Protein AF-0000000066102284 (afdb_homodimer)

Solvent-accessible surface area (backbone atoms only — not comparable to full-atom values): 43229 Å² total; per-residue (Å²): 98,31,40,31,42,32,53,17,33,37,42,34,62,90,70,76,38,78,43,48,17,26,42,32,28,39,62,84,18,28,22,66,41,66,30,58,84,76,45,75,73,87,81,54,94,68,42,47,76,42,81,34,68,83,20,33,40,29,49,29,23,25,32,67,34,30,44,35,36,57,53,69,34,55,86,22,21,29,67,66,31,38,44,40,16,28,40,47,25,16,28,41,28,39,22,30,55,17,74,30,47,70,46,21,31,46,61,66,43,51,50,51,53,54,63,74,39,71,82,50,80,38,48,77,43,60,28,31,20,45,11,47,70,44,67,38,78,45,71,25,61,60,72,56,33,46,77,69,69,37,40,32,28,22,31,44,99,40,43,63,76,40,60,38,49,46,47,50,49,49,56,54,30,11,72,66,64,25,32,38,40,37,38,52,47,36,62,62,48,36,64,84,34,52,33,36,47,51,71,67,21,58,73,70,72,44,50,34,24,50,74,61,28,32,36,45,42,49,51,41,51,51,51,46,50,54,49,38,50,73,74,67,48,64,90,90,48,53,75,52,39,40,30,38,45,52,55,66,39,42,65,40,53,51,52,51,44,51,40,40,73,70,66,48,56,59,46,29,25,31,25,56,64,47,64,70,44,30,44,64,53,37,70,72,40,85,67,36,12,30,52,25,28,80,70,40,34,27,53,67,68,22,23,52,37,46,47,49,28,51,54,73,56,59,40,45,24,45,26,43,49,20,25,52,40,43,67,73,43,29,70,43,61,61,91,67,26,47,70,30,25,48,26,46,56,48,38,56,16,48,45,35,45,69,26,31,74,65,64,55,41,51,67,60,52,49,47,30,22,31,15,55,36,33,29,54,75,58,70,45,81,80,74,58,94,41,61,76,29,67,48,43,30,16,34,30,32,68,75,44,69,47,60,40,50,77,87,62,51,41,36,74,32,79,41,39,73,53,70,65,38,78,34,28,18,41,45,47,15,34,34,31,88,62,37,79,48,70,114,99,30,41,33,42,34,52,17,34,36,40,33,61,91,70,74,38,76,44,49,18,28,41,31,28,39,63,84,18,28,21,66,40,67,31,57,82,77,46,78,74,86,81,54,93,69,40,47,75,42,81,32,68,85,21,35,40,28,51,28,23,27,31,67,33,28,45,35,36,56,53,71,35,55,86,23,19,28,66,66,32,39,44,38,16,28,41,46,25,17,28,42,28,38,22,33,55,18,74,30,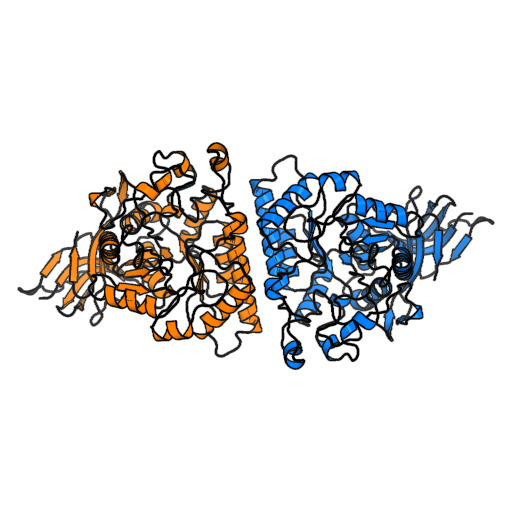47,70,47,23,31,47,61,66,45,50,49,51,54,55,62,75,38,72,83,50,79,40,48,77,43,58,28,32,21,45,11,47,72,45,67,39,77,46,72,24,60,59,73,58,33,45,77,69,70,37,41,32,28,21,30,45,98,42,43,64,76,41,60,39,51,45,48,50,49,47,55,55,30,11,70,65,65,25,33,38,38,38,38,51,48,37,62,62,47,36,66,84,34,55,34,35,48,50,72,65,22,58,75,71,71,45,50,33,23,51,72,63,28,31,37,46,41,48,51,41,50,52,50,47,50,54,49,38,51,73,72,65,45,70,84,93,49,53,75,53,37,40,31,38,45,52,55,67,40,43,65,39,52,50,52,51,44,50,39,40,74,71,66,48,54,59,47,29,24,30,25,55,63,46,63,72,42,31,44,65,55,38,70,72,41,86,67,36,12,30,52,25,27,81,70,40,32,27,52,67,69,22,24,52,38,47,48,49,28,49,54,72,55,58,41,45,23,44,25,44,50,20,26,52,40,45,67,73,44,30,68,42,60,61,91,68,25,46,70,32,27,47,26,46,57,49,39,56,16,47,46,35,44,69,27,32,72,66,64,55,41,52,66,59,53,49,48,29,22,30,15,55,35,34,30,54,74,58,70,44,81,80,74,58,93,41,63,75,30,68,47,45,31,15,35,29,32,67,77,44,69,49,60,42,49,77,88,62,51,42,35,74,33,80,40,38,74,51,70,66,38,77,35,28,18,41,46,45,16,34,35,31,88,61,38,80,47,70,114

Nearest PDB structures (foldseek):
  4yiw-assembly1_A  TM=9.646E-01  e=2.005E-50  Bacillus anthracis
  4bjh-assembly1_A  TM=9.615E-01  e=3.870E-49  Aquifex aeolicus
  2z00-assembly1_A  TM=9.545E-01  e=6.617E-48  Thermus thermophilus HB8
  3gri-assembly1_A  TM=9.452E-01  e=7.467E-48  Staphylococcus aureus subsp. aureus MW2
  2gwn-assembly1_A  TM=8.361E-01  e=7.025E-31  Porphyromonas gingivalis W83

Sequence (878 aa):
MSTLFLNARLLNPAENLDTVGSIKIGDDGLIEAVATGGESIPAKAEDNVIDLAGKVLAPGLFDMHCHFREPGQEYKETLETGSAAAVAGGFTGVALMPNTRPVIDSPLGVAYIRHHSAGLPIDLEVIGAMTVESRGEALAPYGKYASYSVKAVSDDGTAIQSSQIMRLAIEYAANFDLLLIQHAEDKHLTAGGIMNDGAVSAMLGLKGIPEVAEPIMIARDLQLIAWLKKHKLNGAVAEPRYHVAHISTAESVALVRKAKAAGLKVTCEVTPHHFTLTEHDLSSSIEKGNFIMKPPLASVENRDALIEGLRDGTIDAIATDHAPHAKHEKECPPDQAAFGIIGLETSLGLTITELVDKGVITLSQAIELLSTNPRRIMGLETILFRAGRKANLTIIDPDCEWIVSESDFGSKSRNTPFMGRKLKGRALGIYHNSKLIMRMSTLFLNARLLNPAENLDTVGSIKIGDDGLIEAVATGGESIPAKAEDNVIDLAGKVLAPGLFDMHCHFREPGQEYKETLETGSAAAVAGGFTGVALMPNTRPVIDSPLGVAYIRHHSAGLPIDLEVIGAMTVESRGEALAPYGKYASYSVKAVSDDGTAIQSSQIMRLAIEYAANFDLLLIQHAEDKHLTAGGIMNDGAVSAMLGLKGIPEVAEPIMIARDLQLIAWLKKHKLNGAVAEPRYHVAHISTAESVALVRKAKAAGLKVTCEVTPHHFTLTEHDLSSSIEKGNFIMKPPLASVENRDALIEGLRDGTIDAIATDHAPHAKHEKECPPDQAAFGIIGLETSLGLTITELVDKGVITLSQAIELLSTNPRRIMGLETILFRAGRKANLTIIDPDCEWIVSESDFGSKSRNTPFMGRKLKGRALGIYHNSKLIMR

Radius of gyration: 33.49 Å; Cα contacts (8 Å, |Δi|>4): 2237; chains: 2; bounding box: 56×114×76 Å

Secondary structure (DSSP, 8-state):
--EEEEEEEEEEGGGTEEEEEEEEE-TTSBEEEEEETT--PPPPTTSEEEE-TT-EEEEPEEEEEE---TTT-TTT--HHHHHHHHHHHTEEEEEE-S-SSS---SHHHHHHHHHHHTTSSSEEEEPBPSBGGG-SSSB--HHHHHHTT--EE--TTS----HHHHHHHHHHHHHTTPEEEE----HHHHTT--EESSHHHHHHTPPEE-TTHHHHHHHHHHHHHHHHHHHT--TTSPPPEEEETT---HHHHHHHHHHHHTT--EEEEE-HHHHH--HHHHHH-SSGGGG--SSPP--HHHHHHHHHHHHTT---EE---B----GGGTSS-GGGSPS-B--HHHHHHHHIIIIITTTSS-HHHHHIIIIIHHHHHHTPPPP---TTSBP-EEEEEEEEEEE--GGG--SS----TTTT-EEEEEEEEEEETTEEEE-/--EEEEEEEEEEGGGTEEEEEEEEE-TTSBEEEEEETT--PPPPTTSEEEE-TT-EEEEPEEEEEE---TTT-TTT--HHHHHHHHHHHTEEEEEE-S-SSS---SHHHHHHHHHHHTTSSSEEEEPBPSBGGG-SSSB--HHHHHHTT--EE--TTS----HHHHHHHHHHHHHTTPEEEE----HHHHTT--EESSHHHHHHTPPEE-TTHHHHHHHHHHHHHHHHHHHT--SSSPPPEEEETT---HHHHHHHHHHHHTT--EEEEE-HHHHH--HHHHHH-S-GGGG--SSPP--HHHHHHHHHHHHTT---EE---B----HHHHSS-GGGSPS-B--HHHHHHHHIIIIITTTSS-HHHHHIIIIIHHHHHHTPPPP---TTSBP-EEEEEEEEEEE--GGG--SS----TTTT-EEEEEEEEEEETTEEEE-

Structure (mmCIF, N/CA/C/O backbone):
data_AF-0000000066102284-model_v1
#
loop_
_entity.id
_entity.type
_entity.pdbx_description
1 polymer Dihydroorotase
#
loop_
_atom_site.group_PDB
_atom_site.id
_atom_site.type_symbol
_atom_site.label_atom_id
_atom_site.label_alt_id
_atom_site.label_comp_id
_atom_site.label_asym_id
_atom_site.label_entity_id
_atom_site.label_seq_id
_atom_site.pdbx_PDB_ins_code
_atom_site.Cartn_x
_atom_site.Cartn_y
_atom_site.Cartn_z
_atom_site.occupancy
_atom_site.B_iso_or_equiv
_atom_site.auth_seq_id
_atom_site.auth_comp_id
_atom_site.auth_asym_id
_atom_site.auth_atom_id
_atom_site.pdbx_PDB_model_num
ATOM 1 N N . MET A 1 1 ? 14.148 -49.219 -28.797 1 85.31 1 MET A N 1
ATOM 2 C CA . MET A 1 1 ? 12.945 -49 -29.594 1 85.31 1 MET A CA 1
ATOM 3 C C . MET A 1 1 ? 12.547 -47.531 -29.594 1 85.31 1 MET A C 1
ATOM 5 O O . MET A 1 1 ? 12.484 -46.875 -28.531 1 85.31 1 MET A O 1
ATOM 9 N N . SER A 1 2 ? 12.531 -46.969 -30.75 1 93.62 2 SER A N 1
ATOM 10 C CA . SER A 1 2 ? 12.203 -45.562 -30.906 1 93.62 2 SER A CA 1
ATOM 11 C C . SER A 1 2 ? 10.695 -45.344 -31 1 93.62 2 SER A C 1
ATOM 13 O O . SER A 1 2 ? 9.953 -46.281 -31.281 1 93.62 2 SER A O 1
ATOM 15 N N . THR A 1 3 ? 10.258 -44.188 -30.516 1 96.5 3 THR A N 1
ATOM 16 C CA . THR A 1 3 ? 8.867 -43.781 -30.656 1 96.5 3 THR A CA 1
ATOM 17 C C . THR A 1 3 ? 8.719 -42.781 -31.781 1 96.5 3 THR A C 1
ATOM 19 O O . THR A 1 3 ? 9.461 -41.781 -31.844 1 96.5 3 THR A O 1
ATOM 22 N N . LEU A 1 4 ? 7.848 -43.094 -32.688 1 96.5 4 LEU A N 1
ATOM 23 C CA . LEU A 1 4 ? 7.594 -42.219 -33.844 1 96.5 4 LEU A CA 1
ATOM 24 C C . LEU A 1 4 ? 6.164 -41.688 -33.812 1 96.5 4 LEU A C 1
ATOM 26 O O . LEU A 1 4 ? 5.211 -42.469 -33.969 1 96.5 4 LEU A O 1
ATOM 30 N N . PHE A 1 5 ? 5.988 -40.344 -33.5 1 96.19 5 PHE A N 1
ATOM 31 C CA . PHE A 1 5 ? 4.703 -39.656 -33.625 1 96.19 5 PHE A CA 1
ATOM 32 C C . PHE A 1 5 ? 4.5 -39.125 -35.031 1 96.19 5 PHE A C 1
ATOM 34 O O . PHE A 1 5 ? 5.262 -38.281 -35.5 1 96.19 5 PHE A O 1
ATOM 41 N N . LEU A 1 6 ? 3.422 -39.594 -35.656 1 94.06 6 LEU A N 1
ATOM 42 C CA . LEU A 1 6 ? 3.193 -39.188 -37.062 1 94.06 6 LEU A CA 1
ATOM 43 C C . LEU A 1 6 ? 1.988 -38.281 -37.188 1 94.06 6 LEU A C 1
ATOM 45 O O . LEU A 1 6 ? 1.017 -38.406 -36.438 1 94.06 6 LEU A O 1
ATOM 49 N N . ASN A 1 7 ? 2.047 -37.344 -38.156 1 93.56 7 ASN A N 1
ATOM 50 C CA . ASN A 1 7 ? 0.919 -36.531 -38.625 1 93.56 7 ASN A CA 1
ATOM 51 C C . ASN A 1 7 ? 0.309 -35.688 -37.5 1 93.56 7 ASN A C 1
ATOM 53 O O . ASN A 1 7 ? -0.913 -35.562 -37.438 1 93.56 7 ASN A O 1
ATOM 57 N N . ALA A 1 8 ? 1.115 -35.25 -36.594 1 95.56 8 ALA A N 1
ATOM 58 C CA . ALA A 1 8 ? 0.65 -34.406 -35.5 1 95.56 8 ALA A CA 1
ATOM 59 C C . ALA A 1 8 ? 0.671 -32.938 -35.906 1 95.56 8 ALA A C 1
ATOM 61 O O . ALA A 1 8 ? 1.418 -32.531 -36.812 1 95.56 8 ALA A O 1
ATOM 62 N N . ARG A 1 9 ? -0.209 -32.094 -35.312 1 97.12 9 ARG A N 1
ATOM 63 C CA . ARG A 1 9 ? 0.022 -30.656 -35.281 1 97.12 9 ARG A CA 1
ATOM 64 C C . ARG A 1 9 ? 1.112 -30.297 -34.281 1 97.12 9 ARG A C 1
ATOM 66 O O . ARG A 1 9 ? 0.882 -30.312 -33.094 1 97.12 9 ARG A O 1
ATOM 73 N N . LEU A 1 10 ? 2.289 -30.062 -34.812 1 97.25 10 LEU A N 1
ATOM 74 C CA . LEU A 1 10 ? 3.379 -29.609 -33.938 1 97.25 10 LEU A CA 1
ATOM 75 C C . LEU A 1 10 ? 3.184 -28.141 -33.562 1 97.25 10 LEU A C 1
ATOM 77 O O . LEU A 1 10 ? 3.256 -27.25 -34.438 1 97.25 10 LEU A O 1
ATOM 81 N N . LEU A 1 11 ? 2.889 -27.891 -32.344 1 98.19 11 LEU A N 1
ATOM 82 C CA . LEU A 1 11 ? 2.641 -26.531 -31.828 1 98.19 11 LEU A CA 1
ATOM 83 C C . LEU A 1 11 ? 3.627 -26.188 -30.719 1 98.19 11 LEU A C 1
ATOM 85 O O . LEU A 1 11 ? 3.527 -26.703 -29.594 1 98.19 11 LEU A O 1
ATOM 89 N N . ASN A 1 12 ? 4.625 -25.375 -31 1 98.31 12 ASN A N 1
ATOM 90 C CA . ASN A 1 12 ? 5.633 -24.906 -30.047 1 98.31 12 ASN A CA 1
ATOM 91 C C . ASN A 1 12 ? 5.867 -23.406 -30.156 1 98.31 12 ASN A C 1
ATOM 93 O O . ASN A 1 12 ? 6.691 -22.969 -30.969 1 98.31 12 ASN A O 1
ATOM 97 N N . PRO A 1 13 ? 5.203 -22.688 -29.266 1 98 13 PRO A N 1
ATOM 98 C CA . PRO A 1 13 ? 5.309 -21.234 -29.344 1 98 13 PRO A CA 1
ATOM 99 C C . PRO A 1 13 ? 6.746 -20.734 -29.219 1 98 13 PRO A C 1
ATOM 101 O O . PRO A 1 13 ? 7.105 -19.719 -29.812 1 98 13 PRO A O 1
ATOM 104 N N . ALA A 1 14 ? 7.574 -21.391 -28.453 1 97.31 14 ALA A N 1
ATOM 105 C CA . ALA A 1 14 ? 8.953 -20.953 -28.25 1 97.31 14 ALA A CA 1
ATOM 106 C C . ALA A 1 14 ? 9.727 -20.938 -29.562 1 97.31 14 ALA A C 1
ATOM 108 O O . ALA A 1 14 ? 10.727 -20.219 -29.688 1 97.31 14 ALA A O 1
ATOM 109 N N . GLU A 1 15 ? 9.258 -21.703 -30.531 1 97 15 GLU A N 1
ATOM 110 C CA . GLU A 1 15 ? 9.922 -21.797 -31.828 1 97 15 GLU A CA 1
ATOM 111 C C . GLU A 1 15 ? 9.055 -21.219 -32.938 1 97 15 GLU A C 1
ATOM 113 O O . GLU A 1 15 ? 9.352 -21.391 -34.125 1 97 15 GLU A O 1
ATOM 118 N N . ASN A 1 16 ? 7.984 -20.594 -32.594 1 96.38 16 ASN A N 1
ATOM 119 C CA . ASN A 1 16 ? 7.008 -20.125 -33.594 1 96.38 16 ASN A CA 1
ATOM 120 C C . ASN A 1 16 ? 6.621 -21.234 -34.562 1 96.38 16 ASN A C 1
ATOM 122 O O . ASN A 1 16 ? 6.57 -21.016 -35.781 1 96.38 16 ASN A O 1
ATOM 126 N N . LEU A 1 17 ? 6.453 -22.391 -34 1 96.38 17 LEU A N 1
ATOM 127 C CA . LEU A 1 17 ? 6.141 -23.578 -34.781 1 96.38 17 LEU A CA 1
ATOM 128 C C . LEU A 1 17 ? 4.66 -23.938 -34.656 1 96.38 17 LEU A C 1
ATOM 130 O O . LEU A 1 17 ? 4.152 -24.109 -33.562 1 96.38 17 LEU A O 1
ATOM 134 N N . ASP A 1 18 ? 3.924 -24 -35.75 1 96.81 18 ASP A N 1
ATOM 135 C CA . ASP A 1 18 ? 2.535 -24.438 -35.875 1 96.81 18 ASP A CA 1
ATOM 136 C C . ASP A 1 18 ? 2.268 -25.047 -37.25 1 96.81 18 ASP A C 1
ATOM 138 O O . ASP A 1 18 ? 1.865 -24.344 -38.188 1 96.81 18 ASP A O 1
ATOM 142 N N . THR A 1 19 ? 2.516 -26.344 -37.312 1 95.5 19 THR A N 1
ATOM 143 C CA . THR A 1 19 ? 2.396 -27.031 -38.594 1 95.5 19 THR A CA 1
ATOM 144 C C . THR A 1 19 ? 2.188 -28.531 -38.375 1 95.5 19 THR A C 1
ATOM 146 O O . THR A 1 19 ? 2.41 -29.047 -37.281 1 95.5 19 THR A O 1
ATOM 149 N N . VAL A 1 20 ? 1.698 -29.156 -39.438 1 95.5 20 VAL A N 1
ATOM 150 C CA . VAL A 1 20 ? 1.599 -30.609 -39.375 1 95.5 20 VAL A CA 1
ATOM 151 C C . VAL A 1 20 ? 2.988 -31.219 -39.531 1 95.5 20 VAL A C 1
ATOM 153 O O . VAL A 1 20 ? 3.803 -30.75 -40.344 1 95.5 20 VAL A O 1
ATOM 156 N N . GLY A 1 21 ? 3.248 -32.25 -38.688 1 95.31 21 GLY A N 1
ATOM 157 C CA . GLY A 1 21 ? 4.555 -32.875 -38.781 1 95.31 21 GLY A CA 1
ATOM 158 C C . GLY A 1 21 ? 4.668 -34.156 -37.938 1 95.31 21 GLY A C 1
ATOM 159 O O . GLY A 1 21 ? 3.652 -34.75 -37.562 1 95.31 21 GLY A O 1
ATOM 160 N N . SER A 1 22 ? 5.953 -34.594 -37.875 1 95.81 22 SER A N 1
ATOM 161 C CA . SER A 1 22 ? 6.258 -35.844 -37.156 1 95.81 22 SER A CA 1
ATOM 162 C C . SER A 1 22 ? 7.527 -35.688 -36.344 1 95.81 22 SER A C 1
ATOM 164 O O . SER A 1 22 ? 8.398 -34.875 -36.656 1 95.81 22 SER A O 1
ATOM 166 N N . ILE A 1 23 ? 7.547 -36.375 -35.281 1 97 23 ILE A N 1
ATOM 167 C CA . ILE A 1 23 ? 8.719 -36.406 -34.406 1 97 23 ILE A CA 1
ATOM 168 C C . ILE A 1 23 ? 9.117 -37.844 -34.094 1 97 23 ILE A C 1
ATOM 170 O O . ILE A 1 23 ? 8.266 -38.656 -33.719 1 97 23 ILE A O 1
ATOM 174 N N . LYS A 1 24 ? 10.344 -38.156 -34.281 1 97.19 24 LYS A N 1
ATOM 175 C CA . LYS A 1 24 ? 10.906 -39.438 -33.875 1 97.19 24 LYS A CA 1
ATOM 176 C C . LYS A 1 24 ? 11.797 -39.312 -32.656 1 97.19 24 LYS A C 1
ATOM 178 O O . LYS A 1 24 ? 12.695 -38.469 -32.625 1 97.19 24 LYS A O 1
ATOM 183 N N . ILE A 1 25 ? 11.523 -40.125 -31.656 1 97.88 25 ILE A N 1
ATOM 184 C CA . ILE A 1 25 ? 12.266 -40.062 -30.406 1 97.88 25 ILE A CA 1
ATOM 185 C C . ILE A 1 25 ? 13.008 -41.375 -30.188 1 97.88 25 ILE A C 1
ATOM 187 O O . ILE A 1 25 ? 12.406 -42.469 -30.25 1 97.88 25 ILE A O 1
ATOM 191 N N . GLY A 1 26 ? 14.25 -41.312 -29.875 1 96.31 26 GLY A N 1
ATOM 192 C CA . GLY A 1 26 ? 15.055 -42.469 -29.609 1 96.31 26 GLY A CA 1
ATOM 193 C C . GLY A 1 26 ? 14.789 -43.094 -28.234 1 96.31 26 GLY A C 1
ATOM 194 O O . GLY A 1 26 ? 14.109 -42.5 -27.406 1 96.31 26 GLY A O 1
ATOM 195 N N . ASP A 1 27 ? 15.352 -44.281 -28.016 1 93.38 27 ASP A N 1
ATOM 196 C CA . ASP A 1 27 ? 15.172 -45 -26.75 1 93.38 27 ASP A CA 1
ATOM 197 C C . ASP A 1 27 ? 15.82 -44.25 -25.594 1 93.38 27 ASP A C 1
ATOM 199 O O . ASP A 1 27 ? 15.453 -44.438 -24.438 1 93.38 27 ASP A O 1
ATOM 203 N N . ASP A 1 28 ? 16.688 -43.344 -25.891 1 94.81 28 ASP A N 1
ATOM 204 C CA . ASP A 1 28 ? 17.391 -42.562 -24.875 1 94.81 28 ASP A CA 1
ATOM 205 C C . ASP A 1 28 ? 16.594 -41.312 -24.516 1 94.81 28 ASP A C 1
ATOM 207 O O . ASP A 1 28 ? 17.016 -40.531 -23.641 1 94.81 28 ASP A O 1
ATOM 211 N N . GLY A 1 29 ? 15.469 -41.156 -25.203 1 96.56 29 GLY A N 1
ATOM 212 C CA . GLY A 1 29 ? 14.609 -40.031 -24.875 1 96.56 29 GLY A CA 1
ATOM 213 C C . GLY A 1 29 ? 14.953 -38.75 -25.641 1 96.56 29 GLY A C 1
ATOM 214 O O . GLY A 1 29 ? 14.305 -37.719 -25.469 1 96.56 29 GLY A O 1
ATOM 215 N N . LEU A 1 30 ? 15.906 -38.844 -26.531 1 97.81 30 LEU A N 1
ATOM 216 C CA . LEU A 1 30 ? 16.312 -37.688 -27.344 1 97.81 30 LEU A CA 1
ATOM 217 C C . LEU A 1 30 ? 15.547 -37.688 -28.672 1 97.81 30 LEU A C 1
ATOM 219 O O . LEU A 1 30 ? 15.297 -38.75 -29.25 1 97.81 30 LEU A O 1
ATOM 223 N N . ILE A 1 31 ? 15.195 -36.5 -29.062 1 97.94 31 ILE A N 1
ATOM 224 C CA . ILE A 1 31 ? 14.57 -36.344 -30.375 1 97.94 31 ILE A CA 1
ATOM 225 C C . ILE A 1 31 ? 15.586 -36.656 -31.469 1 97.94 31 ILE A C 1
ATOM 227 O O . ILE A 1 31 ? 16.656 -36.062 -31.531 1 97.94 31 ILE A O 1
ATOM 231 N N . GLU A 1 32 ? 15.242 -37.594 -32.312 1 97 32 GLU A N 1
ATOM 232 C CA . GLU A 1 32 ? 16.141 -38 -33.375 1 97 32 GLU A CA 1
ATOM 233 C C . GLU A 1 32 ? 15.875 -37.188 -34.656 1 97 32 GLU A C 1
ATOM 235 O O . GLU A 1 32 ? 16.812 -36.844 -35.375 1 97 32 GLU A O 1
ATOM 240 N N . ALA A 1 33 ? 14.625 -36.969 -34.875 1 95.62 33 ALA A N 1
ATOM 241 C CA . ALA A 1 33 ? 14.258 -36.25 -36.094 1 95.62 33 ALA A CA 1
ATOM 242 C C . ALA A 1 33 ? 12.906 -35.562 -35.938 1 95.62 33 ALA A C 1
ATOM 244 O O . ALA A 1 33 ? 12.031 -36.062 -35.219 1 95.62 33 ALA A O 1
ATOM 245 N N . VAL A 1 34 ? 12.797 -34.438 -36.531 1 96.75 34 VAL A N 1
ATOM 246 C CA . VAL A 1 34 ? 11.547 -33.688 -36.656 1 96.75 34 VAL A CA 1
ATOM 247 C C . VAL A 1 34 ? 11.273 -33.375 -38.125 1 96.75 34 VAL A C 1
ATOM 249 O O . VAL A 1 34 ? 12.156 -32.875 -38.844 1 96.75 34 VAL A O 1
ATOM 252 N N . ALA A 1 35 ? 10.188 -33.75 -38.594 1 95.31 35 ALA A N 1
ATOM 253 C CA . ALA A 1 35 ? 9.781 -33.438 -39.969 1 95.31 35 ALA A CA 1
ATOM 254 C C . ALA A 1 35 ? 8.555 -32.531 -39.969 1 95.31 35 ALA A C 1
ATOM 256 O O . ALA A 1 35 ? 7.625 -32.719 -39.188 1 95.31 35 ALA A O 1
ATOM 257 N N . THR A 1 36 ? 8.625 -31.484 -40.844 1 92.31 36 THR A N 1
ATOM 258 C CA . THR A 1 36 ? 7.516 -30.547 -40.969 1 92.31 36 THR A CA 1
ATOM 259 C C . THR A 1 36 ? 7 -30.469 -42.406 1 92.31 36 THR A C 1
ATOM 261 O O . THR A 1 36 ? 7.68 -30.906 -43.344 1 92.31 36 THR A O 1
ATOM 264 N N . GLY A 1 37 ? 5.867 -29.891 -42.688 1 79.75 37 GLY A N 1
ATOM 265 C CA . GLY A 1 37 ? 5.352 -29.547 -44 1 79.75 37 GLY A CA 1
ATOM 266 C C . GLY A 1 37 ? 5.102 -30.75 -44.875 1 79.75 37 GLY A C 1
ATOM 267 O O . GLY A 1 37 ? 5.316 -30.672 -46.094 1 79.75 37 GLY A O 1
ATOM 268 N N . GLY A 1 38 ? 4.699 -31.859 -44.344 1 71.88 38 GLY A N 1
ATOM 269 C CA . GLY A 1 38 ? 4.34 -33 -45.188 1 71.88 38 GLY A CA 1
ATOM 270 C C . GLY A 1 38 ? 5.461 -34 -45.344 1 71.88 38 GLY A C 1
ATOM 271 O O . GLY A 1 38 ? 5.273 -35.062 -45.969 1 71.88 38 GLY A O 1
ATOM 272 N N . GLU A 1 39 ? 6.555 -33.625 -44.969 1 79.56 39 GLU A N 1
ATOM 273 C CA . GLU A 1 39 ? 7.633 -34.625 -45 1 79.56 39 GLU A CA 1
ATOM 274 C C . GLU A 1 39 ? 7.387 -35.719 -43.969 1 79.56 39 GLU A C 1
ATOM 276 O O . GLU A 1 39 ? 6.805 -35.469 -42.906 1 79.56 39 GLU A O 1
ATOM 281 N N . SER A 1 40 ? 7.633 -36.938 -44.344 1 77.62 40 SER A N 1
ATOM 282 C CA . SER A 1 40 ? 7.43 -38.031 -43.406 1 77.62 40 SER A CA 1
ATOM 283 C C . SER A 1 40 ? 8.758 -38.625 -42.938 1 77.62 40 SER A C 1
ATOM 285 O O . SER A 1 40 ? 9.758 -38.562 -43.656 1 77.62 40 SER A O 1
ATOM 287 N N . ILE A 1 41 ? 8.766 -39 -41.781 1 88 41 ILE A N 1
ATOM 288 C CA . ILE A 1 41 ? 9.883 -39.75 -41.25 1 88 41 ILE A CA 1
ATOM 289 C C . ILE A 1 41 ? 9.641 -41.25 -41.469 1 88 41 ILE A C 1
ATOM 291 O O . ILE A 1 41 ? 8.633 -41.812 -41 1 88 41 ILE A O 1
ATOM 295 N N . PRO A 1 42 ? 10.539 -41.906 -42.219 1 88.12 42 PRO A N 1
ATOM 296 C CA . PRO A 1 42 ? 10.328 -43.344 -42.438 1 88.12 42 PRO A CA 1
ATOM 297 C C . PRO A 1 42 ? 10.359 -44.156 -41.156 1 88.12 42 PRO A C 1
ATOM 299 O O . PRO A 1 42 ? 11.25 -43.938 -40.312 1 88.12 42 PRO A O 1
ATOM 302 N N . ALA A 1 43 ? 9.352 -45.031 -41 1 89.31 43 ALA A N 1
ATOM 303 C CA . ALA A 1 43 ? 9.289 -45.906 -39.844 1 89.31 43 ALA A CA 1
ATOM 304 C C . ALA A 1 43 ? 10.172 -47.125 -40.031 1 89.31 43 ALA A C 1
ATOM 306 O O . ALA A 1 43 ? 10.25 -47.688 -41.156 1 89.31 43 ALA A O 1
ATOM 307 N N . LYS A 1 44 ? 10.867 -47.469 -39.094 1 90 44 LYS A N 1
ATOM 308 C CA . LYS A 1 44 ? 11.57 -48.75 -39.094 1 90 44 LYS A CA 1
ATOM 309 C C . LYS A 1 44 ? 10.742 -49.812 -38.406 1 90 44 LYS A C 1
ATOM 311 O O . LYS A 1 44 ? 9.812 -49.5 -37.656 1 90 44 LYS A O 1
ATOM 316 N N . ALA A 1 45 ? 11.016 -51.062 -38.656 1 89.06 45 ALA A N 1
ATOM 317 C CA . ALA A 1 45 ? 10.234 -52.188 -38.156 1 89.06 45 ALA A CA 1
ATOM 318 C C . ALA A 1 45 ? 10.188 -52.188 -36.625 1 89.06 45 ALA A C 1
ATOM 320 O O . ALA A 1 45 ? 9.172 -52.562 -36.031 1 89.06 45 ALA A O 1
ATOM 321 N N . GLU A 1 46 ? 11.156 -51.688 -35.969 1 91.75 46 GLU A N 1
ATOM 322 C CA . GLU A 1 46 ? 11.258 -51.75 -34.5 1 91.75 46 GLU A CA 1
ATOM 323 C C . GLU A 1 46 ? 10.672 -50.5 -33.844 1 91.75 46 GLU A C 1
ATOM 325 O O . GLU A 1 46 ? 10.578 -50.438 -32.625 1 91.75 46 GLU A O 1
ATOM 330 N N . ASP A 1 47 ? 10.258 -49.531 -34.625 1 92.5 47 ASP A N 1
ATOM 331 C CA . ASP A 1 47 ? 9.734 -48.281 -34.094 1 92.5 47 ASP A CA 1
ATOM 332 C C . ASP A 1 47 ? 8.328 -48.469 -33.531 1 92.5 47 ASP A C 1
ATOM 334 O O . ASP A 1 47 ? 7.527 -49.219 -34.094 1 92.5 47 ASP A O 1
ATOM 338 N N . ASN A 1 48 ? 8.07 -47.906 -32.375 1 94.94 48 ASN A N 1
ATOM 339 C CA . ASN A 1 48 ? 6.703 -47.719 -31.906 1 94.94 48 ASN A CA 1
ATOM 340 C C . ASN A 1 48 ? 6.027 -46.562 -32.625 1 94.94 48 ASN A C 1
ATOM 342 O O . ASN A 1 48 ? 6.258 -45.406 -32.281 1 94.94 48 ASN A O 1
ATOM 346 N N . VAL A 1 49 ? 5.188 -46.875 -33.562 1 94.69 49 VAL A N 1
ATOM 347 C CA . VAL A 1 49 ? 4.609 -45.844 -34.438 1 94.69 49 VAL A CA 1
ATOM 348 C C . VAL A 1 49 ? 3.225 -45.469 -33.906 1 94.69 49 VAL A C 1
ATOM 350 O O . VAL A 1 49 ? 2.346 -46.312 -33.781 1 94.69 49 VAL A O 1
ATOM 353 N N . ILE A 1 50 ? 3.045 -44.188 -33.625 1 94.69 50 ILE A N 1
ATOM 354 C CA . ILE A 1 50 ? 1.761 -43.656 -33.188 1 94.69 50 ILE A CA 1
ATOM 355 C C . ILE A 1 50 ? 1.289 -42.562 -34.156 1 94.69 50 ILE A C 1
ATOM 357 O O . ILE A 1 50 ? 1.929 -41.531 -34.281 1 94.69 50 ILE A O 1
ATOM 361 N N . ASP A 1 51 ? 0.167 -42.812 -34.781 1 93.88 51 ASP A N 1
ATOM 362 C CA . ASP A 1 51 ? -0.447 -41.812 -35.656 1 93.88 51 ASP A CA 1
ATOM 363 C C . ASP A 1 51 ? -1.332 -40.844 -34.875 1 93.88 51 ASP A C 1
ATOM 365 O O . ASP A 1 51 ? -2.363 -41.25 -34.312 1 93.88 51 ASP A O 1
ATOM 369 N N . LEU A 1 52 ? -0.923 -39.594 -34.875 1 93.69 52 LEU A N 1
ATOM 370 C CA . LEU A 1 52 ? -1.608 -38.594 -34.031 1 93.69 52 LEU A CA 1
ATOM 371 C C . LEU A 1 52 ? -2.506 -37.688 -34.906 1 93.69 52 LEU A C 1
ATOM 373 O O . LEU A 1 52 ? -2.898 -36.625 -34.469 1 93.69 52 LEU A O 1
ATOM 377 N N . ALA A 1 53 ? -2.82 -38.094 -36.031 1 87.81 53 ALA A N 1
ATOM 378 C CA . ALA A 1 53 ? -3.58 -37.281 -36.969 1 87.81 53 ALA A CA 1
ATOM 379 C C . ALA A 1 53 ? -4.656 -36.469 -36.219 1 87.81 53 ALA A C 1
ATOM 381 O O . ALA A 1 53 ? -5.426 -37.031 -35.438 1 87.81 53 ALA A O 1
ATOM 382 N N . GLY A 1 54 ? -4.594 -35.156 -36.344 1 86.25 54 GLY A N 1
ATOM 383 C CA . GLY A 1 54 ? -5.562 -34.219 -35.781 1 86.25 54 GLY A CA 1
ATOM 384 C C . GLY A 1 54 ? -5.242 -33.812 -34.344 1 86.25 54 GLY A C 1
ATOM 385 O O . GLY A 1 54 ? -5.871 -32.906 -33.812 1 86.25 54 GLY A O 1
ATOM 386 N N . LYS A 1 55 ? -4.316 -34.5 -33.781 1 96.88 55 LYS A N 1
ATOM 387 C CA . LYS A 1 55 ? -3.949 -34.156 -32.406 1 96.88 55 LYS A CA 1
ATOM 388 C C . LYS A 1 55 ? -2.746 -33.219 -32.344 1 96.88 55 LYS A C 1
ATOM 390 O O . LYS A 1 55 ? -2.021 -33.094 -33.344 1 96.88 55 LYS A O 1
ATOM 395 N N . VAL A 1 56 ? -2.607 -32.562 -31.266 1 98.31 56 VAL A N 1
ATOM 396 C CA . VAL A 1 56 ? -1.558 -31.578 -31.078 1 98.31 56 VAL A CA 1
ATOM 397 C C . VAL A 1 56 ? -0.416 -32.156 -30.266 1 98.31 56 VAL A C 1
ATOM 399 O O . VAL A 1 56 ? -0.651 -32.844 -29.266 1 98.31 56 VAL A O 1
ATOM 402 N N . LEU A 1 57 ? 0.792 -32.031 -30.703 1 98.25 57 LEU A N 1
ATOM 403 C CA . LEU A 1 57 ? 1.983 -32.219 -29.891 1 98.25 57 LEU A CA 1
ATOM 404 C C . LEU A 1 57 ? 2.521 -30.875 -29.406 1 98.25 57 LEU A C 1
ATOM 406 O O . LEU A 1 57 ? 2.953 -30.047 -30.219 1 98.25 57 LEU A O 1
ATOM 410 N N . ALA A 1 58 ? 2.455 -30.641 -28.156 1 98.75 58 ALA A N 1
ATOM 411 C CA . ALA A 1 58 ? 2.92 -29.422 -27.531 1 98.75 58 ALA A CA 1
ATOM 412 C C . ALA A 1 58 ? 4.102 -29.688 -26.594 1 98.75 58 ALA A C 1
ATOM 414 O O . ALA A 1 58 ? 4.336 -30.828 -26.203 1 98.75 58 ALA A O 1
ATOM 415 N N . PRO A 1 59 ? 4.949 -28.625 -26.359 1 98.81 59 PRO A N 1
ATOM 416 C CA . PRO A 1 59 ? 5.871 -28.828 -25.234 1 98.81 59 PRO A CA 1
ATOM 417 C C . PRO A 1 59 ? 5.156 -29.234 -23.938 1 98.81 59 PRO A C 1
ATOM 419 O O . PRO A 1 59 ? 4.035 -28.781 -23.688 1 98.81 59 PRO A O 1
ATOM 422 N N . GLY A 1 60 ? 5.82 -30.125 -23.172 1 98.88 60 GLY A N 1
ATOM 423 C CA . GLY A 1 60 ? 5.203 -30.547 -21.922 1 98.88 60 GLY A CA 1
ATOM 424 C C . GLY A 1 60 ? 4.656 -29.391 -21.109 1 98.88 60 GLY A C 1
ATOM 425 O O . GLY A 1 60 ? 5.34 -28.391 -20.906 1 98.88 60 GLY A O 1
ATOM 426 N N . LEU A 1 61 ? 3.359 -29.453 -20.656 1 98.88 61 LEU A N 1
ATOM 427 C CA . LEU A 1 61 ? 2.781 -28.406 -19.812 1 98.88 61 LEU A CA 1
ATOM 428 C C . LEU A 1 61 ? 3.504 -28.328 -18.484 1 98.88 61 LEU A C 1
ATOM 430 O O . LEU A 1 61 ? 4.09 -29.312 -18.031 1 98.88 61 LEU A O 1
ATOM 434 N N . PHE A 1 62 ? 3.584 -27.125 -17.922 1 98.88 62 PHE A N 1
ATOM 435 C CA . PHE A 1 62 ? 4.246 -26.906 -16.641 1 98.88 62 PHE A CA 1
ATOM 436 C C . PHE A 1 62 ? 3.398 -26.016 -15.742 1 98.88 62 PHE A C 1
ATOM 438 O O . PHE A 1 62 ? 3.029 -24.906 -16.141 1 98.88 62 PHE A O 1
ATOM 445 N N . ASP A 1 63 ? 3.012 -26.484 -14.586 1 98.94 63 ASP A N 1
ATOM 446 C CA . ASP A 1 63 ? 2.268 -25.703 -13.609 1 98.94 63 ASP A CA 1
ATOM 447 C C . ASP A 1 63 ? 3.193 -25.172 -12.523 1 98.94 63 ASP A C 1
ATOM 449 O O . ASP A 1 63 ? 3.725 -25.938 -11.719 1 98.94 63 ASP A O 1
ATOM 453 N N . MET A 1 64 ? 3.273 -23.859 -12.414 1 98.88 64 MET A N 1
ATOM 454 C CA . MET A 1 64 ? 4.254 -23.281 -11.5 1 98.88 64 MET A CA 1
ATOM 455 C C . MET A 1 64 ? 3.668 -23.109 -10.109 1 98.88 64 MET A C 1
ATOM 457 O O . MET A 1 64 ? 4.309 -22.547 -9.227 1 98.88 64 MET A O 1
ATOM 461 N N . HIS A 1 65 ? 2.465 -23.578 -9.836 1 98.88 65 HIS A N 1
ATOM 462 C CA . HIS A 1 65 ? 1.798 -23.359 -8.555 1 98.88 65 HIS A CA 1
ATOM 463 C C . HIS A 1 65 ? 0.927 -24.547 -8.18 1 98.88 65 HIS A C 1
ATOM 465 O O . HIS A 1 65 ? -0.257 -24.594 -8.523 1 98.88 65 HIS A O 1
ATOM 471 N N . CYS A 1 66 ? 1.484 -25.484 -7.355 1 98.81 66 CYS A N 1
ATOM 472 C CA . CYS A 1 66 ? 0.738 -26.656 -6.91 1 98.81 66 CYS A CA 1
ATOM 473 C C . CYS A 1 66 ? 1.035 -26.969 -5.445 1 98.81 66 CYS A C 1
ATOM 475 O O . CYS A 1 66 ? 2.035 -26.5 -4.898 1 98.81 66 CYS A O 1
ATOM 477 N N . HIS A 1 67 ? 0.165 -27.672 -4.793 1 98.69 67 HIS A N 1
ATOM 478 C CA . HIS A 1 67 ? 0.33 -28.25 -3.465 1 98.69 67 HIS A CA 1
ATOM 479 C C . HIS A 1 67 ? 0.13 -29.766 -3.492 1 98.69 67 HIS A C 1
ATOM 481 O O . HIS A 1 67 ? -0.959 -30.25 -3.814 1 98.69 67 HIS A O 1
ATOM 487 N N . PHE A 1 68 ? 1.152 -30.516 -3.15 1 98.5 68 PHE A N 1
ATOM 488 C CA . PHE A 1 68 ? 1.005 -31.969 -3.131 1 98.5 68 PHE A CA 1
ATOM 489 C C . PHE A 1 68 ? 0.917 -32.469 -1.7 1 98.5 68 PHE A C 1
ATOM 491 O O . PHE A 1 68 ? 0.792 -33.688 -1.478 1 98.5 68 PHE A O 1
ATOM 498 N N . ARG A 1 69 ? 0.99 -31.656 -0.685 1 98.19 69 ARG A N 1
ATOM 499 C CA . ARG A 1 69 ? 0.633 -31.875 0.713 1 98.19 69 ARG A CA 1
ATOM 500 C C . ARG A 1 69 ? 1.638 -32.812 1.398 1 98.19 69 ARG A C 1
ATOM 502 O O . ARG A 1 69 ? 1.527 -33.062 2.598 1 98.19 69 ARG A O 1
ATOM 509 N N . GLU A 1 70 ? 2.57 -33.344 0.625 1 98 70 GLU A N 1
ATOM 510 C CA . GLU A 1 70 ? 3.66 -34.156 1.159 1 98 70 GLU A CA 1
ATOM 511 C C . GLU A 1 70 ? 4.965 -33.375 1.2 1 98 70 GLU A C 1
ATOM 513 O O . GLU A 1 70 ? 5.371 -32.781 0.197 1 98 70 GLU A O 1
ATOM 518 N N . PRO A 1 71 ? 5.574 -33.344 2.379 1 97.5 71 PRO A N 1
ATOM 519 C CA . PRO A 1 71 ? 5.391 -34.219 3.551 1 97.5 71 PRO A CA 1
ATOM 520 C C . PRO A 1 71 ? 4.312 -33.688 4.5 1 97.5 71 PRO A C 1
ATOM 522 O O . PRO A 1 71 ? 4.016 -32.5 4.508 1 97.5 71 PRO A O 1
ATOM 525 N N . GLY A 1 72 ? 3.697 -34.531 5.352 1 97.81 72 GLY A N 1
ATOM 526 C CA . GLY A 1 72 ? 2.977 -34.188 6.566 1 97.81 72 GLY A CA 1
ATOM 527 C C . GLY A 1 72 ? 1.47 -34.25 6.41 1 97.81 72 GLY A C 1
ATOM 528 O O . GLY A 1 72 ? 0.74 -34.344 7.402 1 97.81 72 GLY A O 1
ATOM 529 N N . GLN A 1 73 ? 0.953 -34.219 5.203 1 97.94 73 GLN A N 1
ATOM 530 C CA . GLN A 1 73 ? -0.485 -34.281 4.969 1 97.94 73 GLN A CA 1
ATOM 531 C C . GLN A 1 73 ? -0.811 -35.312 3.879 1 97.94 73 GLN A C 1
ATOM 533 O O . GLN A 1 73 ? -1.581 -35 2.963 1 97.94 73 GLN A O 1
ATOM 538 N N . GLU A 1 74 ? -0.244 -36.406 3.969 1 97.88 74 GLU A N 1
ATOM 539 C CA . GLU A 1 74 ? -0.318 -37.438 2.941 1 97.88 74 GLU A CA 1
ATOM 540 C C . GLU A 1 74 ? -1.743 -37.969 2.791 1 97.88 74 GLU A C 1
ATOM 542 O O . GLU A 1 74 ? -2.09 -38.562 1.76 1 97.88 74 GLU A O 1
ATOM 547 N N . TYR A 1 75 ? -2.576 -37.75 3.816 1 97.75 75 TYR A N 1
ATOM 548 C CA . TYR A 1 75 ? -3.965 -38.188 3.721 1 97.75 75 TYR A CA 1
ATOM 549 C C . TYR A 1 75 ? -4.73 -37.344 2.699 1 97.75 75 TYR A C 1
ATOM 551 O O . TYR A 1 75 ? -5.762 -37.781 2.184 1 97.75 75 TYR A O 1
ATOM 559 N N . LYS A 1 76 ? -4.266 -36.188 2.408 1 98.38 76 LYS A N 1
ATOM 560 C CA . LYS A 1 76 ? -4.867 -35.312 1.406 1 98.38 76 LYS A CA 1
ATOM 561 C C . LYS A 1 76 ? -4.348 -35.625 0.009 1 98.38 76 LYS A C 1
ATOM 563 O O . LYS A 1 76 ? -5.113 -35.656 -0.955 1 98.38 76 LYS A O 1
ATOM 568 N N . GLU A 1 77 ? -3.053 -35.812 -0.11 1 98.38 77 GLU A N 1
ATOM 569 C CA . GLU A 1 77 ? -2.348 -36.062 -1.363 1 98.38 77 GLU A CA 1
ATOM 570 C C . GLU A 1 77 ? -0.903 -36.469 -1.109 1 98.38 77 GLU A C 1
ATOM 572 O O . GLU A 1 77 ? -0.334 -36.156 -0.062 1 98.38 77 GLU A O 1
ATOM 577 N N . THR A 1 78 ? -0.293 -37.281 -1.979 1 98.25 78 THR A N 1
ATOM 578 C CA . THR A 1 78 ? 1.115 -37.656 -1.944 1 98.25 78 THR A CA 1
ATOM 579 C C . THR A 1 78 ? 1.835 -37.188 -3.205 1 98.25 78 THR A C 1
ATOM 581 O O . THR A 1 78 ? 1.195 -36.75 -4.168 1 98.25 78 THR A O 1
ATOM 584 N N . LEU A 1 79 ? 3.178 -37.219 -3.15 1 98.56 79 LEU A N 1
ATOM 585 C CA . LEU A 1 79 ? 3.936 -36.875 -4.355 1 98.56 79 LEU A CA 1
ATOM 586 C C . LEU A 1 79 ? 3.533 -37.812 -5.508 1 98.56 79 LEU A C 1
ATOM 588 O O . LEU A 1 79 ? 3.471 -37.375 -6.66 1 98.56 79 LEU A O 1
ATOM 592 N N . GLU A 1 80 ? 3.223 -39 -5.184 1 98 80 GLU A N 1
ATOM 593 C CA . GLU A 1 80 ? 2.848 -40 -6.191 1 98 80 GLU A CA 1
ATOM 594 C C . GLU A 1 80 ? 1.488 -39.656 -6.805 1 98 80 GLU A C 1
ATOM 596 O O . GLU A 1 80 ? 1.355 -39.594 -8.023 1 98 80 GLU A O 1
ATOM 601 N N . THR A 1 81 ? 0.505 -39.5 -5.945 1 98.38 81 THR A N 1
ATOM 602 C CA . THR A 1 81 ? -0.837 -39.25 -6.465 1 98.38 81 THR A CA 1
ATOM 603 C C . THR A 1 81 ? -0.938 -37.875 -7.086 1 98.38 81 THR A C 1
ATOM 605 O O . THR A 1 81 ? -1.677 -37.656 -8.055 1 98.38 81 THR A O 1
ATOM 608 N N . GLY A 1 82 ? -0.216 -36.875 -6.527 1 98.62 82 GLY A N 1
ATOM 609 C CA . GLY A 1 82 ? -0.119 -35.594 -7.188 1 98.62 82 GLY A CA 1
ATOM 610 C C . GLY A 1 82 ? 0.491 -35.656 -8.57 1 98.62 82 GLY A C 1
ATOM 611 O O . GLY A 1 82 ? 0.031 -35 -9.5 1 98.62 82 GLY A O 1
ATOM 612 N N . SER A 1 83 ? 1.529 -36.469 -8.695 1 98.44 83 SER A N 1
ATOM 613 C CA . SER A 1 83 ? 2.152 -36.688 -9.992 1 98.44 83 SER A CA 1
ATOM 614 C C . SER A 1 83 ? 1.179 -37.344 -10.969 1 98.44 83 SER A C 1
ATOM 616 O O . SER A 1 83 ? 1.169 -37 -12.156 1 98.44 83 SER A O 1
ATOM 618 N N . ALA A 1 84 ? 0.41 -38.25 -10.484 1 98.12 84 ALA A N 1
ATOM 619 C CA . ALA A 1 84 ? -0.61 -38.906 -11.312 1 98.12 84 ALA A CA 1
ATOM 620 C C . ALA A 1 84 ? -1.622 -37.875 -11.812 1 98.12 84 ALA A C 1
ATOM 622 O O . ALA A 1 84 ? -2.066 -37.938 -12.961 1 98.12 84 ALA A O 1
ATOM 623 N N . ALA A 1 85 ? -2.053 -36.969 -10.898 1 98.69 85 ALA A N 1
ATOM 624 C CA . ALA A 1 85 ? -2.957 -35.875 -11.273 1 98.69 85 ALA A CA 1
ATOM 625 C C . ALA A 1 85 ? -2.35 -35.031 -12.375 1 98.69 85 ALA A C 1
ATOM 627 O O . ALA A 1 85 ? -3.039 -34.625 -13.32 1 98.69 85 ALA A O 1
ATOM 628 N N . ALA A 1 86 ? -1.05 -34.719 -12.211 1 98.81 86 ALA A N 1
ATOM 629 C CA . ALA A 1 86 ? -0.347 -33.906 -13.203 1 98.81 86 ALA A CA 1
ATOM 630 C C . ALA A 1 86 ? -0.333 -34.625 -14.562 1 98.81 86 ALA A C 1
ATOM 632 O O . ALA A 1 86 ? -0.668 -34 -15.578 1 98.81 86 ALA A O 1
ATOM 633 N N . VAL A 1 87 ? 0.006 -35.844 -14.586 1 98.38 87 VAL A N 1
ATOM 634 C CA . VAL A 1 87 ? 0.043 -36.625 -15.82 1 98.38 87 VAL A CA 1
ATOM 635 C C . VAL A 1 87 ? -1.335 -36.625 -16.484 1 98.38 87 VAL A C 1
ATOM 637 O O . VAL A 1 87 ? -1.453 -36.406 -17.688 1 98.38 87 VAL A O 1
ATOM 640 N N . ALA A 1 88 ? -2.328 -36.812 -15.664 1 98 88 ALA A N 1
ATOM 641 C CA . ALA A 1 88 ? -3.697 -36.844 -16.172 1 98 88 ALA A CA 1
ATOM 642 C C . ALA A 1 88 ? -4.07 -35.531 -16.812 1 98 88 ALA A C 1
ATOM 644 O O . ALA A 1 88 ? -4.871 -35.469 -17.75 1 98 88 ALA A O 1
ATOM 645 N N . GLY A 1 89 ? -3.529 -34.469 -16.312 1 98.38 89 GLY A N 1
ATOM 646 C CA . GLY A 1 89 ? -3.814 -33.156 -16.844 1 98.38 89 GLY A CA 1
ATOM 647 C C . GLY A 1 89 ? -2.896 -32.75 -17.984 1 98.38 89 GLY A C 1
ATOM 648 O O . GLY A 1 89 ? -3.047 -31.688 -18.562 1 98.38 89 GLY A O 1
ATOM 649 N N . GLY A 1 90 ? -1.911 -33.625 -18.328 1 98.62 90 GLY A N 1
ATOM 650 C CA . GLY A 1 90 ? -1.003 -33.344 -19.422 1 98.62 90 GLY A CA 1
ATOM 651 C C . GLY A 1 90 ? 0.259 -32.625 -19 1 98.62 90 GLY A C 1
ATOM 652 O O . GLY A 1 90 ? 1.011 -32.125 -19.844 1 98.62 90 GLY A O 1
ATOM 653 N N . PHE A 1 91 ? 0.474 -32.5 -17.719 1 98.88 91 PHE A N 1
ATOM 654 C CA . PHE A 1 91 ? 1.639 -31.797 -17.203 1 98.88 91 PHE A CA 1
ATOM 655 C C . PHE A 1 91 ? 2.84 -32.719 -17.094 1 98.88 91 PHE A C 1
ATOM 657 O O . PHE A 1 91 ? 2.713 -33.875 -16.625 1 98.88 91 PHE A O 1
ATOM 664 N N . THR A 1 92 ? 4.012 -32.281 -17.594 1 98.75 92 THR A N 1
ATOM 665 C CA . THR A 1 92 ? 5.254 -33.031 -17.469 1 98.75 92 THR A CA 1
ATOM 666 C C . THR A 1 92 ? 6.098 -32.5 -16.312 1 98.75 92 THR A C 1
ATOM 668 O O . THR A 1 92 ? 7.137 -33.062 -15.977 1 98.75 92 THR A O 1
ATOM 671 N N . GLY A 1 93 ? 5.648 -31.438 -15.664 1 98.56 93 GLY A N 1
ATOM 672 C CA . GLY A 1 93 ? 6.309 -30.875 -14.5 1 98.56 93 GLY A CA 1
ATOM 673 C C . GLY A 1 93 ? 5.426 -29.922 -13.719 1 98.56 93 GLY A C 1
ATOM 674 O O . GLY A 1 93 ? 4.496 -29.344 -14.273 1 98.56 93 GLY A O 1
ATOM 675 N N . VAL A 1 94 ? 5.676 -29.828 -12.453 1 98.81 94 VAL A N 1
ATOM 676 C CA . VAL A 1 94 ? 4.969 -28.891 -11.594 1 98.81 94 VAL A CA 1
ATOM 677 C C . VAL A 1 94 ? 5.93 -28.312 -10.562 1 98.81 94 VAL A C 1
ATOM 679 O O . VAL A 1 94 ? 6.984 -28.891 -10.289 1 98.81 94 VAL A O 1
ATOM 682 N N . ALA A 1 95 ? 5.617 -27.109 -10.07 1 98.81 95 ALA A N 1
ATOM 683 C CA . ALA A 1 95 ? 6.324 -26.531 -8.93 1 98.81 95 ALA A CA 1
ATOM 684 C C . ALA A 1 95 ? 5.48 -26.625 -7.664 1 98.81 95 ALA A C 1
ATOM 686 O O . ALA A 1 95 ? 4.27 -26.391 -7.695 1 98.81 95 ALA A O 1
ATOM 687 N N . LEU A 1 96 ? 6.117 -27 -6.57 1 98.62 96 LEU A N 1
ATOM 688 C CA . LEU A 1 96 ? 5.402 -27.25 -5.32 1 98.62 96 LEU A CA 1
ATOM 689 C C . LEU A 1 96 ? 5.648 -26.125 -4.32 1 98.62 96 LEU A C 1
ATOM 691 O O . LEU A 1 96 ? 6.801 -25.828 -4 1 98.62 96 LEU A O 1
ATOM 695 N N . MET A 1 97 ? 4.566 -25.547 -3.885 1 98.56 97 MET A N 1
ATOM 696 C CA . MET A 1 97 ? 4.641 -24.531 -2.848 1 98.56 97 MET A CA 1
ATOM 697 C C . MET A 1 97 ? 5.074 -25.141 -1.516 1 98.56 97 MET A C 1
ATOM 699 O O . MET A 1 97 ? 4.891 -26.328 -1.286 1 98.56 97 MET A O 1
ATOM 703 N N . PRO A 1 98 ? 5.539 -24.359 -0.642 1 98.31 98 PRO A N 1
ATOM 704 C CA . PRO A 1 98 ? 6.273 -24.875 0.513 1 98.31 98 PRO A CA 1
ATOM 705 C C . PRO A 1 98 ? 5.367 -25.156 1.713 1 98.31 98 PRO A C 1
ATOM 707 O O . PRO A 1 98 ? 5.844 -25.578 2.766 1 98.31 98 PRO A O 1
ATOM 710 N N . ASN A 1 99 ? 4.055 -24.906 1.604 1 96.81 99 ASN A N 1
ATOM 711 C CA . ASN A 1 99 ? 3.197 -24.891 2.785 1 96.81 99 ASN A CA 1
ATOM 712 C C . ASN A 1 99 ? 2.766 -26.312 3.176 1 96.81 99 ASN A C 1
ATOM 714 O O . ASN A 1 99 ? 1.582 -26.547 3.41 1 96.81 99 ASN A O 1
ATOM 718 N N . THR A 1 100 ? 3.691 -27.203 3.246 1 97.44 100 THR A N 1
ATOM 719 C CA . THR A 1 100 ? 3.518 -28.531 3.809 1 97.44 100 THR A CA 1
ATOM 720 C C . THR A 1 100 ? 3.705 -28.516 5.324 1 97.44 100 THR A C 1
ATOM 722 O O . THR A 1 100 ? 3.807 -27.438 5.926 1 97.44 100 THR A O 1
ATOM 725 N N . ARG A 1 101 ? 3.547 -29.734 5.875 1 95.81 101 ARG A N 1
ATOM 726 C CA . ARG A 1 101 ? 3.822 -29.922 7.297 1 95.81 101 ARG A CA 1
ATOM 727 C C . ARG A 1 101 ? 4.891 -30.984 7.516 1 95.81 101 ARG A C 1
ATOM 729 O O . ARG A 1 101 ? 4.602 -32.188 7.477 1 95.81 101 ARG A O 1
ATOM 736 N N . PRO A 1 102 ? 6.062 -30.625 7.879 1 97.5 102 PRO A N 1
ATOM 737 C CA . PRO A 1 102 ? 6.531 -29.266 8.133 1 97.5 102 PRO A CA 1
ATOM 738 C C . PRO A 1 102 ? 6.641 -28.438 6.859 1 97.5 102 PRO A C 1
ATOM 740 O O . PRO A 1 102 ? 6.68 -28.984 5.758 1 97.5 102 PRO A O 1
ATOM 743 N N . VAL A 1 103 ? 6.734 -27.047 7.039 1 98.12 103 VAL A N 1
ATOM 744 C CA . VAL A 1 103 ? 6.996 -26.094 5.965 1 98.12 103 VAL A CA 1
ATOM 745 C C . VAL A 1 103 ? 8.375 -26.359 5.363 1 98.12 103 VAL A C 1
ATOM 747 O O . VAL A 1 103 ? 9.32 -26.719 6.082 1 98.12 103 VAL A O 1
ATOM 750 N N . ILE A 1 104 ? 8.516 -26.219 4.012 1 98.31 104 ILE A N 1
ATOM 751 C CA . ILE A 1 104 ? 9.805 -26.359 3.354 1 98.31 104 ILE A CA 1
ATOM 752 C C . ILE A 1 104 ? 10.594 -25.062 3.479 1 98.31 104 ILE A C 1
ATOM 754 O O . ILE A 1 104 ? 10.742 -24.312 2.504 1 98.31 104 ILE A O 1
ATOM 758 N N . ASP A 1 105 ? 11.148 -24.781 4.699 1 98.06 105 ASP A N 1
ATOM 759 C CA . ASP A 1 105 ? 11.844 -23.531 4.969 1 98.06 105 ASP A CA 1
ATOM 760 C C . ASP A 1 105 ? 13.336 -23.75 5.172 1 98.06 105 ASP A C 1
ATOM 762 O O . ASP A 1 105 ? 14.023 -22.922 5.758 1 98.06 105 ASP A O 1
ATOM 766 N N . SER A 1 106 ? 13.797 -24.953 4.734 1 96.31 106 SER A N 1
ATOM 767 C CA . SER A 1 106 ? 15.211 -25.281 4.816 1 96.31 106 SER A CA 1
ATOM 768 C C . SER A 1 106 ? 15.602 -26.297 3.738 1 96.31 106 SER A C 1
ATOM 770 O O . SER A 1 106 ? 14.734 -26.906 3.117 1 96.31 106 SER A O 1
ATOM 772 N N . PRO A 1 107 ? 16.922 -26.453 3.555 1 95.31 107 PRO A N 1
ATOM 773 C CA . PRO A 1 107 ? 17.391 -27.438 2.578 1 95.31 107 PRO A CA 1
ATOM 774 C C . PRO A 1 107 ? 16.906 -28.859 2.895 1 95.31 107 PRO A C 1
ATOM 776 O O . PRO A 1 107 ? 16.797 -29.688 1.99 1 95.31 107 PRO A O 1
ATOM 779 N N . LEU A 1 108 ? 16.641 -29.078 4.145 1 96.06 108 LEU A N 1
ATOM 780 C CA . LEU A 1 108 ? 16.188 -30.406 4.535 1 96.06 108 LEU A CA 1
ATOM 781 C C . LEU A 1 108 ? 14.883 -30.766 3.83 1 96.06 108 LEU A C 1
ATOM 783 O O . LEU A 1 108 ? 14.727 -31.875 3.33 1 96.06 108 LEU A O 1
ATOM 787 N N . GLY A 1 109 ? 13.977 -29.875 3.826 1 96.88 109 GLY A N 1
ATOM 788 C CA . GLY A 1 109 ? 12.727 -30.094 3.131 1 96.88 109 GLY A CA 1
ATOM 789 C C . GLY A 1 109 ? 12.891 -30.234 1.629 1 96.88 109 GLY A C 1
ATOM 790 O O . GLY A 1 109 ? 12.211 -31.047 0.994 1 96.88 109 GLY A O 1
ATOM 791 N N . VAL A 1 110 ? 13.789 -29.469 1.093 1 97.69 110 VAL A N 1
ATOM 792 C CA . VAL A 1 110 ? 14.078 -29.5 -0.337 1 97.69 110 VAL A CA 1
ATOM 793 C C . VAL A 1 110 ? 14.625 -30.891 -0.711 1 97.69 110 VAL A C 1
ATOM 795 O O . VAL A 1 110 ? 14.156 -31.5 -1.671 1 97.69 110 VAL A O 1
ATOM 798 N N . ALA A 1 111 ? 15.531 -31.344 0.074 1 97.06 111 ALA A N 1
ATOM 799 C CA . ALA A 1 111 ? 16.156 -32.656 -0.162 1 97.06 111 ALA A CA 1
ATOM 800 C C . ALA A 1 111 ? 15.141 -33.781 -0.053 1 97.06 111 ALA A C 1
ATOM 802 O O . ALA A 1 111 ? 15.195 -34.75 -0.816 1 97.06 111 ALA A O 1
ATOM 803 N N . TYR A 1 112 ? 14.297 -33.656 0.898 1 97.19 112 TYR A N 1
ATOM 804 C CA . TYR A 1 112 ? 13.258 -34.656 1.091 1 97.19 112 TYR A CA 1
ATOM 805 C C . TYR A 1 112 ? 12.414 -34.812 -0.168 1 97.19 112 TYR A C 1
ATOM 807 O O . TYR A 1 112 ? 12.211 -35.938 -0.649 1 97.19 112 TYR A O 1
ATOM 815 N N . ILE A 1 113 ? 11.914 -33.75 -0.71 1 97.56 113 ILE A N 1
ATOM 816 C CA . ILE A 1 113 ? 11.039 -33.781 -1.877 1 97.56 113 ILE A CA 1
ATOM 817 C C . ILE A 1 113 ? 11.812 -34.312 -3.086 1 97.56 113 ILE A C 1
ATOM 819 O O . ILE A 1 113 ? 11.312 -35.156 -3.826 1 97.56 113 ILE A O 1
ATOM 823 N N . ARG A 1 114 ? 13.008 -33.875 -3.254 1 96 114 ARG A N 1
ATOM 824 C CA . ARG A 1 114 ? 13.812 -34.281 -4.398 1 96 114 ARG A CA 1
ATOM 825 C C . ARG A 1 114 ? 14.109 -35.781 -4.336 1 96 114 ARG A C 1
ATOM 827 O O . ARG A 1 114 ? 14.047 -36.469 -5.352 1 96 114 ARG A O 1
ATOM 834 N N . HIS A 1 115 ? 14.43 -36.188 -3.15 1 96 115 HIS A N 1
ATOM 835 C CA . HIS A 1 115 ? 14.734 -37.625 -2.961 1 96 115 HIS A CA 1
ATOM 836 C C . HIS A 1 115 ? 13.523 -38.469 -3.297 1 96 115 HIS A C 1
ATOM 838 O O . HIS A 1 115 ? 13.648 -39.469 -4.016 1 96 115 HIS A O 1
ATOM 844 N N . HIS A 1 116 ? 12.438 -38.125 -2.867 1 96.19 116 HIS A N 1
ATOM 845 C CA . HIS A 1 116 ? 11.242 -38.938 -2.99 1 96.19 116 HIS A CA 1
ATOM 846 C C . HIS A 1 116 ? 10.562 -38.75 -4.34 1 96.19 116 HIS A C 1
ATOM 848 O O . HIS A 1 116 ? 9.602 -39.438 -4.668 1 96.19 116 HIS A O 1
ATOM 854 N N . SER A 1 117 ? 11.07 -37.812 -5.121 1 94.69 117 SER A N 1
ATOM 855 C CA . SER A 1 117 ? 10.469 -37.531 -6.426 1 94.69 117 SER A CA 1
ATOM 856 C C . SER A 1 117 ? 11.25 -38.219 -7.539 1 94.69 117 SER A C 1
ATOM 858 O O . SER A 1 117 ? 10.82 -38.219 -8.695 1 94.69 117 SER A O 1
ATOM 860 N N . ALA A 1 118 ? 12.445 -38.781 -7.402 1 90.81 118 ALA A N 1
ATOM 861 C CA . ALA A 1 118 ? 13.359 -39.312 -8.398 1 90.81 118 ALA A CA 1
ATOM 862 C C . ALA A 1 118 ? 12.664 -40.344 -9.281 1 90.81 118 ALA A C 1
ATOM 864 O O . ALA A 1 118 ? 12.938 -40.438 -10.477 1 90.81 118 ALA A O 1
ATOM 865 N N . GLY A 1 119 ? 11.695 -41.031 -8.906 1 92.38 119 GLY A N 1
ATOM 866 C CA . GLY A 1 119 ? 11.078 -42.094 -9.68 1 92.38 119 GLY A CA 1
ATOM 867 C C . GLY A 1 119 ? 9.711 -41.719 -10.227 1 92.38 119 GLY A C 1
ATOM 868 O O . GLY A 1 119 ? 9.086 -42.5 -10.93 1 92.38 119 GLY A O 1
ATOM 869 N N . LEU A 1 120 ? 9.438 -40.531 -10.094 1 96.56 120 LEU A N 1
ATOM 870 C CA . LEU A 1 120 ? 8.117 -40.094 -10.539 1 96.56 120 LEU A CA 1
ATOM 871 C C . LEU A 1 120 ? 8.133 -39.719 -12.016 1 96.56 120 LEU A C 1
ATOM 873 O O . LEU A 1 120 ? 9.188 -39.375 -12.562 1 96.56 120 LEU A O 1
ATOM 877 N N . PRO A 1 121 ? 7.051 -39.812 -12.695 1 96.69 121 PRO A N 1
ATOM 878 C CA . PRO A 1 121 ? 6.992 -39.625 -14.148 1 96.69 121 PRO A CA 1
ATOM 879 C C . PRO A 1 121 ? 7.078 -38.156 -14.562 1 96.69 121 PRO A C 1
ATOM 881 O O . PRO A 1 121 ? 7.188 -37.844 -15.75 1 96.69 121 PRO A O 1
ATOM 884 N N . ILE A 1 122 ? 7 -37.25 -13.656 1 98.06 122 ILE A N 1
ATOM 885 C CA . ILE A 1 122 ? 7.086 -35.812 -13.977 1 98.06 122 ILE A CA 1
ATOM 886 C C . ILE A 1 122 ? 8.188 -35.156 -13.148 1 98.06 122 ILE A C 1
ATOM 888 O O . ILE A 1 122 ? 8.648 -35.75 -12.156 1 98.06 122 ILE A O 1
ATOM 892 N N . ASP A 1 123 ? 8.602 -33.938 -13.586 1 97.69 123 ASP A N 1
ATOM 893 C CA . ASP A 1 123 ? 9.57 -33.156 -12.82 1 97.69 123 ASP A CA 1
ATOM 894 C C . ASP A 1 123 ? 8.875 -32.375 -11.711 1 97.69 123 ASP A C 1
ATOM 896 O O . ASP A 1 123 ? 7.812 -31.797 -11.922 1 97.69 123 ASP A O 1
ATOM 900 N N . LEU A 1 124 ? 9.438 -32.469 -10.547 1 98.19 124 LEU A N 1
ATOM 901 C CA . LEU A 1 124 ? 8.953 -31.641 -9.438 1 98.19 124 LEU A CA 1
ATOM 902 C C . LEU A 1 124 ? 9.961 -30.562 -9.078 1 98.19 124 LEU A C 1
ATOM 904 O O . LEU A 1 124 ? 11.094 -30.859 -8.695 1 98.19 124 LEU A O 1
ATOM 908 N N . GLU A 1 125 ? 9.602 -29.297 -9.305 1 97.94 125 GLU A N 1
ATOM 909 C CA . GLU A 1 125 ? 10.375 -28.156 -8.812 1 97.94 125 GLU A CA 1
ATOM 910 C C . GLU A 1 125 ? 9.961 -27.781 -7.398 1 97.94 125 GLU A C 1
ATOM 912 O O . GLU A 1 125 ? 8.773 -27.781 -7.07 1 97.94 125 GLU A O 1
ATOM 917 N N . VAL A 1 126 ? 10.969 -27.5 -6.559 1 98.12 126 VAL A N 1
ATOM 918 C CA . VAL A 1 126 ? 10.672 -27.172 -5.164 1 98.12 126 VAL A CA 1
ATOM 919 C C . VAL A 1 126 ? 10.773 -25.656 -4.961 1 98.12 126 VAL A C 1
ATOM 921 O O . VAL A 1 126 ? 11.766 -25.031 -5.332 1 98.12 126 VAL A O 1
ATOM 924 N N . ILE A 1 127 ? 9.719 -25.062 -4.445 1 98.5 127 ILE A N 1
ATOM 925 C CA . ILE A 1 127 ? 9.719 -23.672 -4.012 1 98.5 127 ILE A CA 1
ATOM 926 C C . ILE A 1 127 ? 9.984 -23.594 -2.51 1 98.5 127 ILE A C 1
ATOM 928 O O . ILE A 1 127 ? 9.297 -24.25 -1.721 1 98.5 127 ILE A O 1
ATOM 932 N N . GLY A 1 128 ? 10.992 -22.891 -2.129 1 98.38 128 GLY A N 1
ATOM 933 C CA . GLY A 1 128 ? 11.289 -22.719 -0.715 1 98.38 128 GLY A CA 1
ATOM 934 C C . GLY A 1 128 ? 10.469 -21.625 -0.062 1 98.38 128 GLY A C 1
ATOM 935 O O . GLY A 1 128 ? 9.977 -20.719 -0.741 1 98.38 128 GLY A O 1
ATOM 936 N N . ALA A 1 129 ? 10.336 -21.719 1.271 1 98.62 129 ALA A N 1
ATOM 937 C CA . ALA A 1 129 ? 9.633 -20.672 1.999 1 98.62 129 ALA A CA 1
ATOM 938 C C . ALA A 1 129 ? 10.43 -19.375 1.994 1 98.62 129 ALA A C 1
ATOM 940 O O . ALA A 1 129 ? 11.656 -19.391 2.105 1 98.62 129 ALA A O 1
ATOM 941 N N . MET A 1 130 ? 9.711 -18.281 1.873 1 98.31 130 MET A N 1
ATOM 942 C CA . MET A 1 130 ? 10.352 -16.984 1.973 1 98.31 130 MET A CA 1
ATOM 943 C C . MET A 1 130 ? 10.859 -16.734 3.389 1 98.31 130 MET A C 1
ATOM 945 O O . MET A 1 130 ? 11.922 -16.125 3.576 1 98.31 130 MET A O 1
ATOM 949 N N . THR A 1 131 ? 10.07 -17.141 4.359 1 98.56 131 THR A N 1
ATOM 950 C CA . THR A 1 131 ? 10.406 -16.922 5.762 1 98.56 131 THR A CA 1
ATOM 951 C C . THR A 1 131 ? 10.352 -18.219 6.543 1 98.56 131 THR A C 1
ATOM 953 O O . THR A 1 131 ? 9.727 -19.188 6.102 1 98.56 131 THR A O 1
ATOM 956 N N . VAL A 1 132 ? 11.008 -18.281 7.691 1 98.31 132 VAL A N 1
ATOM 957 C CA . VAL A 1 132 ? 11.031 -19.453 8.555 1 98.31 132 VAL A CA 1
ATOM 958 C C . VAL A 1 132 ? 9.609 -19.828 8.953 1 98.31 132 VAL A C 1
ATOM 960 O O . VAL A 1 132 ? 8.875 -19 9.5 1 98.31 132 VAL A O 1
ATOM 963 N N . GLU A 1 133 ? 9.195 -21.047 8.57 1 97.75 133 GLU A N 1
ATOM 964 C CA . GLU A 1 133 ? 7.879 -21.609 8.883 1 97.75 133 GLU A CA 1
ATOM 965 C C . GLU A 1 133 ? 6.766 -20.797 8.227 1 97.75 133 GLU A C 1
ATOM 967 O O . GLU A 1 133 ? 5.602 -20.891 8.625 1 97.75 133 GLU A O 1
ATOM 972 N N . SER A 1 134 ? 7.141 -19.969 7.262 1 97.69 134 SER A N 1
ATOM 973 C CA . SER A 1 134 ? 6.203 -19.125 6.531 1 97.69 134 SER A CA 1
ATOM 974 C C . SER A 1 134 ? 5.434 -18.203 7.477 1 97.69 134 SER A C 1
ATOM 976 O O . SER A 1 134 ? 4.234 -17.984 7.293 1 97.69 134 SER A O 1
ATOM 978 N N . ARG A 1 135 ? 6.137 -17.688 8.508 1 97.06 135 ARG A N 1
ATOM 979 C CA . ARG A 1 135 ? 5.488 -16.875 9.531 1 97.06 135 ARG A CA 1
ATOM 980 C C . ARG A 1 135 ? 5.598 -15.383 9.195 1 97.06 135 ARG A C 1
ATOM 982 O O . ARG A 1 135 ? 4.941 -14.555 9.828 1 97.06 135 ARG A O 1
ATOM 989 N N . GLY A 1 136 ? 6.414 -15.047 8.211 1 97.44 136 GLY A N 1
ATOM 990 C CA . GLY A 1 136 ? 6.586 -13.656 7.816 1 97.44 136 GLY A CA 1
ATOM 991 C C . GLY A 1 136 ? 7.43 -12.859 8.789 1 97.44 136 GLY A C 1
ATOM 992 O O . GLY A 1 136 ? 7.352 -11.625 8.828 1 97.44 136 GLY A O 1
ATOM 993 N N . GLU A 1 137 ? 8.336 -13.469 9.625 1 97.25 137 GLU A N 1
ATOM 994 C CA . GLU A 1 137 ? 9.016 -12.781 10.719 1 97.25 137 GLU A CA 1
ATOM 995 C C . GLU A 1 137 ? 10.523 -12.766 10.516 1 97.25 137 GLU A C 1
ATOM 997 O O . GLU A 1 137 ? 11.211 -11.852 10.977 1 97.25 137 GLU A O 1
ATOM 1002 N N . ALA A 1 138 ? 11.008 -13.812 9.914 1 98 138 ALA A N 1
ATOM 1003 C CA . ALA A 1 138 ? 12.438 -13.938 9.625 1 98 138 ALA A CA 1
ATOM 1004 C C . ALA A 1 138 ? 12.664 -14.672 8.312 1 98 138 ALA A C 1
ATOM 1006 O O . ALA A 1 138 ? 11.961 -15.641 8 1 98 138 ALA A O 1
ATOM 1007 N N . LEU A 1 139 ? 13.656 -14.289 7.605 1 98.06 139 LEU A N 1
ATOM 1008 C CA . LEU A 1 139 ? 13.922 -14.867 6.289 1 98.06 139 LEU A CA 1
ATOM 1009 C C . LEU A 1 139 ? 14.406 -16.312 6.418 1 98.06 139 LEU A C 1
ATOM 1011 O O . LEU A 1 139 ? 15.133 -16.641 7.359 1 98.06 139 LEU A O 1
ATOM 1015 N N . ALA A 1 140 ? 13.961 -17.141 5.531 1 98.12 140 ALA A N 1
ATOM 1016 C CA . ALA A 1 140 ? 14.562 -18.469 5.352 1 98.12 140 ALA A CA 1
ATOM 1017 C C . ALA A 1 140 ? 15.969 -18.344 4.781 1 98.12 140 ALA A C 1
ATOM 1019 O O . ALA A 1 140 ? 16.422 -17.25 4.426 1 98.12 140 ALA A O 1
ATOM 1020 N N . PRO A 1 141 ? 16.75 -19.438 4.766 1 97.44 141 PRO A N 1
ATOM 1021 C CA . PRO A 1 141 ? 18.141 -19.359 4.312 1 97.44 141 PRO A CA 1
ATOM 1022 C C . PRO A 1 141 ? 18.266 -19.375 2.791 1 97.44 141 PRO A C 1
ATOM 1024 O O . PRO A 1 141 ? 18.594 -20.422 2.207 1 97.44 141 PRO A O 1
ATOM 1027 N N . TYR A 1 142 ? 18.203 -18.312 2.109 1 96.62 142 TYR A N 1
ATOM 1028 C CA . TYR A 1 142 ? 18.172 -18.172 0.657 1 96.62 142 TYR A CA 1
ATOM 1029 C C . TYR A 1 142 ? 19.469 -18.672 0.031 1 96.62 142 TYR A C 1
ATOM 1031 O O . TYR A 1 142 ? 19.453 -19.312 -1.03 1 96.62 142 TYR A O 1
ATOM 1039 N N . GLY A 1 143 ? 20.578 -18.328 0.677 1 95 143 GLY A N 1
ATOM 1040 C CA . GLY A 1 143 ? 21.844 -18.828 0.174 1 95 143 GLY A CA 1
ATOM 1041 C C . GLY A 1 143 ? 21.906 -20.328 0.063 1 95 143 GLY A C 1
ATOM 1042 O O . GLY A 1 143 ? 22.422 -20.875 -0.922 1 95 143 GLY A O 1
ATOM 1043 N N . LYS A 1 144 ? 21.391 -21 1.056 1 95.31 144 LYS A N 1
ATOM 1044 C CA . LYS A 1 144 ? 21.375 -22.453 1.054 1 95.31 144 LYS A CA 1
ATOM 1045 C C . LYS A 1 144 ? 20.422 -23 -0.004 1 95.31 144 LYS A C 1
ATOM 1047 O O . LYS A 1 144 ? 20.688 -24.031 -0.621 1 95.31 144 LYS A O 1
ATOM 1052 N N . TYR A 1 145 ? 19.297 -22.328 -0.191 1 94.81 145 TYR A N 1
ATOM 1053 C CA . TYR A 1 145 ? 18.359 -22.719 -1.24 1 94.81 145 TYR A CA 1
ATOM 1054 C C . TYR A 1 145 ? 19.062 -22.766 -2.598 1 94.81 145 TYR A C 1
ATOM 1056 O O . TYR A 1 145 ? 18.859 -23.703 -3.373 1 94.81 145 TYR A O 1
ATOM 1064 N N . ALA A 1 146 ? 19.75 -21.688 -2.799 1 87.75 146 ALA A N 1
ATOM 1065 C CA . ALA A 1 146 ? 20.422 -21.531 -4.09 1 87.75 146 ALA A CA 1
ATOM 1066 C C . ALA A 1 146 ? 21.391 -22.688 -4.34 1 87.75 146 ALA A C 1
ATOM 1068 O O . ALA A 1 146 ? 21.516 -23.172 -5.465 1 87.75 146 ALA A O 1
ATOM 1069 N N . SER A 1 147 ? 22.031 -23.172 -3.279 1 90.5 147 SER A N 1
ATOM 1070 C CA . SER A 1 147 ? 22.969 -24.281 -3.396 1 90.5 147 SER A CA 1
ATOM 1071 C C . SER A 1 147 ? 22.234 -25.594 -3.721 1 90.5 147 SER A C 1
ATOM 1073 O O . SER A 1 147 ? 22.844 -26.531 -4.238 1 90.5 147 SER A O 1
ATOM 1075 N N . TYR A 1 148 ? 21.016 -25.609 -3.467 1 93.12 148 TYR A N 1
ATOM 1076 C CA . TYR A 1 148 ? 20.172 -26.766 -3.764 1 93.12 148 TYR A CA 1
ATOM 1077 C C . TYR A 1 148 ? 19.391 -26.547 -5.047 1 93.12 148 TYR A C 1
ATOM 1079 O O . TYR A 1 148 ? 18.422 -27.281 -5.32 1 93.12 148 TYR A O 1
ATOM 1087 N N . SER A 1 149 ? 19.656 -25.547 -5.793 1 92.69 149 SER A N 1
ATOM 1088 C CA . SER A 1 149 ? 19.094 -25.219 -7.098 1 92.69 149 SER A CA 1
ATOM 1089 C C . SER A 1 149 ? 17.625 -24.844 -6.984 1 92.69 149 SER A C 1
ATOM 1091 O O . SER A 1 149 ? 16.828 -25.141 -7.891 1 92.69 149 SER A O 1
ATOM 1093 N N . VAL A 1 150 ? 17.297 -24.406 -5.809 1 96.56 150 VAL A N 1
ATOM 1094 C CA . VAL A 1 150 ? 15.984 -23.797 -5.664 1 96.56 150 VAL A CA 1
ATOM 1095 C C . VAL A 1 150 ? 15.938 -22.469 -6.422 1 96.56 150 VAL A C 1
ATOM 1097 O O . VAL A 1 150 ? 16.859 -21.656 -6.301 1 96.56 150 VAL A O 1
ATOM 1100 N N . LYS A 1 151 ? 14.867 -22.266 -7.188 1 96.19 151 LYS A N 1
ATOM 1101 C CA . LYS A 1 151 ? 14.844 -21.109 -8.086 1 96.19 151 LYS A CA 1
ATOM 1102 C C . LYS A 1 151 ? 13.828 -20.078 -7.629 1 96.19 151 LYS A C 1
ATOM 1104 O O . LYS A 1 151 ? 13.828 -18.938 -8.117 1 96.19 151 LYS A O 1
ATOM 1109 N N . ALA A 1 152 ? 13 -20.453 -6.676 1 98.31 152 ALA A N 1
ATOM 1110 C CA . ALA A 1 152 ? 11.93 -19.547 -6.258 1 98.31 152 ALA A CA 1
ATOM 1111 C C . ALA A 1 152 ? 11.609 -19.734 -4.777 1 98.31 152 ALA A C 1
ATOM 1113 O O . ALA A 1 152 ? 11.828 -20.812 -4.219 1 98.31 152 ALA A O 1
ATOM 1114 N N . VAL A 1 153 ? 11.117 -18.641 -4.16 1 98.44 153 VAL A N 1
ATOM 1115 C CA . VAL A 1 153 ? 10.672 -18.688 -2.77 1 98.44 153 VAL A CA 1
ATOM 1116 C C . VAL A 1 153 ? 9.273 -18.094 -2.652 1 98.44 153 VAL A C 1
ATOM 1118 O O . VAL A 1 153 ? 8.906 -17.188 -3.418 1 98.44 153 VAL A O 1
ATOM 1121 N N . SER A 1 154 ? 8.508 -18.609 -1.732 1 98.56 154 SER A N 1
ATOM 1122 C CA . SER A 1 154 ? 7.145 -18.156 -1.478 1 98.56 154 SER A CA 1
ATOM 1123 C C . SER A 1 154 ? 6.68 -18.562 -0.084 1 98.56 154 SER A C 1
ATOM 1125 O O . SER A 1 154 ? 7.066 -19.609 0.423 1 98.56 154 SER A O 1
ATOM 1127 N N . ASP A 1 155 ? 5.867 -17.656 0.559 1 97.62 155 ASP A N 1
ATOM 1128 C CA . ASP A 1 155 ? 5.176 -18.078 1.771 1 97.62 155 ASP A CA 1
ATOM 1129 C C . ASP A 1 155 ? 3.758 -18.562 1.457 1 97.62 155 ASP A C 1
ATOM 1131 O O . ASP A 1 155 ? 2.883 -18.531 2.324 1 97.62 155 ASP A O 1
ATOM 1135 N N . ASP A 1 156 ? 3.498 -18.844 0.304 1 89.44 156 ASP A N 1
ATOM 1136 C CA . ASP A 1 156 ? 2.156 -19.203 -0.142 1 89.44 156 ASP A CA 1
ATOM 1137 C C . ASP A 1 156 ? 1.333 -19.781 1.008 1 89.44 156 ASP A C 1
ATOM 1139 O O . ASP A 1 156 ? 1.883 -20.391 1.926 1 89.44 156 ASP A O 1
ATOM 1143 N N . GLY A 1 157 ? 0.051 -19.531 1.068 1 85 157 GLY A N 1
ATOM 1144 C CA . GLY A 1 157 ? -0.857 -19.766 2.178 1 85 157 GLY A CA 1
ATOM 1145 C C . GLY A 1 157 ? -0.973 -18.594 3.123 1 85 157 GLY A C 1
ATOM 1146 O O . GLY A 1 157 ? -1.939 -18.484 3.881 1 85 157 GLY A O 1
ATOM 1147 N N . THR A 1 158 ? 0.065 -17.812 3.074 1 90.31 158 THR A N 1
ATOM 1148 C CA . THR A 1 158 ? 0.074 -16.578 3.832 1 90.31 158 THR A CA 1
ATOM 1149 C C . THR A 1 158 ? 0.931 -15.523 3.135 1 90.31 158 THR A C 1
ATOM 1151 O O . THR A 1 158 ? 1.667 -15.836 2.195 1 90.31 158 THR A O 1
ATOM 1154 N N . ALA A 1 159 ? 0.794 -14.281 3.453 1 94.31 159 ALA A N 1
ATOM 1155 C CA . ALA A 1 159 ? 1.585 -13.18 2.916 1 94.31 159 ALA A CA 1
ATOM 1156 C C . ALA A 1 159 ? 2.42 -12.516 4.008 1 94.31 159 ALA A C 1
ATOM 1158 O O . ALA A 1 159 ? 1.984 -12.422 5.156 1 94.31 159 ALA A O 1
ATOM 1159 N N . ILE A 1 160 ? 3.623 -12.133 3.672 1 97.44 160 ILE A N 1
ATOM 1160 C CA . ILE A 1 160 ? 4.434 -11.336 4.59 1 97.44 160 ILE A CA 1
ATOM 1161 C C . ILE A 1 160 ? 3.76 -9.992 4.844 1 97.44 160 ILE A C 1
ATOM 1163 O O . ILE A 1 160 ? 3.566 -9.203 3.916 1 97.44 160 ILE A O 1
ATOM 1167 N N . GLN A 1 161 ? 3.416 -9.75 6.129 1 97.5 161 GLN A N 1
ATOM 1168 C CA . GLN A 1 161 ? 2.709 -8.523 6.469 1 97.5 161 GLN A CA 1
ATOM 1169 C C . GLN A 1 161 ? 3.684 -7.379 6.734 1 97.5 161 GLN A C 1
ATOM 1171 O O . GLN A 1 161 ? 3.434 -6.238 6.344 1 97.5 161 GLN A O 1
ATOM 1176 N N . SER A 1 162 ? 4.809 -7.641 7.309 1 97.69 162 SER A N 1
ATOM 1177 C CA . SER A 1 162 ? 5.789 -6.621 7.668 1 97.69 162 SER A CA 1
ATOM 1178 C C . SER A 1 162 ? 6.5 -6.078 6.434 1 97.69 162 SER A C 1
ATOM 1180 O O . SER A 1 162 ? 7.184 -6.824 5.727 1 97.69 162 SER A O 1
ATOM 1182 N N . SER A 1 163 ? 6.406 -4.801 6.246 1 98.38 163 SER A N 1
ATOM 1183 C CA . SER A 1 163 ? 7.086 -4.18 5.113 1 98.38 163 SER A CA 1
ATOM 1184 C C . SER A 1 163 ? 8.594 -4.332 5.223 1 98.38 163 SER A C 1
ATOM 1186 O O . SER A 1 163 ? 9.289 -4.457 4.211 1 98.38 163 SER A O 1
ATOM 1188 N N . GLN A 1 164 ? 9.078 -4.305 6.441 1 98.19 164 GLN A N 1
ATOM 1189 C CA . GLN A 1 164 ? 10.516 -4.449 6.645 1 98.19 164 GLN A CA 1
ATOM 1190 C C . GLN A 1 164 ? 10.992 -5.844 6.242 1 98.19 164 GLN A C 1
ATOM 1192 O O . GLN A 1 164 ? 12.023 -5.988 5.578 1 98.19 164 GLN A O 1
ATOM 1197 N N . ILE A 1 165 ? 10.242 -6.863 6.613 1 98.44 165 ILE A N 1
ATOM 1198 C CA . ILE A 1 165 ? 10.609 -8.234 6.266 1 98.44 165 ILE A CA 1
ATOM 1199 C C . ILE A 1 165 ? 10.5 -8.43 4.754 1 98.44 165 ILE A C 1
ATOM 1201 O O . ILE A 1 165 ? 11.367 -9.055 4.141 1 98.44 165 ILE A O 1
ATOM 1205 N N . MET A 1 166 ? 9.469 -7.875 4.16 1 98.56 166 MET A N 1
ATOM 1206 C CA . MET A 1 166 ? 9.312 -7.996 2.713 1 98.56 166 MET A CA 1
ATOM 1207 C C . MET A 1 166 ? 10.438 -7.277 1.983 1 98.56 166 MET A C 1
ATOM 1209 O O . MET A 1 166 ? 10.953 -7.77 0.977 1 98.56 166 MET A O 1
ATOM 1213 N N . ARG A 1 167 ? 10.797 -6.098 2.48 1 98.06 167 ARG A N 1
ATOM 1214 C CA . ARG A 1 167 ? 11.922 -5.367 1.909 1 98.06 167 ARG A CA 1
ATOM 1215 C C . ARG A 1 167 ? 13.18 -6.227 1.894 1 98.06 167 ARG A C 1
ATOM 1217 O O . ARG A 1 167 ? 13.867 -6.312 0.873 1 98.06 167 ARG A O 1
ATOM 1224 N N . LEU A 1 168 ? 13.469 -6.844 3.014 1 97.62 168 LEU A N 1
ATOM 1225 C CA . LEU A 1 168 ? 14.633 -7.711 3.125 1 97.62 168 LEU A CA 1
ATOM 1226 C C . LEU A 1 168 ? 14.516 -8.914 2.197 1 97.62 168 LEU A C 1
ATOM 1228 O O . LEU A 1 168 ? 15.492 -9.312 1.556 1 97.62 168 LEU A O 1
ATOM 1232 N N . ALA A 1 169 ? 13.328 -9.484 2.121 1 98.38 169 ALA A N 1
ATOM 1233 C CA . ALA A 1 169 ? 13.094 -10.633 1.244 1 98.38 169 ALA A CA 1
ATOM 1234 C C . ALA A 1 169 ? 13.398 -10.281 -0.209 1 98.38 169 ALA A C 1
ATOM 1236 O O . ALA A 1 169 ? 14.078 -11.031 -0.909 1 98.38 169 ALA A O 1
ATOM 1237 N N . ILE A 1 170 ? 12.914 -9.141 -0.666 1 97.94 170 ILE A N 1
ATOM 1238 C CA . ILE A 1 170 ? 13.117 -8.688 -2.039 1 97.94 170 ILE A CA 1
ATOM 1239 C C . ILE A 1 170 ? 14.609 -8.5 -2.301 1 97.94 170 ILE A C 1
ATOM 1241 O O . ILE A 1 170 ? 15.141 -9 -3.297 1 97.94 170 ILE A O 1
ATOM 1245 N N . GLU A 1 171 ? 15.25 -7.809 -1.399 1 95.75 171 GLU A N 1
ATOM 1246 C CA . GLU A 1 171 ? 16.672 -7.5 -1.56 1 95.75 171 GLU A CA 1
ATOM 1247 C C . GLU A 1 171 ? 17.516 -8.773 -1.581 1 95.75 171 GLU A C 1
ATOM 1249 O O . GLU A 1 171 ? 18.375 -8.945 -2.453 1 95.75 171 GLU A O 1
ATOM 1254 N N . TYR A 1 172 ? 17.281 -9.695 -0.636 1 95.31 172 TYR A N 1
ATOM 1255 C CA . TYR A 1 172 ? 18.094 -10.906 -0.52 1 95.31 172 TYR A CA 1
ATOM 1256 C C . TYR A 1 172 ? 17.781 -11.867 -1.659 1 95.31 172 TYR A C 1
ATOM 1258 O O . TYR A 1 172 ? 18.688 -12.555 -2.158 1 95.31 172 TYR A O 1
ATOM 1266 N N . ALA A 1 173 ? 16.531 -12 -2.029 1 96.31 173 ALA A N 1
ATOM 1267 C CA . ALA A 1 173 ? 16.172 -12.852 -3.164 1 96.31 173 ALA A CA 1
ATOM 1268 C C . ALA A 1 173 ? 16.906 -12.406 -4.426 1 96.31 173 ALA A C 1
ATOM 1270 O O . ALA A 1 173 ? 17.391 -13.242 -5.203 1 96.31 173 ALA A O 1
ATOM 1271 N N . ALA A 1 174 ? 16.984 -11.117 -4.621 1 95 174 ALA A N 1
ATOM 1272 C CA . ALA A 1 174 ? 17.672 -10.562 -5.785 1 95 174 ALA A CA 1
ATOM 1273 C C . ALA A 1 174 ? 19.141 -10.953 -5.781 1 95 174 ALA A C 1
ATOM 1275 O O . ALA A 1 174 ? 19.703 -11.258 -6.836 1 95 174 ALA A O 1
ATOM 1276 N N . ASN A 1 175 ? 19.766 -10.961 -4.621 1 92.88 175 ASN A N 1
ATOM 1277 C CA . ASN A 1 175 ? 21.188 -11.305 -4.48 1 92.88 175 ASN A CA 1
ATOM 1278 C C . ASN A 1 175 ? 21.469 -12.727 -4.945 1 92.88 175 ASN A C 1
ATOM 1280 O O . ASN A 1 175 ? 22.578 -13.039 -5.379 1 92.88 175 ASN A O 1
ATOM 1284 N N . PHE A 1 176 ? 20.516 -13.594 -4.918 1 93.38 176 PHE A N 1
ATOM 1285 C CA . PHE A 1 176 ? 20.703 -14.992 -5.281 1 93.38 176 PHE A CA 1
ATOM 1286 C C . PHE A 1 176 ? 19.906 -15.336 -6.535 1 93.38 176 PHE A C 1
ATOM 1288 O O . PHE A 1 176 ? 19.734 -16.516 -6.863 1 93.38 176 PHE A O 1
ATOM 1295 N N . ASP A 1 177 ? 19.281 -14.32 -7.121 1 93.81 177 ASP A N 1
ATOM 1296 C CA . ASP A 1 177 ? 18.5 -14.453 -8.344 1 93.81 177 ASP A CA 1
ATOM 1297 C C . ASP A 1 177 ? 17.344 -15.422 -8.148 1 93.81 177 ASP A C 1
ATOM 1299 O O . ASP A 1 177 ? 17.078 -16.281 -9.008 1 93.81 177 ASP A O 1
ATOM 1303 N N . LEU A 1 178 ? 16.766 -15.359 -7.012 1 96.94 178 LEU A N 1
ATOM 1304 C CA . LEU A 1 178 ? 15.57 -16.141 -6.711 1 96.94 178 LEU A CA 1
ATOM 1305 C C . LEU A 1 178 ? 14.312 -15.398 -7.137 1 96.94 178 LEU A C 1
ATOM 1307 O O . LEU A 1 178 ? 14.227 -14.18 -6.984 1 96.94 178 LEU A O 1
ATOM 1311 N N . LEU A 1 179 ? 13.375 -16.109 -7.684 1 98.19 179 LEU A N 1
ATOM 1312 C CA . LEU A 1 179 ? 12.055 -15.562 -7.973 1 98.19 179 LEU A CA 1
ATOM 1313 C C . LEU A 1 179 ? 11.211 -15.469 -6.703 1 98.19 179 LEU A C 1
ATOM 1315 O O . LEU A 1 179 ? 11.086 -16.453 -5.965 1 98.19 179 LEU A O 1
ATOM 1319 N N . LEU A 1 180 ? 10.672 -14.305 -6.445 1 98.25 180 LEU A N 1
ATOM 1320 C CA . LEU A 1 180 ? 9.727 -14.141 -5.348 1 98.25 180 LEU A CA 1
ATOM 1321 C C . LEU A 1 180 ? 8.289 -14.328 -5.836 1 98.25 180 LEU A C 1
ATOM 1323 O O . LEU A 1 180 ? 7.809 -13.555 -6.664 1 98.25 180 LEU A O 1
ATOM 1327 N N . ILE A 1 181 ? 7.641 -15.328 -5.336 1 98.69 181 ILE A N 1
ATOM 1328 C CA . ILE A 1 181 ? 6.238 -15.562 -5.672 1 98.69 181 ILE A CA 1
ATOM 1329 C C . ILE A 1 181 ? 5.352 -15.141 -4.504 1 98.69 181 ILE A C 1
ATOM 1331 O O . ILE A 1 181 ? 5.453 -15.695 -3.406 1 98.69 181 ILE A O 1
ATOM 1335 N N . GLN A 1 182 ? 4.492 -14.219 -4.758 1 98 182 GLN A N 1
ATOM 1336 C CA . GLN A 1 182 ? 3.721 -13.609 -3.68 1 98 182 GLN A CA 1
ATOM 1337 C C . GLN A 1 182 ? 2.25 -14.008 -3.768 1 98 182 GLN A C 1
ATOM 1339 O O . GLN A 1 182 ? 1.585 -13.734 -4.77 1 98 182 GLN A O 1
ATOM 1344 N N . HIS A 1 183 ? 1.791 -14.75 -2.756 1 97.88 183 HIS A N 1
ATOM 1345 C CA . HIS A 1 183 ? 0.367 -14.766 -2.439 1 97.88 183 HIS A CA 1
ATOM 1346 C C . HIS A 1 183 ? -0.061 -13.477 -1.747 1 97.88 183 HIS A C 1
ATOM 1348 O O . HIS A 1 183 ? 0.105 -13.336 -0.534 1 97.88 183 HIS A O 1
ATOM 1354 N N . ALA A 1 184 ? -0.595 -12.57 -2.498 1 98.06 184 ALA A N 1
ATOM 1355 C CA . ALA A 1 184 ? -0.854 -11.227 -1.996 1 98.06 184 ALA A CA 1
ATOM 1356 C C . ALA A 1 184 ? -2.186 -11.164 -1.253 1 98.06 184 ALA A C 1
ATOM 1358 O O . ALA A 1 184 ? -3.252 -11.227 -1.869 1 98.06 184 ALA A O 1
ATOM 1359 N N . GLU A 1 185 ? -2.104 -11 0.03 1 97.5 185 GLU A N 1
ATOM 1360 C CA . GLU A 1 185 ? -3.285 -10.977 0.887 1 97.5 185 GLU A CA 1
ATOM 1361 C C . GLU A 1 185 ? -3.029 -10.18 2.162 1 97.5 185 GLU A C 1
ATOM 1363 O O . GLU A 1 185 ? -2.18 -10.555 2.975 1 97.5 185 GLU A O 1
ATOM 1368 N N . ASP A 1 186 ? -3.73 -9.039 2.303 1 98.19 186 ASP A N 1
ATOM 1369 C CA . ASP A 1 186 ? -3.705 -8.32 3.576 1 98.19 186 ASP A CA 1
ATOM 1370 C C . ASP A 1 186 ? -4.504 -9.07 4.641 1 98.19 186 ASP A C 1
ATOM 1372 O O . ASP A 1 186 ? -5.734 -9.07 4.617 1 98.19 186 ASP A O 1
ATOM 1376 N N . LYS A 1 187 ? -3.869 -9.594 5.637 1 97.19 187 LYS A N 1
ATOM 1377 C CA . LYS A 1 187 ? -4.488 -10.508 6.594 1 97.19 187 LYS A CA 1
ATOM 1378 C C . LYS A 1 187 ? -5.449 -9.758 7.52 1 97.19 187 LYS A C 1
ATOM 1380 O O . LYS A 1 187 ? -6.367 -10.359 8.086 1 97.19 187 LYS A O 1
ATOM 1385 N N . HIS A 1 188 ? -5.234 -8.484 7.68 1 97 188 HIS A N 1
ATOM 1386 C CA . HIS A 1 188 ? -6.141 -7.699 8.516 1 97 188 HIS A CA 1
ATOM 1387 C C . HIS A 1 188 ? -7.512 -7.57 7.863 1 97 188 HIS A C 1
ATOM 1389 O O . HIS A 1 188 ? -8.531 -7.559 8.555 1 97 188 HIS A O 1
ATOM 1395 N N . LEU A 1 189 ? -7.531 -7.52 6.621 1 98 189 LEU A N 1
ATOM 1396 C CA . LEU A 1 189 ? -8.781 -7.32 5.891 1 98 189 LEU A CA 1
ATOM 1397 C C . LEU A 1 189 ? -9.492 -8.648 5.656 1 98 189 LEU A C 1
ATOM 1399 O O . LEU A 1 189 ? -10.719 -8.688 5.574 1 98 189 LEU A O 1
ATOM 1403 N N . THR A 1 190 ? -8.727 -9.758 5.551 1 97.69 190 THR A N 1
ATOM 1404 C CA . THR A 1 190 ? -9.312 -11.016 5.094 1 97.69 190 THR A CA 1
ATOM 1405 C C . THR A 1 190 ? -9.688 -11.898 6.277 1 97.69 190 THR A C 1
ATOM 1407 O O . THR A 1 190 ? -10.297 -12.953 6.105 1 97.69 190 THR A O 1
ATOM 1410 N N . ALA A 1 191 ? -9.297 -11.492 7.484 1 95.88 191 ALA A N 1
ATOM 1411 C CA . ALA A 1 191 ? -9.531 -12.305 8.68 1 95.88 191 ALA A CA 1
ATOM 1412 C C . ALA A 1 191 ? -10.992 -12.727 8.773 1 95.88 191 ALA A C 1
ATOM 1414 O O . ALA A 1 191 ? -11.891 -11.883 8.797 1 95.88 191 ALA A O 1
ATOM 1415 N N . GLY A 1 192 ? -11.188 -14.047 8.781 1 96.06 192 GLY A N 1
ATOM 1416 C CA . GLY A 1 192 ? -12.516 -14.609 8.969 1 96.06 192 GLY A CA 1
ATOM 1417 C C . GLY A 1 192 ? -13.328 -14.648 7.684 1 96.06 192 GLY A C 1
ATOM 1418 O O . GLY A 1 192 ? -14.438 -15.18 7.664 1 96.06 192 GLY A O 1
ATOM 1419 N N . GLY A 1 193 ? -12.805 -14.094 6.578 1 97.12 193 GLY A N 1
ATOM 1420 C CA . GLY A 1 193 ? -13.523 -14.055 5.32 1 97.12 193 GLY A CA 1
ATOM 1421 C C . GLY A 1 193 ? -13.516 -15.391 4.59 1 97.12 193 GLY A C 1
ATOM 1422 O O . GLY A 1 193 ? -12.523 -16.125 4.641 1 97.12 193 GLY A O 1
ATOM 1423 N N . ILE A 1 194 ? -14.625 -15.633 3.865 1 95.94 194 ILE A N 1
ATOM 1424 C CA . ILE A 1 194 ? -14.773 -16.953 3.273 1 95.94 194 ILE A CA 1
ATOM 1425 C C . ILE A 1 194 ? -14.977 -16.828 1.767 1 95.94 194 ILE A C 1
ATOM 1427 O O . ILE A 1 194 ? -14.711 -17.781 1.017 1 95.94 194 ILE A O 1
ATOM 1431 N N . MET A 1 195 ? -15.5 -15.711 1.35 1 97.69 195 MET A N 1
ATOM 1432 C CA . MET A 1 195 ? -15.812 -15.453 -0.055 1 97.69 195 MET A CA 1
ATOM 1433 C C . MET A 1 195 ? -15.68 -13.977 -0.386 1 97.69 195 MET A C 1
ATOM 1435 O O . MET A 1 195 ? -15.305 -13.172 0.473 1 97.69 195 MET A O 1
ATOM 1439 N N . ASN A 1 196 ? -15.891 -13.672 -1.603 1 97.81 196 ASN A N 1
ATOM 1440 C CA . ASN A 1 196 ? -15.805 -12.273 -2.02 1 97.81 196 ASN A CA 1
ATOM 1441 C C . ASN A 1 196 ? -16.766 -11.391 -1.237 1 97.81 196 ASN A C 1
ATOM 1443 O O . ASN A 1 196 ? -17.938 -11.758 -1.038 1 97.81 196 ASN A O 1
ATOM 1447 N N . ASP A 1 197 ? -16.297 -10.266 -0.77 1 97.38 197 ASP A N 1
ATOM 1448 C CA . ASP A 1 197 ? -17.141 -9.305 -0.077 1 97.38 197 ASP A CA 1
ATOM 1449 C C . ASP A 1 197 ? -18.062 -8.57 -1.058 1 97.38 197 ASP A C 1
ATOM 1451 O O . ASP A 1 197 ? -17.594 -7.969 -2.023 1 97.38 197 ASP A O 1
ATOM 1455 N N . GLY A 1 198 ? -19.328 -8.664 -0.793 1 93.81 198 GLY A N 1
ATOM 1456 C CA . GLY A 1 198 ? -20.312 -7.996 -1.637 1 93.8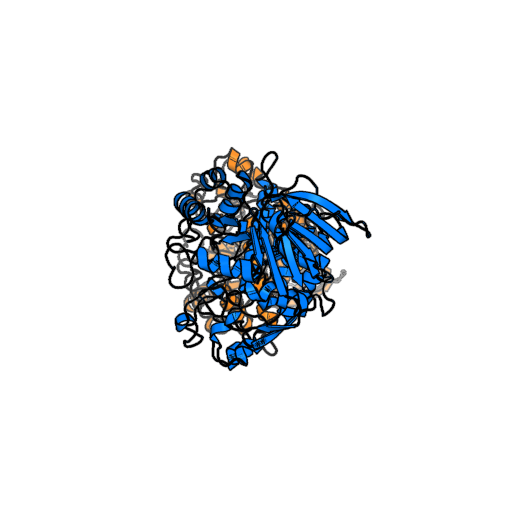1 198 GLY A CA 1
ATOM 1457 C C . GLY A 1 198 ? -21.734 -8.43 -1.363 1 93.81 198 GLY A C 1
ATOM 1458 O O . GLY A 1 198 ? -22.031 -8.922 -0.275 1 93.81 198 GLY A O 1
ATOM 1459 N N . ALA A 1 199 ? -22.594 -8.203 -2.352 1 93.44 199 ALA A N 1
ATOM 1460 C CA . ALA A 1 199 ? -24.016 -8.492 -2.203 1 93.44 199 ALA A CA 1
ATOM 1461 C C . ALA A 1 199 ? -24.266 -9.977 -1.976 1 93.44 199 ALA A C 1
ATOM 1463 O O . ALA A 1 199 ? -25.125 -10.359 -1.184 1 93.44 199 ALA A O 1
ATOM 1464 N N . VAL A 1 200 ? -23.469 -10.82 -2.609 1 95.94 200 VAL A N 1
ATOM 1465 C CA . VAL A 1 200 ? -23.688 -12.266 -2.541 1 95.94 200 VAL A CA 1
ATOM 1466 C C . VAL A 1 200 ? -23.328 -12.773 -1.146 1 95.94 200 VAL A C 1
ATOM 1468 O O . VAL A 1 200 ? -24.078 -13.555 -0.555 1 95.94 200 VAL A O 1
ATOM 1471 N N . SER A 1 201 ? -22.188 -12.375 -0.633 1 96.75 201 SER A N 1
ATOM 1472 C CA . SER A 1 201 ? -21.797 -12.797 0.712 1 96.75 201 SER A CA 1
ATOM 1473 C C . SER A 1 201 ? -22.812 -12.32 1.749 1 96.75 201 SER A C 1
ATOM 1475 O O . SER A 1 201 ? -23.141 -13.047 2.684 1 96.75 201 SER A O 1
ATOM 1477 N N . ALA A 1 202 ? -23.297 -11.102 1.595 1 94.5 202 ALA A N 1
ATOM 1478 C CA . ALA A 1 202 ? -24.312 -10.562 2.49 1 94.5 202 ALA A CA 1
ATOM 1479 C C . ALA A 1 202 ? -25.578 -11.422 2.461 1 94.5 202 ALA A C 1
ATOM 1481 O O . ALA A 1 202 ? -26.125 -11.758 3.51 1 94.5 202 ALA A O 1
ATOM 1482 N N . MET A 1 203 ? -26 -11.719 1.296 1 95.75 203 MET A N 1
ATOM 1483 C CA . MET A 1 203 ? -27.203 -12.523 1.104 1 95.75 203 MET A CA 1
ATOM 1484 C C . MET A 1 203 ? -27.047 -13.891 1.774 1 95.75 203 MET A C 1
ATOM 1486 O O . MET A 1 203 ? -28 -14.406 2.365 1 95.75 203 MET A O 1
ATOM 1490 N N . LEU A 1 204 ? -25.859 -14.461 1.758 1 95.31 204 LEU A N 1
ATOM 1491 C CA . LEU A 1 204 ? -25.609 -15.789 2.293 1 95.31 204 LEU A CA 1
ATOM 1492 C C . LEU A 1 204 ? -25.281 -15.727 3.781 1 95.31 204 LEU A C 1
ATOM 1494 O O . LEU A 1 204 ? -25.188 -16.766 4.445 1 95.31 204 LEU A O 1
ATOM 1498 N N . GLY A 1 205 ? -25.078 -14.508 4.277 1 95.44 205 GLY A N 1
ATOM 1499 C CA . GLY A 1 205 ? -24.703 -14.344 5.672 1 95.44 205 GLY A CA 1
ATOM 1500 C C . GLY A 1 205 ? -23.281 -14.805 5.965 1 95.44 205 GLY A C 1
ATOM 1501 O O . GLY A 1 205 ? -23 -15.273 7.07 1 95.44 205 GLY A O 1
ATOM 1502 N N . LEU A 1 206 ? -22.422 -14.82 4.984 1 96.62 206 LEU A N 1
ATOM 1503 C CA . LEU A 1 206 ? -21.016 -15.219 5.125 1 96.62 206 LEU A CA 1
ATOM 1504 C C . LEU A 1 206 ? -20.109 -14.008 5.129 1 96.62 206 LEU A C 1
ATOM 1506 O O . LEU A 1 206 ? -20.328 -13.047 4.391 1 96.62 206 LEU A O 1
ATOM 1510 N N . LYS A 1 207 ? -19.125 -14.055 5.953 1 97 207 LYS A N 1
ATOM 1511 C CA . LYS A 1 207 ? -18.156 -12.953 5.973 1 97 207 LYS A CA 1
ATOM 1512 C C . LYS A 1 207 ? -17.359 -12.898 4.68 1 97 207 LYS A C 1
ATOM 1514 O O . LYS A 1 207 ? -16.828 -13.922 4.234 1 97 207 LYS A O 1
ATOM 1519 N N . GLY A 1 208 ? -17.281 -11.711 4.098 1 97.44 208 GLY A N 1
ATOM 1520 C CA . GLY A 1 208 ? -16.594 -11.547 2.822 1 97.44 208 GLY A CA 1
ATOM 1521 C C . GLY A 1 208 ? -15.156 -11.086 2.967 1 97.44 208 GLY A C 1
ATOM 1522 O O . GLY A 1 208 ? -14.781 -10.523 3.998 1 97.44 208 GLY A O 1
ATOM 1523 N N . ILE A 1 209 ? -14.367 -11.352 1.977 1 98 209 ILE A N 1
ATOM 1524 C CA . ILE A 1 209 ? -13.016 -10.836 1.791 1 98 209 ILE A CA 1
ATOM 1525 C C . ILE A 1 209 ? -13.039 -9.664 0.816 1 98 209 ILE A C 1
ATOM 1527 O O . ILE A 1 209 ? -13.383 -9.828 -0.357 1 98 209 ILE A O 1
ATOM 1531 N N . PRO A 1 210 ? -12.75 -8.484 1.314 1 97.88 210 PRO A N 1
ATOM 1532 C CA . PRO A 1 210 ? -12.742 -7.355 0.383 1 97.88 210 PRO A CA 1
ATOM 1533 C C . PRO A 1 210 ? -11.68 -7.504 -0.71 1 97.88 210 PRO A C 1
ATOM 1535 O O . PRO A 1 210 ? -10.531 -7.848 -0.422 1 97.88 210 PRO A O 1
ATOM 1538 N N . GLU A 1 211 ? -12.062 -7.191 -1.953 1 98.12 211 GLU A N 1
ATOM 1539 C CA . GLU A 1 211 ? -11.164 -7.383 -3.088 1 98.12 211 GLU A CA 1
ATOM 1540 C C . GLU A 1 211 ? -9.922 -6.512 -2.957 1 98.12 211 GLU A C 1
ATOM 1542 O O . GLU A 1 211 ? -8.875 -6.828 -3.531 1 98.12 211 GLU A O 1
ATOM 1547 N N . VAL A 1 212 ? -9.969 -5.434 -2.154 1 98.5 212 VAL A N 1
ATOM 1548 C CA . VAL A 1 212 ? -8.875 -4.48 -2.02 1 98.5 212 VAL A CA 1
ATOM 1549 C C . VAL A 1 212 ? -7.734 -5.113 -1.229 1 98.5 212 VAL A C 1
ATOM 1551 O O . VAL A 1 212 ? -6.605 -4.621 -1.256 1 98.5 212 VAL A O 1
ATOM 1554 N N . ALA A 1 213 ? -7.992 -6.25 -0.57 1 98.56 213 ALA A N 1
ATOM 1555 C CA . ALA A 1 213 ? -6.996 -6.934 0.253 1 98.56 213 ALA A CA 1
ATOM 1556 C C . ALA A 1 213 ? -5.812 -7.398 -0.591 1 98.56 213 ALA A C 1
ATOM 1558 O O . ALA A 1 213 ? -4.703 -7.555 -0.08 1 98.56 213 ALA A O 1
ATOM 1559 N N . GLU A 1 214 ? -5.992 -7.613 -1.857 1 98.69 214 GLU A N 1
ATOM 1560 C CA . GLU A 1 214 ? -4.961 -8.117 -2.76 1 98.69 214 GLU A CA 1
ATOM 1561 C C . GLU A 1 214 ? -4.105 -6.977 -3.309 1 98.69 214 GLU A C 1
ATOM 1563 O O . GLU A 1 214 ? -2.891 -6.949 -3.102 1 98.69 214 GLU A O 1
ATOM 1568 N N . PRO A 1 215 ? -4.703 -5.98 -3.965 1 98.75 215 PRO A N 1
ATOM 1569 C CA . PRO A 1 215 ? -3.885 -4.941 -4.594 1 98.75 215 PRO A CA 1
ATOM 1570 C C . PRO A 1 215 ? -3.115 -4.102 -3.576 1 98.75 215 PRO A C 1
ATOM 1572 O O . PRO A 1 215 ? -2.055 -3.559 -3.896 1 98.75 215 PRO A O 1
ATOM 1575 N N . ILE A 1 216 ? -3.559 -3.971 -2.322 1 98.75 216 ILE A N 1
ATOM 1576 C CA . ILE A 1 216 ? -2.836 -3.221 -1.301 1 98.75 216 ILE A CA 1
ATOM 1577 C C . ILE A 1 216 ? -1.455 -3.836 -1.087 1 98.75 216 ILE A C 1
ATOM 1579 O O . ILE A 1 216 ? -0.455 -3.121 -1.002 1 98.75 216 ILE A O 1
ATOM 1583 N N . MET A 1 217 ? -1.407 -5.164 -1.055 1 98.69 217 MET A N 1
ATOM 1584 C CA . MET A 1 217 ? -0.142 -5.867 -0.855 1 98.69 217 MET A CA 1
ATOM 1585 C C . MET A 1 217 ? 0.753 -5.73 -2.082 1 98.69 217 MET A C 1
ATOM 1587 O O . MET A 1 217 ? 1.963 -5.531 -1.954 1 98.69 217 MET A O 1
ATOM 1591 N N . ILE A 1 218 ? 0.154 -5.844 -3.229 1 98.81 218 ILE A N 1
ATOM 1592 C CA . ILE A 1 218 ? 0.914 -5.75 -4.473 1 98.81 218 ILE A CA 1
ATOM 1593 C C . ILE A 1 218 ? 1.5 -4.348 -4.613 1 98.81 218 ILE A C 1
ATOM 1595 O O . ILE A 1 218 ? 2.674 -4.191 -4.961 1 98.81 218 ILE A O 1
ATOM 1599 N N . ALA A 1 219 ? 0.703 -3.334 -4.309 1 98.81 219 ALA A N 1
ATOM 1600 C CA . ALA A 1 219 ? 1.174 -1.953 -4.387 1 98.81 219 ALA A CA 1
ATOM 1601 C C . ALA A 1 219 ? 2.359 -1.726 -3.453 1 98.81 219 ALA A C 1
ATOM 1603 O O . ALA A 1 219 ? 3.354 -1.106 -3.842 1 98.81 219 ALA A O 1
ATOM 1604 N N . ARG A 1 220 ? 2.248 -2.184 -2.248 1 98.69 220 ARG A N 1
ATOM 1605 C CA . ARG A 1 220 ? 3.348 -2.086 -1.292 1 98.69 220 ARG A CA 1
ATOM 1606 C C . ARG A 1 220 ? 4.617 -2.721 -1.849 1 98.69 220 ARG A C 1
ATOM 1608 O O . ARG A 1 220 ? 5.688 -2.111 -1.818 1 98.69 220 ARG A O 1
ATOM 1615 N N . ASP A 1 221 ? 4.473 -3.939 -2.334 1 98.75 221 ASP A N 1
ATOM 1616 C CA . ASP A 1 221 ? 5.633 -4.68 -2.816 1 98.75 221 ASP A CA 1
ATOM 1617 C C . ASP A 1 221 ? 6.273 -3.979 -4.012 1 98.75 221 ASP A C 1
ATOM 1619 O O . ASP A 1 221 ? 7.5 -3.9 -4.105 1 98.75 221 ASP A O 1
ATOM 1623 N N . LEU A 1 222 ? 5.449 -3.51 -4.898 1 98.69 222 LEU A N 1
ATOM 1624 C CA . LEU A 1 222 ? 5.965 -2.826 -6.082 1 98.69 222 LEU A CA 1
ATOM 1625 C C . LEU A 1 222 ? 6.691 -1.542 -5.695 1 98.69 222 LEU A C 1
ATOM 1627 O O . LEU A 1 222 ? 7.707 -1.194 -6.301 1 98.69 222 LEU A O 1
ATOM 1631 N N . GLN A 1 223 ? 6.184 -0.795 -4.688 1 98.56 223 GLN A N 1
ATOM 1632 C CA . GLN A 1 223 ? 6.863 0.401 -4.203 1 98.56 223 GLN A CA 1
ATOM 1633 C C . GLN A 1 223 ? 8.211 0.052 -3.584 1 98.56 223 GLN A C 1
ATOM 1635 O O . GLN A 1 223 ? 9.203 0.766 -3.787 1 98.56 223 GLN A O 1
ATOM 1640 N N . LEU A 1 224 ? 8.25 -1.002 -2.842 1 98.5 224 LEU A N 1
ATOM 1641 C CA . LEU A 1 224 ? 9.5 -1.463 -2.258 1 98.5 224 LEU A CA 1
ATOM 1642 C C . LEU A 1 224 ? 10.516 -1.808 -3.348 1 98.5 224 LEU A C 1
ATOM 1644 O O . LEU A 1 224 ? 11.688 -1.435 -3.254 1 98.5 224 LEU A O 1
ATOM 1648 N N . ILE A 1 225 ? 10.07 -2.531 -4.371 1 98 225 ILE A N 1
ATOM 1649 C CA . ILE A 1 225 ? 10.945 -2.951 -5.461 1 98 225 ILE A CA 1
ATOM 1650 C C . ILE A 1 225 ? 11.5 -1.723 -6.18 1 98 225 ILE A C 1
ATOM 1652 O O . ILE A 1 225 ? 12.703 -1.633 -6.43 1 98 225 ILE A O 1
ATOM 1656 N N . ALA A 1 226 ? 10.617 -0.796 -6.5 1 96.38 226 ALA A N 1
ATOM 1657 C CA . ALA A 1 226 ? 11.047 0.423 -7.184 1 96.38 226 ALA A CA 1
ATOM 1658 C C . ALA A 1 226 ? 12.062 1.191 -6.348 1 96.38 226 ALA A C 1
ATOM 1660 O O . ALA A 1 226 ? 13.062 1.69 -6.879 1 96.38 226 ALA A O 1
ATOM 1661 N N . TRP A 1 227 ? 11.867 1.287 -5.039 1 96 227 TRP A N 1
ATOM 1662 C CA . TRP A 1 227 ? 12.766 2 -4.133 1 96 227 TRP A CA 1
ATOM 1663 C C . TRP A 1 227 ? 14.117 1.305 -4.051 1 96 227 TRP A C 1
ATOM 1665 O O . TRP A 1 227 ? 15.164 1.957 -4.117 1 96 227 TRP A O 1
ATOM 1675 N N . LEU A 1 228 ? 14.07 -0.004 -3.91 1 95.69 228 LEU A N 1
ATOM 1676 C CA . LEU A 1 228 ? 15.312 -0.771 -3.832 1 95.69 228 LEU A CA 1
ATOM 1677 C C . LEU A 1 228 ? 16.109 -0.634 -5.117 1 95.69 228 LEU A C 1
ATOM 1679 O O . LEU A 1 228 ? 17.344 -0.497 -5.074 1 95.69 228 LEU A O 1
ATOM 1683 N N . LYS A 1 229 ? 15.414 -0.708 -6.219 1 93.25 229 LYS A N 1
ATOM 1684 C CA . LYS A 1 229 ? 16.078 -0.561 -7.508 1 93.25 229 LYS A CA 1
ATOM 1685 C C . LYS A 1 229 ? 16.781 0.795 -7.613 1 93.25 229 LYS A C 1
ATOM 1687 O O . LYS A 1 229 ? 17.906 0.884 -8.109 1 93.25 229 LYS A O 1
ATOM 1692 N N . LYS A 1 230 ? 16.156 1.772 -7.102 1 90.44 230 LYS A N 1
ATOM 1693 C CA . LYS A 1 230 ? 16.672 3.139 -7.203 1 90.44 230 LYS A CA 1
ATOM 1694 C C . LYS A 1 230 ? 17.812 3.371 -6.223 1 90.44 230 LYS A C 1
ATOM 1696 O O . LYS A 1 230 ? 18.766 4.086 -6.535 1 90.44 230 LYS A O 1
ATOM 1701 N N . HIS A 1 231 ? 17.797 2.76 -5.055 1 88.81 231 HIS A N 1
ATOM 1702 C CA . HIS A 1 231 ? 18.656 3.23 -3.979 1 88.81 231 HIS A CA 1
ATOM 1703 C C . HIS A 1 231 ? 19.672 2.162 -3.58 1 88.81 231 HIS A C 1
ATOM 1705 O O . HIS A 1 231 ? 20.734 2.479 -3.025 1 88.81 231 HIS A O 1
ATOM 1711 N N . LYS A 1 232 ? 19.266 0.98 -3.742 1 81.75 232 LYS A N 1
ATOM 1712 C CA . LYS A 1 232 ? 20.078 -0.044 -3.098 1 81.75 232 LYS A CA 1
ATOM 1713 C C . LYS A 1 232 ? 20.656 -1.014 -4.125 1 81.75 232 LYS A C 1
ATOM 1715 O O . LYS A 1 232 ? 21.703 -1.64 -3.881 1 81.75 232 LYS A O 1
ATOM 1720 N N . LEU A 1 233 ? 19.891 -1.205 -5.113 1 72 233 LEU A N 1
ATOM 1721 C CA . LEU A 1 233 ? 20.281 -2.24 -6.059 1 72 233 LEU A CA 1
ATOM 1722 C C . LEU A 1 233 ? 21.016 -1.633 -7.25 1 72 233 LEU A C 1
ATOM 1724 O O . LEU A 1 233 ? 20.453 -0.81 -7.977 1 72 233 LEU A O 1
ATOM 1728 N N . ASN A 1 234 ? 22.219 -1.057 -7.027 1 65.25 234 ASN A N 1
ATOM 1729 C CA . ASN A 1 234 ? 23.047 -0.513 -8.094 1 65.25 234 ASN A CA 1
ATOM 1730 C C . ASN A 1 234 ? 24.141 -1.495 -8.5 1 65.25 234 ASN A C 1
ATOM 1732 O O . ASN A 1 234 ? 24.609 -2.297 -7.688 1 65.25 234 ASN A O 1
ATOM 1736 N N . GLY A 1 235 ? 24.328 -1.559 -9.891 1 57.66 235 GLY A N 1
ATOM 1737 C CA . GLY A 1 235 ? 25.5 -2.248 -10.406 1 57.66 235 GLY A CA 1
ATOM 1738 C C . GLY A 1 235 ? 25.234 -3.713 -10.711 1 57.66 235 GLY A C 1
ATOM 1739 O O . GLY A 1 235 ? 24.328 -4.047 -11.477 1 57.66 235 GLY A O 1
ATOM 1740 N N . ALA A 1 236 ? 25.891 -4.605 -9.688 1 65.44 236 ALA A N 1
ATOM 1741 C CA . ALA A 1 236 ? 26.234 -6.012 -9.891 1 65.44 236 ALA A CA 1
ATOM 1742 C C . ALA A 1 236 ? 25.094 -6.926 -9.445 1 65.44 236 ALA A C 1
ATOM 1744 O O . ALA A 1 236 ? 25.094 -8.117 -9.75 1 65.44 236 ALA A O 1
ATOM 1745 N N . VAL A 1 237 ? 23.969 -6.363 -8.781 1 76.94 237 VAL A N 1
ATOM 1746 C CA . VAL A 1 237 ? 22.922 -7.238 -8.273 1 76.94 237 VAL A CA 1
ATOM 1747 C C . VAL A 1 237 ? 21.781 -7.32 -9.281 1 76.94 237 VAL A C 1
ATOM 1749 O O . VAL A 1 237 ? 21.438 -6.324 -9.93 1 76.94 237 VAL A O 1
ATOM 1752 N N . ALA A 1 238 ? 21.281 -8.508 -9.359 1 84.12 238 ALA A N 1
ATOM 1753 C CA . ALA A 1 238 ? 20.172 -8.742 -10.273 1 84.12 238 ALA A CA 1
ATOM 1754 C C . ALA A 1 238 ? 18.938 -7.938 -9.852 1 84.12 238 ALA A C 1
ATOM 1756 O O . ALA A 1 238 ? 18.75 -7.648 -8.672 1 84.12 238 ALA A O 1
ATOM 1757 N N . GLU A 1 239 ? 18.188 -7.508 -10.812 1 91.94 239 GLU A N 1
ATOM 1758 C CA . GLU A 1 239 ? 16.891 -6.898 -10.539 1 91.94 239 GLU A CA 1
ATOM 1759 C C . GLU A 1 239 ? 15.945 -7.887 -9.867 1 91.94 239 GLU A C 1
ATOM 1761 O O . GLU A 1 239 ? 15.93 -9.07 -10.211 1 91.94 239 GLU A O 1
ATOM 1766 N N . PRO A 1 240 ? 15.258 -7.422 -8.922 1 95.88 240 PRO A N 1
ATOM 1767 C CA . PRO A 1 240 ? 14.305 -8.32 -8.266 1 95.88 240 PRO A CA 1
ATOM 1768 C C . PRO A 1 240 ? 13.273 -8.891 -9.242 1 95.88 240 PRO A C 1
ATOM 1770 O O . PRO A 1 240 ? 12.734 -8.164 -10.078 1 95.88 240 PRO A O 1
ATOM 1773 N N . ARG A 1 241 ? 13.07 -10.195 -9.18 1 97.94 241 ARG A N 1
ATOM 1774 C CA . ARG A 1 241 ? 12.008 -10.875 -9.922 1 97.94 241 ARG A CA 1
ATOM 1775 C C . ARG A 1 241 ? 10.805 -11.148 -9.031 1 97.94 241 ARG A C 1
ATOM 1777 O O . ARG A 1 241 ? 10.906 -11.883 -8.047 1 97.94 241 ARG A O 1
ATOM 1784 N N . TYR A 1 242 ? 9.766 -10.523 -9.367 1 98.69 242 TYR A N 1
ATOM 1785 C CA . TYR A 1 242 ? 8.555 -10.562 -8.562 1 98.69 242 TYR A CA 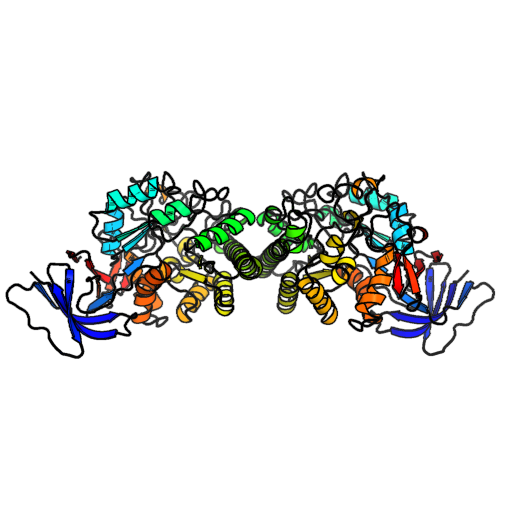1
ATOM 1786 C C . TYR A 1 242 ? 7.395 -11.172 -9.352 1 98.69 242 TYR A C 1
ATOM 1788 O O . TYR A 1 242 ? 7.125 -10.758 -10.484 1 98.69 242 TYR A O 1
ATOM 1796 N N . HIS A 1 243 ? 6.727 -12.156 -8.773 1 98.88 243 HIS A N 1
ATOM 1797 C CA . HIS A 1 243 ? 5.609 -12.836 -9.414 1 98.88 243 HIS A CA 1
ATOM 1798 C C . HIS A 1 243 ? 4.371 -12.82 -8.516 1 98.88 243 HIS A C 1
ATOM 1800 O O . HIS A 1 243 ? 4.426 -13.273 -7.371 1 98.88 243 HIS A O 1
ATOM 1806 N N . VAL A 1 244 ? 3.244 -12.281 -9.008 1 98.81 244 VAL A N 1
ATOM 1807 C CA . VAL A 1 244 ? 1.983 -12.297 -8.273 1 98.81 244 VAL A CA 1
ATOM 1808 C C . VAL A 1 244 ? 1.257 -13.617 -8.523 1 98.81 244 VAL A C 1
ATOM 1810 O O . VAL A 1 244 ? 0.851 -13.906 -9.656 1 98.81 244 VAL A O 1
ATOM 1813 N N . ALA A 1 245 ? 1.112 -14.367 -7.484 1 98.69 245 ALA A N 1
ATOM 1814 C CA . ALA A 1 245 ? 0.402 -15.641 -7.598 1 98.69 245 ALA A CA 1
ATOM 1815 C C . ALA A 1 245 ? -1.099 -15.414 -7.766 1 98.69 245 ALA A C 1
ATOM 1817 O O . ALA A 1 245 ? -1.669 -14.508 -7.152 1 98.69 245 ALA A O 1
ATOM 1818 N N . HIS A 1 246 ? -1.77 -16.203 -8.555 1 98.5 246 HIS A N 1
ATOM 1819 C CA . HIS A 1 246 ? -3.207 -16.344 -8.758 1 98.5 246 HIS A CA 1
ATOM 1820 C C . HIS A 1 246 ? -3.922 -15.016 -8.586 1 98.5 246 HIS A C 1
ATOM 1822 O O . HIS A 1 246 ? -4.836 -14.898 -7.766 1 98.5 246 HIS A O 1
ATOM 1828 N N . ILE A 1 247 ? -3.504 -14.086 -9.383 1 98.75 247 ILE A N 1
ATOM 1829 C CA . ILE A 1 247 ? -4.082 -12.742 -9.383 1 98.75 247 ILE A CA 1
ATOM 1830 C C . ILE A 1 247 ? -5.594 -12.836 -9.578 1 98.75 247 ILE A C 1
ATOM 1832 O O . ILE A 1 247 ? -6.082 -13.688 -10.328 1 98.75 247 ILE A O 1
ATOM 1836 N N . SER A 1 248 ? -6.402 -11.906 -8.922 1 98.69 248 SER A N 1
ATOM 1837 C CA . SER A 1 248 ? -7.832 -12.188 -8.93 1 98.69 248 SER A CA 1
ATOM 1838 C C . SER A 1 248 ? -8.648 -10.906 -9.031 1 98.69 248 SER A C 1
ATOM 1840 O O . SER A 1 248 ? -9.883 -10.945 -9.008 1 98.69 248 SER A O 1
ATOM 1842 N N . THR A 1 249 ? -8.047 -9.688 -9.125 1 98.62 249 THR A N 1
ATOM 1843 C CA . THR A 1 249 ? -8.828 -8.461 -9.133 1 98.62 249 THR A CA 1
ATOM 1844 C C . THR A 1 249 ? -8.406 -7.559 -10.289 1 98.62 249 THR A C 1
ATOM 1846 O O . THR A 1 249 ? -7.254 -7.598 -10.719 1 98.62 249 THR A O 1
ATOM 1849 N N . ALA A 1 250 ? -9.336 -6.754 -10.742 1 98.69 250 ALA A N 1
ATOM 1850 C CA . ALA A 1 250 ? -9.078 -5.777 -11.805 1 98.69 250 ALA A CA 1
ATOM 1851 C C . ALA A 1 250 ? -7.957 -4.824 -11.406 1 98.69 250 ALA A C 1
ATOM 1853 O O . ALA A 1 250 ? -7.082 -4.516 -12.219 1 98.69 250 ALA A O 1
ATOM 1854 N N . GLU A 1 251 ? -8 -4.367 -10.172 1 98.44 251 GLU A N 1
ATOM 1855 C CA . GLU A 1 251 ? -6.992 -3.426 -9.688 1 98.44 251 GLU A CA 1
ATOM 1856 C C . GLU A 1 251 ? -5.602 -4.059 -9.688 1 98.44 251 GLU A C 1
ATOM 1858 O O . GLU A 1 251 ? -4.613 -3.393 -10 1 98.44 251 GLU A O 1
ATOM 1863 N N . SER A 1 252 ? -5.516 -5.289 -9.297 1 98.88 252 SER A N 1
ATOM 1864 C CA . SER A 1 252 ? -4.234 -5.988 -9.312 1 98.88 252 SER A CA 1
ATOM 1865 C C . SER A 1 252 ? -3.678 -6.09 -10.727 1 98.88 252 SER A C 1
ATOM 1867 O O . SER A 1 252 ? -2.48 -5.895 -10.945 1 98.88 252 SER A O 1
ATOM 1869 N N . VAL A 1 253 ? -4.523 -6.426 -11.68 1 98.88 253 VAL A N 1
ATOM 1870 C CA . VAL A 1 253 ? -4.105 -6.504 -13.078 1 98.88 253 VAL A CA 1
ATOM 1871 C C . VAL A 1 253 ? -3.568 -5.148 -13.531 1 98.88 253 VAL A C 1
ATOM 1873 O O . VAL A 1 253 ? -2.529 -5.074 -14.195 1 98.88 253 VAL A O 1
ATOM 1876 N N . ALA A 1 254 ? -4.254 -4.098 -13.148 1 98.69 254 ALA A N 1
ATOM 1877 C CA . ALA A 1 254 ? -3.838 -2.744 -13.508 1 98.69 254 ALA A CA 1
ATOM 1878 C C . ALA A 1 254 ? -2.473 -2.412 -12.914 1 98.69 254 ALA A C 1
ATOM 1880 O O . ALA A 1 254 ? -1.636 -1.792 -13.57 1 98.69 254 ALA A O 1
ATOM 1881 N N . LEU A 1 255 ? -2.281 -2.758 -11.68 1 98.75 255 LEU A N 1
ATOM 1882 C CA . LEU A 1 255 ? -1.007 -2.512 -11.008 1 98.75 255 LEU A CA 1
ATOM 1883 C C . LEU A 1 255 ? 0.131 -3.23 -11.727 1 98.75 255 LEU A C 1
ATOM 1885 O O . LEU A 1 255 ? 1.198 -2.65 -11.945 1 98.75 255 LEU A O 1
ATOM 1889 N N . VAL A 1 256 ? -0.087 -4.492 -12.086 1 98.88 256 VAL A N 1
ATOM 1890 C CA . VAL A 1 256 ? 0.936 -5.277 -12.766 1 98.88 256 VAL A CA 1
ATOM 1891 C C . VAL A 1 256 ? 1.231 -4.664 -14.133 1 98.88 256 VAL A C 1
ATOM 1893 O O . VAL A 1 256 ? 2.393 -4.535 -14.523 1 98.88 256 VAL A O 1
ATOM 1896 N N . ARG A 1 257 ? 0.176 -4.309 -14.859 1 98.69 257 ARG A N 1
ATOM 1897 C CA . ARG A 1 257 ? 0.33 -3.66 -16.156 1 98.69 257 ARG A CA 1
ATOM 1898 C C . ARG A 1 257 ? 1.221 -2.426 -16.047 1 98.69 257 ARG A C 1
ATOM 1900 O O . ARG A 1 257 ? 2.141 -2.248 -16.859 1 98.69 257 ARG A O 1
ATOM 1907 N N . LYS A 1 258 ? 0.92 -1.623 -15.07 1 98 258 LYS A N 1
ATOM 1908 C CA . LYS A 1 258 ? 1.687 -0.4 -14.844 1 98 258 LYS A CA 1
ATOM 1909 C C . LYS A 1 258 ? 3.135 -0.718 -14.484 1 98 258 LYS A C 1
ATOM 1911 O O . LYS A 1 258 ? 4.055 -0.03 -14.93 1 98 258 LYS A O 1
ATOM 1916 N N . ALA A 1 259 ? 3.35 -1.66 -13.609 1 98.44 259 ALA A N 1
ATOM 1917 C CA . ALA A 1 259 ? 4.695 -2.051 -13.188 1 98.44 259 ALA A CA 1
ATOM 1918 C C . ALA A 1 259 ? 5.52 -2.527 -14.383 1 98.44 259 ALA A C 1
ATOM 1920 O O . ALA A 1 259 ? 6.695 -2.174 -14.516 1 98.44 259 ALA A O 1
ATOM 1921 N N . LYS A 1 260 ? 4.914 -3.336 -15.258 1 98.5 260 LYS A N 1
ATOM 1922 C CA . LYS A 1 260 ? 5.586 -3.805 -16.469 1 98.5 260 LYS A CA 1
ATOM 1923 C C . LYS A 1 260 ? 5.957 -2.637 -17.375 1 98.5 260 LYS A C 1
ATOM 1925 O O . LYS A 1 260 ? 7.062 -2.596 -17.922 1 98.5 260 LYS A O 1
ATOM 1930 N N . ALA A 1 261 ? 5.051 -1.741 -17.531 1 97.88 261 ALA A N 1
ATOM 1931 C CA . ALA A 1 261 ? 5.305 -0.562 -18.344 1 97.88 261 ALA A CA 1
ATOM 1932 C C . ALA A 1 261 ? 6.465 0.256 -17.797 1 97.88 261 ALA A C 1
ATOM 1934 O O . ALA A 1 261 ? 7.203 0.891 -18.547 1 97.88 261 ALA A O 1
ATOM 1935 N N . ALA A 1 262 ? 6.648 0.229 -16.516 1 96.38 262 ALA A N 1
ATOM 1936 C CA . ALA A 1 262 ? 7.715 0.973 -15.852 1 96.38 262 ALA A CA 1
ATOM 1937 C C . ALA A 1 262 ? 9.039 0.216 -15.922 1 96.38 262 ALA A C 1
ATOM 1939 O O . ALA A 1 262 ? 10.055 0.686 -15.414 1 96.38 262 ALA A O 1
ATOM 1940 N N . GLY A 1 263 ? 9.047 -0.961 -16.438 1 96.44 263 GLY A N 1
ATOM 1941 C CA . GLY A 1 263 ? 10.273 -1.706 -16.672 1 96.44 263 GLY A CA 1
ATOM 1942 C C . GLY A 1 263 ? 10.641 -2.631 -15.531 1 96.44 263 GLY A C 1
ATOM 1943 O O . GLY A 1 263 ? 11.742 -3.172 -15.492 1 96.44 263 GLY A O 1
ATOM 1944 N N . LEU A 1 264 ? 9.758 -2.797 -14.555 1 97.06 264 LEU A N 1
ATOM 1945 C CA . LEU A 1 264 ? 10.031 -3.725 -13.461 1 97.06 264 LEU A CA 1
ATOM 1946 C C . LEU A 1 264 ? 9.883 -5.168 -13.922 1 97.06 264 LEU A C 1
ATOM 1948 O O . LEU A 1 264 ? 9.086 -5.457 -14.82 1 97.06 264 LEU A O 1
ATOM 1952 N N . LYS A 1 265 ? 10.641 -6.102 -13.383 1 97.62 265 LYS A N 1
ATOM 1953 C CA . LYS A 1 265 ? 10.539 -7.527 -13.688 1 97.62 265 LYS A CA 1
ATOM 1954 C C . LYS A 1 265 ? 9.422 -8.18 -12.875 1 97.62 265 LYS A C 1
ATOM 1956 O O . LYS A 1 265 ? 9.695 -8.969 -11.969 1 97.62 265 LYS A O 1
ATOM 1961 N N . VAL A 1 266 ? 8.227 -7.855 -13.289 1 98.62 266 VAL A N 1
ATOM 1962 C CA . VAL A 1 266 ? 7.027 -8.328 -12.609 1 98.62 266 VAL A CA 1
ATOM 1963 C C . VAL A 1 266 ? 6.215 -9.219 -13.547 1 98.62 266 VAL A C 1
ATOM 1965 O O . VAL A 1 266 ? 6.059 -8.906 -14.727 1 98.62 266 VAL A O 1
ATOM 1968 N N . THR A 1 267 ? 5.812 -10.367 -13.094 1 98.88 267 THR A N 1
ATOM 1969 C CA . THR A 1 267 ? 4.91 -11.273 -13.805 1 98.88 267 THR A CA 1
ATOM 1970 C C . THR A 1 267 ? 3.75 -11.688 -12.906 1 98.88 267 THR A C 1
ATOM 1972 O O . THR A 1 267 ? 3.73 -11.359 -11.711 1 98.88 267 THR A O 1
ATOM 1975 N N . CYS A 1 268 ? 2.727 -12.312 -13.477 1 98.88 268 CYS A N 1
ATOM 1976 C CA . CYS A 1 268 ? 1.626 -12.828 -12.672 1 98.88 268 CYS A CA 1
ATOM 1977 C C . CYS A 1 268 ? 0.968 -14.031 -13.344 1 98.88 268 CYS A C 1
ATOM 1979 O O . CYS A 1 268 ? 1.18 -14.266 -14.539 1 98.88 268 CYS A O 1
ATOM 1981 N N . GLU A 1 269 ? 0.292 -14.758 -12.523 1 98.94 269 GLU A N 1
ATOM 1982 C CA . GLU A 1 269 ? -0.462 -15.922 -12.984 1 98.94 269 GLU A CA 1
ATOM 1983 C C . GLU A 1 269 ? -1.934 -15.812 -12.602 1 98.94 269 GLU A C 1
ATOM 1985 O O . GLU A 1 269 ? -2.279 -15.109 -11.648 1 98.94 269 GLU A O 1
ATOM 1990 N N . VAL A 1 270 ? -2.756 -16.5 -13.328 1 98.94 270 VAL A N 1
ATOM 1991 C CA . VAL A 1 270 ? -4.176 -16.609 -13.008 1 98.94 270 VAL A CA 1
ATOM 1992 C C . VAL A 1 270 ? -4.57 -18.094 -12.984 1 98.94 270 VAL A C 1
ATOM 1994 O O . VAL A 1 270 ? -3.975 -18.922 -13.68 1 98.94 270 VAL A O 1
ATOM 1997 N N . THR A 1 271 ? -5.512 -18.422 -12.188 1 98.88 271 THR A N 1
ATOM 1998 C CA . THR A 1 271 ? -5.996 -19.797 -12.125 1 98.88 271 THR A CA 1
ATOM 1999 C C . THR A 1 271 ? -7.184 -19.984 -13.055 1 98.88 271 THR A C 1
ATOM 2001 O O . THR A 1 271 ? -7.945 -19.062 -13.312 1 98.88 271 THR A O 1
ATOM 2004 N N . PRO A 1 272 ? -7.371 -21.219 -13.516 1 98.94 272 PRO A N 1
ATOM 2005 C CA . PRO A 1 272 ? -8.5 -21.484 -14.406 1 98.94 272 PRO A CA 1
ATOM 2006 C C . PRO A 1 272 ? -9.852 -21.203 -13.742 1 98.94 272 PRO A C 1
ATOM 2008 O O . PRO A 1 272 ? -10.773 -20.703 -14.398 1 98.94 272 PRO A O 1
ATOM 2011 N N . HIS A 1 273 ? -10 -21.5 -12.484 1 98.88 273 HIS A N 1
ATOM 2012 C CA . HIS A 1 273 ? -11.281 -21.266 -11.828 1 98.88 273 HIS A CA 1
ATOM 2013 C C . HIS A 1 273 ? -11.562 -19.781 -11.688 1 98.88 273 HIS A C 1
ATOM 2015 O O . HIS A 1 273 ? -12.719 -19.359 -11.664 1 98.88 273 HIS A O 1
ATOM 2021 N N . HIS A 1 274 ? -10.547 -18.922 -11.711 1 98.88 274 HIS A N 1
ATOM 2022 C CA . HIS A 1 274 ? -10.781 -17.5 -11.531 1 98.88 274 HIS A CA 1
ATOM 2023 C C . HIS A 1 274 ? -11.203 -16.828 -12.836 1 98.88 274 HIS A C 1
ATOM 2025 O O . HIS A 1 274 ? -11.859 -15.789 -12.828 1 98.88 274 HIS A O 1
ATOM 2031 N N . PHE A 1 275 ? -10.758 -17.391 -14 1 98.81 275 PHE A N 1
ATOM 2032 C CA . PHE A 1 275 ? -11.266 -16.797 -15.234 1 98.81 275 PHE A CA 1
ATOM 2033 C C . PHE A 1 275 ? -12.516 -17.531 -15.711 1 98.81 275 PHE A C 1
ATOM 2035 O O . PHE A 1 275 ? -13.078 -17.188 -16.75 1 98.81 275 PHE A O 1
ATOM 2042 N N . THR A 1 276 ? -13.039 -18.547 -14.961 1 98.81 276 THR A N 1
ATOM 2043 C CA . THR A 1 276 ? -14.188 -19.344 -15.375 1 98.81 276 THR A CA 1
ATOM 2044 C C . THR A 1 276 ? -15.398 -19.062 -14.492 1 98.81 276 THR A C 1
ATOM 2046 O O . THR A 1 276 ? -16.516 -18.938 -14.984 1 98.81 276 THR A O 1
ATOM 2049 N N . LEU A 1 277 ? -15.18 -18.969 -13.141 1 98.75 277 LEU A N 1
ATOM 2050 C CA . LEU A 1 277 ? -16.266 -18.906 -12.156 1 98.75 277 LEU A CA 1
ATOM 2051 C C . LEU A 1 277 ? -16.312 -17.531 -11.492 1 98.75 277 LEU A C 1
ATOM 2053 O O . LEU A 1 277 ? -15.359 -16.766 -11.586 1 98.75 277 LEU A O 1
ATOM 2057 N N . THR A 1 278 ? -17.422 -17.219 -10.891 1 98.44 278 THR A N 1
ATOM 2058 C CA . THR A 1 278 ? -17.609 -16.016 -10.086 1 98.44 278 THR A CA 1
ATOM 2059 C C . THR A 1 278 ? -18.25 -16.359 -8.75 1 98.44 278 THR A C 1
ATOM 2061 O O . THR A 1 278 ? -18.562 -17.531 -8.477 1 98.44 278 THR A O 1
ATOM 2064 N N . GLU A 1 279 ? -18.438 -15.391 -7.953 1 97.81 279 GLU A N 1
ATOM 2065 C CA . GLU A 1 279 ? -19.062 -15.555 -6.645 1 97.81 279 GLU A CA 1
ATOM 2066 C C . GLU A 1 279 ? -20.484 -16.109 -6.785 1 97.81 279 GLU A C 1
ATOM 2068 O O . GLU A 1 279 ? -21 -16.734 -5.859 1 97.81 279 GLU A O 1
ATOM 2073 N N . HIS A 1 280 ? -21.125 -15.93 -7.91 1 98 280 HIS A N 1
ATOM 2074 C CA . HIS A 1 280 ? -22.484 -16.406 -8.133 1 98 280 HIS A CA 1
ATOM 2075 C C . HIS A 1 280 ? -22.531 -17.922 -8.25 1 98 280 HIS A C 1
ATOM 2077 O O . HIS A 1 280 ? -23.531 -18.547 -7.902 1 98 280 HIS A O 1
ATOM 2083 N N . ASP A 1 281 ? -21.453 -18.484 -8.68 1 98.06 281 ASP A N 1
ATOM 2084 C CA . ASP A 1 281 ? -21.375 -19.938 -8.781 1 98.06 281 ASP A CA 1
ATOM 2085 C C . ASP A 1 281 ? -21.359 -20.578 -7.398 1 98.06 281 ASP A C 1
ATOM 2087 O O . ASP A 1 281 ? -21.938 -21.641 -7.195 1 98.06 281 ASP A O 1
ATOM 2091 N N . LEU A 1 282 ? -20.609 -19.953 -6.539 1 96.31 282 LEU A N 1
ATOM 2092 C CA . LEU A 1 282 ? -20.625 -20.422 -5.156 1 96.31 282 LEU A CA 1
ATOM 2093 C C . LEU A 1 282 ? -22.031 -20.359 -4.574 1 96.31 282 LEU A C 1
ATOM 2095 O O . LEU A 1 282 ? -22.5 -21.297 -3.943 1 96.31 282 LEU A O 1
ATOM 2099 N N . SER A 1 283 ? -22.688 -19.234 -4.805 1 94.81 283 SER A N 1
ATOM 2100 C CA . SER A 1 283 ? -24.016 -19 -4.242 1 94.81 283 SER A CA 1
ATOM 2101 C C . SER A 1 283 ? -25.016 -20.047 -4.738 1 94.81 283 SER A C 1
ATOM 2103 O O . SER A 1 283 ? -25.875 -20.484 -3.982 1 94.81 283 SER A O 1
ATOM 2105 N N . SER A 1 284 ? -24.875 -20.469 -5.949 1 95.12 284 SER A N 1
ATOM 2106 C CA . SER A 1 284 ? -25.859 -21.344 -6.578 1 95.12 284 SER A CA 1
ATOM 2107 C C . SER A 1 284 ? -25.516 -22.812 -6.336 1 95.12 284 SER A C 1
ATOM 2109 O O . SER A 1 284 ? -26.312 -23.703 -6.641 1 95.12 284 SER A O 1
ATOM 2111 N N . SER A 1 285 ? -24.406 -23.062 -5.762 1 95.25 285 SER A N 1
ATOM 2112 C CA . SER A 1 285 ? -23.938 -24.438 -5.641 1 95.25 285 SER A CA 1
ATOM 2113 C C . SER A 1 285 ? -24.516 -25.125 -4.402 1 95.25 285 SER A C 1
ATOM 2115 O O . SER A 1 285 ? -24.703 -24.469 -3.365 1 95.25 285 SER A O 1
ATOM 2117 N N . ILE A 1 286 ? -24.734 -26.391 -4.523 1 92.25 286 ILE A N 1
ATOM 2118 C CA . ILE A 1 286 ? -25.109 -27.203 -3.379 1 92.25 286 ILE A CA 1
ATOM 2119 C C . ILE A 1 286 ? -23.875 -27.547 -2.559 1 92.25 286 ILE A C 1
ATOM 2121 O O . ILE A 1 286 ? -23.875 -27.406 -1.334 1 92.25 286 ILE A O 1
ATOM 2125 N N . GLU A 1 287 ? -22.797 -28 -3.227 1 92.69 287 GLU A N 1
ATOM 2126 C CA . GLU A 1 287 ? -21.531 -28.328 -2.582 1 92.69 287 GLU A CA 1
ATOM 2127 C C . GLU A 1 287 ? -20.641 -27.094 -2.473 1 92.69 287 GLU A C 1
ATOM 2129 O O . GLU A 1 287 ? -19.547 -27.062 -3.029 1 92.69 287 GLU A O 1
ATOM 2134 N N . LYS A 1 288 ? -20.938 -26.219 -1.651 1 94.56 288 LYS A N 1
ATOM 2135 C CA . LYS A 1 288 ? -20.297 -24.906 -1.579 1 94.56 288 LYS A CA 1
ATOM 2136 C C . LYS A 1 288 ? -18.828 -25.047 -1.189 1 94.56 288 LYS A C 1
ATOM 2138 O O . LYS A 1 288 ? -18 -24.219 -1.601 1 94.56 288 LYS A O 1
ATOM 2143 N N . GLY A 1 289 ? -18.531 -26.047 -0.464 1 97.31 289 GLY A N 1
ATOM 2144 C CA . GLY A 1 289 ? -17.156 -26.266 -0.041 1 97.31 289 GLY A CA 1
ATOM 2145 C C . GLY A 1 289 ? -16.172 -26.344 -1.201 1 97.31 289 GLY A C 1
ATOM 2146 O O . GLY A 1 289 ? -15.031 -25.922 -1.081 1 97.31 289 GLY A O 1
ATOM 2147 N N . ASN A 1 290 ? -16.609 -26.844 -2.311 1 97.75 290 ASN A N 1
ATOM 2148 C CA . ASN A 1 290 ? -15.766 -27.016 -3.48 1 97.75 290 ASN A CA 1
ATOM 2149 C C . ASN A 1 290 ? -15.594 -25.719 -4.254 1 97.75 290 ASN A C 1
ATOM 2151 O O . ASN A 1 290 ? -14.883 -25.672 -5.262 1 97.75 290 ASN A O 1
ATOM 2155 N N . PHE A 1 291 ? -16.219 -24.641 -3.777 1 98.12 291 PHE A N 1
ATOM 2156 C CA . PHE A 1 291 ? -16.125 -23.328 -4.395 1 98.12 291 PHE A CA 1
ATOM 2157 C C . PHE A 1 291 ? -15.375 -22.359 -3.482 1 98.12 291 PHE A C 1
ATOM 2159 O O . PHE A 1 291 ? -15.32 -21.156 -3.76 1 98.12 291 PHE A O 1
ATOM 2166 N N . ILE A 1 292 ? -14.883 -22.906 -2.367 1 97.94 292 ILE A N 1
ATOM 2167 C CA . ILE A 1 292 ? -14.195 -22.078 -1.378 1 97.94 292 ILE A CA 1
ATOM 2168 C C . ILE A 1 292 ? -12.688 -22.203 -1.562 1 97.94 292 ILE A C 1
ATOM 2170 O O . ILE A 1 292 ? -12.125 -23.297 -1.418 1 97.94 292 ILE A O 1
ATOM 2174 N N . MET A 1 293 ? -12.102 -21.094 -1.967 1 97.75 293 MET A N 1
ATOM 2175 C CA . MET A 1 293 ? -10.656 -21.016 -2.154 1 97.75 293 MET A CA 1
ATOM 2176 C C . MET A 1 293 ? -10.148 -19.594 -1.922 1 97.75 293 MET A C 1
ATOM 2178 O O . MET A 1 293 ? -10.938 -18.672 -1.76 1 97.75 293 MET A O 1
ATOM 2182 N N . LYS A 1 294 ? -8.852 -19.391 -1.9 1 96.44 294 LYS A N 1
ATOM 2183 C CA . LYS A 1 294 ? -8.188 -18.094 -1.833 1 96.44 294 LYS A CA 1
ATOM 2184 C C . LYS A 1 294 ? -7.266 -17.891 -3.027 1 96.44 294 LYS A C 1
ATOM 2186 O O . LYS A 1 294 ? -6.43 -18.734 -3.33 1 96.44 294 LYS A O 1
ATOM 2191 N N . PRO A 1 295 ? -7.34 -16.75 -3.619 1 97.75 295 PRO A N 1
ATOM 2192 C CA . PRO A 1 295 ? -8.359 -15.719 -3.453 1 97.75 295 PRO A CA 1
ATOM 2193 C C . PRO A 1 295 ? -9.766 -16.219 -3.801 1 97.75 295 PRO A C 1
ATOM 2195 O O . PRO A 1 295 ? -9.914 -17.188 -4.535 1 97.75 295 PRO A O 1
ATOM 2198 N N . PRO A 1 296 ? -10.742 -15.617 -3.184 1 98.25 296 PRO A N 1
ATOM 2199 C CA . PRO A 1 296 ? -12.102 -16.109 -3.453 1 98.25 296 PRO A CA 1
ATOM 2200 C C . PRO A 1 296 ? -12.539 -15.852 -4.895 1 98.25 296 PRO A C 1
ATOM 2202 O O . PRO A 1 296 ? -11.953 -15.016 -5.586 1 98.25 296 PRO A O 1
ATOM 2205 N N . LEU A 1 297 ? -13.523 -16.688 -5.316 1 98.5 297 LEU A N 1
ATOM 2206 C CA . LEU A 1 297 ? -14.172 -16.359 -6.582 1 98.5 297 LEU A CA 1
ATOM 2207 C C . LEU A 1 297 ? -14.711 -14.938 -6.57 1 98.5 297 LEU A C 1
ATOM 2209 O O . LEU A 1 297 ? -15.422 -14.547 -5.641 1 98.5 297 LEU A O 1
ATOM 2213 N N . ALA A 1 298 ? -14.43 -14.227 -7.559 1 96.88 298 ALA A N 1
ATOM 2214 C CA . ALA A 1 298 ? -14.633 -12.781 -7.508 1 96.88 298 ALA A CA 1
ATOM 2215 C C . ALA A 1 298 ? -15.93 -12.383 -8.203 1 96.88 298 ALA A C 1
ATOM 2217 O O . ALA A 1 298 ? -16.719 -13.25 -8.586 1 96.88 298 ALA A O 1
ATOM 2218 N N . SER A 1 299 ? -16.172 -11.047 -8.266 1 97.56 299 SER A N 1
ATOM 2219 C CA . SER A 1 299 ? -17.297 -10.477 -9.016 1 97.56 299 SER A CA 1
ATOM 2220 C C . SER A 1 299 ? -17.109 -10.695 -10.516 1 97.56 299 SER A C 1
ATOM 2222 O O . SER A 1 299 ? -16.031 -11.031 -10.977 1 97.56 299 SER A O 1
ATOM 2224 N N . VAL A 1 300 ? -18.188 -10.508 -11.25 1 98.25 300 VAL A N 1
ATOM 2225 C CA . VAL A 1 300 ? -18.156 -10.594 -12.703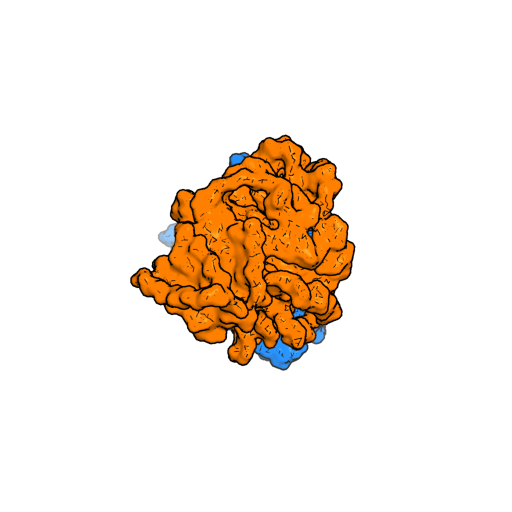 1 98.25 300 VAL A CA 1
ATOM 2226 C C . VAL A 1 300 ? -17.156 -9.586 -13.266 1 98.25 300 VAL A C 1
ATOM 2228 O O . VAL A 1 300 ? -16.391 -9.891 -14.18 1 98.25 300 VAL A O 1
ATOM 2231 N N . GLU A 1 301 ? -17.141 -8.414 -12.688 1 97.88 301 GLU A N 1
ATOM 2232 C CA . GLU A 1 301 ? -16.234 -7.355 -13.117 1 97.88 301 GLU A CA 1
ATOM 2233 C C . GLU A 1 301 ? -14.773 -7.801 -13 1 97.88 301 GLU A C 1
ATOM 2235 O O . GLU A 1 301 ? -13.984 -7.613 -13.93 1 97.88 301 GLU A O 1
ATOM 2240 N N . ASN A 1 302 ? -14.438 -8.336 -11.898 1 98.56 302 ASN A N 1
ATOM 2241 C CA . ASN A 1 302 ? -13.07 -8.805 -11.688 1 98.56 302 ASN A CA 1
ATOM 2242 C C . ASN A 1 302 ? -12.727 -9.969 -12.609 1 98.56 302 ASN A C 1
ATOM 2244 O O . ASN A 1 302 ? -11.641 -10.016 -13.188 1 98.56 302 ASN A O 1
ATOM 2248 N N . ARG A 1 303 ? -13.625 -10.922 -12.719 1 98.69 303 ARG A N 1
ATOM 2249 C CA . ARG A 1 303 ? -13.406 -12.031 -13.641 1 98.69 303 ARG A CA 1
ATOM 2250 C C . ARG A 1 303 ? -13.164 -11.531 -15.055 1 98.69 303 ARG A C 1
ATOM 2252 O O . ARG A 1 303 ? -12.242 -11.992 -15.734 1 98.69 303 ARG A O 1
ATOM 2259 N N . ASP A 1 304 ? -13.961 -10.609 -15.523 1 98.81 304 ASP A N 1
ATOM 2260 C CA . ASP A 1 304 ? -13.828 -10.055 -16.875 1 98.81 304 ASP A CA 1
ATOM 2261 C C . ASP A 1 304 ? -12.484 -9.344 -17.047 1 98.81 304 ASP A C 1
ATOM 2263 O O . ASP A 1 304 ? -11.883 -9.391 -18.109 1 98.81 304 ASP A O 1
ATOM 2267 N N . ALA A 1 305 ? -12.031 -8.68 -15.953 1 98.81 305 ALA A N 1
ATOM 2268 C CA . ALA A 1 305 ? -10.734 -8.016 -15.992 1 98.81 305 ALA A CA 1
ATOM 2269 C C . ALA A 1 305 ? -9.602 -9.016 -16.156 1 98.81 305 ALA A C 1
ATOM 2271 O O . ALA A 1 305 ? -8.602 -8.727 -16.812 1 98.81 305 ALA A O 1
ATOM 2272 N N . LEU A 1 306 ? -9.758 -10.164 -15.57 1 98.88 306 LEU A N 1
ATOM 2273 C CA . LEU A 1 306 ? -8.758 -11.211 -15.742 1 98.88 306 LEU A CA 1
ATOM 2274 C C . LEU A 1 306 ? -8.711 -11.695 -17.188 1 98.88 306 LEU A C 1
ATOM 2276 O O . LEU A 1 306 ? -7.629 -11.906 -17.734 1 98.88 306 LEU A O 1
ATOM 2280 N N . ILE A 1 307 ? -9.844 -11.867 -17.75 1 98.88 307 ILE A N 1
ATOM 2281 C CA . ILE A 1 307 ? -9.93 -12.305 -19.141 1 98.88 307 ILE A CA 1
ATOM 2282 C C . ILE A 1 307 ? -9.273 -11.273 -20.047 1 98.88 307 ILE A C 1
ATOM 2284 O O . ILE A 1 307 ? -8.5 -11.625 -20.953 1 98.88 307 ILE A O 1
ATOM 2288 N N . GLU A 1 308 ? -9.539 -10.031 -19.766 1 98.75 308 GLU A N 1
ATOM 2289 C CA . GLU A 1 308 ? -8.898 -8.969 -20.547 1 98.75 308 GLU A CA 1
ATOM 2290 C C . GLU A 1 308 ? -7.383 -8.977 -20.344 1 98.75 308 GLU A C 1
ATOM 2292 O O . GLU A 1 308 ? -6.625 -8.695 -21.266 1 98.75 308 GLU A O 1
ATOM 2297 N N . GLY A 1 309 ? -6.965 -9.219 -19.062 1 98.81 309 GLY A N 1
ATOM 2298 C CA . GLY A 1 309 ? -5.543 -9.32 -18.781 1 98.81 309 GLY A CA 1
ATOM 2299 C C . GLY A 1 309 ? -4.863 -10.445 -19.531 1 98.81 309 GLY A C 1
ATOM 2300 O O . GLY A 1 309 ? -3.703 -10.328 -19.938 1 98.81 309 GLY A O 1
ATOM 2301 N N . LEU A 1 310 ? -5.555 -11.531 -19.75 1 98.88 310 LEU A N 1
ATOM 2302 C CA . LEU A 1 310 ? -5.059 -12.641 -20.562 1 98.88 310 LEU A CA 1
ATOM 2303 C C . LEU A 1 310 ? -4.996 -12.242 -22.031 1 98.88 310 LEU A C 1
ATOM 2305 O O . LEU A 1 310 ? -4.012 -12.539 -22.719 1 98.88 310 LEU A O 1
ATOM 2309 N N . ARG A 1 311 ? -6.004 -11.578 -22.438 1 98.44 311 ARG A N 1
ATOM 2310 C CA . ARG A 1 311 ? -6.113 -11.164 -23.844 1 98.44 311 ARG A CA 1
ATOM 2311 C C . ARG A 1 311 ? -4.992 -10.195 -24.203 1 98.44 311 ARG A C 1
ATOM 2313 O O . ARG A 1 311 ? -4.402 -10.312 -25.281 1 98.44 311 ARG A O 1
ATOM 2320 N N . ASP A 1 312 ? -4.664 -9.266 -23.297 1 98.12 312 ASP A N 1
ATOM 2321 C CA . ASP A 1 312 ? -3.732 -8.203 -23.672 1 98.12 312 ASP A CA 1
ATOM 2322 C C . ASP A 1 312 ? -2.307 -8.555 -23.25 1 98.12 312 ASP A C 1
ATOM 2324 O O . ASP A 1 312 ? -1.386 -7.758 -23.422 1 98.12 312 ASP A O 1
ATOM 2328 N N . GLY A 1 313 ? -2.119 -9.703 -22.641 1 98.25 313 GLY A N 1
ATOM 2329 C CA . GLY A 1 313 ? -0.783 -10.203 -22.344 1 98.25 313 GLY A CA 1
ATOM 2330 C C . GLY A 1 313 ? -0.263 -9.75 -20.984 1 98.25 313 GLY A C 1
ATOM 2331 O O . GLY A 1 313 ? 0.875 -10.055 -20.625 1 98.25 313 GLY A O 1
ATOM 2332 N N . THR A 1 314 ? -1.086 -9.008 -20.188 1 98.75 314 THR A N 1
ATOM 2333 C CA . THR A 1 314 ? -0.674 -8.609 -18.844 1 98.75 314 THR A CA 1
ATOM 2334 C C . THR A 1 314 ? -0.433 -9.836 -17.969 1 98.75 314 THR A C 1
ATOM 2336 O O . THR A 1 314 ? 0.513 -9.859 -17.172 1 98.75 314 THR A O 1
ATOM 2339 N N . ILE A 1 315 ? -1.278 -10.797 -18.094 1 98.94 315 ILE A N 1
ATOM 2340 C CA . ILE A 1 315 ? -1.144 -12.039 -17.328 1 98.94 315 ILE A CA 1
ATOM 2341 C C . ILE A 1 315 ? -0.261 -13.023 -18.094 1 98.94 315 ILE A C 1
ATOM 2343 O O . ILE A 1 315 ? -0.493 -13.281 -19.281 1 98.94 315 ILE A O 1
ATOM 2347 N N . ASP A 1 316 ? 0.709 -13.586 -17.375 1 98.88 316 ASP A N 1
ATOM 2348 C CA . ASP A 1 316 ? 1.828 -14.25 -18.031 1 98.88 316 ASP A CA 1
ATOM 2349 C C . ASP A 1 316 ? 1.628 -15.758 -18.078 1 98.88 316 ASP A C 1
ATOM 2351 O O . ASP A 1 316 ? 2.229 -16.453 -18.906 1 98.88 316 ASP A O 1
ATOM 2355 N N . ALA A 1 317 ? 0.834 -16.281 -17.156 1 98.94 317 ALA A N 1
ATOM 2356 C CA . ALA A 1 317 ? 0.774 -17.719 -17.016 1 98.94 317 ALA A CA 1
ATOM 2357 C C . ALA A 1 317 ? -0.574 -18.172 -16.453 1 98.94 317 ALA A C 1
ATOM 2359 O O . ALA A 1 317 ? -1.259 -17.391 -15.781 1 98.94 317 ALA A O 1
ATOM 2360 N N . ILE A 1 318 ? -0.928 -19.328 -16.781 1 98.94 318 ILE A N 1
ATOM 2361 C CA . ILE A 1 318 ? -2.027 -20.031 -16.141 1 98.94 318 ILE A CA 1
ATOM 2362 C C . ILE A 1 318 ? -1.472 -21.109 -15.211 1 98.94 318 ILE A C 1
ATOM 2364 O O . ILE A 1 318 ? -0.697 -21.969 -15.641 1 98.94 318 ILE A O 1
ATOM 2368 N N . ALA A 1 319 ? -1.745 -21 -13.945 1 98.88 319 ALA A N 1
ATOM 2369 C CA . ALA A 1 319 ? -1.333 -21.953 -12.914 1 98.88 319 ALA A CA 1
ATOM 2370 C C . ALA A 1 319 ? -2.525 -22.406 -12.07 1 98.88 319 ALA A C 1
ATOM 2372 O O . ALA A 1 319 ? -3.408 -21.594 -11.758 1 98.88 319 ALA A O 1
ATOM 2373 N N . THR A 1 320 ? -2.561 -23.578 -11.672 1 98.81 320 THR A N 1
ATOM 2374 C CA . THR A 1 320 ? -3.814 -24.156 -11.211 1 98.81 320 THR A CA 1
ATOM 2375 C C . THR A 1 320 ? -4.02 -23.891 -9.719 1 98.81 320 THR A C 1
ATOM 2377 O O . THR A 1 320 ? -5.152 -23.891 -9.234 1 98.81 320 THR A O 1
ATOM 2380 N N . ASP A 1 321 ? -2.865 -23.688 -9 1 98.62 321 ASP A N 1
ATOM 2381 C CA . ASP A 1 321 ? -2.977 -23.719 -7.543 1 98.62 321 ASP A CA 1
ATOM 2382 C C . ASP A 1 321 ? -3.656 -25 -7.074 1 98.62 321 ASP A C 1
ATOM 2384 O O . ASP A 1 321 ? -4.527 -24.969 -6.199 1 98.62 321 ASP A O 1
ATOM 2388 N N . HIS A 1 322 ? -3.311 -26.172 -7.727 1 98.81 322 HIS A N 1
ATOM 2389 C CA . HIS A 1 322 ? -3.822 -27.469 -7.32 1 98.81 322 HIS A CA 1
ATOM 2390 C C . HIS A 1 322 ? -3.656 -27.688 -5.816 1 98.81 322 HIS A C 1
ATOM 2392 O O . HIS A 1 322 ? -2.533 -27.781 -5.32 1 98.81 322 HIS A O 1
ATOM 2398 N N . ALA A 1 323 ? -4.809 -27.766 -5.09 1 98.69 323 ALA A N 1
ATOM 2399 C CA . ALA A 1 323 ? -4.801 -27.812 -3.631 1 98.69 323 ALA A CA 1
ATOM 2400 C C . ALA A 1 323 ? -5.754 -28.875 -3.105 1 98.69 323 ALA A C 1
ATOM 2402 O O . ALA A 1 323 ? -6.891 -28.578 -2.734 1 98.69 323 ALA A O 1
ATOM 2403 N N . PRO A 1 324 ? -5.258 -30.078 -3 1 98.75 324 PRO A N 1
ATOM 2404 C CA . PRO A 1 324 ? -6.094 -31.203 -2.566 1 98.75 324 PRO A CA 1
ATOM 2405 C C . PRO A 1 324 ? -6.445 -31.141 -1.082 1 98.75 324 PRO A C 1
ATOM 2407 O O . PRO A 1 324 ? -5.609 -30.75 -0.262 1 98.75 324 PRO A O 1
ATOM 2410 N N . HIS A 1 325 ? -7.625 -31.469 -0.784 1 98.56 325 HIS A N 1
ATOM 2411 C CA . HIS A 1 325 ? -8.141 -31.641 0.569 1 98.56 325 HIS A CA 1
ATOM 2412 C C . HIS A 1 325 ? -8.93 -32.938 0.703 1 98.56 325 HIS A C 1
ATOM 2414 O O . HIS A 1 325 ? -9.375 -33.5 -0.298 1 98.56 325 HIS A O 1
ATOM 2420 N N . ALA A 1 326 ? -9.031 -33.406 1.908 1 97.69 326 ALA A N 1
ATOM 2421 C CA . ALA A 1 326 ? -9.898 -34.531 2.17 1 97.69 326 ALA A CA 1
ATOM 2422 C C . ALA A 1 326 ? -11.367 -34.156 2.049 1 97.69 326 ALA A C 1
ATOM 2424 O O . ALA A 1 326 ? -11.727 -33 2.234 1 97.69 326 ALA A O 1
ATOM 2425 N N . LYS A 1 327 ? -12.133 -35.188 1.832 1 96.38 327 LYS A N 1
ATOM 2426 C CA . LYS A 1 327 ? -13.562 -34.969 1.589 1 96.38 327 LYS A CA 1
ATOM 2427 C C . LYS A 1 327 ? -14.211 -34.25 2.76 1 96.38 327 LYS A C 1
ATOM 2429 O O . LYS A 1 327 ? -14.984 -33.312 2.559 1 96.38 327 LYS A O 1
ATOM 2434 N N . HIS A 1 328 ? -13.875 -34.625 3.98 1 96.62 328 HIS A N 1
ATOM 2435 C CA . HIS A 1 328 ? -14.531 -34.062 5.168 1 96.62 328 HIS A CA 1
ATOM 2436 C C . HIS A 1 328 ? -14.156 -32.625 5.383 1 96.62 328 HIS A C 1
ATOM 2438 O O . HIS A 1 328 ? -14.852 -31.891 6.086 1 96.62 328 HIS A O 1
ATOM 2444 N N . GLU A 1 329 ? -13.062 -32.125 4.77 1 97.75 329 GLU A N 1
ATOM 2445 C CA . GLU A 1 329 ? -12.602 -30.75 4.906 1 97.75 329 GLU A CA 1
ATOM 2446 C C . GLU A 1 329 ? -13.336 -29.828 3.934 1 97.75 329 GLU A C 1
ATOM 2448 O O . GLU A 1 329 ? -13.234 -28.609 4.039 1 97.75 329 GLU A O 1
ATOM 2453 N N . LYS A 1 330 ? -14.07 -30.438 3.051 1 97.31 330 LYS A N 1
ATOM 2454 C CA . LYS A 1 330 ? -14.82 -29.672 2.066 1 97.31 330 LYS A CA 1
ATOM 2455 C C . LYS A 1 330 ? -16.328 -29.875 2.24 1 97.31 330 LYS A C 1
ATOM 2457 O O . LYS A 1 330 ? -17.125 -29.016 1.857 1 97.31 330 LYS A O 1
ATOM 2462 N N . GLU A 1 331 ? -16.672 -31.062 2.762 1 96.44 331 GLU A N 1
ATOM 2463 C CA . GLU A 1 331 ? -18.062 -31.375 3.037 1 96.44 331 GLU A CA 1
ATOM 2464 C C . GLU A 1 331 ? -18.453 -30.969 4.453 1 96.44 331 GLU A C 1
ATOM 2466 O O . GLU A 1 331 ? -18.812 -31.812 5.273 1 96.44 331 GLU A O 1
ATOM 2471 N N . CYS A 1 332 ? -18.375 -29.797 4.762 1 95.56 332 CYS A N 1
ATOM 2472 C CA . CYS A 1 332 ? -18.719 -29.141 6.02 1 95.56 332 CYS A CA 1
ATOM 2473 C C . CYS A 1 332 ? -19.328 -27.766 5.77 1 95.56 332 CYS A C 1
ATOM 2475 O O . CYS A 1 332 ? -19.469 -27.344 4.621 1 95.56 332 CYS A O 1
ATOM 2477 N N . PRO A 1 333 ? -19.859 -27.172 6.82 1 93.94 333 PRO A N 1
ATOM 2478 C CA . PRO A 1 333 ? -20.391 -25.828 6.609 1 93.94 333 PRO A CA 1
ATOM 2479 C C . PRO A 1 333 ? -19.375 -24.891 5.945 1 93.94 333 PRO A C 1
ATOM 2481 O O . PRO A 1 333 ? -18.172 -24.969 6.242 1 93.94 333 PRO A O 1
ATOM 2484 N N . PRO A 1 334 ? -19.844 -24.078 5.012 1 93.19 334 PRO A N 1
ATOM 2485 C CA . PRO A 1 334 ? -18.938 -23.266 4.195 1 93.19 334 PRO A CA 1
ATOM 2486 C C . PRO A 1 334 ? -17.922 -22.484 5.031 1 93.19 334 PRO A C 1
ATOM 2488 O O . PRO A 1 334 ? -16.781 -22.328 4.621 1 93.19 334 PRO A O 1
ATOM 2491 N N . ASP A 1 335 ? -18.297 -22.016 6.152 1 93.31 335 ASP A N 1
ATOM 2492 C CA . ASP A 1 335 ? -17.406 -21.203 6.98 1 93.31 335 ASP A CA 1
ATOM 2493 C C . ASP A 1 335 ? -16.359 -22.078 7.676 1 93.31 335 ASP A C 1
ATOM 2495 O O . ASP A 1 335 ? -15.43 -21.562 8.305 1 93.31 335 ASP A O 1
ATOM 2499 N N . GLN A 1 336 ? -16.406 -23.359 7.445 1 95.81 336 GLN A N 1
ATOM 2500 C CA . GLN A 1 336 ? -15.453 -24.281 8.031 1 95.81 336 GLN A CA 1
ATOM 2501 C C . GLN A 1 336 ? -14.664 -25.016 6.945 1 95.81 336 GLN A C 1
ATOM 2503 O O . GLN A 1 336 ? -13.742 -25.781 7.242 1 95.81 336 GLN A O 1
ATOM 2508 N N . ALA A 1 337 ? -15.039 -24.812 5.758 1 97.25 337 ALA A N 1
ATOM 2509 C CA . ALA A 1 337 ? -14.414 -25.531 4.648 1 97.25 337 ALA A CA 1
ATOM 2510 C C . ALA A 1 337 ? -12.984 -25.047 4.422 1 97.25 337 ALA A C 1
ATOM 2512 O O . ALA A 1 337 ? -12.703 -23.844 4.527 1 97.25 337 ALA A O 1
ATOM 2513 N N . ALA A 1 338 ? -12.094 -25.969 4.141 1 97.56 338 ALA A N 1
ATOM 2514 C CA . ALA A 1 338 ? -10.719 -25.609 3.797 1 97.56 338 ALA A CA 1
ATOM 2515 C C . ALA A 1 338 ? -10.664 -24.844 2.484 1 97.56 338 ALA A C 1
ATOM 2517 O O . ALA A 1 338 ? -11.461 -25.078 1.577 1 97.56 338 ALA A O 1
ATOM 2518 N N . PHE A 1 339 ? -9.758 -23.969 2.404 1 97.94 339 PHE A N 1
ATOM 2519 C CA . PHE A 1 339 ? -9.57 -23.188 1.188 1 97.94 339 PHE A CA 1
ATOM 2520 C C . PHE A 1 339 ? -8.75 -23.953 0.163 1 97.94 339 PHE A C 1
ATOM 2522 O O . PHE A 1 339 ? -7.648 -24.422 0.461 1 97.94 339 PHE A O 1
ATOM 2529 N N . GLY A 1 340 ? -9.242 -24.062 -1.076 1 97.94 340 GLY A N 1
ATOM 2530 C CA . GLY A 1 340 ? -8.477 -24.688 -2.145 1 97.94 340 GLY A CA 1
ATOM 2531 C C . GLY A 1 340 ? -9.281 -25.703 -2.932 1 97.94 340 GLY A C 1
ATOM 2532 O O . GLY A 1 340 ? -10.242 -26.281 -2.412 1 97.94 340 GLY A O 1
ATOM 2533 N N . ILE A 1 341 ? -8.922 -25.938 -4.129 1 98.38 341 ILE A N 1
ATOM 2534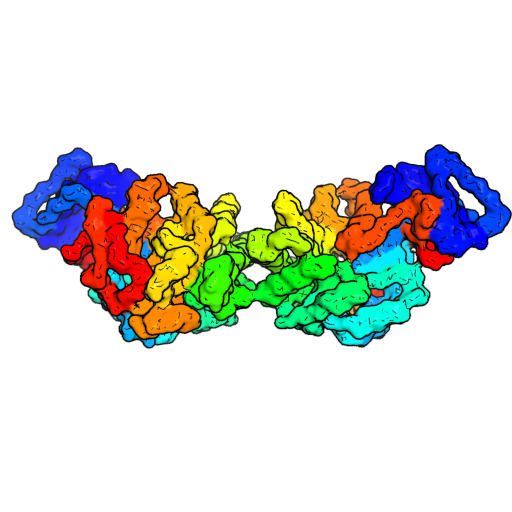 C CA . ILE A 1 341 ? -9.523 -26.953 -4.988 1 98.38 341 ILE A CA 1
ATOM 2535 C C . ILE A 1 341 ? -8.453 -27.594 -5.863 1 98.38 341 ILE A C 1
ATOM 2537 O O . ILE A 1 341 ? -7.359 -27.031 -6.02 1 98.38 341 ILE A O 1
ATOM 2541 N N . ILE A 1 342 ? -8.727 -28.734 -6.383 1 98.62 342 ILE A N 1
ATOM 2542 C CA . ILE A 1 342 ? -7.812 -29.344 -7.336 1 98.62 342 ILE A CA 1
ATOM 2543 C C . ILE A 1 342 ? -8.086 -28.797 -8.734 1 98.62 342 ILE A C 1
ATOM 2545 O O . ILE A 1 342 ? -9.211 -28.391 -9.039 1 98.62 342 ILE A O 1
ATOM 2549 N N . GLY A 1 343 ? -7 -28.672 -9.516 1 98.62 343 GLY A N 1
ATOM 2550 C CA . GLY A 1 343 ? -7.203 -28.016 -10.797 1 98.62 343 GLY A CA 1
ATOM 2551 C C . GLY A 1 343 ? -6.332 -28.578 -11.906 1 98.62 343 GLY A C 1
ATOM 2552 O O . GLY A 1 343 ? -6.516 -28.25 -13.078 1 98.62 343 GLY A O 1
ATOM 2553 N N . LEU A 1 344 ? -5.355 -29.5 -11.664 1 98.81 344 LEU A N 1
ATOM 2554 C CA . LEU A 1 344 ? -4.418 -30.016 -12.656 1 98.81 344 LEU A CA 1
ATOM 2555 C C . LEU A 1 344 ? -5.152 -30.719 -13.789 1 98.81 344 LEU A C 1
ATOM 2557 O O . LEU A 1 344 ? -4.875 -30.469 -14.969 1 98.81 344 LEU A O 1
ATOM 2561 N N . GLU A 1 345 ? -6.133 -31.484 -13.492 1 98.38 345 GLU A N 1
ATOM 2562 C CA . GLU A 1 345 ? -6.773 -32.375 -14.453 1 98.38 345 GLU A CA 1
ATOM 2563 C C . GLU A 1 345 ? -7.797 -31.641 -15.305 1 98.38 345 GLU A C 1
ATOM 2565 O O . GLU A 1 345 ? -8.195 -32.125 -16.359 1 98.38 345 GLU A O 1
ATOM 2570 N N . THR A 1 346 ? -8.234 -30.469 -14.82 1 98.56 346 THR A N 1
ATOM 2571 C CA . THR A 1 346 ? -9.266 -29.734 -15.547 1 98.56 346 THR A CA 1
ATOM 2572 C C . THR A 1 346 ? -8.672 -28.484 -16.219 1 98.56 346 THR A C 1
ATOM 2574 O O . THR A 1 346 ? -9.328 -27.859 -17.047 1 98.56 346 THR A O 1
ATOM 2577 N N . SER A 1 347 ? -7.461 -28.156 -15.969 1 98.75 347 SER A N 1
ATOM 2578 C CA . SER A 1 347 ? -6.852 -26.891 -16.359 1 98.75 347 SER A CA 1
ATOM 2579 C C . SER A 1 347 ? -6.852 -26.734 -17.875 1 98.75 347 SER A C 1
ATOM 2581 O O . SER A 1 347 ? -7.309 -25.703 -18.406 1 98.75 347 SER A O 1
ATOM 2583 N N . LEU A 1 348 ? -6.332 -27.688 -18.656 1 98.88 348 LEU A N 1
ATOM 2584 C CA . LEU A 1 348 ? -6.27 -27.609 -20.109 1 98.88 348 LEU A CA 1
ATOM 2585 C C . LEU A 1 348 ? -7.664 -27.484 -20.703 1 98.88 348 LEU A C 1
ATOM 2587 O O . LEU A 1 348 ? -7.902 -26.625 -21.562 1 98.88 348 LEU A O 1
ATOM 2591 N N . GLY A 1 349 ? -8.586 -28.328 -20.266 1 98.81 349 GLY A N 1
ATOM 2592 C CA . GLY A 1 349 ? -9.961 -28.281 -20.75 1 98.81 349 GLY A CA 1
ATOM 2593 C C . GLY A 1 349 ? -10.625 -26.938 -20.516 1 98.81 349 GLY A C 1
ATOM 2594 O O . GLY A 1 349 ? -11.305 -26.406 -21.391 1 98.81 349 GLY A O 1
ATOM 2595 N N . LEU A 1 350 ? -10.461 -26.406 -19.297 1 98.94 350 LEU A N 1
ATOM 2596 C CA . LEU A 1 350 ? -11.039 -25.109 -18.969 1 98.94 350 LEU A CA 1
ATOM 2597 C C . LEU A 1 350 ? -10.422 -24 -19.828 1 98.94 350 LEU A C 1
ATOM 2599 O O . LEU A 1 350 ? -11.109 -23.078 -20.266 1 98.94 350 LEU A O 1
ATOM 2603 N N . THR A 1 351 ? -9.109 -24.062 -20.031 1 98.94 351 THR A N 1
ATOM 2604 C CA . THR A 1 351 ? -8.414 -23.062 -20.844 1 98.94 351 THR A CA 1
ATOM 2605 C C . THR A 1 351 ? -8.938 -23.078 -22.266 1 98.94 351 THR A C 1
ATOM 2607 O O . THR A 1 351 ? -9.25 -22.016 -22.828 1 98.94 351 THR A O 1
ATOM 2610 N N . ILE A 1 352 ? -9.055 -24.25 -22.875 1 98.88 352 ILE A N 1
ATOM 2611 C CA . ILE A 1 352 ? -9.516 -24.359 -24.25 1 98.88 352 ILE A CA 1
ATOM 2612 C C . ILE A 1 352 ? -10.984 -23.953 -24.328 1 98.88 352 ILE A C 1
ATOM 2614 O O . ILE A 1 352 ? -11.367 -23.156 -25.203 1 98.88 352 ILE A O 1
ATOM 2618 N N . THR A 1 353 ? -11.828 -24.391 -23.406 1 98.88 353 THR A N 1
ATOM 2619 C CA . THR A 1 353 ? -13.266 -24.141 -23.422 1 98.88 353 THR A CA 1
ATOM 2620 C C . THR A 1 353 ? -13.555 -22.672 -23.203 1 98.88 353 THR A C 1
ATOM 2622 O O . THR A 1 353 ? -14.367 -22.078 -23.922 1 98.88 353 THR A O 1
ATOM 2625 N N . GLU A 1 354 ? -12.891 -22.078 -22.25 1 98.75 354 GLU A N 1
ATOM 2626 C CA . GLU A 1 354 ? -13.297 -20.766 -21.766 1 98.75 354 GLU A CA 1
ATOM 2627 C C . GLU A 1 354 ? -12.508 -19.656 -22.469 1 98.75 354 GLU A C 1
ATOM 2629 O O . GLU A 1 354 ? -12.938 -18.5 -22.484 1 98.75 354 GLU A O 1
ATOM 2634 N N . LEU A 1 355 ? -11.359 -19.969 -22.984 1 98.88 355 LEU A N 1
ATOM 2635 C CA . LEU A 1 355 ? -10.531 -18.906 -23.547 1 98.88 355 LEU A CA 1
ATOM 2636 C C . LEU A 1 355 ? -10.328 -19.109 -25.047 1 98.88 355 LEU A C 1
ATOM 2638 O O . LEU A 1 355 ? -10.531 -18.172 -25.828 1 98.88 355 LEU A O 1
ATOM 2642 N N . VAL A 1 356 ? -9.922 -20.297 -25.469 1 98.81 356 VAL A N 1
ATOM 2643 C CA . VAL A 1 356 ? -9.602 -20.531 -26.875 1 98.81 356 VAL A CA 1
ATOM 2644 C C . VAL A 1 356 ? -10.891 -20.594 -27.703 1 98.81 356 VAL A C 1
ATOM 2646 O O . VAL A 1 356 ? -11.055 -19.828 -28.656 1 98.81 356 VAL A O 1
ATOM 2649 N N . ASP A 1 357 ? -11.82 -21.406 -27.297 1 98.38 357 ASP A N 1
ATOM 2650 C CA . ASP A 1 357 ? -13.07 -21.594 -28.031 1 98.38 357 ASP A CA 1
ATOM 2651 C C . ASP A 1 357 ? -13.867 -20.297 -28.078 1 98.38 357 ASP A C 1
ATOM 2653 O O . ASP A 1 357 ? -14.586 -20.031 -29.062 1 98.38 357 ASP A O 1
ATOM 2657 N N . LYS A 1 358 ? -13.711 -19.484 -27.078 1 98.12 358 LYS A N 1
ATOM 2658 C CA . LYS A 1 358 ? -14.453 -18.234 -27 1 98.12 358 LYS A CA 1
ATOM 2659 C C . LYS A 1 358 ? -13.695 -17.094 -27.688 1 98.12 358 LYS A C 1
ATOM 2661 O O . LYS A 1 358 ? -14.156 -15.961 -27.719 1 98.12 358 LYS A O 1
ATOM 2666 N N . GLY A 1 359 ? -12.531 -17.375 -28.172 1 98.44 359 GLY A N 1
ATOM 2667 C CA . GLY A 1 359 ? -11.789 -16.422 -29 1 98.44 359 GLY A CA 1
ATOM 2668 C C . GLY A 1 359 ? -11.008 -15.406 -28.188 1 98.44 359 GLY A C 1
ATOM 2669 O O . GLY A 1 359 ? -10.648 -14.344 -28.688 1 98.44 359 GLY A O 1
ATOM 2670 N N . VAL A 1 360 ? -10.812 -15.68 -26.922 1 98.56 360 VAL A N 1
ATOM 2671 C CA . VAL A 1 360 ? -10.047 -14.781 -26.062 1 98.56 360 VAL A CA 1
ATOM 2672 C C . VAL A 1 360 ? -8.562 -14.867 -26.422 1 98.56 360 VAL A C 1
ATOM 2674 O O . VAL A 1 360 ? -7.875 -13.844 -26.5 1 98.56 360 VAL A O 1
ATOM 2677 N N . ILE A 1 361 ? -8.117 -16.094 -26.625 1 98.69 361 ILE A N 1
ATOM 2678 C CA . ILE A 1 361 ? -6.738 -16.359 -27.016 1 98.69 361 ILE A CA 1
ATOM 2679 C C . ILE A 1 361 ? -6.703 -17.5 -28.031 1 98.69 361 ILE A C 1
ATOM 2681 O O . ILE A 1 361 ? -7.691 -18.203 -28.219 1 98.69 361 ILE A O 1
ATOM 2685 N N . THR A 1 362 ? -5.559 -17.609 -28.719 1 98.62 362 THR A N 1
ATOM 2686 C CA . THR A 1 362 ? -5.348 -18.719 -29.641 1 98.62 362 THR A CA 1
ATOM 2687 C C . THR A 1 362 ? -4.852 -19.953 -28.891 1 98.62 362 THR A C 1
ATOM 2689 O O . THR A 1 362 ? -4.457 -19.859 -27.719 1 98.62 362 THR A O 1
ATOM 2692 N N . LEU A 1 363 ? -4.902 -21.078 -29.531 1 98.56 363 LEU A N 1
ATOM 2693 C CA . LEU A 1 363 ? -4.367 -22.297 -28.938 1 98.56 363 LEU A CA 1
ATOM 2694 C C . LEU A 1 363 ? -2.869 -22.172 -28.672 1 98.56 363 LEU A C 1
ATOM 2696 O O . LEU A 1 363 ? -2.359 -22.672 -27.672 1 98.56 363 LEU A O 1
ATOM 2700 N N . SER A 1 364 ? -2.162 -21.531 -29.562 1 98.62 364 SER A N 1
ATOM 2701 C CA . SER A 1 364 ? -0.737 -21.281 -29.391 1 98.62 364 SER A CA 1
ATOM 2702 C C . SER A 1 364 ? -0.477 -20.469 -28.125 1 98.62 364 SER A C 1
ATOM 2704 O O . SER A 1 364 ? 0.441 -20.766 -27.359 1 98.62 364 SER A O 1
ATOM 2706 N N . GLN A 1 365 ? -1.317 -19.453 -27.922 1 98.69 365 GLN A N 1
ATOM 2707 C CA . GLN A 1 365 ? -1.189 -18.641 -26.719 1 98.69 365 GLN A CA 1
ATOM 2708 C C . GLN A 1 365 ? -1.518 -19.438 -25.469 1 98.69 365 GLN A C 1
ATOM 2710 O O . GLN A 1 365 ? -0.908 -19.25 -24.406 1 98.69 365 GLN A O 1
ATOM 2715 N N . ALA A 1 366 ? -2.479 -20.312 -25.609 1 98.88 366 ALA A N 1
ATOM 2716 C CA . ALA A 1 366 ? -2.797 -21.188 -24.484 1 98.88 366 ALA A CA 1
ATOM 2717 C C . ALA A 1 366 ? -1.59 -22.047 -24.078 1 98.88 366 ALA A C 1
ATOM 2719 O O . ALA A 1 366 ? -1.291 -22.188 -22.891 1 98.88 366 ALA A O 1
ATOM 2720 N N . ILE A 1 367 ? -0.887 -22.578 -25.047 1 98.81 367 ILE A N 1
ATOM 2721 C CA . ILE A 1 367 ? 0.298 -23.391 -24.797 1 98.81 367 ILE A CA 1
ATOM 2722 C C . ILE A 1 367 ? 1.396 -22.516 -24.188 1 98.81 367 ILE A C 1
ATOM 2724 O O . ILE A 1 367 ? 2.115 -22.953 -23.281 1 98.81 367 ILE A O 1
ATOM 2728 N N . GLU A 1 368 ? 1.525 -21.297 -24.641 1 98.69 368 GLU A N 1
ATOM 2729 C CA . GLU A 1 368 ? 2.477 -20.375 -24.031 1 98.69 368 GLU A CA 1
ATOM 2730 C C . GLU A 1 368 ? 2.188 -20.172 -22.547 1 98.69 368 GLU A C 1
ATOM 2732 O O . GLU A 1 368 ? 3.1 -20.219 -21.719 1 98.69 368 GLU A O 1
ATOM 2737 N N . LEU A 1 369 ? 0.953 -19.953 -22.234 1 98.94 369 LEU A N 1
ATOM 2738 C CA . LEU A 1 369 ? 0.517 -19.641 -20.875 1 98.94 369 LEU A CA 1
ATOM 2739 C C . LEU A 1 369 ? 0.632 -20.859 -19.969 1 98.94 369 LEU A C 1
ATOM 2741 O O . LEU A 1 369 ? 0.856 -20.719 -18.766 1 98.94 369 LEU A O 1
ATOM 2745 N N . LEU A 1 370 ? 0.559 -22.062 -20.531 1 98.88 370 LEU A N 1
ATOM 2746 C CA . LEU A 1 370 ? 0.48 -23.281 -19.734 1 98.88 370 LEU A CA 1
ATOM 2747 C C . LEU A 1 370 ? 1.818 -24.016 -19.734 1 98.88 370 LEU A C 1
ATOM 2749 O O . LEU A 1 370 ? 1.996 -24.984 -19 1 98.88 370 LEU A O 1
ATOM 2753 N N . SER A 1 371 ? 2.777 -23.609 -20.547 1 98.75 371 SER A N 1
ATOM 2754 C CA . SER A 1 371 ? 4.008 -24.375 -20.688 1 98.75 371 SER A CA 1
ATOM 2755 C C . SER A 1 371 ? 5.227 -23.469 -20.797 1 98.75 371 SER A C 1
ATOM 2757 O O . SER A 1 371 ? 5.945 -23.266 -19.812 1 98.75 371 SER A O 1
ATOM 2759 N N . THR A 1 372 ? 5.305 -22.688 -21.828 1 98.44 372 THR A N 1
ATOM 2760 C CA . THR A 1 372 ? 6.504 -21.922 -22.156 1 98.44 372 THR A CA 1
ATOM 2761 C C . THR A 1 372 ? 6.75 -20.828 -21.125 1 98.44 372 THR A C 1
ATOM 2763 O O . THR A 1 372 ? 7.859 -20.703 -20.594 1 98.44 372 THR A O 1
ATOM 2766 N N . ASN A 1 373 ? 5.73 -20.062 -20.844 1 98.81 373 ASN A N 1
ATOM 2767 C CA . ASN A 1 373 ? 5.887 -18.906 -19.969 1 98.81 373 ASN A CA 1
ATOM 2768 C C . ASN A 1 373 ? 6.191 -19.312 -18.531 1 98.81 373 ASN A C 1
ATOM 2770 O O . ASN A 1 373 ? 7.113 -18.781 -17.922 1 98.81 373 ASN A O 1
ATOM 2774 N N . PRO A 1 374 ? 5.398 -20.25 -17.984 1 98.81 374 PRO A N 1
ATOM 2775 C CA . PRO A 1 374 ? 5.734 -20.625 -16.609 1 98.81 374 PRO A CA 1
ATOM 2776 C C . PRO A 1 374 ? 7.156 -21.172 -16.469 1 98.81 374 PRO A C 1
ATOM 2778 O O . PRO A 1 374 ? 7.828 -20.906 -15.469 1 98.81 374 PRO A O 1
ATOM 2781 N N . ARG A 1 375 ? 7.66 -21.938 -17.453 1 98.44 375 ARG A N 1
ATOM 2782 C CA . ARG A 1 375 ? 9.039 -22.406 -17.422 1 98.44 375 ARG A CA 1
ATOM 2783 C C . ARG A 1 375 ? 10.016 -21.234 -17.469 1 98.44 375 ARG A C 1
ATOM 2785 O O . ARG A 1 375 ? 10.984 -21.203 -16.703 1 98.44 375 ARG A O 1
ATOM 2792 N N . ARG A 1 376 ? 9.758 -20.312 -18.328 1 98.38 376 ARG A N 1
ATOM 2793 C CA . ARG A 1 376 ? 10.609 -19.125 -18.469 1 98.38 376 ARG A CA 1
ATOM 2794 C C . ARG A 1 376 ? 10.641 -18.328 -17.156 1 98.38 376 ARG A C 1
ATOM 2796 O O . ARG A 1 376 ? 11.703 -17.922 -16.703 1 98.38 376 ARG A O 1
ATOM 2803 N N . ILE A 1 377 ? 9.484 -18.094 -16.594 1 98.62 377 ILE A N 1
ATOM 2804 C CA . ILE A 1 377 ? 9.359 -17.328 -15.367 1 98.62 377 ILE A CA 1
ATOM 2805 C C . ILE A 1 377 ? 10.148 -18 -14.25 1 98.62 377 ILE A C 1
ATOM 2807 O O . ILE A 1 377 ? 10.82 -17.328 -13.461 1 98.62 377 ILE A O 1
ATOM 2811 N N . MET A 1 378 ? 10.172 -19.328 -14.227 1 97.75 378 MET A N 1
ATOM 2812 C CA . MET A 1 378 ? 10.828 -20.109 -13.172 1 97.75 378 MET A CA 1
ATOM 2813 C C . MET A 1 378 ? 12.305 -20.312 -13.484 1 97.75 378 MET A C 1
ATOM 2815 O O . MET A 1 378 ? 13.031 -20.891 -12.68 1 97.75 378 MET A O 1
ATOM 2819 N N . GLY A 1 379 ? 12.766 -19.906 -14.617 1 96.69 379 GLY A N 1
ATOM 2820 C CA . GLY A 1 379 ? 14.156 -20.078 -15.008 1 96.69 379 GLY A CA 1
ATOM 2821 C C . GLY A 1 379 ? 14.492 -21.5 -15.422 1 96.69 379 GLY A C 1
ATOM 2822 O O . GLY A 1 379 ? 15.602 -21.969 -15.188 1 96.69 379 GLY A O 1
ATOM 2823 N N . LEU A 1 380 ? 13.547 -22.188 -15.961 1 97.19 380 LEU A N 1
ATOM 2824 C CA . LEU A 1 380 ? 13.742 -23.547 -16.422 1 97.19 380 LEU A CA 1
ATOM 2825 C C . LEU A 1 380 ? 14.094 -23.594 -17.906 1 97.19 380 LEU A C 1
ATOM 2827 O O . LEU A 1 380 ? 13.883 -22.609 -18.609 1 97.19 380 LEU A O 1
ATOM 2831 N N . GLU A 1 381 ? 14.602 -24.703 -18.312 1 96 381 GLU A N 1
ATOM 2832 C CA . GLU A 1 381 ? 14.992 -24.875 -19.703 1 96 381 GLU A CA 1
ATOM 2833 C C . GLU A 1 381 ? 13.781 -24.828 -20.641 1 96 381 GLU A C 1
ATOM 2835 O O . GLU A 1 381 ? 12.734 -25.406 -20.328 1 96 381 GLU A O 1
ATOM 2840 N N . THR A 1 382 ? 13.953 -24.141 -21.734 1 97.25 382 THR A N 1
ATOM 2841 C CA . THR A 1 382 ? 12.922 -24.094 -22.766 1 97.25 382 THR A CA 1
ATOM 2842 C C . THR A 1 382 ? 12.859 -25.422 -23.531 1 97.25 382 THR A C 1
ATOM 2844 O O . THR A 1 382 ? 13.891 -25.984 -23.891 1 97.25 382 THR A O 1
ATOM 2847 N N . ILE A 1 383 ? 11.703 -25.875 -23.75 1 98.44 383 ILE A N 1
ATOM 2848 C CA . ILE A 1 383 ? 11.523 -27.125 -24.5 1 98.44 383 ILE A CA 1
ATOM 2849 C C . ILE A 1 383 ? 11.508 -26.812 -26 1 98.44 383 ILE A C 1
ATOM 2851 O O . ILE A 1 383 ? 10.703 -26 -26.453 1 98.44 383 ILE A O 1
ATOM 2855 N N . LEU A 1 384 ? 12.391 -27.422 -26.703 1 97.94 384 LEU A N 1
ATOM 2856 C CA . LEU A 1 384 ? 12.492 -27.219 -28.156 1 97.94 384 LEU A CA 1
ATOM 2857 C C . LEU A 1 384 ? 12.297 -28.531 -28.891 1 97.94 384 LEU A C 1
ATOM 2859 O O . LEU A 1 384 ? 12.758 -29.594 -28.438 1 97.94 384 LEU A O 1
ATOM 2863 N N . PHE A 1 385 ? 11.586 -28.453 -30.031 1 97.94 385 PHE A N 1
ATOM 2864 C CA . PHE A 1 385 ? 11.422 -29.609 -30.922 1 97.94 385 PHE A CA 1
ATOM 2865 C C . PHE A 1 385 ? 12.562 -29.688 -31.922 1 97.94 385 PHE A C 1
ATOM 2867 O O . PHE A 1 385 ? 12.375 -29.406 -33.125 1 97.94 385 PHE A O 1
ATOM 2874 N N . ARG A 1 386 ? 13.656 -30.094 -31.391 1 97.38 386 ARG A N 1
ATOM 2875 C CA . ARG A 1 386 ? 14.844 -30.156 -32.219 1 97.38 386 ARG A CA 1
ATOM 2876 C C . ARG A 1 386 ? 15.625 -31.438 -31.984 1 97.38 386 ARG A C 1
ATOM 2878 O O . ARG A 1 386 ? 15.68 -31.938 -30.859 1 97.38 386 ARG A O 1
ATOM 2885 N N . ALA A 1 387 ? 16.266 -31.844 -33.125 1 97.12 387 ALA A N 1
ATOM 2886 C CA . ALA A 1 387 ? 17.125 -33.031 -32.969 1 97.12 387 ALA A CA 1
ATOM 2887 C C . ALA A 1 387 ? 18.203 -32.812 -31.922 1 97.12 387 ALA A C 1
ATOM 2889 O O . ALA A 1 387 ? 18.781 -31.734 -31.828 1 97.12 387 ALA A O 1
ATOM 2890 N N . GLY A 1 388 ? 18.359 -33.844 -31.125 1 97.38 388 GLY A N 1
ATOM 2891 C CA . GLY A 1 388 ? 19.391 -33.781 -30.094 1 97.38 388 GLY A CA 1
ATOM 2892 C C . GLY A 1 388 ? 18.859 -33.312 -28.75 1 97.38 388 GLY A C 1
ATOM 2893 O O . GLY A 1 388 ? 19.516 -33.5 -27.719 1 97.38 388 GLY A O 1
ATOM 2894 N N . ARG A 1 389 ? 17.688 -32.781 -28.75 1 97.88 389 ARG A N 1
ATOM 2895 C CA . ARG A 1 389 ? 17.094 -32.312 -27.5 1 97.88 389 ARG A CA 1
ATOM 2896 C C . ARG A 1 389 ? 16.281 -33.406 -26.828 1 97.88 389 ARG A C 1
ATOM 2898 O O . ARG A 1 389 ? 15.797 -34.312 -27.484 1 97.88 389 ARG A O 1
ATOM 2905 N N . LYS A 1 390 ? 16.219 -33.312 -25.5 1 97.75 390 LYS A N 1
ATOM 2906 C CA . LYS A 1 390 ? 15.375 -34.219 -24.734 1 97.75 390 LYS A CA 1
ATOM 2907 C C . LYS A 1 390 ? 13.898 -34.031 -25.094 1 97.75 390 LYS A C 1
ATOM 2909 O O . LYS A 1 390 ? 13.422 -32.906 -25.156 1 97.75 390 LYS A O 1
ATOM 2914 N N . ALA A 1 391 ? 13.242 -35.156 -25.375 1 98.31 391 ALA A N 1
ATOM 2915 C CA . ALA A 1 391 ? 11.812 -35.094 -25.641 1 98.31 391 ALA A CA 1
ATOM 2916 C C . ALA A 1 391 ? 11.023 -34.812 -24.375 1 98.31 391 ALA A C 1
ATOM 2918 O O . ALA A 1 391 ? 11.234 -35.469 -23.344 1 98.31 391 ALA A O 1
ATOM 2919 N N . ASN A 1 392 ? 10.258 -33.875 -24.344 1 98.69 392 ASN A N 1
ATOM 2920 C CA . ASN A 1 392 ? 9.312 -33.438 -23.328 1 98.69 392 ASN A CA 1
ATOM 2921 C C . ASN A 1 392 ? 8.031 -32.906 -23.938 1 98.69 392 ASN A C 1
ATOM 2923 O O . ASN A 1 392 ? 7.984 -31.734 -24.328 1 98.69 392 ASN A O 1
ATOM 2927 N N . LEU A 1 393 ? 6.977 -33.781 -23.984 1 98.62 393 LEU A N 1
ATOM 2928 C CA . LEU A 1 393 ? 5.832 -33.5 -24.844 1 98.62 393 LEU A CA 1
ATOM 2929 C C . LEU A 1 393 ? 4.52 -33.781 -24.125 1 98.62 393 LEU A C 1
ATOM 2931 O O . LEU A 1 393 ? 4.449 -34.688 -23.297 1 98.62 393 LEU A O 1
ATOM 2935 N N . THR A 1 394 ? 3.57 -33 -24.406 1 98.88 394 THR A N 1
ATOM 2936 C CA . THR A 1 394 ? 2.178 -33.312 -24.094 1 98.88 394 THR A CA 1
ATOM 2937 C C . THR A 1 394 ? 1.379 -33.562 -25.359 1 98.88 394 THR A C 1
ATOM 2939 O O . THR A 1 394 ? 1.502 -32.844 -26.344 1 98.88 394 THR A O 1
ATOM 2942 N N . ILE A 1 395 ? 0.63 -34.656 -25.375 1 98.75 395 ILE A N 1
ATOM 2943 C CA . ILE A 1 395 ? -0.274 -34.969 -26.469 1 98.75 395 ILE A CA 1
ATOM 2944 C C . ILE A 1 395 ? -1.683 -34.5 -26.141 1 98.75 395 ILE A C 1
ATOM 2946 O O . ILE A 1 395 ? -2.271 -34.906 -25.141 1 98.75 395 ILE A O 1
ATOM 2950 N N . ILE A 1 396 ? -2.244 -33.594 -27.031 1 98.81 396 ILE A N 1
ATOM 2951 C CA . ILE A 1 396 ? -3.51 -32.938 -26.734 1 98.81 396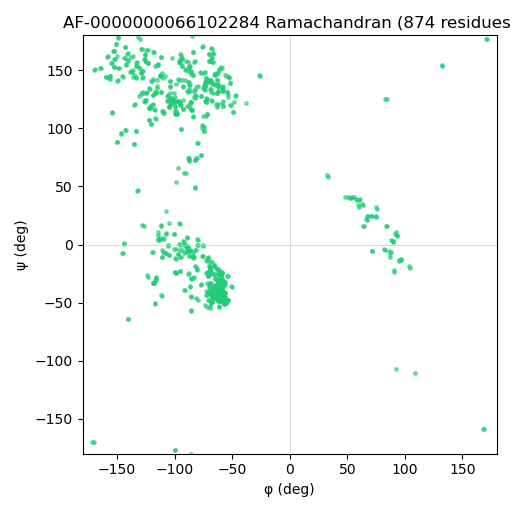 ILE A CA 1
ATOM 2952 C C . ILE A 1 396 ? -4.5 -33.188 -27.859 1 98.81 396 ILE A C 1
ATOM 2954 O O . ILE A 1 396 ? -4.137 -33.125 -29.031 1 98.81 396 ILE A O 1
ATOM 2958 N N . ASP A 1 397 ? -5.688 -33.594 -27.578 1 98.5 397 ASP A N 1
ATOM 2959 C CA . ASP A 1 397 ? -6.816 -33.5 -28.5 1 98.5 397 ASP A CA 1
ATOM 2960 C C . ASP A 1 397 ? -7.633 -32.219 -28.25 1 98.5 397 ASP A C 1
ATOM 2962 O O . ASP A 1 397 ? -8.469 -32.188 -27.344 1 98.5 397 ASP A O 1
ATOM 2966 N N . PRO A 1 398 ? -7.41 -31.234 -29.031 1 97.62 398 PRO A N 1
ATOM 2967 C CA . PRO A 1 398 ? -8.039 -29.953 -28.75 1 97.62 398 PRO A CA 1
ATOM 2968 C C . PRO A 1 398 ? -9.547 -29.953 -29.016 1 97.62 398 PRO A C 1
ATOM 2970 O O . PRO A 1 398 ? -10.258 -29.047 -28.578 1 97.62 398 PRO A O 1
ATOM 2973 N N . ASP A 1 399 ? -10.078 -31 -29.656 1 97 399 ASP A N 1
ATOM 2974 C CA . ASP A 1 399 ? -11.484 -31.016 -30.047 1 97 399 ASP A CA 1
ATOM 2975 C C . ASP A 1 399 ? -12.266 -32.031 -29.219 1 97 399 ASP A C 1
ATOM 2977 O O . ASP A 1 399 ? -13.492 -32.125 -29.312 1 97 399 ASP A O 1
ATOM 2981 N N . CYS A 1 400 ? -11.57 -32.781 -28.422 1 97.12 400 CYS A N 1
ATOM 2982 C CA . CYS A 1 400 ? -12.234 -33.781 -27.609 1 97.12 400 CYS A CA 1
ATOM 2983 C C . CYS A 1 400 ? -13.219 -33.156 -26.625 1 97.12 400 CYS A C 1
ATOM 2985 O O . CYS A 1 400 ? -12.844 -32.281 -25.828 1 97.12 400 CYS A O 1
ATOM 2987 N N . GLU A 1 401 ? -14.469 -33.531 -26.734 1 98.12 401 GLU A N 1
ATOM 2988 C CA . GLU A 1 401 ? -15.469 -33.156 -25.734 1 98.12 401 GLU A CA 1
ATOM 2989 C C . GLU A 1 401 ? -15.609 -34.219 -24.656 1 98.12 401 GLU A C 1
ATOM 2991 O O . GLU A 1 401 ? -15.625 -35.406 -24.969 1 98.12 401 GLU A O 1
ATOM 2996 N N . TRP A 1 402 ? -15.68 -33.812 -23.5 1 97.69 402 TRP A N 1
ATOM 2997 C CA . TRP A 1 402 ? -15.758 -34.781 -22.406 1 97.69 402 TRP A CA 1
ATOM 2998 C C . TRP A 1 402 ? -16.422 -34.156 -21.188 1 97.69 402 TRP A C 1
ATOM 3000 O O . TRP A 1 402 ? -16.484 -32.938 -21.062 1 97.69 402 TRP A O 1
ATOM 3010 N N . ILE A 1 403 ? -16.984 -34.969 -20.328 1 98.25 403 ILE A N 1
ATOM 3011 C CA . ILE A 1 403 ? -17.609 -34.562 -19.078 1 98.25 403 ILE A CA 1
ATOM 3012 C C . ILE A 1 403 ? -16.688 -34.906 -17.906 1 98.25 403 ILE A C 1
ATOM 3014 O O . ILE A 1 403 ? -16.266 -36.062 -17.766 1 98.25 403 ILE A O 1
ATOM 3018 N N . VAL A 1 404 ? -16.359 -33.938 -17.109 1 98.25 404 VAL A N 1
ATOM 3019 C CA . VAL A 1 404 ? -15.5 -34.156 -15.945 1 98.25 404 VAL A CA 1
ATOM 3020 C C . VAL A 1 404 ? -16.125 -35.188 -15.016 1 98.25 404 VAL A C 1
ATOM 3022 O O . VAL A 1 404 ? -17.266 -35 -14.57 1 98.25 404 VAL A O 1
ATOM 3025 N N . SER A 1 405 ? -15.422 -36.25 -14.758 1 97.12 405 SER A N 1
ATOM 3026 C CA . SER A 1 405 ? -15.906 -37.312 -13.891 1 97.12 405 SER A CA 1
ATOM 3027 C C . SER A 1 405 ? -14.812 -37.781 -12.93 1 97.12 405 SER A C 1
ATOM 3029 O O . SER A 1 405 ? -13.641 -37.5 -13.125 1 97.12 405 SER A O 1
ATOM 3031 N N . GLU A 1 406 ? -15.18 -38.438 -11.898 1 94.38 406 GLU A N 1
ATOM 3032 C CA . GLU A 1 406 ? -14.25 -38.906 -10.867 1 94.38 406 GLU A CA 1
ATOM 3033 C C . GLU A 1 406 ? -13.172 -39.812 -11.469 1 94.38 406 GLU A C 1
ATOM 3035 O O . GLU A 1 406 ? -12.031 -39.812 -11 1 94.38 406 GLU A O 1
ATOM 3040 N N . SER A 1 407 ? -13.523 -40.5 -12.461 1 91.5 407 SER A N 1
ATOM 3041 C CA . SER A 1 407 ? -12.602 -41.469 -13.086 1 91.5 407 SER A CA 1
ATOM 3042 C C . SER A 1 407 ? -11.469 -40.75 -13.805 1 91.5 407 SER A C 1
ATOM 3044 O O . SER A 1 407 ? -10.453 -41.344 -14.148 1 91.5 407 SER A O 1
ATOM 3046 N N . ASP A 1 408 ? -11.641 -39.5 -13.992 1 89.69 408 ASP A N 1
ATOM 3047 C CA . ASP A 1 408 ? -10.641 -38.719 -14.719 1 89.69 408 ASP A CA 1
ATOM 3048 C C . ASP A 1 408 ? -9.5 -38.281 -13.797 1 89.69 408 ASP A C 1
ATOM 3050 O O . ASP A 1 408 ? -8.461 -37.844 -14.258 1 89.69 408 ASP A O 1
ATOM 3054 N N . PHE A 1 409 ? -9.695 -38.469 -12.516 1 94.44 409 PHE A N 1
ATOM 3055 C CA . PHE A 1 409 ? -8.773 -37.844 -11.586 1 94.44 409 PHE A CA 1
ATOM 3056 C C . PHE A 1 409 ? -7.734 -38.844 -11.086 1 94.44 409 PHE A C 1
ATOM 3058 O O . PHE A 1 409 ? -8.086 -39.938 -10.664 1 94.44 409 PHE A O 1
ATOM 3065 N N . GLY A 1 410 ? -6.508 -38.5 -11.305 1 95.44 410 GLY A N 1
ATOM 3066 C CA . GLY A 1 410 ? -5.406 -39.219 -10.68 1 95.44 410 GLY A CA 1
ATOM 3067 C C . GLY A 1 410 ? -5.172 -38.781 -9.234 1 95.44 410 GLY A C 1
ATOM 3068 O O . GLY A 1 410 ? -4.625 -39.562 -8.445 1 95.44 410 GLY A O 1
ATOM 3069 N N . SER A 1 411 ? -5.602 -37.625 -8.859 1 97.5 411 SER A N 1
ATOM 3070 C CA . SER A 1 411 ? -5.477 -37.094 -7.508 1 97.5 411 SER A CA 1
ATOM 3071 C C . SER A 1 411 ? -6.219 -37.969 -6.5 1 97.5 411 SER A C 1
ATOM 3073 O O . SER A 1 411 ? -7.207 -38.625 -6.84 1 97.5 411 SER A O 1
ATOM 3075 N N . LYS A 1 412 ? -5.695 -37.938 -5.27 1 96.75 412 LYS A N 1
ATOM 3076 C CA . LYS A 1 412 ? -6.402 -38.594 -4.164 1 96.75 412 LYS A CA 1
ATOM 3077 C C . LYS A 1 412 ? -7.676 -37.812 -3.814 1 96.75 412 LYS A C 1
ATOM 3079 O O . LYS A 1 412 ? -8.633 -38.406 -3.307 1 96.75 412 LYS A O 1
ATOM 3084 N N . SER A 1 413 ? -7.703 -36.562 -4.113 1 97.5 413 SER A N 1
ATOM 3085 C CA . SER A 1 413 ? -8.797 -35.656 -3.76 1 97.5 413 SER A CA 1
ATOM 3086 C C . SER A 1 413 ? -9.789 -35.531 -4.91 1 97.5 413 SER A C 1
ATOM 3088 O O . SER A 1 413 ? -9.484 -35.875 -6.047 1 97.5 413 SER A O 1
ATOM 3090 N N . ARG A 1 414 ? -11.031 -35.125 -4.574 1 97.19 414 ARG A N 1
ATOM 3091 C CA . ARG A 1 414 ? -12.07 -34.875 -5.559 1 97.19 414 ARG A CA 1
ATOM 3092 C C . ARG A 1 414 ? -12.695 -33.5 -5.348 1 97.19 414 ARG A C 1
ATOM 3094 O O . ARG A 1 414 ? -13.812 -33.25 -5.801 1 97.19 414 ARG A O 1
ATOM 3101 N N . ASN A 1 415 ? -12.039 -32.625 -4.602 1 97.69 415 ASN A N 1
ATOM 3102 C CA . ASN A 1 415 ? -12.594 -31.328 -4.227 1 97.69 415 ASN A CA 1
ATOM 3103 C C . ASN A 1 415 ? -12.516 -30.344 -5.375 1 97.69 415 ASN A C 1
ATOM 3105 O O . ASN A 1 415 ? -11.672 -29.438 -5.363 1 97.69 415 ASN A O 1
ATOM 3109 N N . THR A 1 416 ? -13.383 -30.422 -6.391 1 98 416 THR A N 1
ATOM 3110 C CA . THR A 1 416 ? -13.422 -29.516 -7.539 1 98 416 THR A CA 1
ATOM 3111 C C . THR A 1 416 ? -14.844 -29.062 -7.82 1 98 416 THR A C 1
ATOM 3113 O O . THR A 1 416 ? -15.797 -29.828 -7.637 1 98 416 THR A O 1
ATOM 3116 N N . PRO A 1 417 ? -14.992 -27.812 -8.242 1 98.12 417 PRO A N 1
ATOM 3117 C CA . PRO A 1 417 ? -16.328 -27.328 -8.602 1 98.12 417 PRO A CA 1
ATOM 3118 C C . PRO A 1 417 ? -16.75 -27.75 -10.008 1 98.12 417 PRO A C 1
ATOM 3120 O O . PRO A 1 417 ? -17.828 -27.359 -10.477 1 98.12 417 PRO A O 1
ATOM 3123 N N . PHE A 1 418 ? -15.945 -28.562 -10.688 1 98.31 418 PHE A N 1
ATOM 3124 C CA . PHE A 1 418 ? -16.172 -28.719 -12.117 1 98.31 418 PHE A CA 1
ATOM 3125 C C . PHE A 1 418 ? -16.719 -30.109 -12.422 1 98.31 418 PHE A C 1
ATOM 3127 O O . PHE A 1 418 ? -16.844 -30.5 -13.586 1 98.31 418 PHE A O 1
ATOM 3134 N N . MET A 1 419 ? -17 -30.922 -11.344 1 97.31 419 MET A N 1
ATOM 3135 C CA . MET A 1 419 ? -17.578 -32.25 -11.562 1 97.31 419 MET A CA 1
ATOM 3136 C C . MET A 1 419 ? -18.844 -32.125 -12.414 1 97.31 419 MET A C 1
ATOM 3138 O O . MET A 1 419 ? -19.719 -31.312 -12.141 1 97.31 419 MET A O 1
ATOM 3142 N N . GLY A 1 420 ? -18.891 -32.938 -13.484 1 97.56 420 GLY A N 1
ATOM 3143 C CA . GLY A 1 420 ? -20.078 -32.969 -14.344 1 97.56 420 GLY A CA 1
ATOM 3144 C C . GLY A 1 420 ? -20.047 -31.922 -15.438 1 97.56 420 GLY A C 1
ATOM 3145 O O . GLY A 1 420 ? -20.891 -31.938 -16.344 1 97.56 420 GLY A O 1
ATOM 3146 N N . ARG A 1 421 ? -19.141 -31.078 -15.406 1 97.75 421 ARG A N 1
ATOM 3147 C CA . ARG A 1 421 ? -19.062 -30.031 -16.422 1 97.75 421 ARG A CA 1
ATOM 3148 C C . ARG A 1 421 ? -18.578 -30.594 -17.75 1 97.75 421 ARG A C 1
ATOM 3150 O O . ARG A 1 421 ? -17.688 -31.453 -17.797 1 97.75 421 ARG A O 1
ATOM 3157 N N . LYS A 1 422 ? -19.172 -30.125 -18.828 1 98.44 422 LYS A N 1
ATOM 3158 C CA . LYS A 1 422 ? -18.688 -30.453 -20.172 1 98.44 422 LYS A CA 1
ATOM 3159 C C . LYS A 1 422 ? -17.531 -29.531 -20.578 1 98.44 422 LYS A C 1
ATOM 3161 O O . LYS A 1 422 ? -17.641 -28.312 -20.453 1 98.44 422 LYS A O 1
ATOM 3166 N N . LEU A 1 423 ? -16.422 -30.141 -20.984 1 98.56 423 LEU A N 1
ATOM 3167 C CA . LEU A 1 423 ? -15.25 -29.391 -21.422 1 98.56 423 LEU A CA 1
ATOM 3168 C C . LEU A 1 423 ? -14.82 -29.828 -22.812 1 98.56 423 LEU A C 1
ATOM 3170 O O . LEU A 1 423 ? -15.234 -30.875 -23.297 1 98.56 423 LEU A O 1
ATOM 3174 N N . LYS A 1 424 ? -14.109 -28.953 -23.469 1 98.44 424 LYS A N 1
ATOM 3175 C CA . LYS A 1 424 ? -13.43 -29.219 -24.734 1 98.44 424 LYS A CA 1
ATOM 3176 C C . LYS A 1 424 ? -11.914 -29.172 -24.562 1 98.44 424 LYS A C 1
ATOM 3178 O O . LYS A 1 424 ? -11.391 -28.312 -23.859 1 98.44 424 LYS A O 1
ATOM 3183 N N . GLY A 1 425 ? -11.195 -30.109 -25.375 1 98.12 425 GLY A N 1
ATOM 3184 C CA . GLY A 1 425 ? -9.75 -30.203 -25.234 1 98.12 425 GLY A CA 1
ATOM 3185 C C . GLY A 1 425 ? -9.312 -31.078 -24.078 1 98.12 425 GLY A C 1
ATOM 3186 O O . GLY A 1 425 ? -9.75 -30.875 -22.938 1 98.12 425 GLY A O 1
ATOM 3187 N N . ARG A 1 426 ? -8.531 -32 -24.328 1 97.88 426 ARG A N 1
ATOM 3188 C CA . ARG A 1 426 ? -8.102 -32.969 -23.312 1 97.88 426 ARG A CA 1
ATOM 3189 C C . ARG A 1 426 ? -6.695 -33.469 -23.594 1 97.88 426 ARG A C 1
ATOM 3191 O O . ARG A 1 426 ? -6.309 -33.656 -24.75 1 97.88 426 ARG A O 1
ATOM 3198 N N . ALA A 1 427 ? -5.977 -33.625 -22.547 1 98.19 427 ALA A N 1
ATOM 3199 C CA . ALA A 1 427 ? -4.688 -34.281 -22.672 1 98.19 427 ALA A CA 1
ATOM 3200 C C . ALA A 1 427 ? -4.875 -35.781 -22.859 1 98.19 427 ALA A C 1
ATOM 3202 O O . ALA A 1 427 ? -5.605 -36.438 -22.109 1 98.19 427 ALA A O 1
ATOM 3203 N N . LEU A 1 428 ? -4.176 -36.312 -23.797 1 97.5 428 LEU A N 1
ATOM 3204 C CA . LEU A 1 428 ? -4.258 -37.75 -24.078 1 97.5 428 LEU A CA 1
ATOM 3205 C C . LEU A 1 428 ? -3.088 -38.5 -23.453 1 97.5 428 LEU A C 1
ATOM 3207 O O . LEU A 1 428 ? -3.145 -39.719 -23.281 1 97.5 428 LEU A O 1
ATOM 3211 N N . GLY A 1 429 ? -2.041 -37.75 -23.234 1 97.38 429 GLY A N 1
ATOM 3212 C CA . GLY A 1 429 ? -0.847 -38.344 -22.656 1 97.38 429 GLY A CA 1
ATOM 3213 C C . GLY A 1 429 ? 0.353 -37.438 -22.672 1 97.38 429 GLY A C 1
ATOM 3214 O O . GLY A 1 429 ? 0.251 -36.281 -23.125 1 97.38 429 GLY A O 1
ATOM 3215 N N . ILE A 1 430 ? 1.447 -37.969 -22.078 1 98.56 430 ILE A N 1
ATOM 3216 C CA . ILE A 1 430 ? 2.699 -37.219 -22.094 1 98.56 430 ILE A CA 1
ATOM 3217 C C . ILE A 1 430 ? 3.848 -38.156 -22.5 1 98.56 430 ILE A C 1
ATOM 3219 O O . ILE A 1 430 ? 3.736 -39.375 -22.406 1 98.56 430 ILE A O 1
ATOM 3223 N N . TYR A 1 431 ? 4.855 -37.594 -23.047 1 98.19 431 TYR A N 1
ATOM 3224 C CA . TYR A 1 431 ? 6.172 -38.219 -23.188 1 98.19 431 TYR A CA 1
ATOM 3225 C C . TYR A 1 431 ? 7.227 -37.406 -22.422 1 98.19 431 TYR A C 1
ATOM 3227 O O . TYR A 1 431 ? 7.473 -36.25 -22.719 1 98.19 431 TYR A O 1
ATOM 3235 N N . HIS A 1 432 ? 7.773 -38.062 -21.453 1 97.38 432 HIS A N 1
ATOM 3236 C CA . HIS A 1 432 ? 8.766 -37.406 -20.594 1 97.38 432 HIS A CA 1
ATOM 3237 C C . HIS A 1 432 ? 9.672 -38.438 -19.922 1 97.38 432 HIS A C 1
ATOM 3239 O O . HIS A 1 432 ? 9.234 -39.562 -19.625 1 97.38 432 HIS A O 1
ATOM 3245 N N . ASN A 1 433 ? 10.914 -38.125 -19.766 1 94.56 433 ASN A N 1
ATOM 3246 C CA . ASN A 1 433 ? 11.891 -39 -19.125 1 94.56 433 ASN A CA 1
ATOM 3247 C C . ASN A 1 433 ? 11.914 -40.375 -19.766 1 94.56 433 ASN A C 1
ATOM 3249 O O . ASN A 1 433 ? 11.875 -41.375 -19.078 1 94.56 433 ASN A O 1
ATOM 3253 N N . SER A 1 434 ? 11.828 -40.375 -21.047 1 94.25 434 SER A N 1
ATOM 3254 C CA . SER A 1 434 ? 11.938 -41.562 -21.906 1 94.25 434 SER A CA 1
ATOM 3255 C C . SER A 1 434 ? 10.766 -42.531 -21.688 1 94.25 434 SER A C 1
ATOM 3257 O O . SER A 1 434 ? 10.906 -43.719 -21.891 1 94.25 434 SER A O 1
ATOM 3259 N N . LYS A 1 435 ? 9.766 -41.969 -21.203 1 95.56 435 LYS A N 1
ATOM 3260 C CA . LYS A 1 435 ? 8.57 -42.781 -20.969 1 95.56 435 LYS A CA 1
ATOM 3261 C C . LYS A 1 435 ? 7.344 -42.125 -21.609 1 95.56 435 LYS A C 1
ATOM 3263 O O . LYS A 1 435 ? 7.113 -40.938 -21.469 1 95.56 435 LYS A O 1
ATOM 3268 N N . LEU A 1 436 ? 6.625 -42.938 -22.344 1 96.5 436 LEU A N 1
ATOM 3269 C CA . LEU A 1 436 ? 5.324 -42.562 -22.875 1 96.5 436 LEU A CA 1
ATOM 3270 C C . LEU A 1 436 ? 4.199 -43.031 -21.953 1 96.5 436 LEU A C 1
ATOM 3272 O O . LEU A 1 436 ? 4.117 -44.219 -21.609 1 96.5 436 LEU A O 1
ATOM 3276 N N . ILE A 1 437 ? 3.447 -42.125 -21.469 1 96.69 437 ILE A N 1
ATOM 3277 C CA . ILE A 1 437 ? 2.279 -42.438 -20.656 1 96.69 437 ILE A CA 1
ATOM 3278 C C . ILE A 1 437 ? 1.018 -41.906 -21.344 1 96.69 437 ILE A C 1
ATOM 3280 O O . ILE A 1 437 ? 0.884 -40.719 -21.578 1 96.69 437 ILE A O 1
ATOM 3284 N N . MET A 1 438 ? 0.116 -42.781 -21.641 1 93.69 438 MET A N 1
ATOM 3285 C CA . MET A 1 438 ? -1.124 -42.406 -22.312 1 93.69 438 MET A CA 1
ATOM 3286 C C . MET A 1 438 ? -2.332 -42.688 -21.422 1 93.69 438 MET A C 1
ATOM 3288 O O . MET A 1 438 ? -2.281 -43.531 -20.547 1 93.69 438 MET A O 1
ATOM 3292 N N . ARG A 1 439 ? -3.365 -41.969 -21.641 1 84 439 ARG A N 1
ATOM 3293 C CA . ARG A 1 439 ? -4.629 -42.188 -20.938 1 84 439 ARG A CA 1
ATOM 3294 C C . ARG A 1 439 ? -5.402 -43.344 -21.547 1 84 439 ARG A C 1
ATOM 3296 O O . ARG A 1 439 ? -5.32 -43.594 -22.75 1 84 439 ARG A O 1
ATOM 3303 N N . MET B 1 1 ? -14.375 52.656 20.562 1 85.69 1 MET B N 1
ATOM 3304 C CA . MET B 1 1 ? -13.266 53.156 19.75 1 85.69 1 MET B CA 1
ATOM 3305 C C . MET B 1 1 ? -12.961 52.188 18.594 1 85.69 1 MET B C 1
ATOM 3307 O O . MET B 1 1 ? -12.836 50.969 18.812 1 85.69 1 MET B O 1
ATOM 3311 N N . SER B 1 2 ? -13.094 52.719 17.438 1 93.69 2 SER B N 1
ATOM 3312 C CA . SER B 1 2 ? -12.875 51.906 16.234 1 93.69 2 SER B CA 1
ATOM 3313 C C . SER B 1 2 ? -11.406 51.938 15.836 1 93.69 2 SER B C 1
ATOM 3315 O O . SER B 1 2 ? -10.641 52.781 16.266 1 93.69 2 SER B O 1
ATOM 3317 N N . THR B 1 3 ? -10.984 50.812 15.227 1 96.56 3 THR B N 1
ATOM 3318 C CA . THR B 1 3 ? -9.656 50.75 14.641 1 96.56 3 THR B CA 1
ATOM 3319 C C . THR B 1 3 ? -9.719 50.969 13.133 1 96.56 3 THR B C 1
ATOM 3321 O O . THR B 1 3 ? -10.508 50.312 12.445 1 96.56 3 THR B O 1
ATOM 3324 N N . LEU B 1 4 ? -8.945 51.906 12.672 1 96.69 4 LEU B N 1
ATOM 3325 C CA . LEU B 1 4 ? -8.906 52.219 11.25 1 96.69 4 LEU B CA 1
ATOM 3326 C C . LEU B 1 4 ? -7.52 51.938 10.672 1 96.69 4 LEU B C 1
ATOM 3328 O O . LEU B 1 4 ? -6.547 52.625 11.023 1 96.69 4 LEU B O 1
ATOM 3332 N N . PHE B 1 5 ? -7.395 50.844 9.82 1 96.38 5 PHE B N 1
ATOM 3333 C CA . PHE B 1 5 ? -6.18 50.562 9.062 1 96.38 5 PHE B CA 1
ATOM 3334 C C . PHE B 1 5 ? -6.199 51.312 7.723 1 96.38 5 PHE B C 1
ATOM 3336 O O . PHE B 1 5 ? -7.066 51.062 6.887 1 96.38 5 PHE B O 1
ATOM 3343 N N . LEU B 1 6 ? -5.172 52.125 7.523 1 94.5 6 LEU B N 1
ATOM 3344 C CA . LEU B 1 6 ? -5.152 52.969 6.32 1 94.5 6 LEU B CA 1
ATOM 3345 C C . LEU B 1 6 ? -4.035 52.531 5.379 1 94.5 6 LEU B C 1
ATOM 3347 O O . LEU B 1 6 ? -2.967 52.094 5.828 1 94.5 6 LEU B O 1
ATOM 3351 N N . ASN B 1 7 ? -4.293 52.656 4.062 1 93.81 7 ASN B N 1
ATOM 3352 C CA . ASN B 1 7 ? -3.291 52.562 3.004 1 93.81 7 ASN B CA 1
ATOM 3353 C C . ASN B 1 7 ? -2.594 51.219 2.988 1 93.81 7 ASN B C 1
ATOM 3355 O O . ASN B 1 7 ? -1.389 51.125 2.74 1 93.81 7 ASN B O 1
ATOM 3359 N N . ALA B 1 8 ? -3.285 50.188 3.354 1 95.75 8 ALA B N 1
ATOM 3360 C CA . ALA B 1 8 ? -2.727 48.844 3.336 1 95.75 8 ALA B CA 1
ATOM 3361 C C . ALA B 1 8 ? -2.9 48.188 1.965 1 95.75 8 ALA B C 1
ATOM 3363 O O . ALA B 1 8 ? -3.797 48.562 1.204 1 95.75 8 ALA B O 1
ATOM 3364 N N . ARG B 1 9 ? -2.002 47.219 1.602 1 97.19 9 ARG B N 1
ATOM 3365 C CA . ARG B 1 9 ? -2.32 46.281 0.546 1 97.19 9 ARG B CA 1
ATOM 3366 C C . ARG B 1 9 ? -3.291 45.219 1.048 1 97.19 9 ARG B C 1
ATOM 3368 O O . ARG B 1 9 ? -2.902 44.312 1.797 1 97.19 9 ARG B O 1
ATOM 3375 N N . LEU B 1 10 ? -4.535 45.406 0.722 1 97.44 10 LEU B N 1
ATOM 3376 C CA . LEU B 1 10 ? -5.531 44.375 1.056 1 97.44 10 LEU B CA 1
ATOM 3377 C C . LEU B 1 10 ? -5.379 43.156 0.159 1 97.44 10 LEU B C 1
ATOM 3379 O O . LEU B 1 10 ? -5.617 43.219 -1.049 1 97.44 10 LEU B O 1
ATOM 3383 N N . LEU B 1 11 ? -4.934 42.062 0.723 1 98.25 11 LEU B N 1
ATOM 3384 C CA . LEU B 1 11 ? -4.703 40.812 -0.01 1 98.25 11 LEU B CA 1
ATOM 3385 C C . LEU B 1 11 ? -5.555 39.688 0.558 1 98.25 11 LEU B C 1
ATOM 3387 O O . LEU B 1 11 ? -5.27 39.188 1.641 1 98.25 11 LEU B O 1
ATOM 3391 N N . ASN B 1 12 ? -6.641 39.312 -0.098 1 98.38 12 ASN B N 1
ATOM 3392 C CA . ASN B 1 12 ? -7.539 38.25 0.296 1 98.38 12 ASN B CA 1
ATOM 3393 C C . ASN B 1 12 ? -7.883 37.344 -0.886 1 98.38 12 ASN B C 1
ATOM 3395 O O . ASN B 1 12 ? -8.828 37.594 -1.624 1 98.38 12 ASN B O 1
ATOM 3399 N N . PRO B 1 13 ? -7.156 36.219 -0.946 1 98 13 PRO B N 1
ATOM 3400 C CA . PRO B 1 13 ? -7.359 35.344 -2.088 1 98 13 PRO B CA 1
ATOM 3401 C C . PRO B 1 13 ? -8.797 34.812 -2.193 1 98 13 PRO B C 1
ATOM 3403 O O . PRO B 1 13 ? -9.297 34.594 -3.299 1 98 13 PRO B O 1
ATOM 3406 N N . ALA B 1 14 ? -9.477 34.625 -1.11 1 97.25 14 ALA B N 1
ATOM 3407 C CA . ALA B 1 14 ? -10.836 34.094 -1.129 1 97.25 14 ALA B CA 1
ATOM 3408 C C . ALA B 1 14 ? -11.773 35.031 -1.883 1 97.25 14 ALA B C 1
ATOM 3410 O O . ALA B 1 14 ? -12.82 34.625 -2.383 1 97.25 14 ALA B O 1
ATOM 3411 N N . GLU B 1 15 ? -11.383 36.312 -1.98 1 97 15 GLU B N 1
ATOM 3412 C CA . GLU B 1 15 ? -12.211 37.312 -2.648 1 97 15 GLU B CA 1
ATOM 3413 C C . GLU B 1 15 ? -11.531 37.844 -3.916 1 97 15 GLU B C 1
ATOM 3415 O O . GLU B 1 15 ? -11.969 38.812 -4.5 1 97 15 GLU B O 1
ATOM 3420 N N . ASN B 1 16 ? -10.477 37.219 -4.324 1 96.44 16 ASN B N 1
ATOM 3421 C CA . ASN B 1 16 ? -9.664 37.719 -5.43 1 96.44 16 ASN B CA 1
ATOM 3422 C C . ASN B 1 16 ? -9.336 39.219 -5.258 1 96.44 16 ASN B C 1
ATOM 3424 O O . ASN B 1 16 ? -9.461 40 -6.203 1 96.44 16 ASN B O 1
ATOM 3428 N N . LEU B 1 17 ? -9.039 39.562 -4.055 1 96.5 17 LEU B N 1
ATOM 3429 C CA . LEU B 1 17 ? -8.758 40.938 -3.695 1 96.5 17 LEU B CA 1
ATOM 3430 C C . LEU B 1 17 ? -7.254 41.156 -3.539 1 96.5 17 LEU B C 1
ATOM 3432 O O . LEU B 1 17 ? -6.594 40.469 -2.771 1 96.5 17 LEU B O 1
ATOM 3436 N N . ASP B 1 18 ? -6.664 42.062 -4.281 1 96.94 18 ASP B N 1
ATOM 3437 C CA . ASP B 1 18 ? -5.277 42.531 -4.211 1 96.94 18 ASP B CA 1
ATOM 3438 C C . ASP B 1 18 ? -5.152 43.969 -4.656 1 96.94 18 ASP B C 1
ATOM 3440 O O . ASP B 1 18 ? -4.922 44.25 -5.836 1 96.94 18 ASP B O 1
ATOM 3444 N N . THR B 1 19 ? -5.324 44.875 -3.686 1 95.62 19 THR B N 1
ATOM 3445 C CA . THR B 1 19 ? -5.324 46.281 -3.996 1 95.62 19 THR B CA 1
ATOM 3446 C C . THR B 1 19 ? -5.004 47.125 -2.752 1 95.62 19 THR B C 1
ATOM 3448 O O . THR B 1 19 ? -5.059 46.594 -1.631 1 95.62 19 THR B O 1
ATOM 3451 N N . VAL B 1 20 ? -4.613 48.344 -2.996 1 95.69 20 VAL B N 1
ATOM 3452 C CA . VAL B 1 20 ? -4.422 49.25 -1.88 1 95.69 20 VAL B CA 1
ATOM 3453 C C . VAL B 1 20 ? -5.773 49.688 -1.326 1 95.69 20 VAL B C 1
ATOM 3455 O O . VAL B 1 20 ? -6.711 49.938 -2.088 1 95.69 20 VAL B O 1
ATOM 3458 N N . GLY B 1 21 ? -5.863 49.688 0.026 1 95.62 21 GLY B N 1
ATOM 3459 C CA . GLY B 1 21 ? -7.129 50.094 0.619 1 95.62 21 GLY B CA 1
ATOM 3460 C C . GLY B 1 21 ? -7.051 50.281 2.123 1 95.62 21 GLY B C 1
ATOM 3461 O O . GLY B 1 21 ? -5.965 50.438 2.682 1 95.62 21 GLY B O 1
ATOM 3462 N N . SER B 1 22 ? -8.297 50.438 2.674 1 96.12 22 SER B N 1
ATOM 3463 C CA . SER B 1 22 ? -8.422 50.688 4.109 1 96.12 22 SER B CA 1
ATOM 3464 C C . SER B 1 22 ? -9.578 49.875 4.695 1 96.12 22 SER B C 1
ATOM 3466 O O . SER B 1 22 ? -10.531 49.531 3.988 1 96.12 22 SER B O 1
ATOM 3468 N N . ILE B 1 23 ? -9.422 49.531 5.914 1 97.19 23 ILE B N 1
ATOM 3469 C CA . ILE B 1 23 ? -10.461 48.781 6.625 1 97.19 23 ILE B CA 1
ATOM 3470 C C . ILE B 1 23 ? -10.727 49.469 7.977 1 97.19 23 ILE B C 1
ATOM 3472 O O . ILE B 1 23 ? -9.789 49.75 8.719 1 97.19 23 ILE B O 1
ATOM 3476 N N . LYS B 1 24 ? -11.953 49.75 8.25 1 97.31 24 LYS B N 1
ATOM 3477 C CA . LYS B 1 24 ? -12.367 50.25 9.555 1 97.31 24 LYS B CA 1
ATOM 3478 C C . LYS B 1 24 ? -13.094 49.156 10.344 1 97.31 24 LYS B C 1
ATOM 3480 O O . LYS B 1 24 ? -14.039 48.531 9.844 1 97.31 24 LYS B O 1
ATOM 3485 N N . ILE B 1 25 ? -12.648 48.938 11.57 1 97.88 25 ILE B N 1
ATOM 3486 C CA . ILE B 1 25 ? -13.219 47.938 12.43 1 97.88 25 ILE B CA 1
ATOM 3487 C C . ILE B 1 25 ? -13.844 48.562 13.664 1 97.88 25 ILE B C 1
ATOM 3489 O O . ILE B 1 25 ? -13.188 49.344 14.367 1 97.88 25 ILE B O 1
ATOM 3493 N N . GLY B 1 26 ? -15.031 48.219 13.977 1 96.38 26 GLY B N 1
ATOM 3494 C CA . GLY B 1 26 ? -15.719 48.719 15.148 1 96.38 26 GLY B CA 1
ATOM 3495 C C . GLY B 1 26 ? -15.234 48.094 16.453 1 96.38 26 GLY B C 1
ATOM 3496 O O . GLY B 1 26 ? -14.5 47.094 16.438 1 96.38 26 GLY B O 1
ATOM 3497 N N . ASP B 1 27 ? -15.695 48.656 17.562 1 93.44 27 ASP B N 1
ATOM 3498 C CA . ASP B 1 27 ? -15.312 48.156 18.891 1 93.44 27 ASP B CA 1
ATOM 3499 C C . ASP B 1 27 ? -15.852 46.75 19.141 1 93.44 27 ASP B C 1
ATOM 3501 O O . ASP B 1 27 ? -15.328 46.031 19.984 1 93.44 27 ASP B O 1
ATOM 3505 N N . ASP B 1 28 ? -16.812 46.344 18.375 1 94.88 28 ASP B N 1
ATOM 3506 C CA . ASP B 1 28 ? -17.406 45.031 18.531 1 94.88 28 ASP B CA 1
ATOM 3507 C C . ASP B 1 28 ? -16.656 44 17.703 1 94.88 28 ASP B C 1
ATOM 3509 O O . ASP B 1 28 ? -17 42.812 17.703 1 94.88 28 ASP B O 1
ATOM 3513 N N . GLY B 1 29 ? -15.648 44.469 16.984 1 96.62 29 GLY B N 1
ATOM 3514 C CA . GLY B 1 29 ? -14.82 43.562 16.234 1 96.62 29 GLY B CA 1
ATOM 3515 C C . GLY B 1 29 ? -15.336 43.312 14.82 1 96.62 29 GLY B C 1
ATOM 3516 O O . GLY B 1 29 ? -14.734 42.531 14.062 1 96.62 29 GLY B O 1
ATOM 3517 N N . LEU B 1 30 ? -16.406 43.969 14.453 1 97.81 30 LEU B N 1
ATOM 3518 C CA . LEU B 1 30 ? -16.969 43.844 13.117 1 97.81 30 LEU B CA 1
ATOM 3519 C C . LEU B 1 30 ? -16.391 44.875 12.164 1 97.81 30 LEU B C 1
ATOM 3521 O O . LEU B 1 30 ? -16.156 46.031 12.555 1 97.81 30 LEU B O 1
ATOM 3525 N N . ILE B 1 31 ? -16.172 44.438 10.953 1 98 31 ILE B N 1
ATOM 3526 C CA . ILE B 1 31 ? -15.734 45.375 9.93 1 98 31 ILE B CA 1
ATOM 3527 C C . ILE B 1 31 ? -16.859 46.344 9.609 1 98 31 ILE B C 1
ATOM 3529 O O . ILE B 1 31 ? -17.969 45.938 9.25 1 98 31 ILE B O 1
ATOM 3533 N N . GLU B 1 32 ? -16.562 47.594 9.734 1 97 32 GLU B N 1
ATOM 3534 C CA . GLU B 1 32 ? -17.562 48.625 9.469 1 97 32 GLU B CA 1
ATOM 3535 C C . GLU B 1 32 ? -17.531 49.094 8.008 1 97 32 GLU B C 1
ATOM 3537 O O . GLU B 1 32 ? -18.562 49.375 7.414 1 97 32 GLU B O 1
ATOM 3542 N N . ALA B 1 33 ? -16.328 49.188 7.547 1 95.75 33 ALA B N 1
ATOM 3543 C CA . ALA B 1 33 ? -16.172 49.656 6.18 1 95.75 33 ALA B CA 1
ATOM 3544 C C . ALA B 1 33 ? -14.852 49.188 5.574 1 95.75 33 ALA B C 1
ATOM 3546 O O . ALA B 1 33 ? -13.859 49 6.285 1 95.75 33 ALA B O 1
ATOM 3547 N N . VAL B 1 34 ? -14.898 48.906 4.305 1 96.88 34 VAL B N 1
ATOM 3548 C CA . VAL B 1 34 ? -13.727 48.594 3.494 1 96.88 34 VAL B CA 1
ATOM 3549 C C . VAL B 1 34 ? -13.664 49.531 2.285 1 96.88 34 VAL B C 1
ATOM 3551 O O . VAL B 1 34 ? -14.664 49.719 1.583 1 96.88 34 VAL B O 1
ATOM 3554 N N . ALA B 1 35 ? -12.625 50.188 2.139 1 95.56 35 ALA B N 1
ATOM 3555 C CA . ALA B 1 35 ? -12.422 51.031 0.972 1 95.56 35 ALA B CA 1
ATOM 3556 C C . ALA B 1 35 ? -11.266 50.531 0.115 1 95.56 35 ALA B C 1
ATOM 3558 O O . ALA B 1 35 ? -10.234 50.094 0.641 1 95.56 35 ALA B O 1
ATOM 3559 N N . THR B 1 36 ? -11.508 50.531 -1.25 1 92.5 36 THR B N 1
ATOM 3560 C CA . THR B 1 36 ? -10.484 50.062 -2.18 1 92.5 36 THR B CA 1
ATOM 3561 C C . THR B 1 36 ? -10.18 51.156 -3.221 1 92.5 36 THR B C 1
ATOM 3563 O O . THR B 1 36 ? -10.953 52.094 -3.385 1 92.5 36 THR B O 1
ATOM 3566 N N . GLY B 1 37 ? -9.125 51.031 -3.977 1 79.88 37 GLY B N 1
ATOM 3567 C CA . GLY B 1 37 ? -8.828 51.844 -5.156 1 79.88 37 GLY B CA 1
ATOM 3568 C C . GLY B 1 37 ? -8.633 53.312 -4.852 1 79.88 37 GLY B C 1
ATOM 3569 O O . GLY B 1 37 ? -9.031 54.156 -5.641 1 79.88 37 GLY B O 1
ATOM 3570 N N . GLY B 1 38 ? -8.078 53.656 -3.734 1 72.38 38 GLY B N 1
ATOM 3571 C CA . GLY B 1 38 ? -7.773 55.062 -3.473 1 72.38 38 GLY B CA 1
ATOM 3572 C C . GLY B 1 38 ? -8.836 55.75 -2.65 1 72.38 38 GLY B C 1
ATOM 3573 O O . GLY B 1 38 ? -8.672 56.906 -2.266 1 72.38 38 GLY B O 1
ATOM 3574 N N . GLU B 1 39 ? -9.883 55.156 -2.533 1 80.38 39 GLU B N 1
ATOM 3575 C CA . GLU B 1 39 ? -10.891 55.75 -1.658 1 80.38 39 GLU B CA 1
ATOM 3576 C C . GLU B 1 39 ? -10.438 55.719 -0.2 1 80.38 39 GLU B C 1
ATOM 3578 O O . GLU B 1 39 ? -9.719 54.812 0.213 1 80.38 39 GLU B O 1
ATOM 3583 N N . SER B 1 40 ? -10.695 56.781 0.537 1 78 40 SER B N 1
ATOM 3584 C CA . SER B 1 40 ? -10.297 56.812 1.94 1 78 40 SER B CA 1
ATOM 3585 C C . SER B 1 40 ? -11.508 56.75 2.861 1 78 40 SER B C 1
ATOM 3587 O O . SER B 1 40 ? -12.602 57.188 2.494 1 78 40 SER B O 1
ATOM 3589 N N . ILE B 1 41 ? -11.336 56.094 3.883 1 88.25 41 ILE B N 1
ATOM 3590 C CA . ILE B 1 41 ? -12.305 56.094 4.969 1 88.25 41 ILE B CA 1
ATOM 3591 C C . ILE B 1 41 ? -12.008 57.25 5.926 1 88.25 41 ILE B C 1
ATOM 3593 O O . ILE B 1 41 ? -10.914 57.312 6.496 1 88.25 41 ILE B O 1
ATOM 3597 N N . PRO B 1 42 ? -12.961 58.188 6.07 1 88.25 42 PRO B N 1
ATOM 3598 C CA . PRO B 1 42 ? -12.695 59.281 6.984 1 88.25 42 PRO B CA 1
ATOM 3599 C C . PRO B 1 42 ? -12.5 58.844 8.43 1 88.25 42 PRO B C 1
ATOM 3601 O O . PRO B 1 42 ? -13.273 58.031 8.93 1 88.25 42 PRO B O 1
ATOM 3604 N N . ALA B 1 43 ? -11.422 59.344 9.055 1 89.31 43 ALA B N 1
ATOM 3605 C CA . ALA B 1 43 ? -11.156 59.062 10.461 1 89.31 43 ALA B CA 1
ATOM 3606 C C . ALA B 1 43 ? -11.984 59.938 11.375 1 89.31 43 ALA B C 1
ATOM 3608 O O . ALA B 1 43 ? -12.172 61.125 11.086 1 89.31 43 ALA B O 1
ATOM 3609 N N . LYS B 1 44 ? -12.516 59.406 12.336 1 89.5 44 LYS B N 1
ATOM 3610 C CA . LYS B 1 44 ? -13.133 60.188 13.406 1 89.5 44 LYS B CA 1
ATOM 3611 C C . LYS B 1 44 ? -12.148 60.438 14.547 1 89.5 44 LYS B C 1
ATOM 3613 O O . LYS B 1 44 ? -11.141 59.719 14.664 1 89.5 44 LYS B O 1
ATOM 3618 N N . ALA B 1 45 ? -12.383 61.406 15.367 1 89.19 45 ALA B N 1
ATOM 3619 C CA . ALA B 1 45 ? -11.477 61.812 16.438 1 89.19 45 ALA B CA 1
ATOM 3620 C C . ALA B 1 45 ? -11.227 60.656 17.406 1 89.19 45 ALA B C 1
ATOM 3622 O O . ALA B 1 45 ? -10.117 60.5 17.922 1 89.19 45 ALA B O 1
ATOM 3623 N N . GLU B 1 46 ? -12.117 59.75 17.562 1 91.88 46 GLU B N 1
ATOM 3624 C CA . GLU B 1 46 ? -12.023 58.688 18.547 1 91.88 46 GLU B CA 1
ATOM 3625 C C . GLU B 1 46 ? -11.438 57.438 17.938 1 91.88 46 GLU B C 1
ATOM 3627 O O . GLU B 1 46 ? -11.18 56.469 18.656 1 91.88 46 GLU B O 1
ATOM 3632 N N . ASP B 1 47 ? -11.18 57.406 16.656 1 92.5 47 ASP B N 1
ATOM 3633 C CA . ASP B 1 47 ? -10.68 56.219 15.969 1 92.5 47 ASP B CA 1
ATOM 3634 C C . ASP B 1 47 ? -9.195 56 16.281 1 92.5 47 ASP B C 1
ATOM 3636 O O . ASP B 1 47 ? -8.43 56.938 16.391 1 92.5 47 ASP B O 1
ATOM 3640 N N . ASN B 1 48 ? -8.828 54.781 16.578 1 95 48 ASN B N 1
ATOM 3641 C CA . ASN B 1 48 ? -7.418 54.375 16.531 1 95 48 ASN B CA 1
ATOM 3642 C C . ASN B 1 48 ? -6.922 54.188 15.102 1 95 48 ASN B C 1
ATOM 3644 O O . ASN B 1 48 ? -7.184 53.156 14.477 1 95 48 ASN B O 1
ATOM 3648 N N . VAL B 1 49 ? -6.188 55.188 14.633 1 94.88 49 VAL B N 1
ATOM 3649 C CA . VAL B 1 49 ? -5.797 55.188 13.227 1 94.88 49 VAL B CA 1
ATOM 3650 C C . VAL B 1 49 ? -4.387 54.625 13.078 1 94.88 49 VAL B C 1
ATOM 3652 O O . VAL B 1 49 ? -3.443 55.125 13.695 1 94.88 49 VAL B O 1
ATOM 3655 N N . ILE B 1 50 ? -4.258 53.594 12.266 1 94.94 50 ILE B N 1
ATOM 3656 C CA . ILE B 1 50 ? -2.963 53 11.977 1 94.94 50 ILE B CA 1
ATOM 3657 C C . ILE B 1 50 ? -2.691 53.062 10.477 1 94.94 50 ILE B C 1
ATOM 3659 O O . ILE B 1 50 ? -3.42 52.438 9.68 1 94.94 50 ILE B O 1
ATOM 3663 N N . ASP B 1 51 ? -1.624 53.75 10.102 1 94.06 51 ASP B N 1
ATOM 3664 C CA . ASP B 1 51 ? -1.197 53.781 8.711 1 94.06 51 ASP B CA 1
ATOM 3665 C C . ASP B 1 51 ? -0.303 52.594 8.359 1 94.06 51 ASP B C 1
ATOM 3667 O O . ASP B 1 51 ? 0.803 52.469 8.891 1 94.06 51 ASP B O 1
ATOM 3671 N N . LEU B 1 52 ? -0.796 51.781 7.445 1 94.38 52 LEU B N 1
ATOM 3672 C CA . LEU B 1 52 ? -0.094 50.562 7.102 1 94.38 52 LEU B CA 1
ATOM 3673 C C . LEU B 1 52 ? 0.555 50.656 5.727 1 94.38 52 LEU B C 1
ATOM 3675 O O . LEU B 1 52 ? 0.665 49.656 5.004 1 94.38 52 LEU B O 1
ATOM 3679 N N . ALA B 1 53 ? 0.902 51.812 5.355 1 89.56 53 ALA B N 1
ATOM 3680 C CA . ALA B 1 53 ? 1.494 52.031 4.035 1 89.56 53 ALA B CA 1
ATOM 3681 C C . ALA B 1 53 ? 2.611 51.031 3.771 1 89.56 53 ALA B C 1
ATOM 3683 O O . ALA B 1 53 ? 3.51 50.844 4.602 1 89.56 53 ALA B O 1
ATOM 3684 N N . GLY B 1 54 ? 2.469 50.281 2.686 1 88.5 54 GLY B N 1
ATOM 3685 C CA . GLY B 1 54 ? 3.477 49.312 2.26 1 88.5 54 GLY B CA 1
ATOM 3686 C C . GLY B 1 54 ? 3.324 47.938 2.92 1 88.5 54 GLY B C 1
ATOM 3687 O O . GLY B 1 54 ? 4.043 47 2.586 1 88.5 54 GLY B O 1
ATOM 3688 N N . LYS B 1 55 ? 2.424 47.844 3.816 1 97.25 55 LYS B N 1
ATOM 3689 C CA . LYS B 1 55 ? 2.203 46.594 4.508 1 97.25 55 LYS B CA 1
ATOM 3690 C C . LYS B 1 55 ? 0.969 45.875 3.963 1 97.25 55 LYS B C 1
ATOM 3692 O O . LYS B 1 55 ? 0.148 46.469 3.271 1 97.25 55 LYS B O 1
ATOM 3697 N N . VAL B 1 56 ? 0.924 44.625 4.223 1 98.38 56 VAL B N 1
ATOM 3698 C CA . VAL B 1 56 ? -0.155 43.781 3.715 1 98.38 56 VAL B CA 1
ATOM 3699 C C . VAL B 1 56 ? -1.138 43.469 4.84 1 98.38 56 VAL B C 1
ATOM 3701 O O . VAL B 1 56 ? -0.729 43.156 5.965 1 98.38 56 VAL B O 1
ATOM 3704 N N . LEU B 1 57 ? -2.398 43.656 4.613 1 98.25 57 LEU B N 1
ATOM 3705 C CA . LEU B 1 57 ? -3.459 43.094 5.438 1 98.25 57 LEU B CA 1
ATOM 3706 C C . LEU B 1 57 ? -4.012 41.812 4.801 1 98.25 57 LEU B C 1
ATOM 3708 O O . LEU B 1 57 ? -4.59 41.875 3.711 1 98.25 57 LEU B O 1
ATOM 3712 N N . ALA B 1 58 ? -3.799 40.719 5.418 1 98.81 58 ALA B N 1
ATOM 3713 C CA . ALA B 1 58 ? -4.25 39.406 4.953 1 98.81 58 ALA B CA 1
ATOM 3714 C C . ALA B 1 58 ? -5.277 38.812 5.906 1 98.81 58 ALA B C 1
ATOM 3716 O O . ALA B 1 58 ? -5.395 39.25 7.055 1 98.81 58 ALA B O 1
ATOM 3717 N N . PRO B 1 59 ? -6.152 37.906 5.375 1 98.88 59 PRO B N 1
ATOM 3718 C CA . PRO B 1 59 ? -6.902 37.125 6.359 1 98.88 59 PRO B CA 1
ATOM 3719 C C . PRO B 1 59 ? -6.004 36.438 7.391 1 98.88 59 PRO B C 1
ATOM 3721 O O . PRO B 1 59 ? -4.887 36.031 7.07 1 98.88 59 PRO B O 1
ATOM 3724 N N . GLY B 1 60 ? -6.504 36.375 8.641 1 98.88 60 GLY B N 1
ATOM 3725 C CA . GLY B 1 60 ? -5.707 35.75 9.68 1 98.88 60 GLY B CA 1
ATOM 3726 C C . GLY B 1 60 ? -5.125 34.406 9.266 1 98.88 60 GLY B C 1
ATOM 3727 O O . GLY B 1 60 ? -5.836 33.562 8.719 1 98.88 60 GLY B O 1
ATOM 3728 N N . LEU B 1 61 ? -3.783 34.219 9.422 1 98.88 61 LEU B N 1
ATOM 3729 C CA . LEU B 1 61 ? -3.164 32.938 9.102 1 98.88 61 LEU B CA 1
ATOM 3730 C C . LEU B 1 61 ? -3.709 31.812 9.992 1 98.88 61 LEU B C 1
ATOM 3732 O O . LEU B 1 61 ? -4.168 32.062 11.102 1 98.88 61 LEU B O 1
ATOM 3736 N N . PHE B 1 62 ? -3.783 30.609 9.461 1 98.88 62 PHE B N 1
ATOM 3737 C CA . PHE B 1 62 ? -4.285 29.453 10.188 1 98.88 62 PHE B CA 1
ATOM 3738 C C . PHE B 1 62 ? -3.383 28.234 9.969 1 98.88 62 PHE B C 1
ATOM 3740 O O . PHE B 1 62 ? -3.133 27.844 8.828 1 98.88 62 PHE B O 1
ATOM 3747 N N . ASP B 1 63 ? -2.826 27.703 11.016 1 98.94 63 ASP B N 1
ATOM 3748 C CA . ASP B 1 63 ? -2.012 26.5 10.938 1 98.94 63 ASP B CA 1
ATOM 3749 C C . ASP B 1 63 ? -2.814 25.266 11.352 1 98.94 63 ASP B C 1
ATOM 3751 O O . ASP B 1 63 ? -3.186 25.109 12.516 1 98.94 63 ASP B O 1
ATOM 3755 N N . MET B 1 64 ? -2.951 24.328 10.445 1 98.88 64 MET B N 1
ATOM 3756 C CA . MET B 1 64 ? -3.84 23.203 10.711 1 98.88 64 MET B CA 1
ATOM 3757 C C . MET B 1 64 ? -3.084 22.078 11.398 1 98.88 64 MET B C 1
ATOM 3759 O O . MET B 1 64 ? -3.637 20.984 11.602 1 98.88 64 MET B O 1
ATOM 3763 N N . HIS B 1 65 ? -1.84 22.25 11.758 1 98.88 65 HIS B N 1
ATOM 3764 C CA . HIS B 1 65 ? -1.025 21.172 12.32 1 98.88 65 HIS B CA 1
ATOM 3765 C C . HIS B 1 65 ? -0.039 21.719 13.352 1 98.88 65 HIS B C 1
ATOM 3767 O O . HIS B 1 65 ? 1.091 22.062 13.008 1 98.88 65 HIS B O 1
ATOM 3773 N N . CYS B 1 66 ? -0.419 21.656 14.656 1 98.81 66 CYS B N 1
ATOM 3774 C CA . CYS B 1 66 ? 0.448 22.109 15.734 1 98.81 66 CYS B CA 1
ATOM 3775 C C . CYS B 1 66 ? 0.367 21.188 16.938 1 98.81 66 CYS B C 1
ATOM 3777 O O . CYS B 1 66 ? -0.581 20.406 17.062 1 98.81 66 CYS B O 1
ATOM 3779 N N . HIS B 1 67 ? 1.359 21.203 17.781 1 98.69 67 HIS B N 1
ATOM 3780 C CA . HIS B 1 67 ? 1.407 20.562 19.078 1 98.69 67 HIS B CA 1
ATOM 3781 C C . HIS B 1 67 ? 1.694 21.578 20.188 1 98.69 67 HIS B C 1
ATOM 3783 O O . HIS B 1 67 ? 2.76 22.188 20.203 1 98.69 67 HIS B O 1
ATOM 3789 N N . PHE B 1 68 ? 0.767 21.734 21.109 1 98.5 68 PHE B N 1
ATOM 3790 C CA . PHE B 1 68 ? 1.004 22.672 22.203 1 98.5 68 PHE B CA 1
ATOM 3791 C C . PHE B 1 68 ? 1.31 21.938 23.5 1 98.5 68 PHE B C 1
ATOM 3793 O O . PHE B 1 68 ? 1.537 22.547 24.531 1 98.5 68 PHE B O 1
ATOM 3800 N N . ARG B 1 69 ? 1.325 20.625 23.531 1 98.25 69 ARG B N 1
ATOM 3801 C CA . ARG B 1 69 ? 1.878 19.734 24.531 1 98.25 69 ARG B CA 1
ATOM 3802 C C . ARG B 1 69 ? 1.034 19.75 25.812 1 98.25 69 ARG B C 1
ATOM 3804 O O . ARG B 1 69 ? 1.325 19.031 26.766 1 98.25 69 ARG B O 1
ATOM 3811 N N . GLU B 1 70 ? 0.044 20.625 25.859 1 98 70 GLU B N 1
ATOM 3812 C CA . GLU B 1 70 ? -0.915 20.688 26.953 1 98 70 GLU B CA 1
ATOM 3813 C C . GLU B 1 70 ? -2.25 20.062 26.562 1 98 70 GLU B C 1
ATOM 3815 O O . GLU B 1 70 ? -2.82 20.422 25.516 1 98 70 GLU B O 1
ATOM 3820 N N . PRO B 1 71 ? -2.697 19.109 27.375 1 97.56 71 PRO B N 1
ATOM 3821 C CA . PRO B 1 71 ? -2.309 18.781 28.75 1 97.56 71 PRO B CA 1
ATOM 3822 C C . PRO B 1 71 ? -1.147 17.797 28.812 1 97.56 71 PRO B C 1
ATOM 3824 O O . PRO B 1 71 ? -0.928 17.031 27.875 1 97.56 71 PRO B O 1
ATOM 3827 N N . GLY B 1 72 ? -0.37 17.719 29.891 1 97.88 72 GLY B N 1
ATOM 3828 C CA . GLY B 1 72 ? 0.48 16.625 30.312 1 97.88 72 GLY B CA 1
ATOM 3829 C C . GLY B 1 72 ? 1.956 16.875 30.078 1 97.88 72 GLY B C 1
ATOM 3830 O O . GLY B 1 72 ? 2.812 16.219 30.672 1 97.88 72 GLY B O 1
ATOM 3831 N N . GLN B 1 73 ? 2.305 17.797 29.203 1 97.94 73 GLN B N 1
ATOM 3832 C CA . GLN B 1 73 ? 3.701 18.109 28.922 1 97.94 73 GLN B CA 1
ATOM 3833 C C . GLN B 1 73 ? 3.941 19.609 28.953 1 97.94 73 GLN B C 1
ATOM 3835 O O . GLN B 1 73 ? 4.57 20.172 28.047 1 97.94 73 GLN B O 1
ATOM 3840 N N . GLU B 1 74 ? 3.453 20.25 29.938 1 97.88 74 GLU B N 1
ATOM 3841 C CA . GLU B 1 74 ? 3.455 21.703 30.062 1 97.88 74 GLU B CA 1
ATOM 3842 C C . GLU B 1 74 ? 4.875 22.25 30.172 1 97.88 74 GLU B C 1
ATOM 3844 O O . GLU B 1 74 ? 5.117 23.438 29.906 1 97.88 74 GLU B O 1
ATOM 3849 N N . TYR B 1 75 ? 5.828 21.375 30.547 1 97.75 75 TYR B N 1
ATOM 3850 C CA . TYR B 1 75 ? 7.215 21.812 30.625 1 97.75 75 TYR B CA 1
ATOM 3851 C C . TYR B 1 75 ? 7.785 22.094 29.234 1 97.75 75 TYR B C 1
ATOM 3853 O O . TYR B 1 75 ? 8.766 22.844 29.109 1 97.75 75 TYR B O 1
ATOM 3861 N N . LYS B 1 76 ? 7.207 21.531 28.219 1 98.38 76 LYS B N 1
ATOM 3862 C CA . LYS B 1 76 ? 7.613 21.75 26.844 1 98.38 76 LYS B CA 1
ATOM 3863 C C . LYS B 1 76 ? 6.934 23 26.266 1 98.38 76 LYS B C 1
ATOM 3865 O O . LYS B 1 76 ? 7.57 23.797 25.562 1 98.38 76 LYS B O 1
ATOM 3870 N N . GLU B 1 77 ? 5.66 23.125 26.5 1 98.44 77 GLU B N 1
ATOM 3871 C CA . GLU B 1 77 ? 4.812 24.188 25.984 1 98.44 77 GLU B CA 1
ATOM 3872 C C . GLU B 1 77 ? 3.443 24.188 26.656 1 98.44 77 GLU B C 1
ATOM 3874 O O . GLU B 1 77 ? 3 23.156 27.156 1 98.44 77 GLU B O 1
ATOM 3879 N N . THR B 1 78 ? 2.768 25.312 26.781 1 98.25 78 THR B N 1
ATOM 3880 C CA . THR B 1 78 ? 1.402 25.453 27.281 1 98.25 78 THR B CA 1
ATOM 3881 C C . THR B 1 78 ? 0.496 26.062 26.203 1 98.25 78 THR B C 1
ATOM 3883 O O . THR B 1 78 ? 0.976 26.547 25.188 1 98.25 78 THR B O 1
ATOM 3886 N N . LEU B 1 79 ? -0.823 25.953 26.438 1 98.56 79 LEU B N 1
ATOM 3887 C CA . LEU B 1 79 ? -1.752 26.609 25.531 1 98.56 79 LEU B CA 1
ATOM 3888 C C . LEU B 1 79 ? -1.449 28.109 25.438 1 98.56 79 LEU B C 1
ATOM 3890 O O . LEU B 1 79 ? -1.566 28.703 24.359 1 98.56 79 LEU B O 1
ATOM 3894 N N . GLU B 1 80 ? -1.028 28.656 26.516 1 98.06 80 GLU B N 1
ATOM 3895 C CA . GLU B 1 80 ? -0.727 30.078 26.578 1 98.06 80 GLU B CA 1
ATOM 3896 C C . GLU B 1 80 ? 0.516 30.422 25.766 1 98.06 80 GLU B C 1
ATOM 3898 O O . GLU B 1 80 ? 0.482 31.312 24.906 1 98.06 80 GLU B O 1
ATOM 3903 N N . THR B 1 81 ? 1.597 29.719 26.047 1 98.38 81 THR B N 1
ATOM 3904 C CA . THR B 1 81 ? 2.842 30.047 25.344 1 98.38 81 THR B CA 1
ATOM 3905 C C . THR B 1 81 ? 2.773 29.609 23.891 1 98.38 81 THR B C 1
ATOM 3907 O O . THR B 1 81 ? 3.369 30.266 23.016 1 98.38 81 THR B O 1
ATOM 3910 N N . GLY B 1 82 ? 2.072 28.516 23.594 1 98.62 82 GLY B N 1
ATOM 3911 C CA . GLY B 1 82 ? 1.81 28.172 22.203 1 98.62 82 GLY B CA 1
ATOM 3912 C C . GLY B 1 82 ? 1.026 29.234 21.469 1 98.62 82 GLY B C 1
ATOM 3913 O O . GLY B 1 82 ? 1.317 29.531 20.297 1 98.62 82 GLY B O 1
ATOM 3914 N N . SER B 1 83 ? 0.032 29.781 22.125 1 98.44 83 SER B N 1
ATOM 3915 C CA . SER B 1 83 ? -0.741 30.875 21.547 1 98.44 83 SER B CA 1
ATOM 3916 C C . SER B 1 83 ? 0.134 32.094 21.297 1 98.44 83 SER B C 1
ATOM 3918 O O . SER B 1 83 ? -0.032 32.781 20.281 1 98.44 83 SER B O 1
ATOM 3920 N N . ALA B 1 84 ? 1.015 32.375 22.203 1 98.19 84 ALA B N 1
ATOM 3921 C CA . ALA B 1 84 ? 1.954 33.469 22.016 1 98.19 84 ALA B CA 1
ATOM 3922 C C . ALA B 1 84 ? 2.826 33.25 20.781 1 98.19 84 ALA B C 1
ATOM 3924 O O . ALA B 1 84 ? 3.123 34.188 20.031 1 98.19 84 ALA B O 1
ATOM 3925 N N . ALA B 1 85 ? 3.318 32 20.625 1 98.69 85 ALA B N 1
ATOM 3926 C CA . ALA B 1 85 ? 4.098 31.641 19.453 1 98.69 85 ALA B CA 1
ATOM 3927 C C . ALA B 1 85 ? 3.299 31.875 18.172 1 98.69 85 ALA B C 1
ATOM 3929 O O . ALA B 1 85 ? 3.834 32.375 17.188 1 98.69 85 ALA B O 1
ATOM 3930 N N . ALA B 1 86 ? 2.02 31.469 18.219 1 98.81 86 ALA B N 1
ATOM 3931 C CA . ALA B 1 86 ? 1.143 31.672 17.078 1 98.81 86 ALA B CA 1
ATOM 3932 C C . ALA B 1 86 ? 0.994 33.156 16.734 1 98.81 86 ALA B C 1
ATOM 3934 O O . ALA B 1 86 ? 1.152 33.531 15.578 1 98.81 86 ALA B O 1
ATOM 3935 N N . VAL B 1 87 ? 0.729 33.938 17.703 1 98.44 87 VAL B N 1
ATOM 3936 C CA . VAL B 1 87 ? 0.577 35.375 17.516 1 98.44 87 VAL B CA 1
ATOM 3937 C C . VAL B 1 87 ? 1.854 35.969 16.906 1 98.44 87 VAL B C 1
ATOM 3939 O O . VAL B 1 87 ? 1.799 36.75 15.953 1 98.44 87 VAL B O 1
ATOM 3942 N N . ALA B 1 88 ? 2.965 35.531 17.438 1 98 88 ALA B N 1
ATOM 3943 C CA . ALA B 1 88 ? 4.254 36.031 16.969 1 98 88 ALA B CA 1
ATOM 3944 C C . ALA B 1 88 ? 4.457 35.656 15.492 1 98 88 ALA B C 1
ATOM 3946 O O . ALA B 1 88 ? 5.125 36.406 14.758 1 98 88 ALA B O 1
ATOM 3947 N N . GLY B 1 89 ? 3.916 34.594 15.094 1 98.38 89 GLY B N 1
ATOM 3948 C CA . GLY B 1 89 ? 4.047 34.156 13.711 1 98.38 89 GLY B CA 1
ATOM 3949 C C . GLY B 1 89 ? 2.965 34.688 12.805 1 98.38 89 GLY B C 1
ATOM 3950 O O . GLY B 1 89 ? 2.971 34.438 11.602 1 98.38 89 GLY B O 1
ATOM 3951 N N . GLY B 1 90 ? 2 35.438 13.367 1 98.62 90 GLY B N 1
ATOM 3952 C CA . GLY B 1 90 ? 0.94 36.062 12.578 1 98.62 90 GLY B CA 1
ATOM 3953 C C . GLY B 1 90 ? -0.297 35.188 12.469 1 98.62 90 GLY B C 1
ATOM 3954 O O . GLY B 1 90 ? -1.182 35.469 11.656 1 98.62 90 GLY B O 1
ATOM 3955 N N . PHE B 1 91 ? -0.354 34.125 13.242 1 98.88 91 PHE B N 1
ATOM 3956 C CA . PHE B 1 91 ? -1.483 33.188 13.18 1 98.88 91 PHE B CA 1
ATOM 3957 C C . PHE B 1 91 ? -2.6 33.656 14.109 1 98.88 91 PHE B C 1
ATOM 3959 O O . PHE B 1 91 ? -2.342 34.031 15.258 1 98.88 91 PHE B O 1
ATOM 3966 N N . THR B 1 92 ? -3.854 33.656 13.617 1 98.81 92 THR B N 1
ATOM 3967 C CA . THR B 1 92 ? -5.02 34 14.43 1 98.81 92 THR B CA 1
ATOM 3968 C C . THR B 1 92 ? -5.73 32.719 14.875 1 98.81 92 THR B C 1
ATOM 3970 O O . THR B 1 92 ? -6.684 32.781 15.656 1 98.81 92 THR B O 1
ATOM 3973 N N . GLY B 1 93 ? -5.27 31.578 14.43 1 98.56 93 GLY B N 1
ATOM 3974 C CA . GLY B 1 93 ? -5.801 30.281 14.828 1 98.56 93 GLY B CA 1
ATOM 3975 C C . GLY B 1 93 ? -4.887 29.125 14.484 1 98.56 93 GLY B C 1
ATOM 3976 O O . GLY B 1 93 ? -4.074 29.219 13.562 1 98.56 93 GLY B O 1
ATOM 3977 N N . VAL B 1 94 ? -4.973 28.078 15.258 1 98.81 94 VAL B N 1
ATOM 3978 C CA . VAL B 1 94 ? -4.219 26.859 14.984 1 98.81 94 VAL B CA 1
ATOM 3979 C C . VAL B 1 94 ? -5.07 25.641 15.328 1 98.81 94 VAL B C 1
ATOM 3981 O O . VAL B 1 94 ? -6.047 25.75 16.078 1 98.81 94 VAL B O 1
ATOM 3984 N N . ALA B 1 95 ? -4.77 24.516 14.703 1 98.81 95 ALA B N 1
ATOM 3985 C CA . ALA B 1 95 ? -5.352 23.234 15.078 1 98.81 95 ALA B CA 1
ATOM 3986 C C . ALA B 1 95 ? -4.344 22.375 15.852 1 98.81 95 ALA B C 1
ATOM 3988 O O . ALA B 1 95 ? -3.164 22.344 15.492 1 98.81 95 ALA B O 1
ATOM 3989 N N . LEU B 1 96 ? -4.812 21.766 16.922 1 98.69 96 LEU B N 1
ATOM 3990 C CA . LEU B 1 96 ? -3.922 21.016 17.812 1 98.69 96 LEU B CA 1
ATOM 3991 C C . LEU B 1 96 ? -4.105 19.516 17.625 1 98.69 96 LEU B C 1
ATOM 3993 O O . LEU B 1 96 ? -5.219 19 17.75 1 98.69 96 LEU B O 1
ATOM 3997 N N . MET B 1 97 ? -3.008 18.875 17.328 1 98.62 97 MET B N 1
ATOM 3998 C CA . MET B 1 97 ? -3.012 17.422 17.219 1 98.62 97 MET B CA 1
ATOM 3999 C C . MET B 1 97 ? -3.229 16.766 18.578 1 98.62 97 MET B C 1
ATOM 4001 O O . MET B 1 97 ? -2.951 17.391 19.609 1 98.62 97 MET B O 1
ATOM 4005 N N . PRO B 1 98 ? -3.617 15.578 18.625 1 98.38 98 PRO B N 1
ATOM 4006 C CA . PRO B 1 98 ? -4.16 14.992 19.844 1 98.38 98 PRO B CA 1
ATOM 4007 C C . PRO B 1 98 ? -3.09 14.312 20.703 1 98.38 98 PRO B C 1
ATOM 4009 O O . PRO B 1 98 ? -3.396 13.766 21.766 1 98.38 98 PRO B O 1
ATOM 4012 N N . ASN B 1 99 ? -1.821 14.312 20.266 1 96.88 99 ASN B N 1
ATOM 4013 C CA . ASN B 1 99 ? -0.818 13.469 20.891 1 96.88 99 ASN B CA 1
ATOM 4014 C C . ASN B 1 99 ? -0.252 14.117 22.156 1 96.88 99 ASN B C 1
ATOM 4016 O O . ASN B 1 99 ? 0.966 14.172 22.328 1 96.88 99 ASN B O 1
ATOM 4020 N N . THR B 1 100 ? -1.104 14.578 23.016 1 97.56 100 THR B N 1
ATOM 4021 C CA . THR B 1 100 ? -0.773 15.023 24.359 1 97.56 100 THR B CA 1
ATOM 4022 C C . THR B 1 100 ? -0.761 13.852 25.328 1 97.56 100 THR B C 1
ATOM 4024 O O . THR B 1 100 ? -0.853 12.695 24.922 1 97.56 100 THR B O 1
ATOM 4027 N N . ARG B 1 101 ? -0.457 14.242 26.578 1 95.88 101 ARG B N 1
ATOM 4028 C CA . ARG B 1 101 ? -0.531 13.258 27.656 1 95.88 101 ARG B CA 1
ATOM 4029 C C . ARG B 1 101 ? -1.496 13.711 28.75 1 95.88 101 ARG B C 1
ATOM 4031 O O . ARG B 1 101 ? -1.14 14.531 29.594 1 95.88 101 ARG B O 1
ATOM 4038 N N . PRO B 1 102 ? -2.631 13.141 28.875 1 97.56 102 PRO B N 1
ATOM 4039 C CA . PRO B 1 102 ? -3.146 12.039 28.062 1 97.56 102 PRO B CA 1
ATOM 4040 C C . PRO B 1 102 ? -3.475 12.453 26.641 1 97.56 102 PRO B C 1
ATOM 4042 O O . PRO B 1 102 ? -3.621 13.648 26.359 1 97.56 102 PRO B O 1
ATOM 4045 N N . VAL B 1 103 ? -3.629 11.414 25.719 1 98.19 103 VAL B N 1
ATOM 4046 C CA . VAL B 1 103 ? -4.086 11.594 24.344 1 98.19 103 VAL B CA 1
ATOM 4047 C C . VAL B 1 103 ? -5.512 12.133 24.344 1 98.19 103 VAL B C 1
ATOM 4049 O O . VAL B 1 103 ? -6.328 11.75 25.188 1 98.19 103 VAL B O 1
ATOM 4052 N N . ILE B 1 104 ? -5.832 13.078 23.391 1 98.38 104 ILE B N 1
ATOM 4053 C CA . ILE B 1 104 ? -7.191 13.586 23.25 1 98.38 104 ILE B CA 1
ATOM 4054 C C . ILE B 1 104 ? -8.039 12.602 22.453 1 98.38 104 ILE B C 1
ATOM 4056 O O . ILE B 1 104 ? -8.352 12.852 21.281 1 98.38 104 ILE B O 1
ATOM 4060 N N . ASP B 1 105 ? -8.438 11.461 23.094 1 98.12 105 ASP B N 1
ATOM 4061 C CA . ASP B 1 105 ? -9.156 10.398 22.391 1 98.12 105 ASP B CA 1
ATOM 4062 C C . ASP B 1 105 ? -10.602 10.305 22.891 1 98.12 105 ASP B C 1
ATOM 4064 O O . ASP B 1 105 ? -11.258 9.273 22.719 1 98.12 105 ASP B O 1
ATOM 4068 N N . SER B 1 106 ? -11.047 11.375 23.578 1 96.38 106 SER B N 1
ATOM 4069 C CA . SER B 1 106 ? -12.422 11.445 24.062 1 96.38 106 SER B CA 1
ATOM 4070 C C . SER B 1 106 ? -12.883 12.891 24.188 1 96.38 106 SER B C 1
ATOM 4072 O O . SER B 1 106 ? -12.07 13.82 24.156 1 96.38 106 SER B O 1
ATOM 4074 N N . PRO B 1 107 ? -14.203 13.062 24.359 1 95.38 107 PRO B N 1
ATOM 4075 C CA . PRO B 1 107 ? -14.742 14.414 24.547 1 95.38 107 PRO B CA 1
ATOM 4076 C C . PRO B 1 107 ? -14.148 15.117 25.766 1 95.38 107 PRO B C 1
ATOM 4078 O O . PRO B 1 107 ? -14.094 16.344 25.797 1 95.38 107 PRO B O 1
ATOM 4081 N N . LEU B 1 108 ? -13.695 14.336 26.688 1 96.19 108 LEU B N 1
ATOM 4082 C CA . LEU B 1 108 ? -13.117 14.93 27.891 1 96.19 108 LEU B CA 1
ATOM 4083 C C . LEU B 1 108 ? -11.898 15.773 27.547 1 96.19 108 LEU B C 1
ATOM 4085 O O . LEU B 1 108 ? -11.742 16.891 28.062 1 96.19 108 LEU B O 1
ATOM 4089 N N . GLY B 1 109 ? -11.055 15.25 26.75 1 97 109 GLY B N 1
ATOM 4090 C CA . GLY B 1 109 ? -9.891 16 26.312 1 97 109 GLY B CA 1
ATOM 4091 C C . GLY B 1 109 ? -10.242 17.219 25.484 1 97 109 GLY B C 1
ATOM 4092 O O . GLY B 1 109 ? -9.602 18.266 25.594 1 97 109 GLY B O 1
ATOM 4093 N N . VAL B 1 110 ? -11.242 17.062 24.672 1 97.75 110 VAL B N 1
ATOM 4094 C CA . VAL B 1 110 ? -11.719 18.172 23.828 1 97.75 110 VAL B CA 1
ATOM 4095 C C . VAL B 1 110 ? -12.219 19.312 24.703 1 97.75 110 VAL B C 1
ATOM 4097 O O . VAL B 1 110 ? -11.844 20.469 24.5 1 97.75 110 VAL B O 1
ATOM 4100 N N . ALA B 1 111 ? -12.984 18.969 25.672 1 97.12 111 ALA B N 1
ATOM 4101 C CA . ALA B 1 111 ? -13.562 19.953 26.594 1 97.12 111 ALA B CA 1
ATOM 4102 C C . ALA B 1 111 ? -12.469 20.656 27.391 1 97.12 111 ALA B C 1
ATOM 4104 O O . ALA B 1 111 ? -12.562 21.859 27.641 1 97.12 111 ALA B O 1
ATOM 4105 N N . TYR B 1 112 ? -11.523 19.906 27.797 1 97.25 112 TYR B N 1
ATOM 4106 C CA . TYR B 1 112 ? -10.406 20.469 28.547 1 97.25 112 TYR B CA 1
ATOM 4107 C C . TYR B 1 112 ? -9.719 21.578 27.75 1 97.25 112 TYR B C 1
ATOM 4109 O O . TYR B 1 112 ? -9.508 22.672 28.266 1 97.25 112 TYR B O 1
ATOM 4117 N N . ILE B 1 113 ? -9.359 21.328 26.531 1 97.69 113 ILE B N 1
ATOM 4118 C CA . ILE B 1 113 ? -8.648 22.297 25.688 1 97.69 113 ILE B CA 1
ATOM 4119 C C . ILE B 1 113 ? -9.539 23.5 25.422 1 97.69 113 ILE B C 1
ATOM 4121 O O . ILE B 1 113 ? -9.086 24.641 25.531 1 97.69 113 ILE B O 1
ATOM 4125 N N . ARG B 1 114 ? -10.766 23.266 25.125 1 96.06 114 ARG B N 1
ATOM 4126 C CA . ARG B 1 114 ? -11.68 24.359 24.828 1 96.06 114 ARG B CA 1
ATOM 4127 C C . ARG B 1 114 ? -11.883 25.266 26.047 1 96.06 114 ARG B C 1
ATOM 4129 O O . ARG B 1 114 ? -11.914 26.484 25.906 1 96.06 114 ARG B O 1
ATOM 4136 N N . HIS B 1 115 ? -12.023 24.625 27.156 1 96.12 115 HIS B N 1
ATOM 4137 C CA . HIS B 1 115 ? -12.211 25.375 28.391 1 96.12 115 HIS B CA 1
ATOM 4138 C C . HIS B 1 115 ? -11.008 26.266 28.688 1 96.12 115 HIS B C 1
ATOM 4140 O O . HIS B 1 115 ? -11.164 27.438 29 1 96.12 115 HIS B O 1
ATOM 4146 N N . HIS B 1 116 ? -9.891 25.766 28.531 1 96.25 116 HIS B N 1
ATOM 4147 C CA . HIS B 1 116 ? -8.68 26.469 28.938 1 96.25 116 HIS B CA 1
ATOM 4148 C C . HIS B 1 116 ? -8.195 27.391 27.828 1 96.25 116 HIS B C 1
ATOM 4150 O O . HIS B 1 116 ? -7.246 28.156 28.016 1 96.25 116 HIS B O 1
ATOM 4156 N N . SER B 1 117 ? -8.844 27.359 26.672 1 94.75 117 SER B N 1
ATOM 4157 C CA . SER B 1 117 ? -8.438 28.203 25.562 1 94.75 117 SER B CA 1
ATOM 4158 C C . SER B 1 117 ? -9.32 29.453 25.469 1 94.75 117 SER B C 1
ATOM 4160 O O . SER B 1 117 ? -9.047 30.359 24.688 1 94.75 117 SER B O 1
ATOM 4162 N N . ALA B 1 118 ? -10.453 29.625 26.141 1 90.81 118 ALA B N 1
ATOM 4163 C CA . ALA B 1 118 ? -11.461 30.688 26.031 1 90.81 118 ALA B CA 1
ATOM 4164 C C . ALA B 1 118 ? -10.82 32.062 26.172 1 90.81 118 ALA B C 1
ATOM 4166 O O . ALA B 1 118 ? -11.25 33 25.516 1 90.81 118 ALA B O 1
ATOM 4167 N N . GLY B 1 119 ? -9.789 32.281 26.797 1 92.38 119 GLY B N 1
ATOM 4168 C CA . GLY B 1 119 ? -9.219 33.594 27.031 1 92.38 119 GLY B CA 1
ATOM 4169 C C . GLY B 1 119 ? -7.961 33.844 26.219 1 92.38 119 GLY B C 1
ATOM 4170 O O . GLY B 1 119 ? -7.383 34.938 26.281 1 92.38 119 GLY B O 1
ATOM 4171 N N . LEU B 1 120 ? -7.723 33 25.375 1 96.56 120 LEU B N 1
ATOM 4172 C CA . LEU B 1 120 ? -6.5 33.125 24.594 1 96.56 120 LEU B CA 1
ATOM 4173 C C . LEU B 1 120 ? -6.738 34 23.359 1 96.56 120 LEU B C 1
ATOM 4175 O O . LEU B 1 120 ? -7.871 34.125 22.891 1 96.56 120 LEU B O 1
ATOM 4179 N N . PRO B 1 121 ? -5.758 34.656 22.844 1 96.69 121 PRO B N 1
ATOM 4180 C CA . PRO B 1 121 ? -5.906 35.625 21.766 1 96.69 121 PRO B CA 1
ATOM 4181 C C . PRO B 1 121 ? -6.137 35 20.406 1 96.69 121 PRO B C 1
ATOM 4183 O O . PRO B 1 121 ? -6.418 35.688 19.422 1 96.69 121 PRO B O 1
ATOM 4186 N N . ILE B 1 122 ? -5.996 33.719 20.281 1 98.06 122 ILE B N 1
ATOM 4187 C CA . ILE B 1 122 ? -6.211 33.031 19 1 98.06 122 ILE B CA 1
ATOM 4188 C C . ILE B 1 122 ? -7.23 31.906 19.188 1 98.06 122 ILE B C 1
ATOM 4190 O O . ILE B 1 122 ? -7.516 31.5 20.312 1 98.06 122 ILE B O 1
ATOM 4194 N N . ASP B 1 123 ? -7.77 31.438 18.031 1 97.69 123 ASP B N 1
ATOM 4195 C CA . ASP B 1 123 ? -8.672 30.297 18.047 1 97.69 123 ASP B CA 1
ATOM 4196 C C . ASP B 1 123 ? -7.883 28.984 18.078 1 97.69 123 ASP B C 1
ATOM 4198 O O . ASP B 1 123 ? -6.891 28.828 17.359 1 97.69 123 ASP B O 1
ATOM 4202 N N . LEU B 1 124 ? -8.289 28.109 18.953 1 98.19 124 LEU B N 1
ATOM 4203 C CA . LEU B 1 124 ? -7.707 26.781 18.984 1 98.19 124 LEU B CA 1
ATOM 4204 C C . LEU B 1 124 ? -8.727 25.734 18.516 1 98.19 124 LEU B C 1
ATOM 4206 O O . LEU B 1 124 ? -9.773 25.562 19.156 1 98.19 124 LEU B O 1
ATOM 4210 N N . GLU B 1 125 ? -8.477 25.109 17.375 1 97.94 125 GLU B N 1
ATOM 4211 C CA . GLU B 1 125 ? -9.25 23.953 16.938 1 97.94 125 GLU B CA 1
ATOM 4212 C C . GLU B 1 125 ? -8.672 22.656 17.484 1 97.94 125 GLU B C 1
ATOM 4214 O O . GLU B 1 125 ? -7.457 22.484 17.547 1 97.94 125 GLU B O 1
ATOM 4219 N N . VAL B 1 126 ? -9.578 21.781 17.938 1 98.12 126 VAL B N 1
ATOM 4220 C CA . VAL B 1 126 ? -9.125 20.516 18.547 1 98.12 126 VAL B CA 1
ATOM 4221 C C . VAL B 1 126 ? -9.281 19.391 17.531 1 98.12 126 VAL B C 1
ATOM 4223 O O . VAL B 1 126 ? -10.359 19.203 16.953 1 98.12 126 VAL B O 1
ATOM 4226 N N . ILE B 1 127 ? -8.211 18.672 17.266 1 98.5 127 ILE B N 1
ATOM 4227 C CA . ILE B 1 127 ? -8.242 17.438 16.484 1 98.5 127 ILE B CA 1
ATOM 4228 C C . ILE B 1 127 ? -8.312 16.234 17.422 1 98.5 127 ILE B C 1
ATOM 4230 O O . ILE B 1 127 ? -7.484 16.094 18.328 1 98.5 127 ILE B O 1
ATOM 4234 N N . GLY B 1 128 ? -9.297 15.422 17.266 1 98.44 128 GLY B N 1
ATOM 4235 C CA . GLY B 1 128 ? -9.414 14.227 18.078 1 98.44 128 GLY B CA 1
ATOM 4236 C C . GLY B 1 128 ? -8.586 13.07 17.547 1 98.44 128 GLY B C 1
ATOM 4237 O O . GLY B 1 128 ? -8.25 13.023 16.375 1 98.44 128 GLY B O 1
ATOM 4238 N N . ALA B 1 129 ? -8.266 12.125 18.469 1 98.69 129 ALA B N 1
ATOM 4239 C CA . ALA B 1 129 ? -7.543 10.93 18.047 1 98.69 129 ALA B CA 1
ATOM 4240 C C . ALA B 1 129 ? -8.414 10.047 17.156 1 98.69 129 ALA B C 1
ATOM 4242 O O . ALA B 1 129 ? -9.617 9.906 17.391 1 98.69 129 ALA B O 1
ATOM 4243 N N . MET B 1 130 ? -7.785 9.469 16.156 1 98.38 130 MET B N 1
ATOM 4244 C CA . MET B 1 130 ? -8.492 8.508 15.312 1 98.38 130 MET B CA 1
ATOM 4245 C C . MET B 1 130 ? -8.828 7.242 16.094 1 98.38 130 MET B C 1
ATOM 4247 O O . MET B 1 130 ? -9.891 6.648 15.898 1 98.38 130 MET B O 1
ATOM 4251 N N . THR B 1 131 ? -7.879 6.82 16.906 1 98.56 131 THR B N 1
ATOM 4252 C CA . THR B 1 131 ? -8.039 5.594 17.688 1 98.56 131 THR B CA 1
ATOM 4253 C C . THR B 1 131 ? -7.805 5.855 19.172 1 98.56 131 THR B C 1
ATOM 4255 O O . THR B 1 131 ? -7.184 6.852 19.547 1 98.56 131 THR B O 1
ATOM 4258 N N . VAL B 1 132 ? -8.312 4.977 20.031 1 98.38 132 VAL B N 1
ATOM 4259 C CA . VAL B 1 132 ? -8.148 5.086 21.484 1 98.38 132 VAL B CA 1
ATOM 4260 C C . VAL B 1 132 ? -6.664 5.105 21.828 1 98.38 132 VAL B C 1
ATOM 4262 O O . VAL B 1 132 ? -5.914 4.203 21.453 1 98.38 132 VAL B O 1
ATOM 4265 N N . GLU B 1 133 ? -6.23 6.219 22.453 1 97.81 133 GLU B N 1
ATOM 4266 C CA . GLU B 1 133 ? -4.855 6.426 22.906 1 97.81 133 GLU B CA 1
ATOM 4267 C C . GLU B 1 133 ? -3.891 6.465 21.734 1 97.81 133 GLU B C 1
ATOM 4269 O O . GLU B 1 133 ? -2.682 6.301 21.906 1 97.81 133 GLU B O 1
ATOM 4274 N N . SER B 1 134 ? -4.434 6.637 20.531 1 97.69 134 SER B N 1
ATOM 4275 C CA . SER B 1 134 ? -3.65 6.695 19.297 1 97.69 134 SER B CA 1
ATOM 4276 C C . SER B 1 134 ? -2.822 5.43 19.109 1 97.69 134 SER B C 1
ATOM 4278 O O . SER B 1 134 ? -1.674 5.496 18.656 1 97.69 134 SER B O 1
ATOM 4280 N N . ARG B 1 135 ? -3.418 4.27 19.453 1 97.06 135 ARG B N 1
ATOM 4281 C CA . ARG B 1 135 ? -2.693 3.002 19.406 1 97.06 135 ARG B CA 1
ATOM 4282 C C . ARG B 1 135 ? -2.938 2.283 18.094 1 97.06 135 ARG B C 1
ATOM 4284 O O . ARG B 1 135 ? -2.256 1.306 17.766 1 97.06 135 ARG B O 1
ATOM 4291 N N . GLY B 1 136 ? -3.895 2.762 17.312 1 97.5 136 GLY B N 1
ATOM 4292 C CA . GLY B 1 136 ? -4.199 2.15 16.016 1 97.5 136 GLY B CA 1
ATOM 4293 C C . GLY B 1 136 ? -4.961 0.842 16.156 1 97.5 136 GLY B C 1
ATOM 4294 O O . GLY B 1 136 ? -4.945 0.018 15.234 1 97.5 136 GLY B O 1
ATOM 4295 N N . GLU B 1 137 ? -5.723 0.553 17.266 1 97.25 137 GLU B N 1
ATOM 4296 C CA . GLU B 1 137 ? -6.293 -0.765 17.531 1 97.25 137 GLU B CA 1
ATOM 4297 C C . GLU B 1 137 ? -7.816 -0.705 17.594 1 97.25 137 GLU B C 1
ATOM 4299 O O . GLU B 1 137 ? -8.492 -1.686 17.281 1 97.25 137 GLU B O 1
ATOM 4304 N N . ALA B 1 138 ? -8.312 0.397 18.078 1 98.06 138 ALA B N 1
ATOM 4305 C CA . ALA B 1 138 ? -9.75 0.615 18.172 1 98.06 138 ALA B CA 1
ATOM 4306 C C . ALA B 1 138 ? -10.102 2.08 17.922 1 98.06 138 ALA B C 1
ATOM 4308 O O . ALA B 1 138 ? -9.383 2.98 18.359 1 98.06 138 ALA B O 1
ATOM 4309 N N . LEU B 1 139 ? -11.195 2.299 17.297 1 98.12 139 LEU B N 1
ATOM 4310 C CA . LEU B 1 139 ? -11.586 3.654 16.938 1 98.12 139 LEU B CA 1
ATOM 4311 C C . LEU B 1 139 ? -11.969 4.465 18.172 1 98.12 139 LEU B C 1
ATOM 4313 O O . LEU B 1 139 ? -12.547 3.922 19.109 1 98.12 139 LEU B O 1
ATOM 4317 N N . ALA B 1 140 ? -11.594 5.715 18.188 1 98.19 140 ALA B N 1
ATOM 4318 C CA . ALA B 1 140 ? -12.133 6.672 19.141 1 98.19 140 ALA B CA 1
ATOM 4319 C C . ALA B 1 140 ? -13.609 6.945 18.875 1 98.19 140 ALA B C 1
ATOM 4321 O O . ALA B 1 140 ? -14.164 6.484 17.875 1 98.19 140 ALA B O 1
ATOM 4322 N N . PRO B 1 141 ? -14.312 7.609 19.797 1 97.5 141 PRO B N 1
ATOM 4323 C CA . PRO B 1 141 ? -15.758 7.816 19.641 1 97.5 141 PRO B CA 1
ATOM 4324 C C . PRO B 1 141 ? -16.078 8.977 18.688 1 97.5 141 PRO B C 1
ATOM 4326 O O . PRO B 1 141 ? -16.422 10.07 19.156 1 97.5 141 PRO B O 1
ATOM 4329 N N . TYR B 1 142 ? -16.172 8.781 17.438 1 96.75 142 TYR B N 1
ATOM 4330 C CA . TYR B 1 142 ? -16.344 9.797 16.406 1 96.75 142 TYR B CA 1
ATOM 4331 C C . TYR B 1 142 ? -17.672 10.523 16.562 1 96.75 142 TYR B C 1
ATOM 4333 O O . TYR B 1 142 ? -17.75 11.734 16.359 1 96.75 142 TYR B O 1
ATOM 4341 N N . GLY B 1 143 ? -18.703 9.75 16.859 1 95.25 143 GLY B N 1
ATOM 4342 C CA . GLY B 1 143 ? -20 10.375 17.078 1 95.25 143 GLY B CA 1
ATOM 4343 C C . GLY B 1 143 ? -19.984 11.43 18.156 1 95.25 143 GLY B C 1
ATOM 4344 O O . GLY B 1 143 ? -20.578 12.5 18 1 95.25 143 GLY B O 1
ATOM 4345 N N . LYS B 1 144 ? -19.297 11.133 19.219 1 95.5 144 LYS B N 1
ATOM 4346 C CA . LYS B 1 144 ? -19.203 12.086 20.328 1 95.5 144 LYS B CA 1
ATOM 4347 C C . LYS B 1 144 ? -18.359 13.297 19.938 1 95.5 144 LYS B C 1
ATOM 4349 O O . LYS B 1 144 ? -18.656 14.422 20.359 1 95.5 144 LYS B O 1
ATOM 4354 N N . TYR B 1 145 ? -17.312 13.062 19.156 1 95.06 145 TYR B N 1
ATOM 4355 C CA . TYR B 1 145 ? -16.5 14.172 18.672 1 95.06 145 TYR B CA 1
ATOM 4356 C C . TYR B 1 145 ? -17.359 15.188 17.922 1 95.06 145 TYR B C 1
ATOM 4358 O O . TYR B 1 145 ? -17.219 16.391 18.125 1 95.06 145 TYR B O 1
ATOM 4366 N N . ALA B 1 146 ? -18.141 14.594 17.062 1 88 146 ALA B N 1
ATOM 4367 C CA . ALA B 1 146 ? -18.969 15.438 16.219 1 88 146 ALA B CA 1
ATOM 4368 C C . ALA B 1 146 ? -19.906 16.312 17.047 1 88 146 ALA B C 1
ATOM 4370 O O . ALA B 1 146 ? -20.141 17.469 16.719 1 88 146 ALA B O 1
ATOM 4371 N N . SER B 1 147 ? -20.375 15.781 18.172 1 90.75 147 SER B N 1
ATOM 4372 C CA . SER B 1 147 ? -21.266 16.531 19.062 1 90.75 147 SER B CA 1
ATOM 4373 C C . SER B 1 147 ? -20.516 17.672 19.75 1 90.75 147 SER B C 1
ATOM 4375 O O . SER B 1 147 ? -21.125 18.625 20.219 1 90.75 147 SER B O 1
ATOM 4377 N N . TYR B 1 148 ? -19.266 17.562 19.781 1 93.31 148 TYR B N 1
ATOM 4378 C CA . TYR B 1 148 ? -18.406 18.578 20.375 1 93.31 148 TYR B CA 1
ATOM 4379 C C . TYR B 1 148 ? -17.797 19.469 19.297 1 93.31 148 TYR B C 1
ATOM 4381 O O . TYR B 1 148 ? -16.844 20.219 19.547 1 93.31 148 TYR B O 1
ATOM 4389 N N . SER B 1 149 ? -18.219 19.375 18.078 1 92.88 149 SER B N 1
ATOM 4390 C CA . SER B 1 149 ? -17.844 20.188 16.938 1 92.88 149 SER B CA 1
ATOM 4391 C C . SER B 1 149 ? -16.391 19.969 16.531 1 92.88 149 SER B C 1
ATOM 4393 O O . SER B 1 149 ? -15.711 20.891 16.078 1 92.88 149 SER B O 1
ATOM 4395 N N . VAL B 1 150 ? -15.945 18.812 16.906 1 96.62 150 VAL B N 1
ATOM 4396 C CA . VAL B 1 150 ? -14.656 18.391 16.359 1 96.62 150 VAL B CA 1
ATOM 4397 C C . VAL B 1 150 ? -14.797 18.109 14.867 1 96.62 150 VAL B C 1
ATOM 4399 O O . VAL B 1 150 ? -15.727 17.422 14.438 1 96.62 150 VAL B O 1
ATOM 4402 N N . LYS B 1 151 ? -13.844 18.625 14.086 1 96.25 151 LYS B N 1
ATOM 4403 C CA . LYS B 1 151 ? -14.008 18.562 12.633 1 96.25 151 LYS B CA 1
ATOM 4404 C C . LYS B 1 151 ? -13.008 17.609 12 1 96.25 151 LYS B C 1
ATOM 4406 O O . LYS B 1 151 ? -13.141 17.234 10.836 1 96.25 151 LYS B O 1
ATOM 4411 N N . ALA B 1 152 ? -12.039 17.172 12.781 1 98.38 152 ALA B N 1
ATOM 4412 C CA . ALA B 1 152 ? -10.984 16.344 12.227 1 98.38 152 ALA B CA 1
ATOM 4413 C C . ALA B 1 152 ? -10.453 15.359 13.266 1 98.38 152 ALA B C 1
ATOM 4415 O O . ALA B 1 152 ? -10.531 15.617 14.469 1 98.38 152 ALA B O 1
ATOM 4416 N N . VAL B 1 153 ? -9.953 14.211 12.773 1 98.5 153 VAL B N 1
ATOM 4417 C CA . VAL B 1 153 ? -9.328 13.211 13.633 1 98.5 153 VAL B CA 1
ATOM 4418 C C . VAL B 1 153 ? -7.961 12.82 13.07 1 98.5 153 VAL B C 1
ATOM 4420 O O . VAL B 1 153 ? -7.754 12.844 11.852 1 98.5 153 VAL B O 1
ATOM 4423 N N . SER B 1 154 ? -7.051 12.5 13.945 1 98.62 154 SER B N 1
ATOM 4424 C CA . SER B 1 154 ? -5.695 12.102 13.586 1 98.62 154 SER B CA 1
ATOM 4425 C C . SER B 1 154 ? -5.027 11.328 14.719 1 98.62 154 SER B C 1
ATOM 4427 O O . SER B 1 154 ? -5.277 11.602 15.898 1 98.62 154 SER B O 1
ATOM 4429 N N . ASP B 1 155 ? -4.191 10.305 14.336 1 97.69 155 ASP B N 1
ATOM 4430 C CA . ASP B 1 155 ? -3.322 9.703 15.344 1 97.69 155 ASP B CA 1
ATOM 4431 C C . ASP B 1 155 ? -1.931 10.328 15.312 1 97.69 155 ASP B C 1
ATOM 4433 O O . ASP B 1 155 ? -0.949 9.695 15.703 1 97.69 155 ASP B O 1
ATOM 4437 N N . ASP B 1 156 ? -1.804 11.406 14.766 1 89.94 156 ASP B N 1
ATOM 4438 C CA . ASP B 1 156 ? -0.509 12.055 14.586 1 89.94 156 ASP B CA 1
ATOM 4439 C C . ASP B 1 156 ? 0.478 11.625 15.664 1 89.94 156 ASP B C 1
ATOM 4441 O O . ASP B 1 156 ? 0.079 11.32 16.797 1 89.94 156 ASP B O 1
ATOM 4445 N N . GLY B 1 157 ? 1.744 11.508 15.352 1 85.81 157 GLY B N 1
ATOM 4446 C CA . GLY B 1 157 ? 2.801 10.875 16.125 1 85.81 157 GLY B CA 1
ATOM 4447 C C . GLY B 1 157 ? 2.977 9.406 15.797 1 85.81 157 GLY B C 1
ATOM 4448 O O . GLY B 1 157 ? 4.023 8.82 16.094 1 85.81 157 GLY B O 1
ATOM 4449 N N . THR B 1 158 ? 1.915 8.883 15.266 1 90.25 158 THR B N 1
ATOM 4450 C CA . THR B 1 158 ? 1.939 7.508 14.781 1 90.25 158 THR B CA 1
ATOM 4451 C C . THR B 1 158 ? 0.927 7.312 13.656 1 90.25 158 THR B C 1
ATOM 4453 O O . THR B 1 158 ? 0.138 8.211 13.359 1 90.25 158 THR B O 1
ATOM 4456 N N . ALA B 1 159 ? 0.989 6.23 12.93 1 94.62 159 ALA B N 1
ATOM 4457 C CA . ALA B 1 159 ? 0.058 5.875 11.859 1 94.62 159 ALA B CA 1
ATOM 4458 C C . ALA B 1 159 ? -0.664 4.566 12.172 1 94.62 159 ALA B C 1
ATOM 4460 O O . ALA B 1 159 ? -0.093 3.67 12.797 1 94.62 159 ALA B O 1
ATOM 4461 N N . ILE B 1 160 ? -1.92 4.5 11.82 1 97.5 160 ILE B N 1
ATOM 4462 C CA . ILE B 1 160 ? -2.648 3.238 11.914 1 97.5 160 ILE B CA 1
ATOM 4463 C C . ILE B 1 160 ? -2.027 2.215 10.969 1 97.5 160 ILE B C 1
ATOM 4465 O O . ILE B 1 160 ? -2.01 2.416 9.75 1 97.5 160 ILE B O 1
ATOM 4469 N N . GLN B 1 161 ? -1.533 1.101 11.555 1 97.5 161 GLN B N 1
ATOM 4470 C CA . GLN B 1 161 ? -0.859 0.09 10.75 1 97.5 161 GLN B CA 1
ATOM 4471 C C . GLN B 1 161 ? -1.857 -0.911 10.172 1 97.5 161 GLN B C 1
ATOM 4473 O O . GLN B 1 161 ? -1.731 -1.331 9.023 1 97.5 161 GLN B O 1
ATOM 4478 N N . SER B 1 162 ? -2.871 -1.258 10.891 1 97.69 162 SER B N 1
ATOM 4479 C CA . SER B 1 162 ? -3.854 -2.252 10.477 1 97.69 162 SER B CA 1
ATOM 4480 C C . SER B 1 162 ? -4.754 -1.707 9.375 1 97.69 162 SER B C 1
ATOM 4482 O O . SER B 1 162 ? -5.477 -0.729 9.578 1 97.69 162 SER B O 1
ATOM 4484 N N . SER B 1 163 ? -4.766 -2.389 8.266 1 98.38 163 SER B N 1
ATOM 4485 C CA . SER B 1 163 ? -5.621 -1.971 7.164 1 98.38 163 SER B CA 1
ATOM 4486 C C . SER B 1 163 ? -7.094 -2.045 7.547 1 98.38 163 SER B C 1
ATOM 4488 O O . SER B 1 163 ? -7.902 -1.235 7.09 1 98.38 163 SER B O 1
ATOM 4490 N N . GLN B 1 164 ? -7.41 -3.016 8.367 1 98.19 164 GLN B N 1
ATOM 4491 C CA . GLN B 1 164 ? -8.797 -3.16 8.789 1 98.19 164 GLN B CA 1
ATOM 4492 C C . GLN B 1 164 ? -9.234 -1.982 9.656 1 98.19 164 GLN B C 1
ATOM 4494 O O . GLN B 1 164 ? -10.336 -1.45 9.484 1 98.19 164 GLN B O 1
ATOM 4499 N N . ILE B 1 165 ? -8.391 -1.565 10.578 1 98.44 165 ILE B N 1
ATOM 4500 C CA . ILE B 1 165 ? -8.711 -0.437 11.445 1 98.44 165 ILE B CA 1
ATOM 4501 C C . ILE B 1 165 ? -8.789 0.844 10.617 1 98.44 165 ILE B C 1
ATOM 4503 O O . ILE B 1 165 ? -9.688 1.664 10.812 1 98.44 165 ILE B O 1
ATOM 4507 N N . MET B 1 166 ? -7.871 1.002 9.688 1 98.56 166 MET B N 1
ATOM 4508 C CA . MET B 1 166 ? -7.898 2.188 8.836 1 98.56 166 MET B CA 1
ATOM 4509 C C . MET B 1 166 ? -9.156 2.209 7.969 1 98.56 166 MET B C 1
ATOM 4511 O O . MET B 1 166 ? -9.758 3.264 7.77 1 98.56 166 MET B O 1
ATOM 4515 N N . ARG B 1 167 ? -9.523 1.048 7.441 1 98 167 ARG B N 1
ATOM 4516 C CA . ARG B 1 167 ? -10.758 0.942 6.668 1 98 167 ARG B CA 1
ATOM 4517 C C . ARG B 1 167 ? -11.953 1.435 7.477 1 98 167 ARG B C 1
ATOM 4519 O O . ARG B 1 167 ? -12.758 2.229 6.984 1 98 167 ARG B O 1
ATOM 4526 N N . LEU B 1 168 ? -12.055 0.968 8.688 1 97.56 168 LEU B N 1
ATOM 4527 C CA . LEU B 1 168 ? -13.148 1.371 9.57 1 97.56 168 LEU B CA 1
ATOM 4528 C C . LEU B 1 168 ? -13.07 2.863 9.883 1 97.56 168 LEU B C 1
ATOM 4530 O O . LEU B 1 168 ? -14.094 3.547 9.898 1 97.56 168 LEU B O 1
ATOM 4534 N N . ALA B 1 169 ? -11.867 3.359 10.109 1 98.38 169 ALA B N 1
ATOM 4535 C CA . ALA B 1 169 ? -11.68 4.781 10.391 1 98.38 169 ALA B CA 1
ATOM 4536 C C . ALA B 1 169 ? -12.188 5.641 9.234 1 98.38 169 ALA B C 1
ATOM 4538 O O . ALA B 1 169 ? -12.906 6.621 9.453 1 98.38 169 ALA B O 1
ATOM 4539 N N . ILE B 1 170 ? -11.836 5.273 8.023 1 97.94 170 ILE B N 1
ATOM 4540 C CA . ILE B 1 170 ? -12.25 6.016 6.836 1 97.94 170 ILE B CA 1
ATOM 4541 C C . ILE B 1 170 ? -13.773 6 6.723 1 97.94 170 ILE B C 1
ATOM 4543 O O . ILE B 1 170 ? -14.398 7.047 6.531 1 97.94 170 ILE B O 1
ATOM 4547 N N . GLU B 1 171 ? -14.336 4.836 6.852 1 95.62 171 GLU B N 1
ATOM 4548 C CA . GLU B 1 171 ? -15.773 4.672 6.695 1 95.62 171 GLU B CA 1
ATOM 4549 C C . GLU B 1 171 ? -16.531 5.461 7.758 1 95.62 171 GLU B C 1
ATOM 4551 O O . GLU B 1 171 ? -17.484 6.18 7.445 1 95.62 171 GLU B O 1
ATOM 4556 N N . TYR B 1 172 ? -16.141 5.352 9.023 1 95.25 172 TYR B N 1
ATOM 4557 C CA . TYR B 1 172 ? -16.844 6 10.125 1 95.25 172 TYR B CA 1
ATOM 4558 C C . TYR B 1 172 ? -16.641 7.508 10.094 1 95.25 172 TYR B C 1
ATOM 4560 O O . TYR B 1 172 ? -17.547 8.273 10.414 1 95.25 172 TYR B O 1
ATOM 4568 N N . ALA B 1 173 ? -15.43 7.945 9.789 1 96.31 173 ALA B N 1
ATOM 4569 C CA . ALA B 1 173 ? -15.188 9.383 9.664 1 96.31 173 ALA B CA 1
ATOM 4570 C C . ALA B 1 173 ? -16.109 10.008 8.617 1 96.31 173 ALA B C 1
ATOM 4572 O O . ALA B 1 173 ? -16.625 11.102 8.82 1 96.31 173 ALA B O 1
ATOM 4573 N N . ALA B 1 174 ? -16.281 9.312 7.531 1 94.94 174 ALA B N 1
ATOM 4574 C CA . ALA B 1 174 ? -17.141 9.789 6.461 1 94.94 174 ALA B CA 1
ATOM 4575 C C . ALA B 1 174 ? -18.578 9.953 6.953 1 94.94 174 ALA B C 1
ATOM 4577 O O . ALA B 1 174 ? -19.266 10.914 6.59 1 94.94 174 ALA B O 1
ATOM 4578 N N . ASN B 1 175 ? -19.047 9.039 7.777 1 92.81 175 ASN B N 1
ATOM 4579 C CA . ASN B 1 175 ? -20.406 9.062 8.312 1 92.81 175 ASN B CA 1
ATOM 4580 C C . ASN B 1 175 ? -20.656 10.32 9.133 1 92.81 175 ASN B C 1
ATOM 4582 O O . ASN B 1 175 ? -21.797 10.781 9.234 1 92.81 175 ASN B O 1
ATOM 4586 N N . PHE B 1 176 ? -19.672 10.922 9.688 1 93.38 176 PHE B N 1
ATOM 4587 C CA . PHE B 1 176 ? -19.812 12.086 10.539 1 93.38 176 PHE B CA 1
ATOM 4588 C C . PHE B 1 176 ? -19.172 13.312 9.906 1 93.38 176 PHE B C 1
ATOM 4590 O O . PHE B 1 176 ? -18.984 14.336 10.57 1 93.38 176 PHE B O 1
ATOM 4597 N N . ASP B 1 177 ? -18.688 13.148 8.695 1 93.75 177 ASP B N 1
ATOM 4598 C CA . ASP B 1 177 ? -18.078 14.211 7.914 1 93.75 177 ASP B CA 1
ATOM 4599 C C . ASP B 1 177 ? -16.844 14.758 8.625 1 93.75 177 ASP B C 1
ATOM 4601 O O . ASP B 1 177 ? -16.641 15.977 8.703 1 93.75 177 ASP B O 1
ATOM 4605 N N . LEU B 1 178 ? -16.109 13.891 9.211 1 96.94 178 LEU B N 1
ATOM 4606 C CA . LEU B 1 178 ? -14.844 14.234 9.844 1 96.94 178 LEU B CA 1
ATOM 4607 C C . LEU B 1 178 ? -13.703 14.156 8.836 1 96.94 178 LEU B C 1
ATOM 4609 O O . LEU B 1 178 ? -13.672 13.25 8 1 96.94 178 LEU B O 1
ATOM 4613 N N . LEU B 1 179 ? -12.805 15.086 8.898 1 98.19 179 LEU B N 1
ATOM 4614 C CA . LEU B 1 179 ? -11.57 15.031 8.125 1 98.19 179 LEU B CA 1
ATOM 4615 C C . LEU B 1 179 ? -10.578 14.055 8.75 1 98.19 179 LEU B C 1
ATOM 4617 O O . LEU B 1 179 ? -10.297 14.141 9.953 1 98.19 179 LEU B O 1
ATOM 4621 N N . LEU B 1 180 ? -10.078 13.141 7.965 1 98.31 180 LEU B N 1
ATOM 4622 C CA . LEU B 1 180 ? -9.008 12.266 8.414 1 98.31 180 LEU B CA 1
ATOM 4623 C C . LEU B 1 180 ? -7.645 12.844 8.055 1 98.31 180 LEU B C 1
ATOM 4625 O O . LEU B 1 180 ? -7.32 13 6.875 1 98.31 180 LEU B O 1
ATOM 4629 N N . ILE B 1 181 ? -6.867 13.148 9.039 1 98.75 181 ILE B N 1
ATOM 4630 C CA . ILE B 1 181 ? -5.508 13.641 8.828 1 98.75 181 ILE B CA 1
ATOM 4631 C C . ILE B 1 181 ? -4.504 12.539 9.133 1 98.75 181 ILE B C 1
ATOM 4633 O O . ILE B 1 181 ? -4.422 12.062 10.266 1 98.75 181 ILE B O 1
ATOM 4637 N N . GLN B 1 182 ? -3.75 12.172 8.156 1 98.06 182 GLN B N 1
ATOM 4638 C CA . GLN B 1 182 ? -2.877 11.008 8.281 1 98.06 182 GLN B CA 1
ATOM 4639 C C . GLN B 1 182 ? -1.41 11.43 8.336 1 98.06 182 GLN B C 1
ATOM 4641 O O . GLN B 1 182 ? -0.9 12.047 7.398 1 98.06 182 GLN B O 1
ATOM 4646 N N . HIS B 1 183 ? -0.772 11.18 9.477 1 97.88 183 HIS B N 1
ATOM 4647 C CA . HIS B 1 183 ? 0.679 11.031 9.5 1 97.88 183 HIS B CA 1
ATOM 4648 C C . HIS B 1 183 ? 1.112 9.695 8.906 1 97.88 183 HIS B C 1
ATOM 4650 O O . HIS B 1 183 ? 1.1 8.672 9.594 1 97.88 183 HIS B O 1
ATOM 4656 N N . ALA B 1 184 ? 1.479 9.719 7.672 1 98.06 184 ALA B N 1
ATOM 4657 C CA . ALA B 1 184 ? 1.721 8.477 6.934 1 98.06 184 ALA B CA 1
ATOM 4658 C C . ALA B 1 184 ? 3.131 7.957 7.188 1 98.06 184 ALA B C 1
ATOM 4660 O O . ALA B 1 184 ? 4.109 8.531 6.703 1 98.06 184 ALA B O 1
ATOM 4661 N N . GLU B 1 185 ? 3.205 6.875 7.895 1 97.56 185 GLU B N 1
ATOM 4662 C CA . GLU B 1 185 ? 4.488 6.281 8.273 1 97.56 185 GLU B CA 1
ATOM 4663 C C . GLU B 1 185 ? 4.352 4.781 8.516 1 97.56 185 GLU B C 1
ATOM 4665 O O . GLU B 1 185 ? 3.641 4.359 9.43 1 97.56 185 GLU B O 1
ATOM 4670 N N . ASP B 1 186 ? 4.996 3.969 7.641 1 98.25 186 ASP B N 1
ATOM 4671 C CA . ASP B 1 186 ? 5.094 2.537 7.914 1 98.25 186 ASP B CA 1
ATOM 4672 C C . ASP B 1 186 ? 6.07 2.26 9.055 1 98.25 186 ASP B C 1
ATOM 4674 O O . ASP B 1 186 ? 7.285 2.348 8.875 1 98.25 186 ASP B O 1
ATOM 4678 N N . LYS B 1 187 ? 5.605 1.805 10.172 1 97.25 187 LYS B N 1
ATOM 4679 C CA . LYS B 1 187 ? 6.406 1.704 11.391 1 97.25 187 LYS B CA 1
ATOM 4680 C C . LYS B 1 187 ? 7.43 0.579 11.289 1 97.25 187 LYS B C 1
ATOM 4682 O O . LYS B 1 187 ? 8.453 0.599 11.977 1 97.25 187 LYS B O 1
ATOM 4687 N N . HIS B 1 188 ? 7.168 -0.384 10.445 1 97.06 188 HIS B N 1
ATOM 4688 C CA . HIS B 1 188 ? 8.125 -1.471 10.258 1 97.06 188 HIS B CA 1
ATOM 4689 C C . HIS B 1 188 ? 9.391 -0.979 9.562 1 97.06 188 HIS B C 1
ATOM 4691 O O . HIS B 1 188 ? 10.484 -1.459 9.859 1 97.06 188 HIS B O 1
ATOM 4697 N N . LEU B 1 189 ? 9.242 -0.058 8.734 1 98.06 189 LEU B N 1
ATOM 4698 C CA . LEU B 1 189 ? 10.367 0.448 7.953 1 98.06 189 LEU B CA 1
ATOM 4699 C C . LEU B 1 189 ? 11.117 1.529 8.727 1 98.06 189 LEU B C 1
ATOM 4701 O O . LEU B 1 189 ? 12.328 1.7 8.539 1 98.06 189 LEU B O 1
ATOM 4705 N N . THR B 1 190 ? 10.414 2.283 9.602 1 97.75 190 THR B N 1
ATOM 4706 C CA . THR B 1 190 ? 11.008 3.479 10.188 1 97.75 190 THR B CA 1
ATOM 4707 C C . THR B 1 190 ? 11.586 3.172 11.562 1 97.75 190 THR B C 1
ATOM 4709 O O . THR B 1 190 ? 12.227 4.027 12.172 1 97.75 190 THR B O 1
ATOM 4712 N N . ALA B 1 191 ? 11.336 1.971 12.078 1 96 191 ALA B N 1
ATOM 4713 C CA . ALA B 1 191 ? 11.766 1.604 13.422 1 96 191 ALA B CA 1
ATOM 4714 C C . ALA B 1 191 ? 13.258 1.89 13.617 1 96 191 ALA B C 1
ATOM 4716 O O . ALA B 1 191 ? 14.094 1.382 12.875 1 96 191 ALA B O 1
ATOM 4717 N N . GLY B 1 192 ? 13.531 2.752 14.602 1 96.19 192 GLY B N 1
ATOM 4718 C CA . GLY B 1 192 ? 14.898 3.061 14.977 1 96.19 192 GLY B CA 1
ATOM 4719 C C . GLY B 1 192 ? 15.547 4.102 14.078 1 96.19 192 GLY B C 1
ATOM 4720 O O . GLY B 1 192 ? 16.672 4.531 14.32 1 96.19 192 GLY B O 1
ATOM 4721 N N . GLY B 1 193 ? 14.836 4.551 13.016 1 97.19 193 GLY B N 1
ATOM 4722 C CA . GLY B 1 193 ? 15.391 5.523 12.086 1 97.19 193 GLY B CA 1
ATOM 4723 C C . GLY B 1 193 ? 15.367 6.941 12.633 1 97.19 193 GLY B C 1
ATOM 4724 O O . GLY B 1 193 ? 14.445 7.32 13.359 1 97.19 193 GLY B O 1
ATOM 4725 N N . ILE B 1 194 ? 16.391 7.723 12.195 1 96 194 ILE B N 1
ATOM 4726 C CA . ILE B 1 194 ? 16.562 9.039 12.797 1 96 194 ILE B CA 1
ATOM 4727 C C . ILE B 1 194 ? 16.531 10.109 11.711 1 96 194 ILE B C 1
ATOM 4729 O O . ILE B 1 194 ? 16.219 11.273 11.984 1 96 194 ILE B O 1
ATOM 4733 N N . MET B 1 195 ? 16.922 9.734 10.531 1 97.75 195 MET B N 1
ATOM 4734 C CA . MET B 1 195 ? 17.031 10.656 9.406 1 97.75 195 MET B CA 1
ATOM 4735 C C . MET B 1 195 ? 16.766 9.938 8.086 1 97.75 195 MET B C 1
ATOM 4737 O O . MET B 1 195 ? 16.453 8.75 8.078 1 97.75 195 MET B O 1
ATOM 4741 N N . ASN B 1 196 ? 16.812 10.68 7.051 1 97.88 196 ASN B N 1
ATOM 4742 C CA . ASN B 1 196 ? 16.578 10.094 5.738 1 97.88 196 ASN B CA 1
ATOM 4743 C C . ASN B 1 196 ? 17.594 8.984 5.438 1 97.88 196 ASN B C 1
ATOM 4745 O O . ASN B 1 196 ? 18.781 9.141 5.691 1 97.88 196 ASN B O 1
ATOM 4749 N N . ASP B 1 197 ? 17.094 7.867 4.953 1 97.44 197 ASP B N 1
ATOM 4750 C CA . ASP B 1 197 ? 17.969 6.766 4.555 1 97.44 197 ASP B CA 1
ATOM 4751 C C . ASP B 1 197 ? 18.703 7.09 3.256 1 97.44 197 ASP B C 1
ATOM 4753 O O . ASP B 1 197 ? 18.078 7.41 2.244 1 97.44 197 ASP B O 1
ATOM 4757 N N . GLY B 1 198 ? 20 7.016 3.33 1 93.94 198 GLY B N 1
ATOM 4758 C CA . GLY B 1 198 ? 20.812 7.277 2.154 1 93.94 198 GLY B CA 1
ATOM 4759 C C . GLY B 1 198 ? 22.297 7.441 2.475 1 93.94 198 GLY B C 1
ATOM 4760 O O . GLY B 1 198 ? 22.766 6.957 3.504 1 93.94 198 GLY B O 1
ATOM 4761 N N . ALA B 1 199 ? 23 8.102 1.556 1 93.62 199 ALA B N 1
ATOM 4762 C CA . ALA B 1 199 ? 24.438 8.258 1.679 1 93.62 199 ALA B CA 1
ATOM 4763 C C . ALA B 1 199 ? 24.797 9.07 2.92 1 93.62 199 ALA B C 1
ATOM 4765 O O . ALA B 1 199 ? 25.781 8.773 3.604 1 93.62 199 ALA B O 1
ATOM 4766 N N . VAL B 1 200 ? 24 10.055 3.256 1 96.06 200 VAL B N 1
ATOM 4767 C CA . VAL B 1 200 ? 24.297 10.953 4.363 1 96.06 200 VAL B CA 1
ATOM 4768 C C . VAL B 1 200 ? 24.156 10.211 5.688 1 96.06 200 VAL B C 1
ATOM 4770 O O . VAL B 1 200 ? 25.031 10.312 6.559 1 96.06 200 VAL B O 1
ATOM 4773 N N . SER B 1 201 ? 23.078 9.484 5.867 1 96.88 201 SER B N 1
ATOM 4774 C CA . SER B 1 201 ? 22.906 8.719 7.094 1 96.88 201 SER B CA 1
ATOM 4775 C C . SER B 1 201 ? 24 7.68 7.258 1 96.88 201 SER B C 1
ATOM 4777 O O . SER B 1 201 ? 24.5 7.465 8.367 1 96.88 201 SER B O 1
ATOM 4779 N N . ALA B 1 202 ? 24.391 7.031 6.184 1 94.69 202 ALA B N 1
ATOM 4780 C CA . ALA B 1 202 ? 25.484 6.066 6.215 1 94.69 202 ALA B CA 1
ATOM 4781 C C . ALA B 1 202 ? 26.781 6.723 6.684 1 94.69 202 ALA B C 1
ATOM 4783 O O . ALA B 1 202 ? 27.484 6.176 7.535 1 94.69 202 ALA B O 1
ATOM 4784 N N . MET B 1 203 ? 27.062 7.82 6.105 1 95.88 203 MET B N 1
ATOM 4785 C CA . MET B 1 203 ? 28.281 8.562 6.441 1 95.88 203 MET B CA 1
ATOM 4786 C C . MET B 1 203 ? 28.297 8.93 7.918 1 95.88 203 MET B C 1
ATOM 4788 O O . MET B 1 203 ? 29.344 8.883 8.562 1 95.88 203 MET B O 1
ATOM 4792 N N . LEU B 1 204 ? 27.141 9.258 8.492 1 95.5 204 LEU B N 1
ATOM 4793 C CA . LEU B 1 204 ? 27.047 9.703 9.883 1 95.5 204 LEU B CA 1
ATOM 4794 C C . LEU B 1 204 ? 26.922 8.516 10.828 1 95.5 204 LEU B C 1
ATOM 4796 O O . LEU B 1 204 ? 26.969 8.68 12.047 1 95.5 204 LEU B O 1
ATOM 4800 N N . GLY B 1 205 ? 26.703 7.324 10.242 1 95.56 205 GLY B N 1
ATOM 4801 C CA . GLY B 1 205 ? 26.5 6.137 11.055 1 95.56 205 GLY B CA 1
ATOM 4802 C C . GLY B 1 205 ? 25.172 6.129 11.781 1 95.56 205 GLY B C 1
ATOM 4803 O O . GLY B 1 205 ? 25.047 5.574 12.875 1 95.56 205 GLY B O 1
ATOM 4804 N N . LEU B 1 206 ? 24.188 6.828 11.281 1 96.75 206 LEU B N 1
ATOM 4805 C CA . LEU B 1 206 ? 22.844 6.898 11.859 1 96.75 206 LEU B CA 1
ATOM 4806 C C . LEU B 1 206 ? 21.875 6.043 11.055 1 96.75 206 LEU B C 1
ATOM 4808 O O . LEU B 1 206 ? 21.953 5.988 9.828 1 96.75 206 LEU B O 1
ATOM 4812 N N . LYS B 1 207 ? 21 5.391 11.742 1 97.06 207 LYS B N 1
ATOM 4813 C CA . LYS B 1 207 ? 20 4.598 11.047 1 97.06 207 LYS B CA 1
ATOM 4814 C C . LYS B 1 207 ? 19.016 5.496 10.289 1 97.06 207 LYS B C 1
ATOM 4816 O O . LYS B 1 207 ? 18.5 6.465 10.852 1 97.06 207 LYS B O 1
ATOM 4821 N N . GLY B 1 208 ? 18.797 5.168 9.031 1 97.5 208 GLY B N 1
ATOM 4822 C CA . GLY B 1 208 ? 17.953 5.988 8.188 1 97.5 208 GLY B CA 1
ATOM 4823 C C . GLY B 1 208 ? 16.516 5.488 8.117 1 97.5 208 GLY B C 1
ATOM 4824 O O . GLY B 1 208 ? 16.25 4.32 8.398 1 97.5 208 GLY B O 1
ATOM 4825 N N . ILE B 1 209 ? 15.617 6.371 7.785 1 98.06 209 ILE B N 1
ATOM 4826 C CA . ILE B 1 209 ? 14.227 6.094 7.449 1 98.06 209 ILE B CA 1
ATOM 4827 C C . ILE B 1 209 ? 14.047 6.074 5.934 1 98.06 209 ILE B C 1
ATOM 4829 O O . ILE B 1 209 ? 14.242 7.094 5.27 1 98.06 209 ILE B O 1
ATOM 4833 N N . PRO B 1 210 ? 13.758 4.914 5.398 1 97.94 210 PRO B N 1
ATOM 4834 C CA . PRO B 1 210 ? 13.562 4.887 3.947 1 97.94 210 PRO B CA 1
ATOM 4835 C C . PRO B 1 210 ? 12.375 5.746 3.502 1 97.94 210 PRO B C 1
ATOM 4837 O O . PRO B 1 210 ? 11.305 5.68 4.098 1 97.94 210 PRO B O 1
ATOM 4840 N N . GLU B 1 211 ? 12.57 6.52 2.43 1 98.12 211 GLU B N 1
ATOM 4841 C CA . GLU B 1 211 ? 11.547 7.453 1.972 1 98.12 211 GLU B CA 1
ATOM 4842 C C . GLU B 1 211 ? 10.281 6.715 1.557 1 98.12 211 GLU B C 1
ATOM 4844 O O . GLU B 1 211 ? 9.188 7.289 1.566 1 98.12 211 GLU B O 1
ATOM 4849 N N . VAL B 1 212 ? 10.375 5.414 1.244 1 98.5 212 VAL B N 1
ATOM 4850 C CA . VAL B 1 212 ? 9.25 4.625 0.748 1 98.5 212 VAL B CA 1
ATOM 4851 C C . VAL B 1 212 ? 8.258 4.367 1.882 1 98.5 212 VAL B C 1
ATOM 4853 O O . VAL B 1 212 ? 7.109 4.004 1.638 1 98.5 212 VAL B O 1
ATOM 4856 N N . ALA B 1 213 ? 8.672 4.605 3.133 1 98.56 213 ALA B N 1
ATOM 4857 C CA . ALA B 1 213 ? 7.832 4.363 4.305 1 98.56 213 ALA B CA 1
ATOM 4858 C C . ALA B 1 213 ? 6.582 5.23 4.277 1 98.56 213 ALA B C 1
ATOM 4860 O O . ALA B 1 213 ? 5.555 4.875 4.863 1 98.56 213 ALA B O 1
ATOM 4861 N N . GLU B 1 214 ? 6.605 6.348 3.613 1 98.69 214 GLU B N 1
ATOM 4862 C CA . GLU B 1 214 ? 5.492 7.293 3.555 1 98.69 214 GLU B CA 1
ATOM 4863 C C . GLU B 1 214 ? 4.512 6.922 2.449 1 98.69 214 GLU B C 1
ATOM 4865 O O . GLU B 1 214 ? 3.332 6.672 2.717 1 98.69 214 GLU B O 1
ATOM 4870 N N . PRO B 1 215 ? 4.957 6.809 1.202 1 98.75 215 PRO B N 1
ATOM 4871 C CA . PRO B 1 215 ? 4 6.566 0.119 1 98.75 215 PRO B CA 1
ATOM 4872 C C . PRO B 1 215 ? 3.324 5.199 0.227 1 98.75 215 PRO B C 1
ATOM 4874 O O . PRO B 1 215 ? 2.199 5.023 -0.252 1 98.75 215 PRO B O 1
ATOM 4877 N N . ILE B 1 216 ? 3.924 4.188 0.863 1 98.75 216 ILE B N 1
ATOM 4878 C CA . ILE B 1 216 ? 3.295 2.885 1.038 1 98.75 216 ILE B CA 1
ATOM 4879 C C . ILE B 1 216 ? 1.996 3.039 1.825 1 98.75 216 ILE B C 1
ATOM 4881 O O . ILE B 1 216 ? 0.973 2.451 1.467 1 98.75 216 ILE B O 1
ATOM 4885 N N . MET B 1 217 ? 2.033 3.871 2.865 1 98.69 217 MET B N 1
ATOM 4886 C CA . MET B 1 217 ? 0.85 4.098 3.691 1 98.69 217 MET B CA 1
ATOM 4887 C C . MET B 1 217 ? -0.205 4.887 2.926 1 98.69 217 MET B C 1
ATOM 4889 O O . MET B 1 217 ? -1.397 4.59 3.016 1 98.69 217 MET B O 1
ATOM 4893 N N . ILE B 1 218 ? 0.238 5.863 2.199 1 98.81 218 ILE B N 1
ATOM 4894 C CA . ILE B 1 218 ? -0.683 6.699 1.437 1 98.81 218 ILE B CA 1
ATOM 4895 C C . ILE B 1 218 ? -1.368 5.863 0.359 1 98.81 218 ILE B C 1
ATOM 4897 O O . ILE B 1 218 ? -2.584 5.957 0.172 1 98.81 218 ILE B O 1
ATOM 4901 N N . ALA B 1 219 ? -0.593 5.027 -0.323 1 98.81 219 ALA B N 1
ATOM 4902 C CA . ALA B 1 219 ? -1.155 4.164 -1.356 1 98.81 219 ALA B CA 1
ATOM 4903 C C . ALA B 1 219 ? -2.223 3.236 -0.776 1 98.81 219 ALA B C 1
ATOM 4905 O O . ALA B 1 219 ? -3.295 3.072 -1.362 1 98.81 219 ALA B O 1
ATOM 4906 N N . ARG B 1 220 ? -1.926 2.619 0.327 1 98.69 220 ARG B N 1
ATOM 4907 C CA . ARG B 1 220 ? -2.895 1.765 1.008 1 98.69 220 ARG B CA 1
ATOM 4908 C C . ARG B 1 220 ? -4.184 2.525 1.301 1 98.69 220 ARG B C 1
ATOM 4910 O O . ARG B 1 220 ? -5.277 2.041 1 1 98.69 220 ARG B O 1
ATOM 4917 N N . ASP B 1 221 ? -4.027 3.695 1.894 1 98.75 221 ASP B N 1
ATOM 4918 C CA . ASP B 1 221 ? -5.191 4.477 2.301 1 98.75 221 ASP B CA 1
ATOM 4919 C C . ASP B 1 221 ? -6.027 4.887 1.09 1 98.75 221 ASP B C 1
ATOM 4921 O O . ASP B 1 221 ? -7.258 4.836 1.131 1 98.75 221 ASP B O 1
ATOM 4925 N N . LEU B 1 222 ? -5.359 5.301 0.061 1 98.69 222 LEU B N 1
ATOM 4926 C CA . LEU B 1 222 ? -6.066 5.727 -1.144 1 98.69 222 LEU B CA 1
ATOM 4927 C C . LEU B 1 222 ? -6.812 4.555 -1.777 1 98.69 222 LEU B C 1
ATOM 4929 O O . LEU B 1 222 ? -7.918 4.727 -2.293 1 98.69 222 LEU B O 1
ATOM 4933 N N . GLN B 1 223 ? -6.227 3.338 -1.765 1 98.56 223 GLN B N 1
ATOM 4934 C CA . GLN B 1 223 ? -6.914 2.154 -2.275 1 98.56 223 GLN B CA 1
ATOM 4935 C C . GLN B 1 223 ? -8.148 1.828 -1.437 1 98.56 223 GLN B C 1
ATOM 4937 O O . GLN B 1 223 ? -9.188 1.457 -1.976 1 98.56 223 GLN B O 1
ATOM 4942 N N . LEU B 1 224 ? -8.016 1.942 -0.157 1 98.44 224 LEU B N 1
ATOM 4943 C CA . LEU B 1 224 ? -9.156 1.723 0.73 1 98.44 224 LEU B CA 1
ATOM 4944 C C . LEU B 1 224 ? -10.273 2.711 0.431 1 98.44 224 LEU B C 1
ATOM 4946 O O . LEU B 1 224 ? -11.445 2.328 0.361 1 98.44 224 LEU B O 1
ATOM 4950 N N . ILE B 1 225 ? -9.922 3.986 0.27 1 98 225 ILE B N 1
ATOM 4951 C CA . ILE B 1 225 ? -10.906 5.031 0.008 1 98 225 ILE B CA 1
ATOM 4952 C C . ILE B 1 225 ? -11.625 4.746 -1.311 1 98 225 ILE B C 1
ATOM 4954 O O . ILE B 1 225 ? -12.852 4.805 -1.382 1 98 225 ILE B O 1
ATOM 4958 N N . ALA B 1 226 ? -10.852 4.441 -2.336 1 96.31 226 ALA B N 1
ATOM 4959 C CA . ALA B 1 226 ? -11.438 4.145 -3.641 1 96.31 226 ALA B CA 1
ATOM 4960 C C . ALA B 1 226 ? -12.391 2.949 -3.557 1 96.31 226 ALA B C 1
ATOM 4962 O O . ALA B 1 226 ? -13.469 2.969 -4.145 1 96.31 226 ALA B O 1
ATOM 4963 N N . TRP B 1 227 ? -12.016 1.908 -2.826 1 95.75 227 TRP B N 1
ATOM 4964 C CA . TRP B 1 227 ? -12.836 0.707 -2.672 1 95.75 227 TRP B CA 1
ATOM 4965 C C . TRP B 1 227 ? -14.117 1.016 -1.917 1 95.75 227 TRP B C 1
ATOM 4967 O O . TRP B 1 227 ? -15.203 0.585 -2.32 1 95.75 227 TRP B O 1
ATOM 4977 N N . LEU B 1 228 ? -13.984 1.751 -0.832 1 95.44 228 LEU B N 1
ATOM 4978 C CA . LEU B 1 228 ? -15.148 2.117 -0.037 1 95.44 228 LEU B CA 1
ATOM 4979 C C . LEU B 1 228 ? -16.125 2.955 -0.857 1 95.44 228 LEU B C 1
ATOM 4981 O O . LEU B 1 228 ? -17.344 2.764 -0.773 1 95.44 228 LEU B O 1
ATOM 4985 N N . LYS B 1 229 ? -15.586 3.883 -1.605 1 93.62 229 LYS B N 1
ATOM 4986 C CA . LYS B 1 229 ? -16.422 4.727 -2.453 1 93.62 229 LYS B CA 1
ATOM 4987 C C . LYS B 1 229 ? -17.203 3.889 -3.459 1 93.62 229 LYS B C 1
ATOM 4989 O O . LYS B 1 229 ? -18.391 4.141 -3.695 1 93.62 229 LYS B O 1
ATOM 4994 N N . LYS B 1 230 ? -16.578 2.896 -3.955 1 90.06 230 LYS B N 1
ATOM 4995 C CA . LYS B 1 230 ? -17.172 2.059 -4.988 1 90.06 230 LYS B CA 1
ATOM 4996 C C . LYS B 1 230 ? -18.203 1.098 -4.391 1 90.06 230 LYS B C 1
ATOM 4998 O O . LYS B 1 230 ? -19.234 0.821 -5.004 1 90.06 230 LYS B O 1
ATOM 5003 N N . HIS B 1 231 ? -18 0.605 -3.186 1 88.38 231 HIS B N 1
ATOM 5004 C CA . HIS B 1 231 ? -18.75 -0.564 -2.74 1 88.38 231 HIS B CA 1
ATOM 5005 C C . HIS B 1 231 ? -19.641 -0.226 -1.552 1 88.38 231 HIS B C 1
ATOM 5007 O O . HIS B 1 231 ? -20.641 -0.907 -1.308 1 88.38 231 HIS B O 1
ATOM 5013 N N . LYS B 1 232 ? -19.203 0.678 -0.814 1 80.88 232 LYS B N 1
ATOM 5014 C CA . LYS B 1 232 ? -19.875 0.823 0.473 1 80.88 232 LYS B CA 1
ATOM 5015 C C . LYS B 1 232 ? -20.531 2.197 0.603 1 80.88 232 LYS B C 1
ATOM 5017 O O . LYS B 1 232 ? -21.484 2.371 1.363 1 80.88 232 LYS B O 1
ATOM 5022 N N . LEU B 1 233 ? -19.938 3.121 0.032 1 70.75 233 LEU B N 1
ATOM 5023 C CA . LEU B 1 233 ? -20.391 4.488 0.246 1 70.75 233 LEU B CA 1
ATOM 5024 C C . LEU B 1 233 ? -21.281 4.957 -0.912 1 70.75 233 LEU B C 1
ATOM 5026 O O . LEU B 1 233 ? -20.766 5.266 -1.993 1 70.75 233 LEU B O 1
ATOM 5030 N N . ASN B 1 234 ? -22.375 4.125 -1.208 1 63.72 234 ASN B N 1
ATOM 5031 C CA . ASN B 1 234 ? -23.344 4.516 -2.234 1 63.72 234 ASN B CA 1
ATOM 5032 C C . ASN B 1 234 ? -24.516 5.277 -1.638 1 63.72 234 ASN B C 1
ATOM 5034 O O . ASN B 1 234 ? -24.922 5.008 -0.508 1 63.72 234 ASN B O 1
ATOM 5038 N N . GLY B 1 235 ? -24.75 6.609 -2.25 1 64.38 235 GLY B N 1
ATOM 5039 C CA . GLY B 1 235 ? -25.953 7.348 -1.895 1 64.38 235 GLY B CA 1
ATOM 5040 C C . GLY B 1 235 ? -25.672 8.555 -1.022 1 64.38 235 GLY B C 1
ATOM 5041 O O . GLY B 1 235 ? -24.828 9.391 -1.355 1 64.38 235 GLY B O 1
ATOM 5042 N N . ALA B 1 236 ? -26.234 8.305 0.478 1 64.94 236 ALA B N 1
ATOM 5043 C CA . ALA B 1 236 ? -26.5 9.367 1.438 1 64.94 236 ALA B CA 1
ATOM 5044 C C . ALA B 1 236 ? -25.266 9.672 2.277 1 64.94 236 ALA B C 1
ATOM 5046 O O . ALA B 1 236 ? -25.219 10.68 2.992 1 64.94 236 ALA B O 1
ATOM 5047 N N . VAL B 1 237 ? -24.078 8.883 2.121 1 76.19 237 VAL B N 1
ATOM 5048 C CA . VAL B 1 237 ? -22.922 9.125 2.98 1 76.19 237 VAL B CA 1
ATOM 5049 C C . VAL B 1 237 ? -21.922 10.031 2.266 1 76.19 237 VAL B C 1
ATOM 5051 O O . VAL B 1 237 ? -21.734 9.922 1.051 1 76.19 237 VAL B O 1
ATOM 5054 N N . ALA B 1 238 ? -21.344 10.891 3.053 1 82.81 238 ALA B N 1
ATOM 5055 C CA . ALA B 1 238 ? -20.359 11.82 2.521 1 82.81 238 ALA B CA 1
ATOM 5056 C C . ALA B 1 238 ? -19.125 11.07 2.02 1 82.81 238 ALA B C 1
ATOM 5058 O O . ALA B 1 238 ? -18.797 9.992 2.525 1 82.81 238 ALA B O 1
ATOM 5059 N N . GLU B 1 239 ? -18.531 11.578 0.977 1 91.81 239 GLU B N 1
ATOM 5060 C CA . GLU B 1 239 ? -17.234 11.062 0.516 1 91.81 239 GLU B CA 1
ATOM 5061 C C . GLU B 1 239 ? -16.156 11.258 1.575 1 91.81 239 GLU B C 1
ATOM 5063 O O . GLU B 1 239 ? -16.125 12.281 2.252 1 91.81 239 GLU B O 1
ATOM 5068 N N . PRO B 1 240 ? -15.383 10.273 1.749 1 95.75 240 PRO B N 1
ATOM 5069 C CA . PRO B 1 240 ? -14.297 10.414 2.725 1 95.75 240 PRO B CA 1
ATOM 5070 C C . PRO B 1 240 ? -13.367 11.586 2.404 1 95.75 240 PRO B C 1
ATOM 5072 O O . PRO B 1 240 ? -12.984 11.773 1.246 1 95.75 240 PRO B O 1
ATOM 5075 N N . ARG B 1 241 ? -13.07 12.406 3.393 1 97.88 241 ARG B N 1
ATOM 5076 C CA . ARG B 1 241 ? -12.078 13.477 3.299 1 97.88 241 ARG B CA 1
ATOM 5077 C C . ARG B 1 241 ? -10.75 13.047 3.916 1 97.88 241 ARG B C 1
ATOM 5079 O O . ARG B 1 241 ? -10.68 12.758 5.113 1 97.88 241 ARG B O 1
ATOM 5086 N N . TYR B 1 242 ? -9.797 12.961 3.098 1 98.69 242 TYR B N 1
ATOM 5087 C CA . TYR B 1 242 ? -8.484 12.453 3.488 1 98.69 242 TYR B CA 1
ATOM 5088 C C . TYR B 1 242 ? -7.406 13.516 3.295 1 98.69 242 TYR B C 1
ATOM 5090 O O . TYR B 1 242 ? -7.316 14.125 2.229 1 98.69 242 TYR B O 1
ATOM 5098 N N . HIS B 1 243 ? -6.617 13.766 4.32 1 98.88 243 HIS B N 1
ATOM 5099 C CA . HIS B 1 243 ? -5.551 14.758 4.293 1 98.88 243 HIS B CA 1
ATOM 5100 C C . HIS B 1 243 ? -4.211 14.141 4.688 1 98.88 243 HIS B C 1
ATOM 5102 O O . HIS B 1 243 ? -4.09 13.555 5.766 1 98.88 243 HIS B O 1
ATOM 5108 N N . VAL B 1 244 ? -3.189 14.234 3.816 1 98.81 244 VAL B N 1
ATOM 5109 C CA . VAL B 1 244 ? -1.846 13.766 4.133 1 98.81 244 VAL B CA 1
ATOM 5110 C C . VAL B 1 244 ? -1.079 14.859 4.879 1 98.81 244 VAL B C 1
ATOM 5112 O O . VAL B 1 244 ? -0.811 15.93 4.328 1 98.81 244 VAL B O 1
ATOM 5115 N N . ALA B 1 245 ? -0.754 14.555 6.09 1 98.69 245 ALA B N 1
ATOM 5116 C CA . ALA B 1 245 ? 0.011 15.508 6.891 1 98.69 245 ALA B CA 1
ATOM 5117 C C . ALA B 1 245 ? 1.459 15.586 6.41 1 98.69 245 ALA B C 1
ATOM 5119 O O . ALA B 1 245 ? 2.049 14.57 6.031 1 98.69 245 ALA B O 1
ATOM 5120 N N . HIS B 1 246 ? 2.066 16.734 6.422 1 98.5 246 HIS B N 1
ATOM 5121 C CA . HIS B 1 246 ? 3.469 17.078 6.207 1 98.5 246 HIS B CA 1
ATOM 5122 C C . HIS B 1 246 ? 4.121 16.109 5.211 1 98.5 246 HIS B C 1
ATOM 5124 O O . HIS B 1 246 ? 5.125 15.477 5.527 1 98.5 246 HIS B O 1
ATOM 5130 N N . ILE B 1 247 ? 3.549 16.109 4.043 1 98.75 247 ILE B N 1
ATOM 5131 C CA . ILE B 1 247 ? 4.039 15.266 2.953 1 98.75 247 ILE B CA 1
ATOM 5132 C C . ILE B 1 247 ? 5.516 15.562 2.697 1 98.75 247 ILE B C 1
ATOM 5134 O O . ILE B 1 247 ? 5.949 16.719 2.797 1 98.75 247 ILE B O 1
ATOM 5138 N N . SER B 1 248 ? 6.336 14.516 2.307 1 98.69 248 SER B N 1
ATOM 5139 C CA . SER B 1 248 ? 7.77 14.789 2.332 1 98.69 248 SER B CA 1
ATOM 5140 C C . SER B 1 248 ? 8.484 14.086 1.185 1 98.69 248 SER B C 1
ATOM 5142 O O . SER B 1 248 ? 9.711 14.164 1.07 1 98.69 248 SER B O 1
ATOM 5144 N N . THR B 1 249 ? 7.801 13.328 0.28 1 98.62 249 THR B N 1
ATOM 5145 C CA . THR B 1 249 ? 8.492 12.578 -0.761 1 98.62 249 THR B CA 1
ATOM 5146 C C . THR B 1 249 ? 7.871 12.844 -2.127 1 98.62 249 THR B C 1
ATOM 5148 O O . THR B 1 249 ? 6.676 13.133 -2.225 1 98.62 249 THR B O 1
ATOM 5151 N N . ALA B 1 250 ? 8.688 12.734 -3.152 1 98.69 250 ALA B N 1
ATOM 5152 C CA . ALA B 1 250 ? 8.234 12.891 -4.531 1 98.69 250 ALA B CA 1
ATOM 5153 C C . ALA B 1 250 ? 7.125 11.898 -4.859 1 98.69 250 ALA B C 1
ATOM 5155 O O . ALA B 1 250 ? 6.133 12.266 -5.496 1 98.69 250 ALA B O 1
ATOM 5156 N N . GLU B 1 251 ? 7.297 10.672 -4.422 1 98.5 251 GLU B N 1
ATOM 5157 C CA . GLU B 1 251 ? 6.309 9.633 -4.691 1 98.5 251 GLU B CA 1
ATOM 5158 C C . GLU B 1 251 ? 4.973 9.953 -4.031 1 98.5 251 GLU B C 1
ATOM 5160 O O . GLU B 1 251 ? 3.91 9.703 -4.605 1 98.5 251 GLU B O 1
ATOM 5165 N N . SER B 1 252 ? 5.012 10.461 -2.842 1 98.88 252 SER B N 1
ATOM 5166 C CA . SER B 1 252 ? 3.787 10.844 -2.152 1 98.88 252 SER B CA 1
ATOM 5167 C C . SER B 1 252 ? 3.055 11.953 -2.902 1 98.88 252 SER B C 1
ATOM 5169 O O . SER B 1 252 ? 1.829 11.914 -3.033 1 98.88 252 SER B O 1
ATOM 5171 N N . VAL B 1 253 ? 3.787 12.938 -3.361 1 98.88 253 VAL B N 1
ATOM 5172 C CA . VAL B 1 253 ? 3.191 14.023 -4.133 1 98.88 253 VAL B CA 1
ATOM 5173 C C . VAL B 1 253 ? 2.521 13.461 -5.383 1 98.88 253 VAL B C 1
ATOM 5175 O O . VAL B 1 253 ? 1.4 13.852 -5.723 1 98.88 253 VAL B O 1
ATOM 5178 N N . ALA B 1 254 ? 3.186 12.531 -6.023 1 98.69 254 ALA B N 1
ATOM 5179 C CA . ALA B 1 254 ? 2.645 11.906 -7.23 1 98.69 254 ALA B CA 1
ATOM 5180 C C . ALA B 1 254 ? 1.352 11.156 -6.922 1 98.69 254 ALA B C 1
ATOM 5182 O O . ALA B 1 254 ? 0.399 11.203 -7.703 1 98.69 254 ALA B O 1
ATOM 5183 N N . LEU B 1 255 ? 1.349 10.422 -5.855 1 98.75 255 LEU B N 1
ATOM 5184 C CA . LEU B 1 255 ? 0.161 9.68 -5.453 1 98.75 255 LEU B CA 1
ATOM 5185 C C . LEU B 1 255 ? -1.016 10.617 -5.215 1 98.75 255 LEU B C 1
ATOM 5187 O O . LEU B 1 255 ? -2.135 10.344 -5.652 1 98.75 255 LEU B O 1
ATOM 5191 N N . VAL B 1 256 ? -0.77 11.727 -4.512 1 98.88 256 VAL B N 1
ATOM 5192 C CA . VAL B 1 256 ? -1.826 12.688 -4.215 1 98.88 256 VAL B CA 1
ATOM 5193 C C . VAL B 1 256 ? -2.338 13.305 -5.516 1 98.88 256 VAL B C 1
ATOM 5195 O O . VAL B 1 256 ? -3.547 13.453 -5.707 1 98.88 256 VAL B O 1
ATOM 5198 N N . ARG B 1 257 ? -1.414 13.695 -6.379 1 98.69 257 ARG B N 1
ATOM 5199 C CA . ARG B 1 257 ? -1.778 14.25 -7.68 1 98.69 257 ARG B CA 1
ATOM 5200 C C . ARG B 1 257 ? -2.719 13.312 -8.43 1 98.69 257 ARG B C 1
ATOM 5202 O O . ARG B 1 257 ? -3.746 13.75 -8.953 1 98.69 257 ARG B O 1
ATOM 5209 N N . LYS B 1 258 ? -2.34 12.062 -8.453 1 98 258 LYS B N 1
ATOM 5210 C CA . LYS B 1 258 ? -3.143 11.055 -9.141 1 98 258 LYS B CA 1
ATOM 5211 C C . LYS B 1 258 ? -4.508 10.898 -8.477 1 98 258 LYS B C 1
ATOM 5213 O O . LYS B 1 258 ? -5.52 10.734 -9.164 1 98 258 LYS B O 1
ATOM 5218 N N . ALA B 1 259 ? -4.547 10.828 -7.18 1 98.5 259 ALA B N 1
ATOM 5219 C CA . ALA B 1 259 ? -5.797 10.68 -6.441 1 98.5 259 ALA B CA 1
ATOM 5220 C C . ALA B 1 259 ? -6.746 11.844 -6.727 1 98.5 259 ALA B C 1
ATOM 5222 O O . ALA B 1 259 ? -7.945 11.641 -6.922 1 98.5 259 ALA B O 1
ATOM 5223 N N . LYS B 1 260 ? -6.215 13.078 -6.746 1 98.5 260 LYS B N 1
ATOM 5224 C CA . LYS B 1 260 ? -7.012 14.25 -7.07 1 98.5 260 LYS B CA 1
ATOM 5225 C C . LYS B 1 260 ? -7.578 14.164 -8.484 1 98.5 260 LYS B C 1
ATOM 5227 O O . LYS B 1 260 ? -8.742 14.477 -8.719 1 98.5 260 LYS B O 1
ATOM 5232 N N . ALA B 1 261 ? -6.754 13.758 -9.383 1 97.88 261 ALA B N 1
ATOM 5233 C CA . ALA B 1 261 ? -7.184 13.602 -10.766 1 97.88 261 ALA B CA 1
ATOM 5234 C C . ALA B 1 261 ? -8.312 12.578 -10.883 1 97.88 261 ALA B C 1
ATOM 5236 O O . ALA B 1 261 ? -9.18 12.695 -11.75 1 97.88 261 ALA B O 1
ATOM 5237 N N . ALA B 1 262 ? -8.32 11.609 -10.023 1 96.38 262 ALA B N 1
ATOM 5238 C CA . ALA B 1 262 ? -9.328 10.555 -10.023 1 96.38 262 ALA B CA 1
ATOM 5239 C C . ALA B 1 262 ? -10.602 11.023 -9.32 1 96.38 262 ALA B C 1
ATOM 5241 O O . ALA B 1 262 ? -11.57 10.266 -9.211 1 96.38 262 ALA B O 1
ATOM 5242 N N . GLY B 1 263 ? -10.609 12.18 -8.758 1 96.44 263 GLY B N 1
ATOM 5243 C CA . GLY B 1 263 ? -11.812 12.766 -8.18 1 96.44 263 GLY B CA 1
ATOM 5244 C C . GLY B 1 263 ? -11.961 12.477 -6.695 1 96.44 263 GLY B C 1
ATOM 5245 O O . GLY B 1 263 ? -13.016 12.734 -6.109 1 96.44 263 GLY B O 1
ATOM 5246 N N . LEU B 1 264 ? -10.945 11.883 -6.066 1 97.06 264 LEU B N 1
ATOM 5247 C CA . LEU B 1 264 ? -11.016 11.641 -4.629 1 97.06 264 LEU B CA 1
ATOM 5248 C C . LEU B 1 264 ? -10.844 12.945 -3.852 1 97.06 264 LEU B C 1
ATOM 5250 O O . LEU B 1 264 ? -10.148 13.859 -4.309 1 97.06 264 LEU B O 1
ATOM 5254 N N . LYS B 1 265 ? -11.461 13.102 -2.697 1 97.69 265 LYS B N 1
ATOM 5255 C CA . LYS B 1 265 ? -11.312 14.258 -1.825 1 97.69 265 LYS B CA 1
ATOM 5256 C C . LYS B 1 265 ? -10.062 14.133 -0.957 1 97.69 265 LYS B C 1
ATOM 5258 O O . LYS B 1 265 ? -10.156 13.938 0.257 1 97.69 265 LYS B O 1
ATOM 5263 N N . VAL B 1 266 ? -8.953 14.312 -1.625 1 98.62 266 VAL B N 1
ATOM 5264 C CA . VAL B 1 266 ? -7.648 14.172 -0.987 1 98.62 266 VAL B CA 1
ATOM 5265 C C . VAL B 1 266 ? -6.914 15.508 -1.018 1 98.62 266 VAL B C 1
ATOM 5267 O O . VAL B 1 266 ? -6.93 16.219 -2.031 1 98.62 266 VAL B O 1
ATOM 5270 N N . THR B 1 267 ? -6.387 15.945 0.091 1 98.88 267 THR B N 1
ATOM 5271 C CA . THR B 1 267 ? -5.531 17.125 0.205 1 98.88 267 THR B CA 1
ATOM 5272 C C . THR B 1 267 ? -4.238 16.781 0.942 1 98.88 267 THR B C 1
ATOM 5274 O O . THR B 1 267 ? -4.082 15.672 1.453 1 98.88 267 THR B O 1
ATOM 5277 N N . CYS B 1 268 ? -3.268 17.688 0.917 1 98.88 268 CYS B N 1
ATOM 5278 C CA . CYS B 1 268 ? -2.039 17.469 1.676 1 98.88 268 CYS B CA 1
ATOM 5279 C C . CYS B 1 268 ? -1.403 18.797 2.066 1 98.88 268 CYS B C 1
ATOM 5281 O O . CYS B 1 268 ? -1.751 19.844 1.514 1 98.88 268 CYS B O 1
ATOM 5283 N N . GLU B 1 269 ? -0.581 18.688 3.057 1 98.94 269 GLU B N 1
ATOM 5284 C CA . GLU B 1 269 ? 0.172 19.844 3.547 1 98.94 269 GLU B CA 1
ATOM 5285 C C . GLU B 1 269 ? 1.674 19.578 3.52 1 98.94 269 GLU B C 1
ATOM 5287 O O . GLU B 1 269 ? 2.102 18.422 3.541 1 98.94 269 GLU B O 1
ATOM 5292 N N . VAL B 1 270 ? 2.434 20.609 3.457 1 98.94 270 VAL B N 1
ATOM 5293 C CA . VAL B 1 270 ? 3.887 20.531 3.566 1 98.94 270 VAL B CA 1
ATOM 5294 C C . VAL B 1 270 ? 4.375 21.5 4.652 1 98.94 270 VAL B C 1
ATOM 5296 O O . VAL B 1 270 ? 3.74 22.516 4.914 1 98.94 270 VAL B O 1
ATOM 5299 N N . THR B 1 271 ? 5.43 21.156 5.281 1 98.88 271 THR B N 1
ATOM 5300 C CA . THR B 1 271 ? 6 22.031 6.305 1 98.88 271 THR B CA 1
ATOM 5301 C C . THR B 1 271 ? 7.066 22.938 5.703 1 98.88 271 THR B C 1
ATOM 5303 O O . THR B 1 271 ? 7.727 22.578 4.73 1 98.88 271 THR B O 1
ATOM 5306 N N . PRO B 1 272 ? 7.262 24.094 6.32 1 98.94 272 PRO B N 1
ATOM 5307 C CA . PRO B 1 272 ? 8.281 25 5.812 1 98.94 272 PRO B CA 1
ATOM 5308 C C . PRO B 1 272 ? 9.688 24.406 5.84 1 98.94 272 PRO B C 1
ATOM 5310 O O . PRO B 1 272 ? 10.477 24.625 4.922 1 98.94 272 PRO B O 1
ATOM 5313 N N . HIS B 1 273 ? 10.023 23.641 6.855 1 98.88 273 HIS B N 1
ATOM 5314 C CA . HIS B 1 273 ? 11.367 23.078 6.922 1 98.88 273 HIS B CA 1
ATOM 5315 C C . HIS B 1 273 ? 11.57 22.016 5.844 1 98.88 273 HIS B C 1
ATOM 5317 O O . HIS B 1 273 ? 12.695 21.797 5.387 1 98.88 273 HIS B O 1
ATOM 5323 N N . HIS B 1 274 ? 10.516 21.422 5.305 1 98.88 274 HIS B N 1
ATOM 5324 C CA . HIS B 1 274 ? 10.688 20.375 4.305 1 98.88 274 HIS B CA 1
ATOM 5325 C C . HIS B 1 274 ? 10.883 20.969 2.916 1 98.88 274 HIS B C 1
ATOM 5327 O O . HIS B 1 274 ? 11.477 20.328 2.045 1 98.88 274 HIS B O 1
ATOM 5333 N N . PHE B 1 275 ? 10.32 22.172 2.65 1 98.81 275 PHE B N 1
ATOM 5334 C CA . PHE B 1 275 ? 10.625 22.766 1.348 1 98.81 275 PHE B CA 1
ATOM 5335 C C . PHE B 1 275 ? 11.844 23.672 1.43 1 98.81 275 PHE B C 1
ATOM 5337 O O . PHE B 1 275 ? 12.242 24.266 0.432 1 98.81 275 PHE B O 1
ATOM 5344 N N . THR B 1 276 ? 12.516 23.797 2.611 1 98.81 276 THR B N 1
ATOM 5345 C CA . THR B 1 276 ? 13.641 24.703 2.809 1 98.81 276 THR B CA 1
ATOM 5346 C C . THR B 1 276 ? 14.938 23.906 2.99 1 98.81 276 THR B C 1
ATOM 5348 O O . THR B 1 276 ? 15.977 24.281 2.438 1 98.81 276 THR B O 1
ATOM 5351 N N . LEU B 1 277 ? 14.906 22.812 3.812 1 98.75 277 LEU B N 1
ATOM 5352 C CA . LEU B 1 277 ? 16.094 22.109 4.246 1 98.75 277 LEU B CA 1
ATOM 5353 C C . LEU B 1 277 ? 16.156 20.703 3.629 1 98.75 277 LEU B C 1
ATOM 5355 O O . LEU B 1 277 ? 15.148 20.219 3.104 1 98.75 277 LEU B O 1
ATOM 5359 N N . THR B 1 278 ? 17.312 20.125 3.619 1 98.5 278 THR B N 1
ATOM 5360 C CA . THR B 1 278 ? 17.547 18.75 3.199 1 98.5 278 THR B CA 1
ATOM 5361 C C . THR B 1 278 ? 18.375 17.984 4.23 1 98.5 278 THR B C 1
ATOM 5363 O O . THR B 1 278 ? 18.781 18.562 5.246 1 98.5 278 THR B O 1
ATOM 5366 N N . GLU B 1 279 ? 18.578 16.766 3.979 1 97.88 279 GLU B N 1
ATOM 5367 C CA . GLU B 1 279 ? 19.391 15.922 4.852 1 97.88 279 GLU B CA 1
ATOM 5368 C C . GLU B 1 279 ? 20.812 16.469 4.996 1 97.88 279 GLU B C 1
ATOM 5370 O O . GLU B 1 279 ? 21.484 16.219 5.992 1 97.88 279 GLU B O 1
ATOM 5375 N N . HIS B 1 280 ? 21.297 17.25 4.055 1 98.06 280 HIS B N 1
ATOM 5376 C CA . HIS B 1 280 ? 22.641 17.812 4.094 1 98.06 280 HIS B CA 1
ATOM 5377 C C . HIS B 1 280 ? 22.75 18.891 5.168 1 98.06 280 HIS B C 1
ATOM 5379 O O . HIS B 1 280 ? 23.828 19.094 5.734 1 98.06 280 HIS B O 1
ATOM 5385 N N . ASP B 1 281 ? 21.656 19.516 5.457 1 98.06 281 ASP B N 1
ATOM 5386 C CA . ASP B 1 281 ? 21.656 20.531 6.508 1 98.06 281 ASP B CA 1
ATOM 5387 C C . ASP B 1 281 ? 21.859 19.906 7.883 1 98.06 281 ASP B C 1
ATOM 5389 O O . ASP B 1 281 ? 22.531 20.484 8.742 1 98.06 281 ASP B O 1
ATOM 5393 N N . LEU B 1 282 ? 21.188 18.781 8.047 1 96.5 282 LEU B N 1
ATOM 5394 C CA . LEU B 1 282 ? 21.422 18.047 9.289 1 96.5 282 LEU B CA 1
ATOM 5395 C C . LEU B 1 282 ? 22.891 17.641 9.422 1 96.5 282 LEU B C 1
ATOM 5397 O O . LEU B 1 282 ? 23.484 17.812 10.484 1 96.5 282 LEU B O 1
ATOM 5401 N N . SER B 1 283 ? 23.438 17.125 8.336 1 95 283 SER B N 1
ATOM 5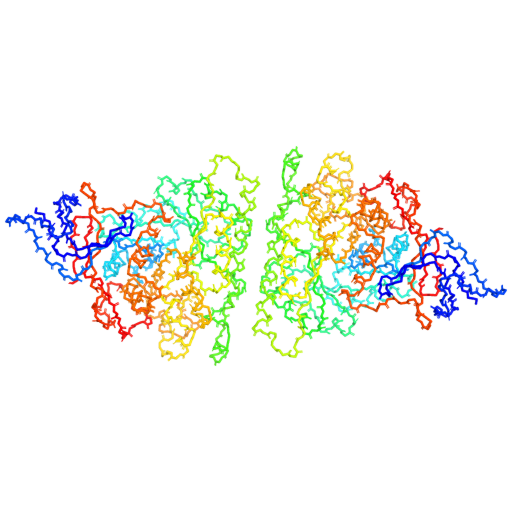402 C CA . SER B 1 283 ? 24.797 16.641 8.352 1 95 283 SER B CA 1
ATOM 5403 C C . SER B 1 283 ? 25.797 17.75 8.695 1 95 283 SER B C 1
ATOM 5405 O O . SER B 1 283 ? 26.766 17.516 9.406 1 95 283 SER B O 1
ATOM 5407 N N . SER B 1 284 ? 25.531 18.938 8.25 1 95.25 284 SER B N 1
ATOM 5408 C CA . SER B 1 284 ? 26.469 20.031 8.391 1 95.25 284 SER B CA 1
ATOM 5409 C C . SER B 1 284 ? 26.266 20.781 9.703 1 95.25 284 SER B C 1
ATOM 5411 O O . SER B 1 284 ? 27.078 21.625 10.078 1 95.25 284 SER B O 1
ATOM 5413 N N . SER B 1 285 ? 25.25 20.438 10.406 1 95.31 285 SER B N 1
ATOM 5414 C CA . SER B 1 285 ? 24.891 21.219 11.586 1 95.31 285 SER B CA 1
ATOM 5415 C C . SER B 1 285 ? 25.672 20.75 12.812 1 95.31 285 SER B C 1
ATOM 5417 O O . SER B 1 285 ? 25.938 19.547 12.961 1 95.31 285 SER B O 1
ATOM 5419 N N . ILE B 1 286 ? 25.938 21.672 13.672 1 92.31 286 ILE B N 1
ATOM 5420 C CA . ILE B 1 286 ? 26.516 21.344 14.969 1 92.31 286 ILE B CA 1
ATOM 5421 C C . ILE B 1 286 ? 25.422 20.875 15.93 1 92.31 286 ILE B C 1
ATOM 5423 O O . ILE B 1 286 ? 25.578 19.859 16.594 1 92.31 286 ILE B O 1
ATOM 5427 N N . GLU B 1 287 ? 24.297 21.609 15.984 1 92.81 287 GLU B N 1
ATOM 5428 C CA . GLU B 1 287 ? 23.141 21.25 16.812 1 92.81 287 GLU B CA 1
ATOM 5429 C C . GLU B 1 287 ? 22.203 20.328 16.062 1 92.81 287 GLU B C 1
ATOM 5431 O O . GLU B 1 287 ? 21.031 20.656 15.836 1 92.81 287 GLU B O 1
ATOM 5436 N N . LYS B 1 288 ? 22.562 19.156 15.875 1 94.62 288 LYS B N 1
ATOM 5437 C CA . LYS B 1 288 ? 21.859 18.219 15.016 1 94.62 288 LYS B CA 1
ATOM 5438 C C . LYS B 1 288 ? 20.453 17.906 15.555 1 94.62 288 LYS B C 1
ATOM 5440 O O . LYS B 1 288 ? 19.531 17.641 14.789 1 94.62 288 LYS B O 1
ATOM 5445 N N . GLY B 1 289 ? 20.328 18 16.828 1 97.38 289 GLY B N 1
ATOM 5446 C CA . GLY B 1 289 ? 19.031 17.734 17.438 1 97.38 289 GLY B CA 1
ATOM 5447 C C . GLY B 1 289 ? 17.922 18.609 16.891 1 97.38 289 GLY B C 1
ATOM 5448 O O . GLY B 1 289 ? 16.766 18.172 16.797 1 97.38 289 GLY B O 1
ATOM 5449 N N . ASN B 1 290 ? 18.234 19.797 16.5 1 97.81 290 ASN B N 1
ATOM 5450 C CA . ASN B 1 290 ? 17.25 20.75 16 1 97.81 290 ASN B CA 1
ATOM 5451 C C . ASN B 1 290 ? 16.891 20.484 14.547 1 97.81 290 ASN B C 1
ATOM 5453 O O . ASN B 1 290 ? 16.047 21.172 13.969 1 97.81 290 ASN B O 1
ATOM 5457 N N . PHE B 1 291 ? 17.516 19.469 13.961 1 98.12 291 PHE B N 1
ATOM 5458 C CA . PHE B 1 291 ? 17.25 19.078 12.578 1 98.12 291 PHE B CA 1
ATOM 5459 C C . PHE B 1 291 ? 16.578 17.703 12.523 1 98.12 291 PHE B C 1
ATOM 5461 O O . PHE B 1 291 ? 16.391 17.141 11.445 1 98.12 291 PHE B O 1
ATOM 5468 N N . ILE B 1 292 ? 16.266 17.188 13.711 1 97.94 292 ILE B N 1
ATOM 5469 C CA . ILE B 1 292 ? 15.672 15.859 13.805 1 97.94 292 ILE B CA 1
ATOM 5470 C C . ILE B 1 292 ? 14.156 15.984 13.992 1 97.94 292 ILE B C 1
ATOM 5472 O O . ILE B 1 292 ? 13.695 16.547 14.984 1 97.94 292 ILE B O 1
ATOM 5476 N N . MET B 1 293 ? 13.453 15.539 12.953 1 97.75 293 MET B N 1
ATOM 5477 C CA . MET B 1 293 ? 11.992 15.547 12.969 1 97.75 293 MET B CA 1
ATOM 5478 C C . MET B 1 293 ? 11.43 14.414 12.109 1 97.75 293 MET B C 1
ATOM 5480 O O . MET B 1 293 ? 12.18 13.734 11.406 1 97.75 293 MET B O 1
ATOM 5484 N N . LYS B 1 294 ? 10.148 14.211 12.141 1 96.31 294 LYS B N 1
ATOM 5485 C CA . LYS B 1 294 ? 9.414 13.273 11.289 1 96.31 294 LYS B CA 1
ATOM 5486 C C . LYS B 1 294 ? 8.336 13.992 10.492 1 96.31 294 LYS B C 1
ATOM 5488 O O . LYS B 1 294 ? 7.52 14.727 11.055 1 96.31 294 LYS B O 1
ATOM 5493 N N . PRO B 1 295 ? 8.258 13.688 9.25 1 97.81 295 PRO B N 1
ATOM 5494 C CA . PRO B 1 295 ? 9.227 12.953 8.43 1 97.81 295 PRO B CA 1
ATOM 5495 C C . PRO B 1 295 ? 10.594 13.617 8.398 1 97.81 295 PRO B C 1
ATOM 5497 O O . PRO B 1 295 ? 10.711 14.82 8.656 1 97.81 295 PRO B O 1
ATOM 5500 N N . PRO B 1 296 ? 11.617 12.828 8.203 1 98.25 296 PRO B N 1
ATOM 5501 C CA . PRO B 1 296 ? 12.945 13.438 8.227 1 98.25 296 PRO B CA 1
ATOM 5502 C C . PRO B 1 296 ? 13.18 14.383 7.055 1 98.25 296 PRO B C 1
ATOM 5504 O O . PRO B 1 296 ? 12.461 14.336 6.059 1 98.25 296 PRO B O 1
ATOM 5507 N N . LEU B 1 297 ? 14.148 15.312 7.285 1 98.56 297 LEU B N 1
ATOM 5508 C CA . LEU B 1 297 ? 14.602 16.109 6.145 1 98.56 297 LEU B CA 1
ATOM 5509 C C . LEU B 1 297 ? 15.055 15.203 5.004 1 98.56 297 LEU B C 1
ATOM 5511 O O . LEU B 1 297 ? 15.859 14.289 5.211 1 98.56 297 LEU B O 1
ATOM 5515 N N . ALA B 1 298 ? 14.609 15.461 3.869 1 96.94 298 ALA B N 1
ATOM 5516 C CA . ALA B 1 298 ? 14.727 14.5 2.775 1 96.94 298 ALA B CA 1
ATOM 5517 C C . ALA B 1 298 ? 15.898 14.852 1.863 1 96.94 298 ALA B C 1
ATOM 5519 O O . ALA B 1 298 ? 16.688 15.758 2.168 1 96.94 298 ALA B O 1
ATOM 5520 N N . SER B 1 299 ? 16.047 14.055 0.788 1 97.62 299 SER B N 1
ATOM 5521 C CA . SER B 1 299 ? 17.016 14.32 -0.27 1 97.62 299 SER B CA 1
ATOM 5522 C C . SER B 1 299 ? 16.656 15.586 -1.04 1 97.62 299 SER B C 1
ATOM 5524 O O . SER B 1 299 ? 15.539 16.094 -0.931 1 97.62 299 SER B O 1
ATOM 5526 N N . VAL B 1 300 ? 17.594 16.094 -1.784 1 98.31 300 VAL B N 1
ATOM 5527 C CA . VAL B 1 300 ? 17.375 17.25 -2.641 1 98.31 300 VAL B CA 1
ATOM 5528 C C . VAL B 1 300 ? 16.25 16.969 -3.633 1 98.31 300 VAL B C 1
ATOM 5530 O O . VAL B 1 300 ? 15.406 17.812 -3.885 1 98.31 300 VAL B O 1
ATOM 5533 N N . GLU B 1 301 ? 16.25 15.766 -4.152 1 97.88 301 GLU B N 1
ATOM 5534 C CA . GLU B 1 301 ? 15.227 15.352 -5.109 1 97.88 301 GLU B CA 1
ATOM 5535 C C . GLU B 1 301 ? 13.836 15.461 -4.504 1 97.88 301 GLU B C 1
ATOM 5537 O O . GLU B 1 301 ? 12.922 16 -5.137 1 97.88 301 GLU B O 1
ATOM 5542 N N . ASN B 1 302 ? 13.68 14.945 -3.354 1 98.56 302 ASN B N 1
ATOM 5543 C CA . ASN B 1 302 ? 12.383 15.008 -2.689 1 98.56 302 ASN B CA 1
ATOM 5544 C C . ASN B 1 302 ? 12 16.438 -2.346 1 98.56 302 ASN B C 1
ATOM 5546 O O . ASN B 1 302 ? 10.844 16.844 -2.537 1 98.56 302 ASN B O 1
ATOM 5550 N N . ARG B 1 303 ? 12.93 17.203 -1.811 1 98.69 303 ARG B N 1
ATOM 5551 C CA . ARG B 1 303 ? 12.656 18.609 -1.523 1 98.69 303 ARG B CA 1
ATOM 5552 C C . ARG B 1 303 ? 12.203 19.344 -2.777 1 98.69 303 ARG B C 1
ATOM 5554 O O . ARG B 1 303 ? 11.227 20.094 -2.74 1 98.69 303 ARG B O 1
ATOM 5561 N N . ASP B 1 304 ? 12.875 19.141 -3.883 1 98.81 304 ASP B N 1
ATOM 5562 C CA . ASP B 1 304 ? 12.531 19.797 -5.141 1 98.81 304 ASP B CA 1
ATOM 5563 C C . ASP B 1 304 ? 11.133 19.375 -5.613 1 98.81 304 ASP B C 1
ATOM 5565 O O . ASP B 1 304 ? 10.398 20.188 -6.184 1 98.81 304 ASP B O 1
ATOM 5569 N N . ALA B 1 305 ? 10.789 18.094 -5.363 1 98.81 305 ALA B N 1
ATOM 5570 C CA . ALA B 1 305 ? 9.461 17.609 -5.723 1 98.81 305 ALA B CA 1
ATOM 5571 C C . ALA B 1 305 ? 8.383 18.328 -4.918 1 98.81 305 ALA B C 1
ATOM 5573 O O . ALA B 1 305 ? 7.281 18.578 -5.422 1 98.81 305 ALA B O 1
ATOM 5574 N N . LEU B 1 306 ? 8.68 18.641 -3.695 1 98.88 306 LEU B N 1
ATOM 5575 C CA . LEU B 1 306 ? 7.73 19.375 -2.875 1 98.88 306 LEU B CA 1
ATOM 5576 C C . LEU B 1 306 ? 7.523 20.781 -3.43 1 98.88 306 LEU B C 1
ATOM 5578 O O . LEU B 1 306 ? 6.395 21.281 -3.482 1 98.88 306 LEU B O 1
ATOM 5582 N N . ILE B 1 307 ? 8.578 21.406 -3.807 1 98.88 307 ILE B N 1
ATOM 5583 C CA . ILE B 1 307 ? 8.508 22.75 -4.375 1 98.88 307 ILE B CA 1
ATOM 5584 C C . ILE B 1 307 ? 7.676 22.734 -5.652 1 98.88 307 ILE B C 1
ATOM 5586 O O . ILE B 1 307 ? 6.816 23.594 -5.855 1 98.88 307 ILE B O 1
ATOM 5590 N N . GLU B 1 308 ? 7.898 21.719 -6.449 1 98.75 308 GLU B N 1
ATOM 5591 C CA . GLU B 1 308 ? 7.098 21.578 -7.66 1 98.75 308 GLU B CA 1
ATOM 5592 C C . GLU B 1 308 ? 5.629 21.328 -7.324 1 98.75 308 GLU B C 1
ATOM 5594 O O . GLU B 1 308 ? 4.738 21.812 -8.031 1 98.75 308 GLU B O 1
ATOM 5599 N N . GLY B 1 309 ? 5.398 20.5 -6.281 1 98.81 309 GLY B N 1
ATOM 5600 C CA . GLY B 1 309 ? 4.035 20.266 -5.832 1 98.81 309 GLY B CA 1
ATOM 5601 C C . GLY B 1 309 ? 3.332 21.531 -5.371 1 98.81 309 GLY B C 1
ATOM 5602 O O . GLY B 1 309 ? 2.123 21.672 -5.559 1 98.81 309 GLY B O 1
ATOM 5603 N N . LEU B 1 310 ? 4.059 22.438 -4.77 1 98.88 310 LEU B N 1
ATOM 5604 C CA . LEU B 1 310 ? 3.531 23.734 -4.383 1 98.88 310 LEU B CA 1
ATOM 5605 C C . LEU B 1 310 ? 3.246 24.594 -5.613 1 98.88 310 LEU B C 1
ATOM 5607 O O . LEU B 1 310 ? 2.201 25.25 -5.695 1 98.88 310 LEU B O 1
ATOM 5611 N N . ARG B 1 311 ? 4.152 24.531 -6.508 1 98.38 311 ARG B N 1
ATOM 5612 C CA . ARG B 1 311 ? 4.047 25.328 -7.723 1 98.38 311 ARG B CA 1
ATOM 5613 C C . ARG B 1 311 ? 2.83 24.922 -8.547 1 98.38 311 ARG B C 1
ATOM 5615 O O . ARG B 1 311 ? 2.109 25.781 -9.07 1 98.38 311 ARG B O 1
ATOM 5622 N N . ASP B 1 312 ? 2.568 23.609 -8.633 1 98.12 312 ASP B N 1
ATOM 5623 C CA . ASP B 1 312 ? 1.532 23.141 -9.547 1 98.12 312 ASP B CA 1
ATOM 5624 C C . ASP B 1 312 ? 0.2 22.969 -8.828 1 98.12 312 ASP B C 1
ATOM 5626 O O . ASP B 1 312 ? -0.784 22.516 -9.422 1 98.12 312 ASP B O 1
ATOM 5630 N N . GLY B 1 313 ? 0.163 23.25 -7.543 1 98.25 313 GLY B N 1
ATOM 5631 C CA . GLY B 1 313 ? -1.091 23.266 -6.805 1 98.25 313 GLY B CA 1
ATOM 5632 C C . GLY B 1 313 ? -1.453 21.906 -6.215 1 98.25 313 GLY B C 1
ATOM 5633 O O . GLY B 1 313 ? -2.51 21.766 -5.598 1 98.25 313 GLY B O 1
ATOM 5634 N N . THR B 1 314 ? -0.579 20.859 -6.375 1 98.75 314 THR B N 1
ATOM 5635 C CA . THR B 1 314 ? -0.833 19.562 -5.766 1 98.75 314 THR B CA 1
ATOM 5636 C C . THR B 1 314 ? -0.882 19.672 -4.246 1 98.75 314 THR B C 1
ATOM 5638 O O . THR B 1 314 ? -1.712 19.031 -3.598 1 98.75 314 THR B O 1
ATOM 5641 N N . ILE B 1 315 ? -0.002 20.453 -3.709 1 98.94 315 ILE B N 1
ATOM 5642 C CA . ILE B 1 315 ? 0.04 20.656 -2.266 1 98.94 315 ILE B CA 1
ATOM 5643 C C . ILE B 1 315 ? -0.873 21.828 -1.89 1 98.94 315 ILE B C 1
ATOM 5645 O O . ILE B 1 315 ? -0.783 22.906 -2.475 1 98.94 315 ILE B O 1
ATOM 5649 N N . ASP B 1 316 ? -1.703 21.578 -0.866 1 98.88 316 ASP B N 1
ATOM 5650 C CA . ASP B 1 316 ? -2.857 22.438 -0.641 1 98.88 316 ASP B CA 1
ATOM 5651 C C . ASP B 1 316 ? -2.574 23.469 0.457 1 98.88 316 ASP B C 1
ATOM 5653 O O . ASP B 1 316 ? -3.238 24.5 0.535 1 98.88 316 ASP B O 1
ATOM 5657 N N . ALA B 1 317 ? -1.631 23.141 1.335 1 98.94 317 ALA B N 1
ATOM 5658 C CA . ALA B 1 317 ? -1.464 23.984 2.518 1 98.94 317 ALA B CA 1
ATOM 5659 C C . ALA B 1 317 ? -0.028 23.922 3.033 1 98.94 317 ALA B C 1
ATOM 5661 O O . ALA B 1 317 ? 0.691 22.953 2.779 1 98.94 317 ALA B O 1
ATOM 5662 N N . ILE B 1 318 ? 0.346 24.953 3.648 1 98.94 318 ILE B N 1
ATOM 5663 C CA . ILE B 1 318 ? 1.562 24.984 4.453 1 98.94 318 ILE B CA 1
ATOM 5664 C C . ILE B 1 318 ? 1.2 24.953 5.938 1 98.94 318 ILE B C 1
ATOM 5666 O O . ILE B 1 318 ? 0.431 25.797 6.414 1 98.94 318 ILE B O 1
ATOM 5670 N N . ALA B 1 319 ? 1.637 23.938 6.633 1 98.88 319 ALA B N 1
ATOM 5671 C CA . ALA B 1 319 ? 1.422 23.75 8.062 1 98.88 319 ALA B CA 1
ATOM 5672 C C . ALA B 1 319 ? 2.738 23.469 8.789 1 98.88 319 ALA B C 1
ATOM 5674 O O . ALA B 1 319 ? 3.605 22.766 8.258 1 98.88 319 ALA B O 1
ATOM 5675 N N . THR B 1 320 ? 2.896 23.938 9.93 1 98.81 320 THR B N 1
ATOM 5676 C CA . THR B 1 320 ? 4.234 24.047 10.5 1 98.81 320 THR B CA 1
ATOM 5677 C C . THR B 1 320 ? 4.621 22.75 11.219 1 98.81 320 THR B C 1
ATOM 5679 O O . THR B 1 320 ? 5.805 22.453 11.383 1 98.81 320 THR B O 1
ATOM 5682 N N . ASP B 1 321 ? 3.553 21.984 11.664 1 98.62 321 ASP B N 1
ATOM 5683 C CA . ASP B 1 321 ? 3.857 20.922 12.594 1 98.62 321 ASP B CA 1
ATOM 5684 C C . ASP B 1 321 ? 4.668 21.438 13.781 1 98.62 321 ASP B C 1
ATOM 5686 O O . ASP B 1 321 ? 5.645 20.797 14.195 1 98.62 321 ASP B O 1
ATOM 5690 N N . HIS B 1 322 ? 4.32 22.656 14.297 1 98.81 322 HIS B N 1
ATOM 5691 C CA . HIS B 1 322 ? 4.957 23.234 15.477 1 98.81 322 HIS B CA 1
ATOM 5692 C C . HIS B 1 322 ? 5.008 22.219 16.625 1 98.81 322 HIS B C 1
ATOM 5694 O O . HIS B 1 322 ? 3.967 21.844 17.172 1 98.81 322 HIS B O 1
ATOM 5700 N N . ALA B 1 323 ? 6.242 21.797 17 1 98.69 323 ALA B N 1
ATOM 5701 C CA . ALA B 1 323 ? 6.43 20.703 17.953 1 98.69 323 ALA B CA 1
ATOM 5702 C C . ALA B 1 323 ? 7.508 21.062 18.984 1 98.69 323 ALA B C 1
ATOM 5704 O O . ALA B 1 323 ? 8.664 20.672 18.828 1 98.69 323 ALA B O 1
ATOM 5705 N N . PRO B 1 324 ? 7.105 21.719 20.031 1 98.75 324 PRO B N 1
ATOM 5706 C CA . PRO B 1 324 ? 8.055 22.172 21.047 1 98.75 324 PRO B CA 1
ATOM 5707 C C . PRO B 1 324 ? 8.602 21.031 21.906 1 98.75 324 PRO B C 1
ATOM 5709 O O . PRO B 1 324 ? 7.855 20.109 22.234 1 98.75 324 PRO B O 1
ATOM 5712 N N . HIS B 1 325 ? 9.828 21.094 22.188 1 98.56 325 HIS B N 1
ATOM 5713 C CA . HIS B 1 325 ? 10.531 20.203 23.094 1 98.56 325 HIS B CA 1
ATOM 5714 C C . HIS B 1 325 ? 11.414 20.984 24.062 1 98.56 325 HIS B C 1
ATOM 5716 O O . HIS B 1 325 ? 11.758 22.141 23.797 1 98.56 325 HIS B O 1
ATOM 5722 N N . ALA B 1 326 ? 11.695 20.391 25.172 1 97.69 326 ALA B N 1
ATOM 5723 C CA . ALA B 1 326 ? 12.664 20.984 26.094 1 97.69 326 ALA B CA 1
ATOM 5724 C C . ALA B 1 326 ? 14.078 20.906 25.516 1 97.69 326 ALA B C 1
ATOM 5726 O O . ALA B 1 326 ? 14.383 20.031 24.719 1 97.69 326 ALA B O 1
ATOM 5727 N N . LYS B 1 327 ? 14.867 21.797 26.062 1 96.31 327 LYS B N 1
ATOM 5728 C CA . LYS B 1 327 ? 16.234 21.922 25.547 1 96.31 327 LYS B CA 1
ATOM 5729 C C . LYS B 1 327 ? 16.984 20.609 25.656 1 96.31 327 LYS B C 1
ATOM 5731 O O . LYS B 1 327 ? 17.656 20.203 24.719 1 96.31 327 LYS B O 1
ATOM 5736 N N . HIS B 1 328 ? 16.844 19.906 26.766 1 96.62 328 HIS B N 1
ATOM 5737 C CA . HIS B 1 328 ? 17.609 18.688 27.031 1 96.62 328 HIS B CA 1
ATOM 5738 C C . HIS B 1 328 ? 17.188 17.547 26.109 1 96.62 328 HIS B C 1
ATOM 5740 O O . HIS B 1 328 ? 17.922 16.594 25.906 1 96.62 328 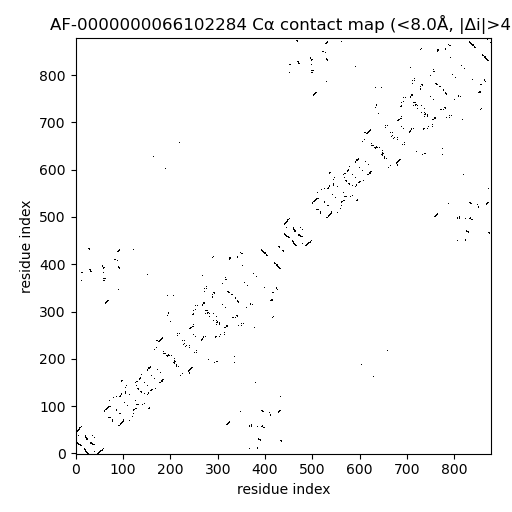HIS B O 1
ATOM 5746 N N . GLU B 1 329 ? 15.984 17.641 25.5 1 97.75 329 GLU B N 1
ATOM 5747 C CA . GLU B 1 329 ? 15.461 16.609 24.594 1 97.75 329 GLU B CA 1
ATOM 5748 C C . GLU B 1 329 ? 16 16.797 23.188 1 97.75 329 GLU B C 1
ATOM 5750 O O . GLU B 1 329 ? 15.836 15.914 22.328 1 97.75 329 GLU B O 1
ATOM 5755 N N . LYS B 1 330 ? 16.641 17.906 22.984 1 97.38 330 LYS B N 1
ATOM 5756 C CA . LYS B 1 330 ? 17.203 18.203 21.672 1 97.38 330 LYS B CA 1
ATOM 5757 C C . LYS B 1 330 ? 18.734 18.297 21.734 1 97.38 330 LYS B C 1
ATOM 5759 O O . LYS B 1 330 ? 19.422 18.094 20.734 1 97.38 330 LYS B O 1
ATOM 5764 N N . GLU B 1 331 ? 19.203 18.672 22.922 1 96.44 331 GLU B N 1
ATOM 5765 C CA . GLU B 1 331 ? 20.641 18.766 23.156 1 96.44 331 GLU B CA 1
ATOM 5766 C C . GLU B 1 331 ? 21.188 17.438 23.703 1 96.44 331 GLU B C 1
ATOM 5768 O O . GLU B 1 331 ? 21.703 17.391 24.812 1 96.44 331 GLU B O 1
ATOM 5773 N N . CYS B 1 332 ? 21.094 16.453 23.031 1 95.62 332 CYS B N 1
ATOM 5774 C CA . CYS B 1 332 ? 21.562 15.094 23.281 1 95.62 332 CYS B CA 1
ATOM 5775 C C . CYS B 1 332 ? 22.047 14.43 22 1 95.62 332 CYS B C 1
ATOM 5777 O O . CYS B 1 332 ? 22 15.039 20.922 1 95.62 332 CYS B O 1
ATOM 5779 N N . PRO B 1 333 ? 22.672 13.281 22.141 1 93.88 333 PRO B N 1
ATOM 5780 C CA . PRO B 1 333 ? 23.078 12.594 20.906 1 93.88 333 PRO B CA 1
ATOM 5781 C C . PRO B 1 333 ? 21.938 12.438 19.922 1 93.88 333 PRO B C 1
ATOM 5783 O O . PRO B 1 333 ? 20.797 12.18 20.328 1 93.88 333 PRO B O 1
ATOM 5786 N N . PRO B 1 334 ? 22.234 12.641 18.641 1 93.25 334 PRO B N 1
ATOM 5787 C CA . PRO B 1 334 ? 21.172 12.68 17.625 1 93.25 334 PRO B CA 1
ATOM 5788 C C . PRO B 1 334 ? 20.234 11.477 17.703 1 93.25 334 PRO B C 1
ATOM 5790 O O . PRO B 1 334 ? 19.031 11.617 17.469 1 93.25 334 PRO B O 1
ATOM 5793 N N . ASP B 1 335 ? 20.703 10.344 18.016 1 93.44 335 ASP B N 1
ATOM 5794 C CA . ASP B 1 335 ? 19.891 9.141 18.047 1 93.44 335 ASP B CA 1
ATOM 5795 C C . ASP B 1 335 ? 19 9.117 19.281 1 93.44 335 ASP B C 1
ATOM 5797 O O . ASP B 1 335 ? 18.141 8.234 19.422 1 93.44 335 ASP B O 1
ATOM 5801 N N . GLN B 1 336 ? 19.109 10.117 20.094 1 95.88 336 GLN B N 1
ATOM 5802 C CA . GLN B 1 336 ? 18.297 10.219 21.312 1 95.88 336 GLN B CA 1
ATOM 5803 C C . GLN B 1 336 ? 17.422 11.469 21.281 1 95.88 336 GLN B C 1
ATOM 5805 O O . GLN B 1 336 ? 16.594 11.68 22.172 1 95.88 336 GLN B O 1
ATOM 5810 N N . ALA B 1 337 ? 17.609 12.258 20.312 1 97.25 337 ALA B N 1
ATOM 5811 C CA . ALA B 1 337 ? 16.891 13.523 20.234 1 97.25 337 ALA B CA 1
ATOM 5812 C C . ALA B 1 337 ? 15.414 13.297 19.906 1 97.25 337 ALA B C 1
ATOM 5814 O O . ALA B 1 337 ? 15.078 12.43 19.109 1 97.25 337 ALA B O 1
ATOM 5815 N N . ALA B 1 338 ? 14.562 14.055 20.547 1 97.56 338 ALA B N 1
ATOM 5816 C CA . ALA B 1 338 ? 13.133 14.008 20.25 1 97.56 338 ALA B CA 1
ATOM 5817 C C . ALA B 1 338 ? 12.852 14.5 18.828 1 97.56 338 ALA B C 1
ATOM 5819 O O . ALA B 1 338 ? 13.539 15.398 18.328 1 97.56 338 ALA B O 1
ATOM 5820 N N . PHE B 1 339 ? 11.898 13.938 18.234 1 98 339 PHE B N 1
ATOM 5821 C CA . PHE B 1 339 ? 11.5 14.336 16.891 1 98 339 PHE B CA 1
ATOM 5822 C C . PHE B 1 339 ? 10.602 15.57 16.922 1 98 339 PHE B C 1
ATOM 5824 O O . PHE B 1 339 ? 9.578 15.57 17.609 1 98 339 PHE B O 1
ATOM 5831 N N . GLY B 1 340 ? 10.93 16.609 16.156 1 97.94 340 GLY B N 1
ATOM 5832 C CA . GLY B 1 340 ? 10.078 17.781 16.062 1 97.94 340 GLY B CA 1
ATOM 5833 C C . GLY B 1 340 ? 10.828 19.094 16.219 1 97.94 340 GLY B C 1
ATOM 5834 O O . GLY B 1 340 ? 11.883 19.125 16.859 1 97.94 340 GLY B O 1
ATOM 5835 N N . ILE B 1 341 ? 10.328 20.125 15.672 1 98.44 341 ILE B N 1
ATOM 5836 C CA . ILE B 1 341 ? 10.875 21.469 15.812 1 98.44 341 ILE B CA 1
ATOM 5837 C C . ILE B 1 341 ? 9.734 22.484 15.883 1 98.44 341 ILE B C 1
ATOM 5839 O O . ILE B 1 341 ? 8.602 22.188 15.508 1 98.44 341 ILE B O 1
ATOM 5843 N N . ILE B 1 342 ? 10.008 23.641 16.391 1 98.62 342 ILE B N 1
ATOM 5844 C CA . ILE B 1 342 ? 9.016 24.703 16.359 1 98.62 342 ILE B CA 1
ATOM 5845 C C . ILE B 1 342 ? 9.07 25.438 15.016 1 98.62 342 ILE B C 1
ATOM 5847 O O . ILE B 1 342 ? 10.117 25.469 14.367 1 98.62 342 ILE B O 1
ATOM 5851 N N . GLY B 1 343 ? 7.887 25.875 14.57 1 98.62 343 GLY B N 1
ATOM 5852 C CA . GLY B 1 343 ? 7.879 26.438 13.227 1 98.62 343 GLY B CA 1
ATOM 5853 C C . GLY B 1 343 ? 6.906 27.594 13.062 1 98.62 343 GLY B C 1
ATOM 5854 O O . GLY B 1 343 ? 6.914 28.281 12.039 1 98.62 343 GLY B O 1
ATOM 5855 N N . LEU B 1 344 ? 6.031 27.938 14.047 1 98.81 344 LEU B N 1
ATOM 5856 C CA . LEU B 1 344 ? 5 28.969 13.922 1 98.81 344 LEU B CA 1
ATOM 5857 C C . LEU B 1 344 ? 5.621 30.328 13.633 1 98.81 344 LEU B C 1
ATOM 5859 O O . LEU B 1 344 ? 5.176 31.047 12.727 1 98.81 344 LEU B O 1
ATOM 5863 N N . GLU B 1 345 ? 6.676 30.656 14.281 1 98.38 345 GLU B N 1
ATOM 5864 C CA . GLU B 1 345 ? 7.238 32 14.266 1 98.38 345 GLU B CA 1
ATOM 5865 C C . GLU B 1 345 ? 8.094 32.219 13.016 1 98.38 345 GLU B C 1
ATOM 5867 O O . GLU B 1 345 ? 8.367 33.375 12.641 1 98.38 345 GLU B O 1
ATOM 5872 N N . THR B 1 346 ? 8.523 31.125 12.375 1 98.56 346 THR B N 1
ATOM 5873 C CA . THR B 1 346 ? 9.398 31.266 11.219 1 98.56 346 THR B CA 1
ATOM 5874 C C . THR B 1 346 ? 8.648 30.938 9.93 1 98.56 346 THR B C 1
ATOM 5876 O O . THR B 1 346 ? 9.148 31.203 8.836 1 98.56 346 THR B O 1
ATOM 5879 N N . SER B 1 347 ? 7.461 30.469 10 1 98.75 347 SER B N 1
ATOM 5880 C CA . SER B 1 347 ? 6.73 29.906 8.867 1 98.75 347 SER B CA 1
ATOM 5881 C C . SER B 1 347 ? 6.52 30.953 7.777 1 98.75 347 SER B C 1
ATOM 5883 O O . SER B 1 347 ? 6.832 30.703 6.613 1 98.75 347 SER B O 1
ATOM 5885 N N . LEU B 1 348 ? 5.969 32.125 8.086 1 98.88 348 LEU B N 1
ATOM 5886 C CA . LEU B 1 348 ? 5.711 33.156 7.102 1 98.88 348 LEU B CA 1
ATOM 5887 C C . LEU B 1 348 ? 7.004 33.625 6.438 1 98.88 348 LEU B C 1
ATOM 5889 O O . LEU B 1 348 ? 7.07 33.75 5.215 1 98.88 348 LEU B O 1
ATOM 5893 N N . GLY B 1 349 ? 8.023 33.906 7.238 1 98.88 349 GLY B N 1
ATOM 5894 C CA . GLY B 1 349 ? 9.312 34.312 6.711 1 98.88 349 GLY B CA 1
ATOM 5895 C C . GLY B 1 349 ? 9.922 33.312 5.758 1 98.88 349 GLY B C 1
ATOM 5896 O O . GLY B 1 349 ? 10.445 33.688 4.707 1 98.88 349 GLY B O 1
ATOM 5897 N N . LEU B 1 350 ? 9.891 32.031 6.148 1 98.94 350 LEU B N 1
ATOM 5898 C CA . LEU B 1 350 ? 10.43 30.984 5.293 1 98.94 350 LEU B CA 1
ATOM 5899 C C . LEU B 1 350 ? 9.633 30.875 3.998 1 98.94 350 LEU B C 1
ATOM 5901 O O . LEU B 1 350 ? 10.203 30.656 2.928 1 98.94 350 LEU B O 1
ATOM 5905 N N . THR B 1 351 ? 8.305 30.984 4.086 1 98.94 351 THR B N 1
ATOM 5906 C CA . THR B 1 351 ? 7.453 30.906 2.904 1 98.94 351 THR B CA 1
ATOM 5907 C C . THR B 1 351 ? 7.785 32.031 1.929 1 98.94 351 THR B C 1
ATOM 5909 O O . THR B 1 351 ? 7.953 31.797 0.731 1 98.94 351 THR B O 1
ATOM 5912 N N . ILE B 1 352 ? 7.891 33.25 2.42 1 98.88 352 ILE B N 1
ATOM 5913 C CA . ILE B 1 352 ? 8.172 34.406 1.562 1 98.88 352 ILE B CA 1
ATOM 5914 C C . ILE B 1 352 ? 9.594 34.281 1.006 1 98.88 352 ILE B C 1
ATOM 5916 O O . ILE B 1 352 ? 9.805 34.469 -0.198 1 98.88 352 ILE B O 1
ATOM 5920 N N . THR B 1 353 ? 10.57 33.938 1.823 1 98.88 353 THR B N 1
ATOM 5921 C CA . THR B 1 353 ? 11.977 33.875 1.436 1 98.88 353 THR B CA 1
ATOM 5922 C C . THR B 1 353 ? 12.203 32.75 0.417 1 98.88 353 THR B C 1
ATOM 5924 O O . THR B 1 353 ? 12.883 32.969 -0.592 1 98.88 353 THR B O 1
ATOM 5927 N N . GLU B 1 354 ? 11.633 31.609 0.668 1 98.75 354 GLU B N 1
ATOM 5928 C CA . GLU B 1 354 ? 12.016 30.406 -0.075 1 98.75 354 GLU B CA 1
ATOM 5929 C C . GLU B 1 354 ? 11.078 30.172 -1.254 1 98.75 354 GLU B C 1
ATOM 5931 O O . GLU B 1 354 ? 11.43 29.453 -2.195 1 98.75 354 GLU B O 1
ATOM 5936 N N . LEU B 1 355 ? 9.898 30.703 -1.198 1 98.88 355 LEU B N 1
ATOM 5937 C CA . LEU B 1 355 ? 8.938 30.391 -2.248 1 98.88 355 LEU B CA 1
ATOM 5938 C C . LEU B 1 355 ? 8.555 31.656 -3.027 1 98.88 355 LEU B C 1
ATOM 5940 O O . LEU B 1 355 ? 8.602 31.656 -4.258 1 98.88 355 LEU B O 1
ATOM 5944 N N . VAL B 1 356 ? 8.156 32.719 -2.35 1 98.81 356 VAL B N 1
ATOM 5945 C CA . VAL B 1 356 ? 7.672 33.938 -3.023 1 98.81 356 VAL B CA 1
ATOM 5946 C C . VAL B 1 356 ? 8.844 34.656 -3.676 1 98.81 356 VAL B C 1
ATOM 5948 O O . VAL B 1 356 ? 8.828 34.906 -4.883 1 98.81 356 VAL B O 1
ATOM 5951 N N . ASP B 1 357 ? 9.859 34.938 -2.91 1 98.38 357 ASP B N 1
ATOM 5952 C CA . ASP B 1 357 ? 11.008 35.688 -3.404 1 98.38 357 ASP B CA 1
ATOM 5953 C C . ASP B 1 357 ? 11.719 34.938 -4.531 1 98.38 357 ASP B C 1
ATOM 5955 O O . ASP B 1 357 ? 12.289 35.562 -5.434 1 98.38 357 ASP B O 1
ATOM 5959 N N . LYS B 1 358 ? 11.648 33.656 -4.48 1 98.12 358 LYS B N 1
ATOM 5960 C CA . LYS B 1 358 ? 12.312 32.812 -5.484 1 98.12 358 LYS B CA 1
ATOM 5961 C C . LYS B 1 358 ? 11.406 32.562 -6.68 1 98.12 358 LYS B C 1
ATOM 5963 O O . LYS B 1 358 ? 11.789 31.875 -7.625 1 98.12 358 LYS B O 1
ATOM 5968 N N . GLY B 1 359 ? 10.195 33.031 -6.637 1 98.44 359 GLY B N 1
ATOM 5969 C CA . GLY B 1 359 ? 9.305 33 -7.785 1 98.44 359 GLY B CA 1
ATOM 5970 C C . GLY B 1 359 ? 8.578 31.672 -7.926 1 98.44 359 GLY B C 1
ATOM 5971 O O . GLY B 1 359 ? 8.094 31.344 -9.008 1 98.44 359 GLY B O 1
ATOM 5972 N N . VAL B 1 360 ? 8.578 30.891 -6.891 1 98.56 360 VAL B N 1
ATOM 5973 C CA . VAL B 1 360 ? 7.875 29.609 -6.926 1 98.56 360 VAL B CA 1
ATOM 5974 C C . VAL B 1 360 ? 6.367 29.844 -6.898 1 98.56 360 VAL B C 1
ATOM 5976 O O . VAL B 1 360 ? 5.617 29.203 -7.629 1 98.56 360 VAL B O 1
ATOM 5979 N N . ILE B 1 361 ? 5.969 30.766 -6.027 1 98.69 361 ILE B N 1
ATOM 5980 C CA . ILE B 1 361 ? 4.57 31.156 -5.898 1 98.69 361 ILE B CA 1
ATOM 5981 C C . ILE B 1 361 ? 4.465 32.656 -5.691 1 98.69 361 ILE B C 1
ATOM 5983 O O . ILE B 1 361 ? 5.465 33.312 -5.406 1 98.69 361 ILE B O 1
ATOM 5987 N N . THR B 1 362 ? 3.25 33.188 -5.879 1 98.62 362 THR B N 1
ATOM 5988 C CA . THR B 1 362 ? 2.986 34.594 -5.594 1 98.62 362 THR B CA 1
ATOM 5989 C C . THR B 1 362 ? 2.668 34.781 -4.117 1 98.62 362 THR B C 1
ATOM 5991 O O . THR B 1 362 ? 2.43 33.812 -3.389 1 98.62 362 THR B O 1
ATOM 5994 N N . LEU B 1 363 ? 2.693 36 -3.68 1 98.56 363 LEU B N 1
ATOM 5995 C CA . LEU B 1 363 ? 2.32 36.312 -2.301 1 98.56 363 LEU B CA 1
ATOM 5996 C C . LEU B 1 363 ? 0.864 35.938 -2.039 1 98.56 363 LEU B C 1
ATOM 5998 O O . LEU B 1 363 ? 0.523 35.469 -0.949 1 98.56 363 LEU B O 1
ATOM 6002 N N . SER B 1 364 ? 0.017 36.156 -2.996 1 98.62 364 SER B N 1
ATOM 6003 C CA . SER B 1 364 ? -1.385 35.781 -2.877 1 98.62 364 SER B CA 1
ATOM 6004 C C . SER B 1 364 ? -1.525 34.281 -2.66 1 98.62 364 SER B C 1
ATOM 6006 O O . SER B 1 364 ? -2.314 33.812 -1.821 1 98.62 364 SER B O 1
ATOM 6008 N N . GLN B 1 365 ? -0.729 33.5 -3.416 1 98.69 365 GLN B N 1
ATOM 6009 C CA . GLN B 1 365 ? -0.747 32.062 -3.25 1 98.69 365 GLN B CA 1
ATOM 6010 C C . GLN B 1 365 ? -0.209 31.656 -1.882 1 98.69 365 GLN B C 1
ATOM 6012 O O . GLN B 1 365 ? -0.686 30.688 -1.282 1 98.69 365 GLN B O 1
ATOM 6017 N N . ALA B 1 366 ? 0.78 32.375 -1.428 1 98.88 366 ALA B N 1
ATOM 6018 C CA . ALA B 1 366 ? 1.296 32.125 -0.087 1 98.88 366 ALA B CA 1
ATOM 6019 C C . ALA B 1 366 ? 0.205 32.281 0.965 1 98.88 366 ALA B C 1
ATOM 6021 O O . ALA B 1 366 ? 0.074 31.469 1.876 1 98.88 366 ALA B O 1
ATOM 6022 N N . ILE B 1 367 ? -0.585 33.344 0.845 1 98.81 367 ILE B N 1
ATOM 6023 C CA . ILE B 1 367 ? -1.673 33.594 1.781 1 98.81 367 ILE B CA 1
ATOM 6024 C C . ILE B 1 367 ? -2.734 32.5 1.656 1 98.81 367 ILE B C 1
ATOM 6026 O O . ILE B 1 367 ? -3.303 32.062 2.658 1 98.81 367 ILE B O 1
ATOM 6030 N N . GLU B 1 368 ? -2.998 32.031 0.463 1 98.69 368 GLU B N 1
ATOM 6031 C CA . GLU B 1 368 ? -3.918 30.922 0.267 1 98.69 368 GLU B CA 1
ATOM 6032 C C . GLU B 1 368 ? -3.447 29.688 1.023 1 98.69 368 GLU B C 1
ATOM 6034 O O . GLU B 1 368 ? -4.238 29.031 1.709 1 98.69 368 GLU B O 1
ATOM 6039 N N . LEU B 1 369 ? -2.201 29.375 0.9 1 98.94 369 LEU B N 1
ATOM 6040 C CA . LEU B 1 369 ? -1.611 28.172 1.466 1 98.94 369 LEU B CA 1
ATOM 6041 C C . LEU B 1 369 ? -1.53 28.266 2.986 1 98.94 369 LEU B C 1
ATOM 6043 O O . LEU B 1 369 ? -1.599 27.25 3.68 1 98.94 369 LEU B O 1
ATOM 6047 N N . LEU B 1 370 ? -1.46 29.484 3.531 1 98.88 370 LEU B N 1
ATOM 6048 C CA . LEU B 1 370 ? -1.203 29.672 4.953 1 98.88 370 LEU B CA 1
ATOM 6049 C C . LEU B 1 370 ? -2.48 30.078 5.688 1 98.88 370 LEU B C 1
ATOM 6051 O O . LEU B 1 370 ? -2.5 30.141 6.918 1 98.88 370 LEU B O 1
ATOM 6055 N N . SER B 1 371 ? -3.564 30.375 4.984 1 98.75 371 SER B N 1
ATOM 6056 C CA . SER B 1 371 ? -4.75 30.906 5.648 1 98.75 371 SER B CA 1
ATOM 6057 C C . SER B 1 371 ? -6.027 30.312 5.047 1 98.75 371 SER B C 1
ATOM 6059 O O . SER B 1 371 ? -6.633 29.406 5.625 1 98.75 371 SER B O 1
ATOM 6061 N N . THR B 1 372 ? -6.285 30.594 3.797 1 98.38 372 THR B N 1
ATOM 6062 C CA . THR B 1 372 ? -7.566 30.266 3.17 1 98.38 372 THR B CA 1
ATOM 6063 C C . THR B 1 372 ? -7.738 28.766 3.031 1 98.38 372 THR B C 1
ATOM 6065 O O . THR B 1 372 ? -8.781 28.219 3.408 1 98.38 372 THR B O 1
ATOM 6068 N N . ASN B 1 373 ? -6.742 28.109 2.496 1 98.81 373 ASN B N 1
ATOM 6069 C CA . ASN B 1 373 ? -6.855 26.688 2.189 1 98.81 373 ASN B CA 1
ATOM 6070 C C . ASN B 1 373 ? -6.941 25.844 3.457 1 98.81 373 ASN B C 1
ATOM 6072 O O . ASN B 1 373 ? -7.805 24.984 3.57 1 98.81 373 ASN B O 1
ATOM 6076 N N . PRO B 1 374 ? -6.027 26.078 4.414 1 98.81 374 PRO B N 1
ATOM 6077 C CA . PRO B 1 374 ? -6.156 25.25 5.621 1 98.81 374 PRO B CA 1
ATOM 6078 C C . PRO B 1 374 ? -7.512 25.422 6.305 1 98.81 374 PRO B C 1
ATOM 6080 O O . PRO B 1 374 ? -8.062 24.453 6.836 1 98.81 374 PRO B O 1
ATOM 6083 N N . ARG B 1 375 ? -8.094 26.641 6.336 1 98.5 375 ARG B N 1
ATOM 6084 C CA . ARG B 1 375 ? -9.43 26.844 6.891 1 98.5 375 ARG B CA 1
ATOM 6085 C C . ARG B 1 375 ? -10.469 26.047 6.102 1 98.5 375 ARG B C 1
ATOM 6087 O O . ARG B 1 375 ? -11.336 25.391 6.691 1 98.5 375 ARG B O 1
ATOM 6094 N N . ARG B 1 376 ? -10.375 26.125 4.809 1 98.38 376 ARG B N 1
ATOM 6095 C CA . ARG B 1 376 ? -11.312 25.406 3.945 1 98.38 376 ARG B CA 1
ATOM 6096 C C . ARG B 1 376 ? -11.219 23.891 4.172 1 98.38 376 ARG B C 1
ATOM 6098 O O . ARG B 1 376 ? -12.242 23.219 4.301 1 98.38 376 ARG B O 1
ATOM 6105 N N . ILE B 1 377 ? -10.016 23.391 4.211 1 98.62 377 ILE B N 1
ATOM 6106 C CA . ILE B 1 377 ? -9.781 21.953 4.391 1 98.62 377 ILE B CA 1
ATOM 6107 C C . ILE B 1 377 ? -10.375 21.5 5.723 1 98.62 377 ILE B C 1
ATOM 6109 O O . ILE B 1 377 ? -10.977 20.422 5.805 1 98.62 377 ILE B O 1
ATOM 6113 N N . MET B 1 378 ? -10.312 22.344 6.75 1 97.75 378 MET B N 1
ATOM 6114 C CA . MET B 1 378 ? -10.773 22.016 8.094 1 97.75 378 MET B CA 1
ATOM 6115 C C . MET B 1 378 ? -12.266 22.297 8.25 1 97.75 378 MET B C 1
ATOM 6117 O O . MET B 1 378 ? -12.844 22.016 9.297 1 97.75 378 MET B O 1
ATOM 6121 N N . GLY B 1 379 ? -12.891 22.859 7.273 1 96.62 379 GLY B N 1
ATOM 6122 C CA . GLY B 1 379 ? -14.305 23.188 7.34 1 96.62 379 GLY B CA 1
ATOM 6123 C C . GLY B 1 379 ? -14.602 24.391 8.203 1 96.62 379 GLY B C 1
ATOM 6124 O O . GLY B 1 379 ? -15.641 24.453 8.859 1 96.62 379 GLY B O 1
ATOM 6125 N N . LEU B 1 380 ? -13.703 25.312 8.242 1 97.25 380 LEU B N 1
ATOM 6126 C CA . LEU B 1 380 ? -13.867 26.531 9.016 1 97.25 380 LEU B CA 1
ATOM 6127 C C . LEU B 1 380 ? -14.398 27.656 8.141 1 97.25 380 LEU B C 1
ATOM 6129 O O . LEU B 1 380 ? -14.352 27.578 6.914 1 97.25 380 LEU B O 1
ATOM 6133 N N . GLU B 1 381 ? -14.891 28.672 8.789 1 96 381 GLU B N 1
ATOM 6134 C CA . GLU B 1 381 ? -15.453 29.812 8.078 1 96 381 GLU B CA 1
ATOM 6135 C C . GLU B 1 381 ? -14.375 30.562 7.293 1 96 381 GLU B C 1
ATOM 6137 O O . GLU B 1 381 ? -13.266 30.766 7.789 1 96 381 GLU B O 1
ATOM 6142 N N . THR B 1 382 ? -14.734 30.938 6.09 1 97.19 382 THR B N 1
ATOM 6143 C CA . THR B 1 382 ? -13.852 31.75 5.262 1 97.19 382 THR B CA 1
ATOM 6144 C C . THR B 1 382 ? -13.812 33.188 5.77 1 97.19 382 THR B C 1
ATOM 6146 O O . THR B 1 382 ? -14.852 33.75 6.117 1 97.19 382 THR B O 1
ATOM 6149 N N . ILE B 1 383 ? -12.664 33.75 5.828 1 98.44 383 ILE B N 1
ATOM 6150 C CA . ILE B 1 383 ? -12.516 35.125 6.262 1 98.44 383 ILE B CA 1
ATOM 6151 C C . ILE B 1 383 ? -12.719 36.062 5.07 1 98.44 383 ILE B C 1
ATOM 6153 O O . ILE B 1 383 ? -12.031 35.938 4.055 1 98.44 383 ILE B O 1
ATOM 6157 N N . LEU B 1 384 ? -13.648 36.938 5.195 1 97.94 384 LEU B N 1
ATOM 6158 C CA . LEU B 1 384 ? -13.961 37.906 4.145 1 97.94 384 LEU B CA 1
ATOM 6159 C C . LEU B 1 384 ? -13.781 39.312 4.645 1 97.94 384 LEU B C 1
ATOM 6161 O O . LEU B 1 384 ? -14.102 39.625 5.793 1 97.94 384 LEU B O 1
ATOM 6165 N N . PHE B 1 385 ? -13.227 40.188 3.756 1 97.94 385 PHE B N 1
ATOM 6166 C CA . PHE B 1 385 ? -13.109 41.594 4.051 1 97.94 385 PHE B CA 1
ATOM 6167 C C . PHE B 1 385 ? -14.359 42.344 3.621 1 97.94 385 PHE B C 1
ATOM 6169 O O . PHE B 1 385 ? -14.344 43.094 2.639 1 97.94 385 PHE B O 1
ATOM 6176 N N . ARG B 1 386 ? -15.344 42.125 4.406 1 97.44 386 ARG B N 1
ATOM 6177 C CA . ARG B 1 386 ? -16.625 42.75 4.074 1 97.44 386 ARG B CA 1
ATOM 6178 C C . ARG B 1 386 ? -17.281 43.344 5.312 1 97.44 386 ARG B C 1
ATOM 6180 O O . ARG B 1 386 ? -17.156 42.812 6.41 1 97.44 386 ARG B O 1
ATOM 6187 N N . ALA B 1 387 ? -18.047 44.406 4.992 1 97.12 387 ALA B N 1
ATOM 6188 C CA . ALA B 1 387 ? -18.797 45.031 6.082 1 97.12 387 ALA B CA 1
ATOM 6189 C C . ALA B 1 387 ? -19.734 44.031 6.742 1 97.12 387 ALA B C 1
ATOM 6191 O O . ALA B 1 387 ? -20.375 43.219 6.055 1 97.12 387 ALA B O 1
ATOM 6192 N N . GLY B 1 388 ? -19.734 44.062 8.047 1 97.44 388 GLY B N 1
ATOM 6193 C CA . GLY B 1 388 ? -20.625 43.188 8.789 1 97.44 388 GLY B CA 1
ATOM 6194 C C . GLY B 1 388 ? -19.953 41.906 9.219 1 97.44 388 GLY B C 1
ATOM 6195 O O . GLY B 1 388 ? -20.453 41.188 10.094 1 97.44 388 GLY B O 1
ATOM 6196 N N . ARG B 1 389 ? -18.812 41.625 8.664 1 97.88 389 ARG B N 1
ATOM 6197 C CA . ARG B 1 389 ? -18.094 40.406 9.016 1 97.88 389 ARG B CA 1
ATOM 6198 C C . ARG B 1 389 ? -17.125 40.656 10.172 1 97.88 389 ARG B C 1
ATOM 6200 O O . ARG B 1 389 ? -16.688 41.781 10.391 1 97.88 389 ARG B O 1
ATOM 6207 N N . LYS B 1 390 ? -16.906 39.594 10.945 1 97.75 390 LYS B N 1
ATOM 6208 C CA . LYS B 1 390 ? -15.906 39.656 12.008 1 97.75 390 LYS B CA 1
ATOM 6209 C C . LYS B 1 390 ? -14.508 39.875 11.438 1 97.75 390 LYS B C 1
ATOM 6211 O O . LYS B 1 390 ? -14.117 39.219 10.469 1 97.75 390 LYS B O 1
ATOM 6216 N N . ALA B 1 391 ? -13.836 40.875 12.039 1 98.31 391 ALA B N 1
ATOM 6217 C CA . ALA B 1 391 ? -12.461 41.125 11.609 1 98.31 391 ALA B CA 1
ATOM 6218 C C . ALA B 1 391 ? -11.531 40.031 12.117 1 98.31 391 ALA B C 1
ATOM 6220 O O . ALA B 1 391 ? -11.57 39.656 13.297 1 98.31 391 ALA B O 1
ATOM 6221 N N . ASN B 1 392 ? -10.82 39.438 11.328 1 98.69 392 ASN B N 1
ATOM 6222 C CA . ASN B 1 392 ? -9.773 38.438 11.539 1 98.69 392 ASN B CA 1
ATOM 6223 C C . ASN B 1 392 ? -8.617 38.625 10.555 1 98.69 392 ASN B C 1
ATOM 6225 O O . ASN B 1 392 ? -8.695 38.188 9.414 1 98.69 392 ASN B O 1
ATOM 6229 N N . LEU B 1 393 ? -7.531 39.312 11.055 1 98.69 393 LEU B N 1
ATOM 6230 C CA . LEU B 1 393 ? -6.531 39.844 10.133 1 98.69 393 LEU B CA 1
ATOM 6231 C C . LEU B 1 393 ? -5.121 39.562 10.641 1 98.69 393 LEU B C 1
ATOM 6233 O O . LEU B 1 393 ? -4.887 39.531 11.852 1 98.69 393 LEU B O 1
ATOM 6237 N N . THR B 1 394 ? -4.27 39.344 9.758 1 98.88 394 THR B N 1
ATOM 6238 C CA . THR B 1 394 ? -2.832 39.375 10 1 98.88 394 THR B CA 1
ATOM 6239 C C . THR B 1 394 ? -2.191 40.562 9.281 1 98.88 394 THR B C 1
ATOM 6241 O O . THR B 1 394 ? -2.486 40.812 8.117 1 98.88 394 THR B O 1
ATOM 6244 N N . ILE B 1 395 ? -1.381 41.312 9.984 1 98.75 395 ILE B N 1
ATOM 6245 C CA . ILE B 1 395 ? -0.609 42.406 9.422 1 98.75 395 ILE B CA 1
ATOM 6246 C C . ILE B 1 395 ? 0.798 41.938 9.07 1 98.75 395 ILE B C 1
ATOM 6248 O O . ILE B 1 395 ? 1.536 41.469 9.945 1 98.75 395 ILE B O 1
ATOM 6252 N N . ILE B 1 396 ? 1.178 42.062 7.77 1 98.81 396 ILE B N 1
ATOM 6253 C CA . ILE B 1 396 ? 2.43 41.5 7.289 1 98.81 396 ILE B CA 1
ATOM 6254 C C . ILE B 1 396 ? 3.275 42.562 6.625 1 98.81 396 ILE B C 1
ATOM 6256 O O . ILE B 1 396 ? 2.756 43.406 5.875 1 98.81 396 ILE B O 1
ATOM 6260 N N . ASP B 1 397 ? 4.516 42.688 6.953 1 98.56 397 ASP B N 1
ATOM 6261 C CA . ASP B 1 397 ? 5.504 43.406 6.148 1 98.56 397 ASP B CA 1
ATOM 6262 C C . ASP B 1 397 ? 6.262 42.438 5.234 1 98.56 397 ASP B C 1
ATOM 6264 O O . ASP B 1 397 ? 7.211 41.781 5.664 1 98.56 397 ASP B O 1
ATOM 6268 N N . PRO B 1 398 ? 5.883 42.375 4.012 1 97.75 398 PRO B N 1
ATOM 6269 C CA . PRO B 1 398 ? 6.461 41.375 3.125 1 97.75 398 PRO B CA 1
ATOM 6270 C C . PRO B 1 398 ? 7.918 41.656 2.768 1 97.75 398 PRO B C 1
ATOM 6272 O O . PRO B 1 398 ? 8.617 40.781 2.264 1 97.75 398 PRO B O 1
ATOM 6275 N N . ASP B 1 399 ? 8.414 42.844 3.08 1 97.19 399 ASP B N 1
ATOM 6276 C CA . ASP B 1 399 ? 9.758 43.25 2.656 1 97.19 399 ASP B CA 1
ATOM 6277 C C . ASP B 1 399 ? 10.703 43.344 3.85 1 97.19 399 ASP B C 1
ATOM 6279 O O . ASP B 1 399 ? 11.914 43.531 3.676 1 97.19 399 ASP B O 1
ATOM 6283 N N . CYS B 1 400 ? 10.18 43.156 5.012 1 97.25 400 CYS B N 1
ATOM 6284 C CA . CYS B 1 400 ? 11 43.25 6.215 1 97.25 400 CYS B CA 1
ATOM 6285 C C . CYS B 1 400 ? 12.062 42.156 6.223 1 97.25 400 CYS B C 1
ATOM 6287 O O . CYS B 1 400 ? 11.742 40.969 6.141 1 97.25 400 CYS B O 1
ATOM 6289 N N . GLU B 1 401 ? 13.312 42.531 6.273 1 98.19 401 GLU B N 1
ATOM 6290 C CA . GLU B 1 401 ? 14.406 41.594 6.488 1 98.19 401 GLU B CA 1
ATOM 6291 C C . GLU B 1 401 ? 14.758 41.469 7.969 1 98.19 401 GLU B C 1
ATOM 6293 O O . GLU B 1 401 ? 14.805 42.5 8.68 1 98.19 401 GLU B O 1
ATOM 6298 N N . TRP B 1 402 ? 14.945 40.344 8.398 1 97.69 402 TRP B N 1
ATOM 6299 C CA . TRP B 1 402 ? 15.227 40.125 9.812 1 97.69 402 TRP B CA 1
ATOM 6300 C C . TRP B 1 402 ? 16.016 38.844 10.039 1 97.69 402 TRP B C 1
ATOM 6302 O O . TRP B 1 402 ? 16.016 37.969 9.18 1 97.69 402 TRP B O 1
ATOM 6312 N N . ILE B 1 403 ? 16.734 38.75 11.133 1 98.25 403 ILE B N 1
ATOM 6313 C CA . ILE B 1 403 ? 17.484 37.594 11.539 1 98.25 403 ILE B CA 1
ATOM 6314 C C . ILE B 1 403 ? 16.766 36.875 12.672 1 98.25 403 ILE B C 1
ATOM 6316 O O . ILE B 1 403 ? 16.422 37.469 13.688 1 98.25 403 ILE B O 1
ATOM 6320 N N . VAL B 1 404 ? 16.469 35.594 12.477 1 98.25 404 VAL B N 1
ATOM 6321 C CA . VAL B 1 404 ? 15.789 34.812 13.5 1 98.25 404 VAL B CA 1
ATOM 6322 C C . VAL B 1 404 ? 16.609 34.812 14.789 1 98.25 404 VAL B C 1
ATOM 6324 O O . VAL B 1 404 ? 17.781 34.438 14.797 1 98.25 404 VAL B O 1
ATOM 6327 N N . SER B 1 405 ? 16 35.25 15.859 1 97.12 405 SER B N 1
ATOM 6328 C CA . SER B 1 405 ? 16.656 35.312 17.156 1 97.12 405 SER B CA 1
ATOM 6329 C C . SER B 1 405 ? 15.727 34.844 18.266 1 97.12 405 SER B C 1
ATOM 6331 O O . SER B 1 405 ? 14.516 34.719 18.062 1 97.12 405 SER B O 1
ATOM 6333 N N . GLU B 1 406 ? 16.266 34.5 19.375 1 94.5 406 GLU B N 1
ATOM 6334 C CA . GLU B 1 406 ? 15.508 33.969 20.516 1 94.5 406 GLU B CA 1
ATOM 6335 C C . GLU B 1 406 ? 14.422 34.938 20.953 1 94.5 406 GLU B C 1
ATOM 6337 O O . GLU B 1 406 ? 13.352 34.531 21.406 1 94.5 406 GLU B O 1
ATOM 6342 N N . SER B 1 407 ? 14.688 36.156 20.812 1 91.56 407 SER B N 1
ATOM 6343 C CA . SER B 1 407 ? 13.758 37.219 21.25 1 91.56 407 SER B CA 1
ATOM 6344 C C . SER B 1 407 ? 12.5 37.219 20.391 1 91.56 407 SER B C 1
ATOM 6346 O O . SER B 1 407 ? 11.484 37.812 20.781 1 91.56 407 SER B O 1
ATOM 6348 N N . ASP B 1 408 ? 12.555 36.562 19.312 1 89.81 408 ASP B N 1
ATOM 6349 C CA . ASP B 1 408 ? 11.43 36.562 18.375 1 89.81 408 ASP B CA 1
ATOM 6350 C C . ASP B 1 408 ? 10.391 35.5 18.797 1 89.81 408 ASP B C 1
ATOM 6352 O O . ASP B 1 408 ? 9.273 35.5 18.281 1 89.81 408 ASP B O 1
ATOM 6356 N N . PHE B 1 409 ? 10.766 34.656 19.719 1 94.38 409 PHE B N 1
ATOM 6357 C CA . PHE B 1 409 ? 9.93 33.5 19.969 1 94.38 409 PHE B CA 1
ATOM 6358 C C . PHE B 1 409 ? 9.039 33.688 21.172 1 94.38 409 PHE B C 1
ATOM 6360 O O . PHE B 1 409 ? 9.508 34.125 22.234 1 94.38 409 PHE B O 1
ATOM 6367 N N . GLY B 1 410 ? 7.766 33.562 20.938 1 95.38 410 GLY B N 1
ATOM 6368 C CA . GLY B 1 410 ? 6.809 33.5 22.031 1 95.38 410 GLY B CA 1
ATOM 6369 C C . GLY B 1 410 ? 6.742 32.094 22.656 1 95.38 410 GLY B C 1
ATOM 6370 O O . GLY B 1 410 ? 6.352 31.969 23.828 1 95.38 410 GLY B O 1
ATOM 6371 N N . SER B 1 411 ? 7.141 31.094 21.969 1 97.44 411 SER B N 1
ATOM 6372 C CA . SER B 1 411 ? 7.164 29.703 22.438 1 97.44 411 SER B CA 1
ATOM 6373 C C . SER B 1 411 ? 8.086 29.547 23.641 1 97.44 411 SER B C 1
ATOM 6375 O O . SER B 1 411 ? 9.055 30.297 23.797 1 97.44 411 SER B O 1
ATOM 6377 N N . LYS B 1 412 ? 7.73 28.578 24.484 1 96.75 412 LYS B N 1
ATOM 6378 C CA . LYS B 1 412 ? 8.617 28.188 25.578 1 96.75 412 LYS B CA 1
ATOM 6379 C C . LYS B 1 412 ? 9.875 27.5 25.047 1 96.75 412 LYS B C 1
ATOM 6381 O O . LYS B 1 412 ? 10.93 27.562 25.688 1 96.75 412 LYS B O 1
ATOM 6386 N N . SER B 1 413 ? 9.781 26.922 23.906 1 97.44 413 SER B N 1
ATOM 6387 C CA . SER B 1 413 ? 10.859 26.125 23.297 1 97.44 413 SER B CA 1
ATOM 6388 C C . SER B 1 413 ? 11.68 26.969 22.328 1 97.44 413 SER B C 1
ATOM 6390 O O . SER B 1 413 ? 11.258 28.062 21.938 1 97.44 413 SER B O 1
ATOM 6392 N N . ARG B 1 414 ? 12.922 26.547 22.094 1 97.12 414 ARG B N 1
ATOM 6393 C CA . ARG B 1 414 ? 13.812 27.188 21.125 1 97.12 414 ARG B CA 1
ATOM 6394 C C . ARG B 1 414 ? 14.367 26.172 20.125 1 97.12 414 ARG B C 1
ATOM 6396 O O . ARG B 1 414 ? 15.391 26.422 19.484 1 97.12 414 ARG B O 1
ATOM 6403 N N . ASN B 1 415 ? 13.766 25 20.031 1 97.69 415 ASN B N 1
ATOM 6404 C CA . ASN B 1 415 ? 14.281 23.906 19.219 1 97.69 415 ASN B CA 1
ATOM 6405 C C . ASN B 1 415 ? 13.984 24.141 17.734 1 97.69 415 ASN B C 1
ATOM 6407 O O . ASN B 1 415 ? 13.102 23.484 17.172 1 97.69 415 ASN B O 1
ATOM 6411 N N . THR B 1 416 ? 14.711 25.016 17.031 1 98.06 416 THR B N 1
ATOM 6412 C CA . THR B 1 416 ? 14.539 25.312 15.609 1 98.06 416 THR B CA 1
ATOM 6413 C C . THR B 1 416 ? 15.883 25.312 14.891 1 98.06 416 THR B C 1
ATOM 6415 O O . THR B 1 416 ? 16.891 25.719 15.461 1 98.06 416 THR B O 1
ATOM 6418 N N . PRO B 1 417 ? 15.898 24.828 13.664 1 98.12 417 PRO B N 1
ATOM 6419 C CA . PRO B 1 417 ? 17.125 24.859 12.883 1 98.12 417 PRO B CA 1
ATOM 6420 C C . PRO B 1 417 ? 17.406 26.219 12.25 1 98.12 417 PRO B C 1
ATOM 6422 O O . PRO B 1 417 ? 18.375 26.391 11.516 1 98.12 417 PRO B O 1
ATOM 6425 N N . PHE B 1 418 ? 16.562 27.219 12.547 1 98.31 418 PHE B N 1
ATOM 6426 C CA . PHE B 1 418 ? 16.625 28.422 11.734 1 98.31 418 PHE B CA 1
ATOM 6427 C C . PHE B 1 418 ? 17.203 29.594 12.523 1 98.31 418 PHE B C 1
ATOM 6429 O O . PHE B 1 418 ? 17.203 30.734 12.055 1 98.31 418 PHE B O 1
ATOM 6436 N N . MET B 1 419 ? 17.672 29.312 13.781 1 97.38 419 MET B N 1
ATOM 6437 C CA . MET B 1 419 ? 18.312 30.375 14.562 1 97.38 419 MET B CA 1
ATOM 6438 C C . MET B 1 419 ? 19.438 31.031 13.781 1 97.38 419 MET B C 1
ATOM 6440 O O . MET B 1 419 ? 20.297 30.328 13.219 1 97.38 419 MET B O 1
ATOM 6444 N N . GLY B 1 420 ? 19.406 32.344 13.672 1 97.56 420 GLY B N 1
ATOM 6445 C CA . GLY B 1 420 ? 20.453 33.094 13.008 1 97.56 420 GLY B CA 1
ATOM 6446 C C . GLY B 1 420 ? 20.234 33.25 11.516 1 97.56 420 GLY B C 1
ATOM 6447 O O . GLY B 1 420 ? 20.953 34 10.844 1 97.56 420 GLY B O 1
ATOM 6448 N N . ARG B 1 421 ? 19.281 32.625 11.023 1 97.75 421 ARG B N 1
ATOM 6449 C CA . ARG B 1 421 ? 19 32.719 9.594 1 97.75 421 ARG B CA 1
ATOM 6450 C C . ARG B 1 421 ? 18.391 34.062 9.227 1 97.75 421 ARG B C 1
ATOM 6452 O O . ARG B 1 421 ? 17.562 34.594 9.977 1 97.75 421 ARG B O 1
ATOM 6459 N N . LYS B 1 422 ? 18.797 34.625 8.117 1 98.44 422 LYS B N 1
ATOM 6460 C CA . LYS B 1 422 ? 18.172 35.812 7.574 1 98.44 422 LYS B CA 1
ATOM 6461 C C . LYS B 1 422 ? 16.922 35.469 6.77 1 98.44 422 LYS B C 1
ATOM 6463 O O . LYS B 1 422 ? 16.953 34.594 5.906 1 98.44 422 LYS B O 1
ATOM 6468 N N . LEU B 1 423 ? 15.789 36.094 7.113 1 98.56 423 LEU B N 1
ATOM 6469 C CA . LEU B 1 423 ? 14.523 35.875 6.426 1 98.56 423 LEU B CA 1
ATOM 6470 C C . LEU B 1 423 ? 13.938 37.188 5.922 1 98.56 423 LEU B C 1
ATOM 6472 O O . LEU B 1 423 ? 14.344 38.25 6.359 1 98.56 423 LEU B O 1
ATOM 6476 N N . LYS B 1 424 ? 13.102 37.062 4.918 1 98.5 424 LYS B N 1
ATOM 6477 C CA . LYS B 1 424 ? 12.281 38.156 4.41 1 98.5 424 LYS B CA 1
ATOM 6478 C C . LYS B 1 424 ? 10.805 37.906 4.684 1 98.5 424 LYS B C 1
ATOM 6480 O O . LYS B 1 424 ? 10.32 36.781 4.555 1 98.5 424 LYS B O 1
ATOM 6485 N N . GLY B 1 425 ? 10.039 39.094 4.98 1 98.25 425 GLY B N 1
ATOM 6486 C CA . GLY B 1 425 ? 8.633 38.938 5.328 1 98.25 425 GLY B CA 1
ATOM 6487 C C . GLY B 1 425 ? 8.414 38.625 6.789 1 98.25 425 GLY B C 1
ATOM 6488 O O . GLY B 1 425 ? 8.992 37.656 7.305 1 98.25 425 GLY B O 1
ATOM 6489 N N . ARG B 1 426 ? 7.652 39.375 7.438 1 97.94 426 ARG B N 1
ATOM 6490 C CA . ARG B 1 426 ? 7.43 39.188 8.867 1 97.94 426 ARG B CA 1
ATOM 6491 C C . ARG B 1 426 ? 6.027 39.656 9.266 1 97.94 426 ARG B C 1
ATOM 6493 O O . ARG B 1 426 ? 5.504 40.625 8.711 1 97.94 426 ARG B O 1
ATOM 6500 N N . ALA B 1 427 ? 5.465 38.906 10.133 1 98.19 427 ALA B N 1
ATOM 6501 C CA . ALA B 1 427 ? 4.215 39.344 10.734 1 98.19 427 ALA B CA 1
ATOM 6502 C C . ALA B 1 427 ? 4.461 40.469 11.727 1 98.19 427 ALA B C 1
ATOM 6504 O O . ALA B 1 427 ? 5.324 40.375 12.602 1 98.19 427 ALA B O 1
ATOM 6505 N N . LEU B 1 428 ? 3.686 41.5 11.633 1 97.62 428 LEU B N 1
ATOM 6506 C CA . LEU B 1 428 ? 3.816 42.625 12.523 1 97.62 428 LEU B CA 1
ATOM 6507 C C . LEU B 1 428 ? 2.785 42.562 13.641 1 97.62 428 LEU B C 1
ATOM 6509 O O . LEU B 1 428 ? 2.941 43.219 14.672 1 97.62 428 LEU B O 1
ATOM 6513 N N . GLY B 1 429 ? 1.734 41.875 13.367 1 97.44 429 GLY B N 1
ATOM 6514 C CA . GLY B 1 429 ? 0.667 41.75 14.344 1 97.44 429 GLY B CA 1
ATOM 6515 C C . GLY B 1 429 ? -0.582 41.094 13.781 1 97.44 429 GLY B C 1
ATOM 6516 O O . GLY B 1 429 ? -0.61 40.688 12.617 1 97.44 429 GLY B O 1
ATOM 6517 N N . ILE B 1 430 ? -1.557 40.906 14.711 1 98.56 430 ILE B N 1
ATOM 6518 C CA . ILE B 1 430 ? -2.842 40.375 14.297 1 98.56 430 ILE B CA 1
ATOM 6519 C C . ILE B 1 430 ? -3.977 41.188 14.891 1 98.56 430 ILE B C 1
ATOM 6521 O O . ILE B 1 430 ? -3.775 41.938 15.867 1 98.56 430 ILE B O 1
ATOM 6525 N N . TYR B 1 431 ? -5.082 41.188 14.25 1 98.19 431 TYR B N 1
ATOM 6526 C CA . TYR B 1 431 ? -6.359 41.625 14.805 1 98.19 431 TYR B CA 1
ATOM 6527 C C . TYR B 1 431 ? -7.352 40.469 14.844 1 98.19 431 TYR B C 1
ATOM 6529 O O . TYR B 1 431 ? -7.703 39.906 13.797 1 98.19 431 TYR B O 1
ATOM 6537 N N . HIS B 1 432 ? -7.727 40.094 16.031 1 97.38 432 HIS B N 1
ATOM 6538 C CA . HIS B 1 432 ? -8.633 38.969 16.203 1 97.38 432 HIS B CA 1
ATOM 6539 C C . HIS B 1 432 ? -9.383 39.062 17.531 1 97.38 432 HIS B C 1
ATOM 6541 O O . HIS B 1 432 ? -8.852 39.594 18.5 1 97.38 432 HIS B O 1
ATOM 6547 N N . ASN B 1 433 ? -10.617 38.688 17.547 1 94.5 433 ASN B N 1
ATOM 6548 C CA . ASN B 1 433 ? -11.445 38.688 18.75 1 94.5 433 ASN B CA 1
ATOM 6549 C C . ASN B 1 433 ? -11.461 40.094 19.391 1 94.5 433 ASN B C 1
ATOM 6551 O O . ASN B 1 433 ? -11.273 40.219 20.594 1 94.5 433 ASN B O 1
ATOM 6555 N N . SER B 1 434 ? -11.547 41.094 18.562 1 94.31 434 SER B N 1
ATOM 6556 C CA . SER B 1 434 ? -11.695 42.5 18.922 1 94.31 434 SER B CA 1
ATOM 6557 C C . SER B 1 434 ? -10.453 43.031 19.625 1 94.31 434 SER B C 1
ATOM 6559 O O . SER B 1 434 ? -10.539 43.938 20.438 1 94.31 434 SER B O 1
ATOM 6561 N N . LYS B 1 435 ? -9.43 42.344 19.391 1 95.56 435 LYS B N 1
ATOM 6562 C CA . LYS B 1 435 ? -8.172 42.75 20 1 95.56 435 LYS B CA 1
ATOM 6563 C C . LYS B 1 435 ? -7.07 42.906 18.953 1 95.56 435 LYS B C 1
ATOM 6565 O O . LYS B 1 435 ? -6.898 42.031 18.094 1 95.56 435 LYS B O 1
ATOM 6570 N N . LEU B 1 436 ? -6.402 44.031 19.016 1 96.62 436 LEU B N 1
ATOM 6571 C CA . LEU B 1 436 ? -5.207 44.281 18.203 1 96.62 436 LEU B CA 1
ATOM 6572 C C . LEU B 1 436 ? -3.947 43.938 19 1 96.62 436 LEU B C 1
ATOM 6574 O O . LEU B 1 436 ? -3.744 44.469 20.094 1 96.62 436 LEU B O 1
ATOM 6578 N N . ILE B 1 437 ? -3.193 43.031 18.516 1 96.75 437 ILE B N 1
ATOM 6579 C CA . ILE B 1 437 ? -1.912 42.688 19.125 1 96.75 437 ILE B CA 1
ATOM 6580 C C . ILE B 1 437 ? -0.783 42.938 18.125 1 96.75 437 ILE B C 1
ATOM 6582 O O . ILE B 1 437 ? -0.752 42.344 17.047 1 96.75 437 ILE B O 1
ATOM 6586 N N . MET B 1 438 ? 0.115 43.781 18.469 1 93.81 438 MET B N 1
ATOM 6587 C CA . MET B 1 438 ? 1.23 44.125 17.594 1 93.81 438 MET B CA 1
ATOM 6588 C C . MET B 1 438 ? 2.559 43.688 18.203 1 93.81 438 MET B C 1
ATOM 6590 O O . MET B 1 438 ? 2.676 43.594 19.422 1 93.81 438 MET B O 1
ATOM 6594 N N . ARG B 1 439 ? 3.516 43.469 17.391 1 84 439 ARG B N 1
ATOM 6595 C CA . ARG B 1 439 ? 4.871 43.125 17.828 1 84 439 ARG B CA 1
ATOM 6596 C C . ARG B 1 439 ? 5.629 44.406 18.219 1 84 439 ARG B C 1
ATOM 6598 O O . ARG B 1 439 ? 5.406 45.469 17.641 1 84 439 ARG B O 1
#

pLDDT: mean 96.48, std 4.48, range [57.66, 98.94]

InterPro domains:
  IPR002195 Dihydroorotase, conserved site [PS00483] (319-330)
  IPR004722 Dihydroorotase [MF_00220_B] (3-439)
  IPR004722 Dihydroorotase [cd01317] (46-428)
  IPR011059 Metal-dependent hydrolase, composite domain superfamily [G3DSA:2.30.40.10] (27-429)
  IPR011059 Metal-dependent hydrolase, composite domain superfamily [SSF51338] (1-438)
  IPR024403 Dihydroorotase, catalytic domain [PF12890] (54-252)
  IPR032466 Metal-dependent hydrolase [SSF51556] (60-381)
  IPR050138 Dihydroorotase/Allantoinase hydrolase-like [PTHR43668] (3-437)

Foldseek 3Di:
DKEKEAQAQEFELVVPGGFTWMWIADLQQFTADIGGDPDHDDDDPPYRYDYQRQWYKYFAFEFAAAAQQPPPRCVQHHLALVLQQQFLLRHQEYEHAQLHVQGQLAVVSVCVCVVVCVPGRHYYAYAHAQADSLPLPHGRDLVRCVVSVRAEHESPVDFNQDLVSLLVSQVVCQQSNHAYEGAQFQCVQCPLAWAADDDLCVVVVGHHRHLVRRVVRVVSNLVSLVVCVVPPDDDPTGRGAYEYEQRAFLNNLVSLVVSVVVVHNYAYEHELCRLPDASVLLSPDPQNLLQTAPPHRHHPNRSVSVLVSLLVCSHQAYHHNADTDDPVLRRDDSSRHDHHHGGSNCRQQSCLFRQCVVPSDHPSSNSRRRHVRSCVSSVHDGDDSDGPDRDRIWMKNQADKDFADPVSGSTPHDSHSRHGPITGMGTQGIRHSSDTDGD/DKEKEAQAQEFELVVPGGFTWMWIADLQQFTADIGGDPDDDDDDPPYRYDYQHLWYKYFAFEFAAAAQQPPPRCVQHHLALVLQQQFLLRHQEYEHAQLHVQGQLAVVSVCVCVVVCVPGRHYYAYAHAQADSLPLPHGRDLVRCVVVVRAEHESPVDFNQDLVSLLVSQQVCQQSNHAYEGAQFQCVQCPLAWAADDDLCVVVVGHHRDLVRRVVRVVSNLVSLVVCVVPPPPDPTGRGAYEYEQRAFLNNLVSLVVSVVVVHNYAYEHELCRLPDASVLLSPDPQNLLQTAPPHRHHPNRSVSVLVCLLVCSHQAYHHNADTDDPVLRRDPSSRHDHHHGGSNCRQQSCLFRQCVVPSDHPSSNSRRRHVRSCVSSVHDGDDSDGPDRDKIWMKNQADKDFADPVSRSTPHDSHSRHGPITGMGTQGIRHSSDTDGD

Organism: Chlorobaculum tepidum (strain ATCC 49652 / DSM 12025 / NBRC 103806 / TLS) (NCBI:txid194439)